Protein AF-0000000067868352 (afdb_homodimer)

Foldseek 3Di:
DDFAEADDDPDPPPDFFDKAWDDWAWKWWQAPNDTDIFTKTWIFGFPPHTFIKMKTKFAFPPRCVPCPDQFTWMQDPVRDIQGGWGWDDWDDDDGMIMTMTTRPDKDWDQQQDKFLKKKWFKKQQDAAFACKHAYPVGDIGRFWAWADADFKIKIKGFDPVLVVVVVVCAVPWTIDGTIMMMMHTPVRDIDGNNVVVVVQALVQLLSCQAQLARMGIPWMWGHHVDPVPPTITMDTDDDGDIHDRFDHFAFRHDSCSSRVLRRLSVVLCVDPVSVVLSVQLSVLRSCLSVQPVHLLSSLLSLLVNLLSLLCCVCCPPVNVDDPVRLVPDDSLVSSCVLCVVLLHDQADDVLLPLLVVVCVVVVPPGLSSSSVLLNCLRVVVDVVSVVVNVPRDPSNSVSSSQVSSQSSNSSVCSSSVHFAWTQGSRPHDDHPDIGTRNNNVVD/DDFAEADDDPDPPPDFFDKAWDDWAWKWWQAPNDTDIFTKTWIFGFPPHTFIKMKTKFAFPPRCVPCCPQFTWMQDPVRDIQGGWGWDDWDDDDGMIMTMTTRPDKDWDQQQDKFLKKKWFKKQQDAAFACKHAYPVGDIGRFWAWADADFKIKIKGFDPVLVVVVVVCAVPWTIDGTIMMMMHTPVRDIDGNNVVVVVQQLVQLLSCQAQLARMGIPWMWGHHVDPVPPTITMDTDDDGDTHDRFDHFAFRHDSCSSRVLRRLSVVLCVDPVSVVLSVQLSVLRSCLSVCPVHLLSSLLSLLVNLLSLLCCVCCPPVNVDDPVRLVPDDSLVSSCVLCVVLLHDQAQDVLLPLLVVVCVVVVPPGLSSSSVLLNCLRVVVDVVSVVVNVPRDPSNSVSSSQVSSQSSNSSVCSSSVHFAWTQGSRPHDDHPDIGTRNNNPVD

Organism: Synechococcus elongatus (strain ATCC 33912 / PCC 7942 / FACHB-805) (NCBI:txid1140)

Solvent-accessible surface area (backbone atoms only — not comparable to full-atom values): 45927 Å² total; per-residue (Å²): 134,94,53,53,71,52,70,74,74,87,66,86,62,83,48,76,48,57,64,46,79,77,42,79,46,56,26,29,38,66,45,95,90,37,74,44,75,29,45,25,38,31,30,38,35,47,67,68,59,68,38,33,33,36,38,37,39,70,31,56,66,71,63,55,74,75,55,79,50,65,50,46,46,38,26,40,78,88,63,48,75,45,72,61,26,33,53,64,39,73,46,80,57,93,74,28,26,31,43,32,30,35,55,76,60,76,43,61,49,60,47,75,44,64,18,43,32,34,38,30,28,29,43,52,60,74,79,46,37,37,46,61,27,20,41,95,85,65,54,68,47,48,30,34,44,68,39,61,34,100,63,35,31,36,39,36,26,56,35,89,62,37,68,60,52,49,53,48,32,58,69,56,31,34,44,40,67,30,29,24,35,40,40,33,36,65,84,61,49,67,40,40,42,49,60,53,50,52,50,45,51,52,48,16,52,51,49,14,64,45,50,34,42,48,28,30,60,37,59,44,32,31,35,54,81,57,82,84,59,74,59,37,40,42,53,62,60,63,68,59,53,64,37,69,93,53,83,35,51,44,46,41,72,40,39,60,54,61,35,62,42,45,32,40,47,53,57,43,48,71,34,70,75,46,30,55,51,50,52,52,32,48,50,23,46,34,28,24,68,65,35,31,58,40,68,67,34,11,36,47,32,30,49,32,27,44,47,28,50,24,37,48,42,38,36,66,67,66,51,77,34,51,73,68,60,52,71,72,48,52,72,33,55,46,40,40,52,40,36,52,71,51,46,41,79,52,61,63,58,78,80,40,52,58,42,48,55,47,29,60,75,70,68,41,88,31,37,33,40,45,50,44,54,55,38,43,28,64,60,50,35,34,70,71,26,41,53,55,48,68,68,49,48,70,61,32,53,50,42,44,39,50,53,43,50,43,50,49,53,50,45,52,38,44,75,36,68,53,64,55,52,30,21,40,79,77,76,42,86,53,91,72,45,60,44,68,42,73,53,48,77,77,111,134,93,53,54,73,53,71,75,74,88,63,86,60,85,47,75,49,56,65,46,78,78,42,78,44,56,27,28,37,64,47,96,90,38,74,44,74,31,45,25,37,32,30,38,35,46,67,69,59,69,36,31,32,36,38,35,38,69,31,56,64,73,66,62,69,75,56,81,48,64,48,45,46,39,27,39,80,88,63,47,75,44,71,61,27,33,52,66,38,73,46,80,55,92,74,27,25,31,42,33,31,36,55,76,60,75,44,62,49,62,47,75,45,64,18,45,33,34,39,28,28,28,42,52,60,75,79,48,36,36,44,61,26,20,42,98,88,64,54,67,46,48,29,34,45,67,38,61,34,101,64,35,32,36,39,36,25,57,35,88,64,37,68,59,52,49,52,47,31,57,70,55,32,33,43,38,69,29,29,25,34,39,40,33,36,66,87,60,50,67,41,38,40,49,58,53,50,52,51,46,52,52,49,16,53,52,50,15,62,46,49,36,40,49,28,28,61,37,58,44,31,30,35,54,80,57,82,82,60,74,59,35,40,42,53,61,62,62,67,59,52,63,38,70,95,51,84,34,53,42,46,40,72,40,41,60,56,62,34,64,42,46,31,41,46,53,57,44,47,72,33,70,74,48,29,55,52,50,52,52,32,49,49,22,45,33,28,24,65,63,35,31,58,41,69,66,34,11,37,48,31,28,51,32,28,43,46,27,50,24,36,48,43,38,38,67,67,67,51,77,34,52,72,67,60,53,71,72,48,52,72,33,56,47,41,41,52,41,35,50,70,51,46,42,80,52,61,63,58,76,80,40,53,59,42,48,53,48,28,62,74,72,65,42,87,32,37,33,42,45,47,44,53,56,37,43,27,63,60,50,35,34,71,71,26,41,53,54,47,69,68,49,49,70,62,30,55,50,43,44,41,48,52,44,50,45,49,49,53,50,45,53,37,44,74,34,68,53,64,56,51,32,21,42,79,77,77,42,86,52,90,71,46,61,44,68,39,74,53,47,76,79,111

pLDDT: mean 89.89, std 9.27, range [38.41, 98.31]

Radius of gyration: 28.46 Å; Cα contacts (8 Å, |Δi|>4): 1804; chains: 2; bounding box: 74×80×75 Å

InterPro domains:
  IPR058684 YopA, central domain [PF26308] (111-245)
  IPR059860 YopA, C-terminal domain [PF27216] (271-434)

Structure (mmCIF, N/CA/C/O backbone):
data_AF-0000000067868352-model_v1
#
loop_
_entity.id
_entity.type
_entity.pdbx_description
1 polymer 'Thiol methyltransferase 1-like'
#
loop_
_atom_site.group_PDB
_atom_site.id
_atom_site.type_symbol
_atom_site.label_atom_id
_atom_site.label_alt_id
_atom_site.label_comp_id
_atom_site.label_asym_id
_atom_site.label_entity_id
_atom_site.label_seq_id
_atom_site.pdbx_PDB_ins_code
_atom_site.Cartn_x
_atom_site.Cartn_y
_atom_site.Cartn_z
_atom_site.occupancy
_atom_site.B_iso_or_equiv
_atom_site.auth_seq_id
_atom_site.auth_comp_id
_atom_site.auth_asym_id
_atom_site.auth_atom_id
_atom_site.pdbx_PDB_model_num
ATOM 1 N N . MET A 1 1 ? -20.188 43.438 0.312 1 55.16 1 MET A N 1
ATOM 2 C CA . MET A 1 1 ? -19.5 42.719 1.396 1 55.16 1 MET A CA 1
ATOM 3 C C . MET A 1 1 ? -18.031 42.469 1.036 1 55.16 1 MET A C 1
ATOM 5 O O . MET A 1 1 ? -17.734 41.969 -0.054 1 55.16 1 MET A O 1
ATOM 9 N N . ASN A 1 2 ? -17 43.125 1.557 1 79.06 2 ASN A N 1
ATOM 10 C CA . ASN A 1 2 ? -15.594 43.188 1.202 1 79.06 2 ASN A CA 1
ATOM 11 C C . ASN A 1 2 ? -14.852 41.938 1.678 1 79.06 2 ASN A C 1
ATOM 13 O O . ASN A 1 2 ? -14.461 41.844 2.844 1 79.06 2 ASN A O 1
ATOM 17 N N . TYR A 1 3 ? -15 40.75 0.977 1 90 3 TYR A N 1
ATOM 18 C CA . TYR A 1 3 ? -14.297 39.531 1.333 1 90 3 TYR A CA 1
ATOM 19 C C . TYR A 1 3 ? -12.82 39.625 0.938 1 90 3 TYR A C 1
ATOM 21 O O . TYR A 1 3 ? -12.477 40.281 -0.049 1 90 3 TYR A O 1
ATOM 29 N N . PRO A 1 4 ? -11.961 39.062 1.825 1 93.5 4 PRO A N 1
ATOM 30 C CA . PRO A 1 4 ? -10.555 39.031 1.436 1 93.5 4 PRO A CA 1
ATOM 31 C C . PRO A 1 4 ? -10.328 38.312 0.11 1 93.5 4 PRO A C 1
ATOM 33 O O . PRO A 1 4 ? -11.102 37.406 -0.253 1 93.5 4 PRO A O 1
ATOM 36 N N . LEU A 1 5 ? -9.242 38.688 -0.524 1 94.44 5 LEU A N 1
ATOM 37 C CA . LEU A 1 5 ? -8.906 38.062 -1.804 1 94.44 5 LEU A CA 1
ATOM 38 C C . LEU A 1 5 ? -8.297 36.688 -1.599 1 94.44 5 LEU A C 1
ATOM 40 O O . LEU A 1 5 ? -7.508 36.5 -0.673 1 94.44 5 LEU A O 1
ATOM 44 N N . ALA A 1 6 ? -8.641 35.781 -2.506 1 94.69 6 ALA A N 1
ATOM 45 C CA . ALA A 1 6 ? -8.055 34.438 -2.496 1 94.69 6 ALA A CA 1
ATOM 46 C C . ALA A 1 6 ? -6.562 34.5 -2.803 1 94.69 6 ALA A C 1
ATOM 48 O O . ALA A 1 6 ? -6.098 35.406 -3.5 1 94.69 6 ALA A O 1
ATOM 49 N N . LEU A 1 7 ? -5.891 33.5 -2.242 1 94.19 7 LEU A N 1
ATOM 50 C CA . LEU A 1 7 ? -4.469 33.375 -2.549 1 94.19 7 LEU A CA 1
ATOM 51 C C . LEU A 1 7 ? -4.254 33.125 -4.035 1 94.19 7 LEU A C 1
ATOM 53 O O . LEU A 1 7 ? -5.055 32.438 -4.676 1 94.19 7 LEU A O 1
ATOM 57 N N . GLU A 1 8 ? -3.197 33.625 -4.496 1 85.69 8 GLU A N 1
ATOM 58 C CA . GLU A 1 8 ? -2.838 33.375 -5.887 1 85.69 8 GLU A CA 1
ATOM 59 C C . GLU A 1 8 ? -2.219 31.984 -6.043 1 85.69 8 GLU A C 1
ATOM 61 O O . GLU A 1 8 ? -1.467 31.531 -5.176 1 85.69 8 GLU A O 1
ATOM 66 N N . ASP A 1 9 ? -2.525 31.328 -7.168 1 82.38 9 ASP A N 1
ATOM 67 C CA . ASP A 1 9 ? -1.967 30.016 -7.441 1 82.38 9 ASP A CA 1
ATOM 68 C C . ASP A 1 9 ? -0.521 30.125 -7.918 1 82.38 9 ASP A C 1
ATOM 70 O O . ASP A 1 9 ? -0.203 30.938 -8.781 1 82.38 9 ASP A O 1
ATOM 74 N N . ILE A 1 10 ? 0.313 29.359 -7.312 1 77.88 10 ILE A N 1
ATOM 75 C CA . ILE A 1 10 ? 1.713 29.359 -7.723 1 77.88 10 ILE A CA 1
ATOM 76 C C . ILE A 1 10 ? 1.868 28.547 -9.008 1 77.88 10 ILE A C 1
ATOM 78 O O . ILE A 1 10 ? 2.715 28.859 -9.852 1 77.88 10 ILE A O 1
ATOM 82 N N . HIS A 1 11 ? 1.223 27.391 -9.016 1 72.12 11 HIS A N 1
ATOM 83 C CA . HIS A 1 11 ? 1.28 26.531 -10.188 1 72.12 11 HIS A CA 1
ATOM 84 C C . HIS A 1 11 ? -0.105 26.328 -10.797 1 72.12 11 HIS A C 1
ATOM 86 O O . HIS A 1 11 ? -1.053 25.984 -10.094 1 72.12 11 HIS A O 1
ATOM 92 N N . PHE A 1 12 ? -0.167 26.609 -12.039 1 63.91 12 PHE A N 1
ATOM 93 C CA . PHE A 1 12 ? -1.456 26.531 -12.711 1 63.91 12 PHE A CA 1
ATOM 94 C C . PHE A 1 12 ? -1.716 25.109 -13.219 1 63.91 12 PHE A C 1
ATOM 96 O O . PHE A 1 12 ? -1.436 24.797 -14.375 1 63.91 12 PHE A O 1
ATOM 103 N N . SER A 1 13 ? -1.279 24.25 -12.398 1 62.31 13 SER A N 1
ATOM 104 C CA . SER A 1 13 ? -1.595 22.922 -12.922 1 62.31 13 SER A CA 1
ATOM 105 C C . SER A 1 13 ? -3.098 22.672 -12.914 1 62.31 13 SER A C 1
ATOM 107 O O . SER A 1 13 ? -3.732 22.719 -11.852 1 62.31 13 SER A O 1
ATOM 109 N N . THR A 1 14 ? -3.691 22.703 -14.148 1 64.69 14 THR A N 1
ATOM 110 C CA . THR A 1 14 ? -5.145 22.562 -14.188 1 64.69 14 THR A CA 1
ATOM 111 C C . THR A 1 14 ? -5.543 21.125 -14.508 1 64.69 14 THR A C 1
ATOM 113 O O . THR A 1 14 ? -6.695 20.734 -14.305 1 64.69 14 THR A O 1
ATOM 116 N N . ASN A 1 15 ? -4.566 20.25 -14.773 1 79.62 15 ASN A N 1
ATOM 117 C CA . ASN A 1 15 ? -5.02 18.938 -15.203 1 79.62 15 ASN A CA 1
ATOM 118 C C . ASN A 1 15 ? -4.676 17.859 -14.18 1 79.62 15 ASN A C 1
ATOM 120 O O . ASN A 1 15 ? -3.631 17.938 -13.523 1 79.62 15 ASN A O 1
ATOM 124 N N . LEU A 1 16 ? -5.66 17.062 -14.062 1 87.88 16 LEU A N 1
ATOM 125 C CA . LEU A 1 16 ? -5.48 15.891 -13.203 1 87.88 16 LEU A CA 1
ATOM 126 C C . LEU A 1 16 ? -4.211 15.133 -13.578 1 87.88 16 LEU A C 1
ATOM 128 O O . LEU A 1 16 ? -3.959 14.883 -14.766 1 87.88 16 LEU A O 1
ATOM 132 N N . ASN A 1 17 ? -3.348 14.906 -12.672 1 89.06 17 ASN A N 1
ATOM 133 C CA . ASN A 1 17 ? -2.15 14.086 -12.805 1 89.06 17 ASN A CA 1
ATOM 134 C C . ASN A 1 17 ? -1.114 14.742 -13.711 1 89.06 17 ASN A C 1
ATOM 136 O O . ASN A 1 17 ? -0.272 14.055 -14.297 1 89.06 17 ASN A O 1
ATOM 140 N N . GLN A 1 18 ? -1.201 15.961 -13.875 1 89.19 18 GLN A N 1
ATOM 141 C CA . GLN A 1 18 ? -0.276 16.672 -14.75 1 89.19 18 GLN A CA 1
ATOM 142 C C . GLN A 1 18 ? 1.131 16.688 -14.164 1 89.19 18 GLN A C 1
ATOM 144 O O . GLN A 1 18 ? 1.308 16.969 -12.977 1 89.19 18 GLN A O 1
ATOM 149 N N . GLU A 1 19 ? 2.066 16.406 -15.008 1 89.06 19 GLU A N 1
ATOM 150 C CA . GLU A 1 19 ? 3.461 16.5 -14.586 1 89.06 19 GLU A CA 1
ATOM 151 C C . GLU A 1 19 ? 3.891 17.953 -14.414 1 89.06 19 GLU A C 1
ATOM 153 O O . GLU A 1 19 ? 3.334 18.844 -15.055 1 89.06 19 GLU A O 1
ATOM 158 N N . ILE A 1 20 ? 4.816 18.188 -13.594 1 89.06 20 ILE A N 1
ATOM 159 C CA . ILE A 1 20 ? 5.344 19.516 -13.367 1 89.06 20 ILE A CA 1
ATOM 160 C C . ILE A 1 20 ? 6.848 19.531 -13.625 1 89.06 20 ILE A C 1
ATOM 162 O O . ILE A 1 20 ? 7.613 18.859 -12.93 1 89.06 20 ILE A O 1
ATOM 166 N N . GLU A 1 21 ? 7.258 20.359 -14.539 1 91.25 21 GLU A N 1
ATOM 167 C CA . GLU A 1 21 ? 8.672 20.438 -14.906 1 91.25 21 GLU A CA 1
ATOM 168 C C . GLU A 1 21 ? 9.43 21.391 -13.969 1 91.25 21 GLU A C 1
ATOM 170 O O . GLU A 1 21 ? 9.008 22.531 -13.758 1 91.25 21 GLU A O 1
ATOM 175 N N . PHE A 1 22 ? 10.453 20.922 -13.344 1 88.94 22 PHE A N 1
ATOM 176 C CA . PHE A 1 22 ? 11.289 21.734 -12.469 1 88.94 22 PHE A CA 1
ATOM 177 C C . PHE A 1 22 ? 12.492 22.281 -13.219 1 88.94 22 PHE A C 1
ATOM 179 O O . PHE A 1 22 ? 12.953 23.391 -12.945 1 88.94 22 PHE A O 1
ATOM 186 N N . TYR A 1 23 ? 12.984 21.453 -14.117 1 92 23 TYR A N 1
ATOM 187 C CA . TYR A 1 23 ? 14.234 21.797 -14.789 1 92 23 TYR A CA 1
ATOM 188 C C . TYR A 1 23 ? 14.305 21.156 -16.172 1 92 23 TYR A C 1
ATOM 190 O O . TYR A 1 23 ? 13.891 20 -16.359 1 92 23 TYR A O 1
ATOM 198 N N . ASN A 1 24 ? 14.617 21.875 -17.141 1 94.5 24 ASN A N 1
ATOM 199 C CA . ASN A 1 24 ? 14.836 21.406 -18.5 1 94.5 24 ASN A CA 1
ATOM 200 C C . ASN A 1 24 ? 15.945 22.188 -19.188 1 94.5 24 ASN A C 1
ATOM 202 O O . ASN A 1 24 ? 15.672 23.172 -19.875 1 94.5 24 ASN A O 1
ATOM 206 N N . ASP A 1 25 ? 17.078 21.734 -18.906 1 94.56 25 ASP A N 1
ATOM 207 C CA . ASP A 1 25 ? 18.266 22.422 -19.438 1 94.56 25 ASP A CA 1
ATOM 208 C C . ASP A 1 25 ? 19.484 21.516 -19.391 1 94.56 25 ASP A C 1
ATOM 210 O O . ASP A 1 25 ? 19.359 20.312 -19.172 1 94.56 25 ASP A O 1
ATOM 214 N N . GLU A 1 26 ? 20.641 22.078 -19.656 1 93.69 26 GLU A N 1
ATOM 215 C CA . GLU A 1 26 ? 21.891 21.328 -19.641 1 93.69 26 GLU A CA 1
ATOM 216 C C . GLU A 1 26 ? 22.203 20.812 -18.234 1 93.69 26 GLU A C 1
ATOM 218 O O . GLU A 1 26 ? 21.969 21.516 -17.25 1 93.69 26 GLU A O 1
ATOM 223 N N . ILE A 1 27 ? 22.594 19.578 -18.156 1 92 27 ILE A N 1
ATOM 224 C CA . ILE A 1 27 ? 23.016 18.938 -16.906 1 92 27 ILE A CA 1
ATOM 225 C C . ILE A 1 27 ? 24.375 18.281 -17.078 1 92 27 ILE A C 1
ATOM 227 O O . ILE A 1 27 ? 24.766 17.938 -18.203 1 92 27 ILE A O 1
ATOM 231 N N . TYR A 1 28 ? 25.172 18.266 -16.047 1 89.31 28 TYR A N 1
ATOM 232 C CA . TYR A 1 28 ? 26.5 17.656 -16.078 1 89.31 28 TYR A CA 1
ATOM 233 C C . TYR A 1 28 ? 26.547 16.422 -15.188 1 89.31 28 TYR A C 1
ATOM 235 O O . TYR A 1 28 ? 26.047 16.438 -14.055 1 89.31 28 TYR A O 1
ATOM 243 N N . VAL A 1 29 ? 27.047 15.367 -15.742 1 86.06 29 VAL A N 1
ATOM 244 C CA . VAL A 1 29 ? 27.188 14.117 -15.008 1 86.06 29 VAL A CA 1
ATOM 245 C C . VAL A 1 29 ? 28.672 13.836 -14.766 1 86.06 29 VAL A C 1
ATOM 247 O O . VAL A 1 29 ? 29.5 13.969 -15.672 1 86.06 29 VAL A O 1
ATOM 250 N N . ASN A 1 30 ? 28.922 13.586 -13.523 1 78.12 30 ASN A N 1
ATOM 251 C CA . ASN A 1 30 ? 30.312 13.242 -13.195 1 78.12 30 ASN A CA 1
ATOM 252 C C . ASN A 1 30 ? 30.594 11.766 -13.445 1 78.12 30 ASN A C 1
ATOM 254 O O . ASN A 1 30 ? 30.031 10.898 -12.773 1 78.12 30 ASN A O 1
ATOM 258 N N . VAL A 1 31 ? 31.328 11.531 -14.438 1 71.12 31 VAL A N 1
ATOM 259 C CA . VAL A 1 31 ? 31.766 10.18 -14.758 1 71.12 31 VAL A CA 1
ATOM 260 C C . VAL A 1 31 ? 33.281 10.109 -14.719 1 71.12 31 VAL A C 1
ATOM 262 O O . VAL A 1 31 ? 33.969 10.711 -15.555 1 71.12 31 VAL A O 1
ATOM 265 N N . ASP A 1 32 ? 33.812 9.273 -13.781 1 70.19 32 ASP A N 1
ATOM 266 C CA . ASP A 1 32 ? 35.25 9.102 -13.648 1 70.19 32 ASP A CA 1
ATOM 267 C C . ASP A 1 32 ? 35.969 10.453 -13.547 1 70.19 32 ASP A C 1
ATOM 269 O O . ASP A 1 32 ? 36.906 10.719 -14.289 1 70.19 32 ASP A O 1
ATOM 273 N N . ASP A 1 33 ? 35.344 11.398 -12.742 1 74.19 33 ASP A N 1
ATOM 274 C CA . ASP A 1 33 ? 35.938 12.695 -12.414 1 74.19 33 ASP A CA 1
ATOM 275 C C . ASP A 1 33 ? 35.906 13.633 -13.625 1 74.19 33 ASP A C 1
ATOM 277 O O . ASP A 1 33 ? 36.625 14.617 -13.672 1 74.19 33 ASP A O 1
ATOM 281 N N . VAL A 1 34 ? 35.25 13.164 -14.703 1 77.62 34 VAL A N 1
ATOM 282 C CA . VAL A 1 34 ? 35.031 14.031 -15.859 1 77.62 34 VAL A CA 1
ATOM 283 C C . VAL A 1 34 ? 33.562 14.43 -15.945 1 77.62 34 VAL A C 1
ATOM 285 O O . VAL A 1 34 ? 32.656 13.578 -15.836 1 77.62 34 VAL A O 1
ATOM 288 N N . LEU A 1 35 ? 33.344 15.719 -16.094 1 82.94 35 LEU A N 1
ATOM 289 C CA . LEU A 1 35 ? 31.984 16.203 -16.25 1 82.94 35 LEU A CA 1
ATOM 290 C C . LEU A 1 35 ? 31.531 16.109 -17.703 1 82.94 35 LEU A C 1
ATOM 292 O O . LEU A 1 35 ? 32.156 16.703 -18.578 1 82.94 35 LEU A O 1
ATOM 296 N N . VAL A 1 36 ? 30.609 15.367 -17.891 1 86.88 36 VAL A N 1
ATOM 297 C CA . VAL A 1 36 ? 30.031 15.234 -19.219 1 86.88 36 VAL A CA 1
ATOM 298 C C . VAL A 1 36 ? 28.734 16.047 -19.312 1 86.88 36 VAL A C 1
ATOM 300 O O . VAL A 1 36 ? 27.812 15.844 -18.516 1 86.88 36 VAL A O 1
ATOM 303 N N . GLN A 1 37 ? 28.766 16.922 -20.281 1 89.12 37 GLN A N 1
ATOM 304 C CA . GLN A 1 37 ? 27.594 17.766 -20.5 1 89.12 37 GLN A CA 1
ATOM 305 C C . GLN A 1 37 ? 26.547 17.031 -21.344 1 89.12 37 GLN A C 1
ATOM 307 O O . GLN A 1 37 ? 26.875 16.359 -22.312 1 89.12 37 GLN A O 1
ATOM 312 N N . SER A 1 38 ? 25.297 17.156 -20.906 1 91.12 38 SER A N 1
ATOM 313 C CA . SER A 1 38 ? 24.188 16.531 -21.625 1 91.12 38 SER A CA 1
ATOM 314 C C . SER A 1 38 ? 22.875 17.281 -21.359 1 91.12 38 SER A C 1
ATOM 316 O O . SER A 1 38 ? 22.875 18.297 -20.672 1 91.12 38 SER A O 1
ATOM 318 N N . ASN A 1 39 ? 21.859 16.781 -22.062 1 92.56 39 ASN A N 1
ATOM 319 C CA . ASN A 1 39 ? 20.531 17.359 -21.828 1 92.56 39 ASN A CA 1
ATOM 320 C C . ASN A 1 39 ? 19.828 16.656 -20.672 1 92.56 39 ASN A C 1
ATOM 322 O O . ASN A 1 39 ? 19.734 15.43 -20.641 1 92.56 39 ASN A O 1
ATOM 326 N N . GLY A 1 40 ? 19.438 17.469 -19.734 1 93.88 40 GLY A N 1
ATOM 327 C CA . GLY A 1 40 ? 18.781 16.859 -18.578 1 93.88 40 GLY A CA 1
ATOM 328 C C . GLY A 1 40 ? 17.422 17.469 -18.281 1 93.88 40 GLY A C 1
ATOM 329 O O . GLY A 1 40 ? 17.188 18.641 -18.547 1 93.88 40 GLY A O 1
ATOM 330 N N . ARG A 1 41 ? 16.562 16.641 -17.812 1 94.31 41 ARG A N 1
ATOM 331 C CA . ARG A 1 41 ? 15.227 17.047 -17.375 1 94.31 41 ARG A CA 1
ATOM 332 C C . ARG A 1 41 ? 14.93 16.547 -15.961 1 94.31 41 ARG A C 1
ATOM 334 O O . ARG A 1 41 ? 15.32 15.438 -15.602 1 94.31 41 ARG A O 1
ATOM 341 N N . ILE A 1 42 ? 14.367 17.406 -15.117 1 93 42 ILE A N 1
ATOM 342 C CA . ILE A 1 42 ? 13.875 17.047 -13.797 1 93 42 ILE A CA 1
ATOM 343 C C . ILE A 1 42 ? 12.414 17.453 -13.656 1 93 42 ILE A C 1
ATOM 345 O O . ILE A 1 42 ? 12.055 18.594 -13.938 1 93 42 ILE A O 1
ATOM 349 N N . TRP A 1 43 ? 11.609 16.531 -13.32 1 92.12 43 TRP A N 1
ATOM 350 C CA . TRP A 1 43 ? 10.188 16.844 -13.234 1 92.12 43 TRP A CA 1
ATOM 351 C C . TRP A 1 43 ? 9.508 16 -12.156 1 92.12 43 TRP A C 1
ATOM 353 O O . TRP A 1 43 ? 10.055 14.984 -11.719 1 92.12 43 TRP A O 1
ATOM 363 N N . LEU A 1 44 ? 8.383 16.5 -11.703 1 91.81 44 LEU A N 1
ATOM 364 C CA . LEU A 1 44 ? 7.52 15.742 -10.797 1 91.81 44 LEU A CA 1
ATOM 365 C C . LEU A 1 44 ? 6.43 15.008 -11.562 1 91.81 44 LEU A C 1
ATOM 367 O O . LEU A 1 44 ? 5.742 15.602 -12.398 1 91.81 44 LEU A O 1
ATOM 371 N N . THR A 1 45 ? 6.41 13.734 -11.375 1 91.12 45 THR A N 1
ATOM 372 C CA . THR A 1 45 ? 5.316 12.938 -11.922 1 91.12 45 THR A CA 1
ATOM 373 C C . THR A 1 45 ? 4.453 12.367 -10.797 1 91.12 45 THR A C 1
ATOM 375 O O . THR A 1 45 ? 4.961 12.055 -9.719 1 91.12 45 THR A O 1
ATOM 378 N N . TRP A 1 46 ? 3.117 12.227 -11.094 1 90.62 46 TRP A N 1
ATOM 379 C CA . TRP A 1 46 ? 2.199 11.742 -10.07 1 90.62 46 TRP A CA 1
ATOM 380 C C . TRP A 1 46 ? 1.874 10.266 -10.289 1 90.62 46 TRP A C 1
ATOM 382 O O . TRP A 1 46 ? 1.561 9.547 -9.336 1 90.62 46 TRP A O 1
ATOM 392 N N . LEU A 1 47 ? 1.805 9.805 -11.477 1 87.94 47 LEU A N 1
ATOM 393 C CA . LEU A 1 47 ? 1.464 8.422 -11.805 1 87.94 47 LEU A CA 1
ATOM 394 C C . LEU A 1 47 ? 2.65 7.711 -12.445 1 87.94 47 LEU A C 1
ATOM 396 O O . LEU A 1 47 ? 3.434 8.32 -13.172 1 87.94 47 LEU A O 1
ATOM 400 N N . PRO A 1 48 ? 2.82 6.523 -12.258 1 85.5 48 PRO A N 1
ATOM 401 C CA . PRO A 1 48 ? 2.047 5.629 -11.398 1 85.5 48 PRO A CA 1
ATOM 402 C C . PRO A 1 48 ? 2.338 5.836 -9.914 1 85.5 48 PRO A C 1
ATOM 404 O O . PRO A 1 48 ? 1.51 5.5 -9.062 1 85.5 48 PRO A O 1
ATOM 407 N N . ILE A 1 49 ? 3.51 6.285 -9.609 1 84.06 49 ILE A N 1
ATOM 408 C CA . ILE A 1 49 ? 3.926 6.621 -8.25 1 84.06 49 ILE A CA 1
ATOM 409 C C . ILE A 1 49 ? 4.496 8.039 -8.219 1 84.06 49 ILE A C 1
ATOM 411 O O . ILE A 1 49 ? 5.348 8.391 -9.047 1 84.06 49 ILE A O 1
ATOM 415 N N . PRO A 1 50 ? 4.023 8.836 -7.297 1 89.75 50 PRO A N 1
ATOM 416 C CA . PRO A 1 50 ? 4.574 10.188 -7.223 1 89.75 50 PRO A CA 1
ATOM 417 C C . PRO A 1 50 ? 6.078 10.203 -6.977 1 89.75 50 PRO A C 1
ATOM 419 O O . PRO A 1 50 ? 6.57 9.5 -6.086 1 89.75 50 PRO A O 1
ATOM 422 N N . ALA A 1 51 ? 6.801 10.953 -7.789 1 91.12 51 ALA A N 1
ATOM 423 C CA . ALA A 1 51 ? 8.25 11.023 -7.637 1 91.12 51 ALA A CA 1
ATOM 424 C C . ALA A 1 51 ? 8.836 12.164 -8.461 1 91.12 51 ALA A C 1
ATOM 426 O O . ALA A 1 51 ? 8.234 12.594 -9.453 1 91.12 51 ALA A O 1
ATOM 427 N N . VAL A 1 52 ? 9.891 12.664 -7.926 1 92.75 52 VAL A N 1
ATOM 428 C CA . VAL A 1 52 ? 10.703 13.547 -8.758 1 92.75 52 VAL A CA 1
ATOM 429 C C . VAL A 1 52 ? 11.656 12.719 -9.617 1 92.75 52 VAL A C 1
ATOM 431 O O . VAL A 1 52 ? 12.5 11.992 -9.094 1 92.75 52 VAL A O 1
ATOM 434 N N . ARG A 1 53 ? 11.508 12.859 -10.867 1 92.19 53 ARG A N 1
ATOM 435 C CA . ARG A 1 53 ? 12.289 12.062 -11.805 1 92.19 53 ARG A CA 1
ATOM 436 C C . ARG A 1 53 ? 13.305 12.93 -12.547 1 92.19 53 ARG A C 1
ATOM 438 O O . ARG A 1 53 ? 13.203 14.156 -12.539 1 92.19 53 ARG A O 1
ATOM 445 N N . PHE A 1 54 ? 14.32 12.227 -13.07 1 91.94 54 PHE A N 1
ATOM 446 C CA . PHE A 1 54 ? 15.266 12.914 -13.945 1 91.94 54 PHE A CA 1
ATOM 447 C C . PHE A 1 54 ? 15.602 12.047 -15.156 1 91.94 54 PHE A C 1
ATOM 449 O O . PHE A 1 54 ? 15.453 10.828 -15.117 1 91.94 54 PHE A O 1
ATOM 456 N N . SER A 1 55 ? 15.867 12.656 -16.172 1 91.81 55 SER A N 1
ATOM 457 C CA . SER A 1 55 ? 16.359 12 -17.375 1 91.81 55 SER A CA 1
ATOM 458 C C . SER A 1 55 ? 17.547 12.766 -17.969 1 91.81 55 SER A C 1
ATOM 460 O O . SER A 1 55 ? 17.562 14 -17.953 1 91.81 55 SER A O 1
ATOM 462 N N . ILE A 1 56 ? 18.484 12.07 -18.312 1 91.75 56 ILE A N 1
ATOM 463 C CA . ILE A 1 56 ? 19.641 12.594 -19.031 1 91.75 56 ILE A CA 1
ATOM 464 C C . ILE A 1 56 ? 19.734 11.914 -20.406 1 91.75 56 ILE A C 1
ATOM 466 O O . ILE A 1 56 ? 19.859 10.695 -20.484 1 91.75 56 ILE A O 1
ATOM 470 N N . THR A 1 57 ? 19.703 12.703 -21.359 1 90.25 57 THR A N 1
ATOM 471 C CA . THR A 1 57 ? 19.719 12.141 -22.703 1 90.25 57 THR A CA 1
ATOM 472 C C . THR A 1 57 ? 20.906 12.68 -23.5 1 90.25 57 THR A C 1
ATOM 474 O O . THR A 1 57 ? 21.469 13.719 -23.156 1 90.25 57 THR A O 1
ATOM 477 N N . GLY A 1 58 ? 21.344 11.914 -24.469 1 86.56 58 GLY A N 1
ATOM 478 C CA . GLY A 1 58 ? 22.391 12.359 -25.375 1 86.56 58 GLY A CA 1
ATOM 479 C C . GLY A 1 58 ? 23.797 12.109 -24.844 1 86.56 58 GLY A C 1
ATOM 480 O O . GLY A 1 58 ? 24.734 12.812 -25.203 1 86.56 58 GLY A O 1
ATOM 481 N N . LEU A 1 59 ? 23.906 11.172 -23.938 1 87.19 59 LEU A N 1
ATOM 482 C CA . LEU A 1 59 ? 25.219 10.82 -23.438 1 87.19 59 LEU A CA 1
ATOM 483 C C . LEU A 1 59 ? 25.984 9.969 -24.438 1 87.19 59 LEU A C 1
ATOM 485 O O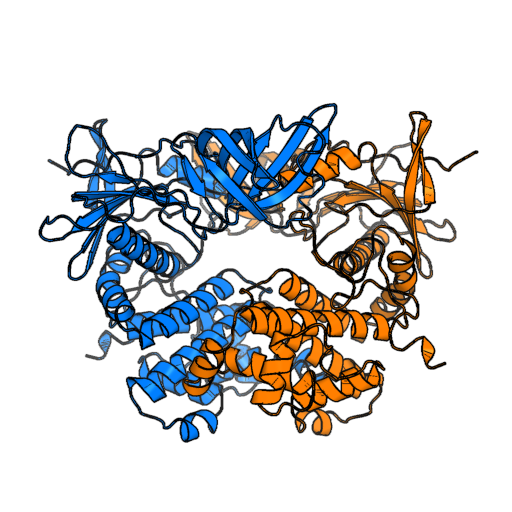 . LEU A 1 59 ? 25.406 9.086 -25.078 1 87.19 59 LEU A O 1
ATOM 489 N N . PRO A 1 60 ? 27.297 10.328 -24.609 1 81.75 60 PRO A N 1
ATOM 490 C CA . PRO A 1 60 ? 28.078 9.477 -25.516 1 81.75 60 PRO A CA 1
ATOM 491 C C . PRO A 1 60 ? 28.125 8.023 -25.047 1 81.75 60 PRO A C 1
ATOM 493 O O . PRO A 1 60 ? 28.172 7.754 -23.844 1 81.75 60 PRO A O 1
ATOM 496 N N . ILE A 1 61 ? 28.141 7.184 -26 1 76.94 61 ILE A N 1
ATOM 497 C CA . ILE A 1 61 ? 28.172 5.754 -25.719 1 76.94 61 ILE A CA 1
ATOM 498 C C . ILE A 1 61 ? 29.422 5.426 -24.891 1 76.94 61 ILE A C 1
ATOM 500 O O . ILE A 1 61 ? 30.5 5.938 -25.172 1 76.94 61 ILE A O 1
ATOM 504 N N . GLY A 1 62 ? 29.375 4.582 -23.859 1 71.81 62 GLY A N 1
ATOM 505 C CA . GLY A 1 62 ? 30.484 4.176 -23.016 1 71.81 62 GLY A CA 1
ATOM 506 C C . GLY A 1 62 ? 30.656 5.047 -21.781 1 71.81 62 GLY A C 1
ATOM 507 O O . GLY A 1 62 ? 31.484 4.77 -20.922 1 71.81 62 GLY A O 1
ATOM 508 N N . THR A 1 63 ? 29.844 6.105 -21.859 1 71.25 63 THR A N 1
ATOM 509 C CA . THR A 1 63 ? 29.938 6.992 -20.703 1 71.25 63 THR A CA 1
ATOM 510 C C . THR A 1 63 ? 29.531 6.254 -19.422 1 71.25 63 THR A C 1
ATOM 512 O O . THR A 1 63 ? 30.156 6.438 -18.375 1 71.25 63 THR A O 1
ATOM 515 N N . ILE A 1 64 ? 28.453 5.406 -19.547 1 65.12 64 ILE A N 1
ATOM 516 C CA . ILE A 1 64 ? 27.828 4.816 -18.359 1 65.12 64 ILE A CA 1
ATOM 517 C C . ILE A 1 64 ? 28.453 3.455 -18.078 1 65.12 64 ILE A C 1
ATOM 519 O O . ILE A 1 64 ? 28.078 2.781 -17.125 1 65.12 64 ILE A O 1
ATOM 523 N N . LYS A 1 65 ? 29.266 2.785 -19 1 56.5 65 LYS A N 1
ATOM 524 C CA . LYS A 1 65 ? 29.828 1.46 -18.75 1 56.5 65 LYS A CA 1
ATOM 525 C C . LYS A 1 65 ? 30.125 1.253 -17.266 1 56.5 65 LYS A C 1
ATOM 527 O O . LYS A 1 65 ? 29.875 0.17 -16.734 1 56.5 65 LYS A O 1
ATOM 532 N N . SER A 1 66 ? 30.781 2.271 -16.734 1 49.03 66 SER A N 1
ATOM 533 C CA . SER A 1 66 ? 31.234 2.061 -15.359 1 49.03 66 SER A CA 1
ATOM 534 C C . SER A 1 66 ? 30.109 2.316 -14.359 1 49.03 66 SER A C 1
ATOM 536 O O . SER A 1 66 ? 30.312 2.178 -13.148 1 49.03 66 SER A O 1
ATOM 538 N N . LEU A 1 67 ? 29.172 2.943 -14.852 1 49.5 67 LEU A N 1
ATOM 539 C CA . LEU A 1 67 ? 28.219 3.312 -13.805 1 49.5 67 LEU A CA 1
ATOM 540 C C . LEU A 1 67 ? 27.438 2.098 -13.328 1 49.5 67 LEU A C 1
ATOM 542 O O . LEU A 1 67 ? 26.359 1.799 -13.852 1 49.5 67 LEU A O 1
ATOM 546 N N . LEU A 1 68 ? 28.094 1.056 -13.188 1 48.31 68 LEU A N 1
ATOM 547 C CA . LEU A 1 68 ? 27.516 -0.009 -12.375 1 48.31 68 LEU A CA 1
ATOM 548 C C . LEU A 1 68 ? 26.734 0.567 -11.203 1 48.31 68 LEU A C 1
ATOM 550 O O . LEU A 1 68 ? 26.391 -0.158 -10.266 1 48.31 68 LEU A O 1
ATOM 554 N N . LEU A 1 69 ? 26.531 1.977 -11.242 1 57.53 69 LEU A N 1
ATOM 555 C CA . LEU A 1 69 ? 26.203 2.576 -9.961 1 57.53 69 LEU A CA 1
ATOM 556 C C . LEU A 1 69 ? 24.688 2.742 -9.812 1 57.53 69 LEU A C 1
ATOM 558 O O . LEU A 1 69 ? 24 2.994 -10.797 1 57.53 69 LEU A O 1
ATOM 562 N N . ASP A 1 70 ? 24.141 2.367 -8.727 1 72.62 70 ASP A N 1
ATOM 563 C CA . ASP A 1 70 ? 22.781 2.518 -8.234 1 72.62 70 ASP A CA 1
ATOM 564 C C . ASP A 1 70 ? 22.406 3.992 -8.094 1 72.62 70 ASP A C 1
ATOM 566 O O . ASP A 1 70 ? 21.219 4.34 -8.086 1 72.62 70 ASP A O 1
ATOM 570 N N . THR A 1 71 ? 23.5 4.945 -8.156 1 82.62 71 THR A N 1
ATOM 571 C CA . THR A 1 71 ? 23.234 6.367 -7.957 1 82.62 71 THR A CA 1
ATOM 572 C C . THR A 1 71 ? 24.172 7.215 -8.797 1 82.62 71 THR A C 1
ATOM 574 O O . THR A 1 71 ? 25.203 6.727 -9.266 1 82.62 71 THR A O 1
ATOM 577 N N . VAL A 1 72 ? 23.844 8.492 -9.141 1 84.81 72 VAL A N 1
ATOM 578 C CA . VAL A 1 72 ? 24.672 9.43 -9.891 1 84.81 72 VAL A CA 1
ATOM 579 C C . VAL A 1 72 ? 24.516 10.836 -9.305 1 84.81 72 VAL A C 1
ATOM 581 O O . VAL A 1 72 ? 23.469 11.164 -8.75 1 84.81 72 VAL A O 1
ATOM 584 N N . ASP A 1 73 ? 25.562 11.57 -9.32 1 87.25 73 ASP A N 1
ATOM 585 C CA . ASP A 1 73 ? 25.516 12.984 -8.953 1 87.25 73 ASP A CA 1
ATOM 586 C C . ASP A 1 73 ? 25.312 13.859 -10.188 1 87.25 73 ASP A C 1
ATOM 588 O O . ASP A 1 73 ? 25.891 13.602 -11.242 1 87.25 73 ASP A O 1
ATOM 592 N N . LEU A 1 74 ? 24.469 14.812 -10.031 1 89.25 74 LEU A N 1
ATOM 593 C CA . LEU A 1 74 ? 24.156 15.719 -11.133 1 89.25 74 LEU A CA 1
ATOM 594 C C . LEU A 1 74 ? 24.578 17.141 -10.805 1 89.25 74 LEU A C 1
ATOM 596 O O . LEU A 1 74 ? 24.469 17.578 -9.648 1 89.25 74 LEU A O 1
ATOM 600 N N . TYR A 1 75 ? 25.062 17.797 -11.789 1 89.88 75 TYR A N 1
ATOM 601 C CA . TYR A 1 75 ? 25.312 19.234 -11.695 1 89.88 75 TYR A CA 1
ATOM 602 C C . TYR A 1 75 ? 24.422 20.016 -12.656 1 89.88 75 TYR A C 1
ATOM 604 O O . TYR A 1 75 ? 24.422 19.75 -13.859 1 89.88 75 TYR A O 1
ATOM 612 N N . LEU A 1 76 ? 23.688 20.938 -12.039 1 90.12 76 LEU A N 1
ATOM 613 C CA . LEU A 1 76 ? 22.844 21.781 -12.867 1 90.12 76 LEU A CA 1
ATOM 614 C C . LEU A 1 76 ? 23.672 22.875 -13.547 1 90.12 76 LEU A C 1
ATOM 616 O O . LEU A 1 76 ? 24.844 23.062 -13.227 1 90.12 76 LEU A O 1
ATOM 620 N N . LYS A 1 77 ? 23.016 23.562 -14.469 1 87.06 77 LYS A N 1
ATOM 621 C CA . LYS A 1 77 ? 23.703 24.594 -15.242 1 87.06 77 LYS A CA 1
ATOM 622 C C . LYS A 1 77 ? 24.297 25.656 -14.328 1 87.06 77 LYS A C 1
ATOM 624 O O . LYS A 1 77 ? 25.391 26.172 -14.594 1 87.06 77 LYS A O 1
ATOM 629 N N . ASN A 1 78 ? 23.594 25.953 -13.258 1 80.12 78 ASN A N 1
ATOM 630 C CA . ASN A 1 78 ? 24.094 26.969 -12.328 1 80.12 78 ASN A CA 1
ATOM 631 C C . ASN A 1 78 ? 25.078 26.375 -11.32 1 80.12 78 ASN A C 1
ATOM 633 O O . ASN A 1 78 ? 25.312 26.953 -10.258 1 80.12 78 ASN A O 1
ATOM 637 N N . LYS A 1 79 ? 25.484 25.078 -11.562 1 78 79 LYS A N 1
ATOM 638 C CA . LYS A 1 79 ? 26.516 24.391 -10.797 1 78 79 LYS A CA 1
ATOM 639 C C . LYS A 1 79 ? 25.969 23.859 -9.484 1 78 79 LYS A C 1
ATOM 641 O O . LYS A 1 79 ? 26.719 23.5 -8.578 1 78 79 LYS A O 1
ATOM 646 N N . LYS A 1 80 ? 24.766 23.906 -9.453 1 84.31 80 LYS A N 1
ATOM 647 C CA . LYS A 1 80 ? 24.172 23.266 -8.273 1 84.31 80 LYS A CA 1
ATOM 648 C C . LYS A 1 80 ? 24.312 21.75 -8.336 1 84.31 80 LYS A C 1
ATOM 650 O O . LYS A 1 80 ? 23.938 21.125 -9.328 1 84.31 80 LYS A O 1
ATOM 655 N N . LEU A 1 81 ? 24.859 21.281 -7.246 1 86.56 81 LEU A N 1
ATOM 656 C CA . LEU A 1 81 ? 25.094 19.844 -7.156 1 86.56 81 LEU A CA 1
ATOM 657 C C . LEU A 1 81 ? 23.906 19.141 -6.504 1 86.56 81 LEU A C 1
ATOM 659 O O . LEU A 1 81 ? 23.422 19.578 -5.453 1 86.56 81 LEU A O 1
ATOM 663 N N . ILE A 1 82 ? 23.359 18.172 -7.191 1 88.44 82 ILE A N 1
ATOM 664 C CA . ILE A 1 82 ? 22.375 17.25 -6.633 1 88.44 82 ILE A CA 1
ATOM 665 C C . ILE A 1 82 ? 23 15.875 -6.438 1 88.44 82 ILE A C 1
ATOM 667 O O . ILE A 1 82 ? 23.328 15.188 -7.41 1 88.44 82 ILE A O 1
ATOM 671 N N . LYS A 1 83 ? 23.047 15.477 -5.234 1 86.19 83 LYS A N 1
ATOM 672 C CA . LYS A 1 83 ? 23.781 14.242 -4.926 1 86.19 83 LYS A CA 1
ATOM 673 C C . LYS A 1 83 ? 22.828 13.047 -4.867 1 86.19 83 LYS A C 1
ATOM 675 O O . LYS A 1 83 ? 21.656 13.195 -4.559 1 86.19 83 LYS A O 1
ATOM 680 N N . ASN A 1 84 ? 23.344 11.867 -5.176 1 86 84 ASN A N 1
ATOM 681 C CA . ASN A 1 84 ? 22.75 10.562 -4.906 1 86 84 ASN A CA 1
ATOM 682 C C . ASN A 1 84 ? 21.422 10.391 -5.637 1 86 84 ASN A C 1
ATOM 684 O O . ASN A 1 84 ? 20.422 10.008 -5.027 1 86 84 ASN A O 1
ATOM 688 N N . CYS A 1 85 ? 21.422 10.688 -6.883 1 88.06 85 CYS A N 1
ATOM 689 C CA . CYS A 1 85 ? 20.25 10.414 -7.715 1 88.06 85 CYS A CA 1
ATOM 690 C C . CYS A 1 85 ? 20.188 8.938 -8.078 1 88.06 85 CYS A C 1
ATOM 692 O O . CYS A 1 85 ? 21.141 8.383 -8.633 1 88.06 85 CYS A O 1
ATOM 694 N N . LYS A 1 86 ? 19.156 8.32 -7.805 1 86.62 86 LYS A N 1
ATOM 695 C CA . LYS A 1 86 ? 19.016 6.887 -8.023 1 86.62 86 LYS A CA 1
ATOM 696 C C . LYS A 1 86 ? 18.703 6.582 -9.492 1 86.62 86 LYS A C 1
ATOM 698 O O . LYS A 1 86 ? 17.734 7.102 -10.047 1 86.62 86 LYS A O 1
ATOM 703 N N . ILE A 1 87 ? 19.438 5.688 -10.086 1 84.06 87 ILE A N 1
ATOM 704 C CA . ILE A 1 87 ? 19.25 5.309 -11.484 1 84.06 87 ILE A CA 1
ATOM 705 C C . ILE A 1 87 ? 18.281 4.133 -11.57 1 84.06 87 ILE A C 1
ATOM 707 O O . ILE A 1 87 ? 18.469 3.109 -10.906 1 84.06 87 ILE A O 1
ATOM 711 N N . SER A 1 88 ? 17.281 4.309 -12.328 1 78.25 88 SER A N 1
ATOM 712 C CA . SER A 1 88 ? 16.312 3.232 -12.508 1 78.25 88 SER A CA 1
ATOM 713 C C . SER A 1 88 ? 16.547 2.479 -13.812 1 78.25 88 SER A C 1
ATOM 715 O O . SER A 1 88 ? 16.25 1.288 -13.914 1 78.25 88 SER A O 1
ATOM 717 N N . HIS A 1 89 ? 17.062 3.213 -14.828 1 78.75 89 HIS A N 1
ATOM 718 C CA . HIS A 1 89 ? 17.188 2.602 -16.141 1 78.75 89 HIS A CA 1
ATOM 719 C C . HIS A 1 89 ? 18.25 3.311 -16.984 1 78.75 89 HIS A C 1
ATOM 721 O O . HIS A 1 89 ? 18.375 4.535 -16.922 1 78.75 89 HIS A O 1
ATOM 727 N N . ILE A 1 90 ? 18.953 2.529 -17.609 1 80.75 90 ILE A N 1
ATOM 728 C CA . ILE A 1 90 ? 19.906 3.045 -18.594 1 80.75 90 ILE A CA 1
ATOM 729 C C . ILE A 1 90 ? 19.562 2.494 -19.969 1 80.75 90 ILE A C 1
ATOM 731 O O . ILE A 1 90 ? 19.406 1.284 -20.141 1 80.75 90 ILE A O 1
ATOM 735 N N . SER A 1 91 ? 19.266 3.348 -20.797 1 76.81 91 SER A N 1
ATOM 736 C CA . SER A 1 91 ? 18.938 2.949 -22.156 1 76.81 91 SER A CA 1
ATOM 737 C C . SER A 1 91 ? 20.094 3.23 -23.109 1 76.81 91 SER A C 1
ATOM 739 O O . SER A 1 91 ? 20.734 4.277 -23.016 1 76.81 91 SER A O 1
ATOM 741 N N . THR A 1 92 ? 20.438 2.082 -23.859 1 76.06 92 THR A N 1
ATOM 742 C CA . THR A 1 92 ? 21.5 2.225 -24.859 1 76.06 92 THR A CA 1
ATOM 743 C C . THR A 1 92 ? 20.922 2.096 -26.266 1 76.06 92 THR A C 1
ATOM 745 O O . THR A 1 92 ? 20.203 1.142 -26.562 1 76.06 92 THR A O 1
ATOM 748 N N . GLY A 1 93 ? 20.5 3.176 -26.891 1 63.84 93 GLY A N 1
ATOM 749 C CA . GLY A 1 93 ? 20.047 3.131 -28.281 1 63.84 93 GLY A CA 1
ATOM 750 C C . GLY A 1 93 ? 20.938 3.918 -29.219 1 63.84 93 GLY A C 1
ATOM 751 O O . GLY A 1 93 ? 21.188 5.105 -29 1 63.84 93 GLY A O 1
ATOM 752 N N . GLY A 1 94 ? 21.391 3.191 -30.281 1 65.94 94 GLY A N 1
ATOM 753 C CA . GLY A 1 94 ? 22.234 3.795 -31.312 1 65.94 94 GLY A CA 1
ATOM 754 C C . GLY A 1 94 ? 23.578 4.27 -30.766 1 65.94 94 GLY A C 1
ATOM 755 O O . GLY A 1 94 ? 24.297 3.498 -30.141 1 65.94 94 GLY A O 1
ATOM 756 N N . LEU A 1 95 ? 23.812 5.598 -30.922 1 73 95 LEU A N 1
ATOM 757 C CA . LEU A 1 95 ? 25.078 6.207 -30.562 1 73 95 LEU A CA 1
ATOM 758 C C . LEU A 1 95 ? 24.953 7.02 -29.266 1 73 95 LEU A C 1
ATOM 760 O O . LEU A 1 95 ? 25.812 7.867 -28.984 1 73 95 LEU A O 1
ATOM 764 N N . GLU A 1 96 ? 23.812 6.801 -28.594 1 82.81 96 GLU A N 1
ATOM 765 C CA . GLU A 1 96 ? 23.641 7.598 -27.391 1 82.81 96 GLU A CA 1
ATOM 766 C C . GLU A 1 96 ? 23.141 6.742 -26.219 1 82.81 96 GLU A C 1
ATOM 768 O O . GLU A 1 96 ? 22.578 5.664 -26.438 1 82.81 96 GLU A O 1
ATOM 773 N N . GLU A 1 97 ? 23.516 7.145 -25.031 1 84.62 97 GLU A N 1
ATOM 774 C CA . GLU A 1 97 ? 23.016 6.543 -23.797 1 84.62 97 GLU A CA 1
ATOM 775 C C . GLU A 1 97 ? 22.141 7.523 -23.016 1 84.62 97 GLU A C 1
ATOM 777 O O . GLU A 1 97 ? 22.359 8.734 -23.094 1 84.62 97 GLU A O 1
ATOM 782 N N . SER A 1 98 ? 21.094 7.055 -22.5 1 85.5 98 SER A N 1
ATOM 783 C CA . SER A 1 98 ? 20.234 7.871 -21.656 1 85.5 98 SER A CA 1
ATOM 784 C C . SER A 1 98 ? 20.062 7.254 -20.266 1 85.5 98 SER A C 1
ATOM 786 O O . SER A 1 98 ? 20.078 6.031 -20.125 1 85.5 98 SER A O 1
ATOM 788 N N . ILE A 1 99 ? 20.031 8.125 -19.281 1 86.5 99 ILE A N 1
ATOM 789 C CA . ILE A 1 99 ? 19.844 7.691 -17.906 1 86.5 99 ILE A CA 1
ATOM 790 C C . ILE A 1 99 ? 18.5 8.195 -17.375 1 86.5 99 ILE A C 1
ATOM 792 O O . ILE A 1 99 ? 18.141 9.359 -17.594 1 86.5 99 ILE A O 1
ATOM 796 N N . PHE A 1 100 ? 17.797 7.352 -16.812 1 86.5 100 PHE A N 1
ATOM 797 C CA . PHE A 1 100 ? 16.547 7.699 -16.141 1 86.5 100 PHE A CA 1
ATOM 798 C C . PHE A 1 100 ? 16.578 7.309 -14.672 1 86.5 100 PHE A C 1
ATOM 800 O O . PHE A 1 100 ? 17.203 6.301 -14.312 1 86.5 100 PHE A O 1
ATOM 807 N N . GLY A 1 101 ? 16 8.156 -13.844 1 88.69 101 GLY A N 1
ATOM 808 C CA . GLY A 1 101 ? 15.984 7.805 -12.438 1 88.69 101 GLY A CA 1
ATOM 809 C C . GLY A 1 101 ? 15.102 8.711 -11.602 1 88.69 101 GLY A C 1
ATOM 810 O O . GLY A 1 101 ? 14.188 9.352 -12.133 1 88.69 101 GLY A O 1
ATOM 811 N N . PHE A 1 102 ? 15.297 8.625 -10.266 1 89.31 102 PHE A N 1
ATOM 812 C CA . PHE A 1 102 ? 14.508 9.398 -9.312 1 89.31 102 PHE A CA 1
ATOM 813 C C . PHE A 1 102 ? 15.422 10.125 -8.328 1 89.31 102 PHE A C 1
ATOM 815 O O . PHE A 1 102 ? 16.516 9.656 -8.023 1 89.31 102 PHE A O 1
ATOM 822 N N . MET A 1 103 ? 14.883 11.266 -7.941 1 88.31 103 MET A N 1
ATOM 823 C CA . MET A 1 103 ? 15.594 12.008 -6.91 1 88.31 103 MET A CA 1
ATOM 824 C C . MET A 1 103 ? 15.219 11.508 -5.52 1 88.31 103 MET A C 1
ATOM 826 O O . MET A 1 103 ? 14.039 11.297 -5.227 1 88.31 103 MET A O 1
ATOM 830 N N . SER A 1 104 ? 16.156 11.234 -4.73 1 78.38 104 SER A N 1
ATOM 831 C CA . SER A 1 104 ? 15.898 10.672 -3.408 1 78.38 104 SER A CA 1
ATOM 832 C C . SER A 1 104 ? 15.812 11.766 -2.35 1 78.38 104 SER A C 1
ATOM 834 O O . SER A 1 104 ? 15.25 11.555 -1.272 1 78.38 104 SER A O 1
ATOM 836 N N . GLN A 1 105 ? 16.344 12.938 -2.607 1 81.5 105 GLN A N 1
ATOM 837 C CA . GLN A 1 105 ? 16.406 14 -1.607 1 81.5 105 GLN A CA 1
ATOM 838 C C . GLN A 1 105 ? 15.688 15.25 -2.09 1 81.5 105 GLN A C 1
ATOM 840 O O . GLN A 1 105 ? 15.508 15.445 -3.295 1 81.5 105 GLN A O 1
ATOM 845 N N . LYS A 1 106 ? 15.297 15.984 -1.063 1 86.25 106 LYS A N 1
ATOM 846 C CA . LYS A 1 106 ? 14.758 17.312 -1.356 1 86.25 106 LYS A CA 1
ATOM 847 C C . LYS A 1 106 ? 15.852 18.234 -1.89 1 86.25 106 LYS A C 1
ATOM 849 O O . LYS A 1 106 ? 16.984 18.203 -1.424 1 86.25 106 LYS A O 1
ATOM 854 N N . ILE A 1 107 ? 15.523 18.969 -2.855 1 85.38 107 ILE A N 1
ATOM 855 C CA . ILE A 1 107 ? 16.453 19.953 -3.395 1 85.38 107 ILE A CA 1
ATOM 856 C C . ILE A 1 107 ? 15.969 21.359 -3.051 1 85.38 107 ILE A C 1
ATOM 858 O O . ILE A 1 107 ? 14.938 21.812 -3.559 1 85.38 107 ILE A O 1
ATOM 862 N N . GLN A 1 108 ? 16.641 21.969 -2.137 1 83.06 108 GLN A N 1
ATOM 863 C CA . GLN A 1 108 ? 16.312 23.328 -1.737 1 83.06 108 GLN A CA 1
ATOM 864 C C . GLN A 1 108 ? 17.328 24.328 -2.311 1 83.06 108 GLN A C 1
ATOM 866 O O . GLN A 1 108 ? 18.531 24.203 -2.094 1 83.06 108 GLN A O 1
ATOM 871 N N . HIS A 1 109 ? 16.703 25.266 -2.914 1 81 109 HIS A N 1
ATOM 872 C CA . HIS A 1 109 ? 17.562 26.328 -3.414 1 81 109 HIS A CA 1
ATOM 873 C C . HIS A 1 109 ? 17.781 27.406 -2.359 1 81 109 HIS A C 1
ATOM 875 O O . HIS A 1 109 ? 16.844 28.125 -2 1 81 109 HIS A O 1
ATOM 881 N N . ASN A 1 110 ? 18.891 27.531 -1.738 1 82.31 110 ASN A N 1
ATOM 882 C CA . ASN A 1 110 ? 19.266 28.516 -0.737 1 82.31 110 ASN A CA 1
ATOM 883 C C . ASN A 1 110 ? 18.438 28.375 0.535 1 82.31 110 ASN A C 1
ATOM 885 O O . ASN A 1 110 ? 17.703 29.297 0.901 1 82.31 110 ASN A O 1
ATOM 889 N N . PRO A 1 111 ? 18.562 27.391 1.237 1 83.25 111 PRO A N 1
ATOM 890 C CA . PRO A 1 111 ? 17.75 27.094 2.412 1 83.25 111 PRO A CA 1
ATOM 891 C C . PRO A 1 111 ? 17.859 28.172 3.498 1 83.25 111 PRO A C 1
ATOM 893 O O . PRO A 1 111 ? 16.953 28.312 4.324 1 83.25 111 PRO A O 1
ATOM 896 N N . GLN A 1 112 ? 18.891 29.031 3.508 1 89.38 112 GLN A N 1
ATOM 897 C CA . GLN A 1 112 ? 19.109 30.016 4.559 1 89.38 112 GLN A CA 1
ATOM 898 C C . GLN A 1 112 ? 18.531 31.375 4.172 1 89.38 112 GLN A C 1
ATOM 900 O O . GLN A 1 112 ? 18.547 32.312 4.969 1 89.38 112 GLN A O 1
ATOM 905 N N . TYR A 1 113 ? 17.984 31.391 3.033 1 90.19 113 TYR A N 1
ATOM 906 C CA . TYR A 1 113 ? 17.391 32.625 2.559 1 90.19 113 TYR A CA 1
ATOM 907 C C . TYR A 1 113 ? 16.219 33.062 3.436 1 90.19 113 TYR A C 1
ATOM 909 O O . TYR A 1 113 ? 15.406 32.219 3.832 1 90.19 113 TYR A O 1
ATOM 917 N N . ARG A 1 114 ? 16.172 34.312 3.814 1 93.38 114 ARG A N 1
ATOM 918 C CA . ARG A 1 114 ? 15.094 34.812 4.652 1 93.38 114 ARG A CA 1
ATOM 919 C C . ARG A 1 114 ? 13.93 35.312 3.807 1 93.38 114 ARG A C 1
ATOM 921 O O . ARG A 1 114 ? 14.133 36.062 2.828 1 93.38 114 ARG A O 1
ATOM 928 N N . VAL A 1 115 ? 12.773 34.875 4.188 1 94.75 115 VAL A N 1
ATOM 929 C CA . VAL A 1 115 ? 11.602 35.219 3.389 1 94.75 115 VAL A CA 1
ATOM 930 C C . VAL A 1 115 ? 10.523 35.812 4.285 1 94.75 115 VAL A C 1
ATOM 932 O O . VAL A 1 115 ? 10.539 35.625 5.504 1 94.75 115 VAL A O 1
ATOM 935 N N . ASP A 1 116 ? 9.648 36.594 3.674 1 94.81 116 ASP A N 1
ATOM 936 C CA . ASP A 1 116 ? 8.492 37.125 4.371 1 94.81 116 ASP A CA 1
ATOM 937 C C . ASP A 1 116 ? 7.379 36.094 4.492 1 94.81 116 ASP A C 1
ATOM 939 O O . ASP A 1 116 ? 6.695 36.031 5.516 1 94.81 116 ASP A O 1
ATOM 943 N N . TYR A 1 117 ? 7.191 35.344 3.453 1 95.25 117 TYR A N 1
ATOM 944 C CA . TYR A 1 117 ? 6.184 34.281 3.436 1 95.25 117 TYR A CA 1
ATOM 945 C C . TYR A 1 117 ? 6.539 33.219 2.42 1 95.25 117 TYR A C 1
ATOM 947 O O . TYR A 1 117 ? 7.414 33.406 1.575 1 95.25 117 TYR A O 1
ATOM 955 N N . ILE A 1 118 ? 5.988 32 2.566 1 94.94 118 ILE A N 1
ATOM 956 C CA . ILE A 1 118 ? 6.117 30.906 1.623 1 94.94 118 ILE A CA 1
ATOM 957 C C . ILE A 1 118 ? 4.75 30.562 1.038 1 94.94 118 ILE A C 1
ATOM 959 O O . ILE A 1 118 ? 3.771 30.406 1.775 1 94.94 118 ILE A O 1
ATOM 963 N N . ASP A 1 119 ? 4.656 30.562 -0.272 1 94.62 119 ASP A N 1
ATOM 964 C CA . ASP A 1 119 ? 3.475 30.062 -0.969 1 94.62 119 ASP A CA 1
ATOM 965 C C . ASP A 1 119 ? 3.688 28.641 -1.467 1 94.62 119 ASP A C 1
ATOM 967 O O . ASP A 1 119 ? 4.785 28.281 -1.9 1 94.62 119 ASP A O 1
ATOM 971 N N . CYS A 1 120 ? 2.689 27.828 -1.331 1 94.5 120 CYS A N 1
ATOM 972 C CA . CYS A 1 120 ? 2.748 26.484 -1.879 1 94.5 120 CYS A CA 1
ATOM 973 C C . CYS A 1 120 ? 1.354 25.969 -2.217 1 94.5 120 CYS A C 1
ATOM 975 O O . CYS A 1 120 ? 0.386 26.734 -2.201 1 94.5 120 CYS A O 1
ATOM 977 N N . SER A 1 121 ? 1.238 24.766 -2.684 1 93.94 121 SER A N 1
ATOM 978 C CA . SER A 1 121 ? -0.036 24.141 -3.008 1 93.94 121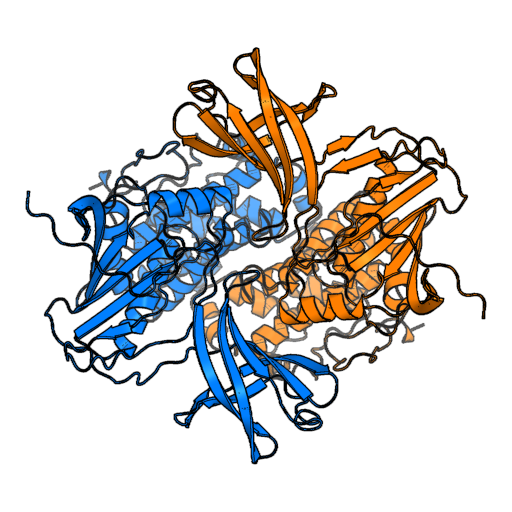 SER A CA 1
ATOM 979 C C . SER A 1 121 ? -0.243 22.859 -2.201 1 93.94 121 SER A C 1
ATOM 981 O O . SER A 1 121 ? 0.716 22.281 -1.682 1 93.94 121 SER A O 1
ATOM 983 N N . ILE A 1 122 ? -1.448 22.5 -1.987 1 95.44 122 ILE A N 1
ATOM 984 C CA . ILE A 1 122 ? -1.783 21.203 -1.417 1 95.44 122 ILE A CA 1
ATOM 985 C C . ILE A 1 122 ? -2.336 20.281 -2.508 1 95.44 122 ILE A C 1
ATOM 987 O O . ILE A 1 122 ? -3.133 20.719 -3.344 1 95.44 122 ILE A O 1
ATOM 991 N N . VAL A 1 123 ? -1.89 19.062 -2.48 1 93.44 123 VAL A N 1
ATOM 992 C CA . VAL A 1 123 ? -2.398 18.062 -3.414 1 93.44 123 VAL A CA 1
ATOM 993 C C . VAL A 1 123 ? -3.455 17.203 -2.727 1 93.44 123 VAL A C 1
ATOM 995 O O . VAL A 1 123 ? -3.225 16.672 -1.632 1 93.44 123 VAL A O 1
ATOM 998 N N . ASN A 1 124 ? -4.684 17.109 -3.336 1 93.44 124 ASN A N 1
ATOM 999 C CA . ASN A 1 124 ? -5.711 16.141 -3.014 1 93.44 124 ASN A CA 1
ATOM 1000 C C . ASN A 1 124 ? -6.395 16.453 -1.688 1 93.44 124 ASN A C 1
ATOM 1002 O O . ASN A 1 124 ? -6.777 15.547 -0.947 1 93.44 124 ASN A O 1
ATOM 1006 N N . LEU A 1 125 ? -6.426 17.688 -1.293 1 94.44 125 LEU A N 1
ATOM 1007 C CA . LEU A 1 125 ? -7.238 18.031 -0.131 1 94.44 125 LEU A CA 1
ATOM 1008 C C . LEU A 1 125 ? -8.719 18.094 -0.498 1 94.44 125 LEU A C 1
ATOM 1010 O O . LEU A 1 125 ? -9.078 18.641 -1.547 1 94.44 125 LEU A O 1
ATOM 1014 N N . HIS A 1 126 ? -9.578 17.5 0.233 1 89.75 126 HIS A N 1
ATOM 1015 C CA . HIS A 1 126 ? -11.008 17.547 -0.04 1 89.75 126 HIS A CA 1
ATOM 1016 C C . HIS A 1 126 ? -11.594 18.922 0.247 1 89.75 126 HIS A C 1
ATOM 1018 O O . HIS A 1 126 ? -10.898 19.797 0.761 1 89.75 126 HIS A O 1
ATOM 1024 N N . GLU A 1 127 ? -12.781 19.047 -0.098 1 88.94 127 GLU A N 1
ATOM 1025 C CA . GLU A 1 127 ? -13.453 20.328 0.117 1 88.94 127 GLU A CA 1
ATOM 1026 C C . GLU A 1 127 ? -13.789 20.531 1.591 1 88.94 127 GLU A C 1
ATOM 1028 O O . GLU A 1 127 ? -14.312 19.641 2.244 1 88.94 127 GLU A O 1
ATOM 1033 N N . ILE A 1 128 ? -13.344 21.641 2.111 1 92.88 128 ILE A N 1
ATOM 1034 C CA . ILE A 1 128 ? -13.711 22.078 3.459 1 92.88 128 ILE A CA 1
ATOM 1035 C C . ILE A 1 128 ? -14.211 23.516 3.43 1 92.88 128 ILE A C 1
ATOM 1037 O O . ILE A 1 128 ? -13.523 24.406 2.91 1 92.88 128 ILE A O 1
ATOM 1041 N N . TYR A 1 129 ? -15.352 23.734 3.959 1 94.88 129 TYR A N 1
ATOM 1042 C CA . TYR A 1 129 ? -15.922 25.078 3.963 1 94.88 129 TYR A CA 1
ATOM 1043 C C . TYR A 1 129 ? -15.344 25.906 5.102 1 94.88 129 TYR A C 1
ATOM 1045 O O . TYR A 1 129 ? -15.352 25.484 6.258 1 94.88 129 TYR A O 1
ATOM 1053 N N . GLY A 1 130 ? -14.773 27.031 4.734 1 96.19 130 GLY A N 1
ATOM 1054 C CA . GLY A 1 130 ? -14.195 27.938 5.715 1 96.19 130 GLY A CA 1
ATOM 1055 C C . GLY A 1 130 ? -14.711 29.359 5.594 1 96.19 130 GLY A C 1
ATOM 1056 O O . GLY A 1 130 ? -15.906 29.578 5.359 1 96.19 130 GLY A O 1
ATOM 1057 N N . ASP A 1 131 ? -13.938 30.328 5.859 1 96.06 131 ASP A N 1
ATOM 1058 C CA . ASP A 1 131 ? -14.297 31.734 5.754 1 96.06 131 ASP A CA 1
ATOM 1059 C C . ASP A 1 131 ? -14.477 32.156 4.297 1 96.06 131 ASP A C 1
ATOM 1061 O O . ASP A 1 131 ? -13.805 31.609 3.408 1 96.06 131 ASP A O 1
ATOM 1065 N N . PRO A 1 132 ? -15.312 33.062 4.039 1 96.12 132 PRO A N 1
ATOM 1066 C CA . PRO A 1 132 ? -15.539 33.469 2.658 1 96.12 132 PRO A CA 1
ATOM 1067 C C . PRO A 1 132 ? -14.359 34.25 2.07 1 96.12 132 PRO A C 1
ATOM 1069 O O . PRO A 1 132 ? -13.703 35 2.777 1 96.12 132 PRO A O 1
ATOM 1072 N N . ILE A 1 133 ? -14.141 33.969 0.848 1 96 133 ILE A N 1
ATOM 1073 C CA . ILE A 1 133 ? -13.125 34.688 0.091 1 96 133 ILE A CA 1
ATOM 1074 C C . ILE A 1 133 ? -13.68 35.062 -1.281 1 96 133 ILE A C 1
ATOM 1076 O O . ILE A 1 133 ? -14.734 34.562 -1.69 1 96 133 ILE A O 1
ATOM 1080 N N . MET A 1 134 ? -12.961 36.031 -1.904 1 95.25 134 MET A N 1
ATOM 1081 C CA . MET A 1 134 ? -13.281 36.438 -3.266 1 95.25 134 MET A CA 1
ATOM 1082 C C . MET A 1 134 ? -12.125 36.156 -4.215 1 95.25 134 MET A C 1
ATOM 1084 O O . MET A 1 134 ? -10.969 36.406 -3.898 1 95.25 134 MET A O 1
ATOM 1088 N N . TYR A 1 135 ? -12.445 35.562 -5.297 1 92.19 135 TYR A N 1
ATOM 1089 C CA . TYR A 1 135 ? -11.438 35.312 -6.32 1 92.19 135 TYR A CA 1
ATOM 1090 C C . TYR A 1 135 ? -11.234 36.531 -7.207 1 92.19 135 TYR A C 1
ATOM 1092 O O . TYR A 1 135 ? -12.031 37.469 -7.152 1 92.19 135 TYR A O 1
ATOM 1100 N N . ALA A 1 136 ? -10.203 36.469 -8.008 1 87.69 136 ALA A N 1
ATOM 1101 C CA . ALA A 1 136 ? -9.852 37.594 -8.859 1 87.69 136 ALA A CA 1
ATOM 1102 C C . ALA A 1 136 ? -10.992 37.938 -9.82 1 87.69 136 ALA A C 1
ATOM 1104 O O . ALA A 1 136 ? -11.18 39.125 -10.18 1 87.69 136 ALA A O 1
ATOM 1105 N N . ASP A 1 137 ? -11.789 37.062 -10.164 1 88.12 137 ASP A N 1
ATOM 1106 C CA . ASP A 1 137 ? -12.844 37.281 -11.141 1 88.12 137 ASP A CA 1
ATOM 1107 C C . ASP A 1 137 ? -14.117 37.781 -10.469 1 88.12 137 ASP A C 1
ATOM 1109 O O . ASP A 1 137 ? -15.141 38 -11.125 1 88.12 137 ASP A O 1
ATOM 1113 N N . GLY A 1 138 ? -14.117 37.875 -9.18 1 89.06 138 GLY A N 1
ATOM 1114 C CA . GLY A 1 138 ? -15.242 38.438 -8.469 1 89.06 138 GLY A CA 1
ATOM 1115 C C . GLY A 1 138 ? -16.125 37.406 -7.789 1 89.06 138 GLY A C 1
ATOM 1116 O O . GLY A 1 138 ? -16.969 37.75 -6.961 1 89.06 138 GLY A O 1
ATOM 1117 N N . THR A 1 139 ? -15.875 36.219 -8.117 1 91.25 139 THR A N 1
ATOM 1118 C CA . THR A 1 139 ? -16.688 35.188 -7.484 1 91.25 139 THR A CA 1
ATOM 1119 C C . THR A 1 139 ? -16.234 34.938 -6.047 1 91.25 139 THR A C 1
ATOM 1121 O O . THR A 1 139 ? -15.047 35.094 -5.734 1 91.25 139 THR A O 1
ATOM 1124 N N . SER A 1 140 ? -17.219 34.688 -5.223 1 92.19 140 SER A N 1
ATOM 1125 C CA . SER A 1 140 ? -16.891 34.438 -3.818 1 92.19 140 SER A CA 1
ATOM 1126 C C . SER A 1 140 ? -17.312 33.031 -3.396 1 92.19 140 SER A C 1
ATOM 1128 O O . SER A 1 140 ? -18.156 32.406 -4.039 1 92.19 140 SER A O 1
ATOM 1130 N N . CYS A 1 141 ? -16.625 32.469 -2.406 1 92.06 141 CYS A N 1
ATOM 1131 C CA . CYS A 1 141 ? -16.953 31.156 -1.857 1 92.06 141 CYS A CA 1
ATOM 1132 C C . CYS A 1 141 ? -16.375 31 -0.452 1 92.06 141 CYS A C 1
ATOM 1134 O O . CYS A 1 141 ? -15.508 31.766 -0.041 1 92.06 141 CYS A O 1
ATOM 1136 N N . ARG A 1 142 ? -16.984 30.141 0.26 1 93.75 142 ARG A N 1
ATOM 1137 C CA . ARG A 1 142 ? -16.453 29.781 1.576 1 93.75 142 ARG A CA 1
ATOM 1138 C C . ARG A 1 142 ? -15.312 28.781 1.458 1 93.75 142 ARG A C 1
ATOM 1140 O O . ARG A 1 142 ? -15.539 27.562 1.456 1 93.75 142 ARG A O 1
ATOM 1147 N N . ALA A 1 143 ? -14.094 29.344 1.409 1 93.81 143 ALA A N 1
ATOM 1148 C CA . ALA A 1 143 ? -13.039 28.422 1.007 1 93.81 143 ALA A CA 1
ATOM 1149 C C . ALA A 1 143 ? -11.781 28.641 1.84 1 93.81 143 ALA A C 1
ATOM 1151 O O . ALA A 1 143 ? -10.773 27.953 1.642 1 93.81 143 ALA A O 1
ATOM 1152 N N . ARG A 1 144 ? -11.75 29.594 2.795 1 96.88 144 ARG A N 1
ATOM 1153 C CA . ARG A 1 144 ? -10.5 29.875 3.492 1 96.88 144 ARG A CA 1
ATOM 1154 C C . ARG A 1 144 ? -10.453 29.172 4.848 1 96.88 144 ARG A C 1
ATOM 1156 O O . ARG A 1 144 ? -11.383 29.312 5.652 1 96.88 144 ARG A O 1
ATOM 1163 N N . LEU A 1 145 ? -9.375 28.453 5.039 1 97.69 145 LEU A N 1
ATOM 1164 C CA . LEU A 1 145 ? -9.016 27.875 6.328 1 97.69 145 LEU A CA 1
ATOM 1165 C C . LEU A 1 145 ? -7.852 28.641 6.957 1 97.69 145 LEU A C 1
ATOM 1167 O O . LEU A 1 145 ? -6.977 29.141 6.246 1 97.69 145 LEU A O 1
ATOM 1171 N N . LYS A 1 146 ? -7.883 28.781 8.227 1 97.69 146 LYS A N 1
ATOM 1172 C CA . LYS A 1 146 ? -6.84 29.516 8.953 1 97.69 146 LYS A CA 1
ATOM 1173 C C . LYS A 1 146 ? -6.297 28.672 10.109 1 97.69 146 LYS A C 1
ATOM 1175 O O . LYS A 1 146 ? -7.051 28.266 10.992 1 97.69 146 LYS A O 1
ATOM 1180 N N . PHE A 1 147 ? -5.023 28.391 10.078 1 97.81 147 PHE A N 1
ATOM 1181 C CA . PHE A 1 147 ? -4.34 27.656 11.133 1 97.81 147 PHE A CA 1
ATOM 1182 C C . PHE A 1 147 ? -3.332 28.562 11.852 1 97.81 147 PHE A C 1
ATOM 1184 O O . PHE A 1 147 ? -2.398 29.062 11.227 1 97.81 147 PHE A O 1
ATOM 1191 N N . ILE A 1 148 ? -3.52 28.75 13.039 1 95.94 148 ILE A N 1
ATOM 1192 C CA . ILE A 1 148 ? -2.641 29.609 13.836 1 95.94 148 ILE A CA 1
ATOM 1193 C C . ILE A 1 148 ? -1.96 28.781 14.922 1 95.94 148 ILE A C 1
ATOM 1195 O O . ILE A 1 148 ? -2.615 28.016 15.633 1 95.94 148 ILE A O 1
ATOM 1199 N N . CYS A 1 149 ? -0.668 28.828 14.953 1 91 149 CYS A N 1
ATOM 1200 C CA . CYS A 1 149 ? 0.099 28.188 16.016 1 91 149 CYS A CA 1
ATOM 1201 C C . CYS A 1 149 ? 1.229 29.078 16.5 1 91 149 CYS A C 1
ATOM 1203 O O . CYS A 1 149 ? 2.076 29.5 15.703 1 91 149 CYS A O 1
ATOM 1205 N N . SER A 1 150 ? 1.369 29.25 17.875 1 84.38 150 SER A N 1
ATOM 1206 C CA . SER A 1 150 ? 2.406 30.031 18.547 1 84.38 150 SER A CA 1
ATOM 1207 C C . SER A 1 150 ? 2.895 31.172 17.656 1 84.38 150 SER A C 1
ATOM 1209 O O . SER A 1 150 ? 2.199 32.188 17.5 1 84.38 150 SER A O 1
ATOM 1211 N N . ASP A 1 151 ? 3.961 30.812 16.656 1 89.88 151 ASP A N 1
ATOM 1212 C CA . ASP A 1 151 ? 4.602 31.922 15.945 1 89.88 151 ASP A CA 1
ATOM 1213 C C . ASP A 1 151 ? 4.215 31.922 14.469 1 89.88 151 ASP A C 1
ATOM 1215 O O . ASP A 1 151 ? 4.691 32.75 13.695 1 89.88 151 ASP A O 1
ATOM 1219 N N . TRP A 1 152 ? 3.299 31.031 14.07 1 96.75 152 TRP A N 1
ATOM 1220 C CA . TRP A 1 152 ? 3.066 30.875 12.641 1 96.75 152 TRP A CA 1
ATOM 1221 C C . TRP A 1 152 ? 1.59 31.062 12.305 1 96.75 152 TRP A C 1
ATOM 1223 O O . TRP A 1 152 ? 0.721 30.797 13.141 1 96.75 152 TRP A O 1
ATOM 1233 N N . LYS A 1 153 ? 1.339 31.562 11.125 1 97.62 153 LYS A N 1
ATOM 1234 C CA . LYS A 1 153 ? 0.011 31.625 10.523 1 97.62 153 LYS A CA 1
ATOM 1235 C C . LYS A 1 153 ? -0.006 30.953 9.156 1 97.62 153 LYS A C 1
ATOM 1237 O O . LYS A 1 153 ? 0.811 31.266 8.289 1 97.62 153 LYS A O 1
ATOM 1242 N N . ILE A 1 154 ? -0.894 30 8.953 1 98.06 154 ILE A N 1
ATOM 1243 C CA . ILE A 1 154 ? -1.05 29.312 7.68 1 98.06 154 ILE A CA 1
ATOM 1244 C C . ILE A 1 154 ? -2.455 29.547 7.133 1 98.06 154 ILE A C 1
ATOM 1246 O O . ILE A 1 154 ? -3.447 29.25 7.801 1 98.06 154 ILE A O 1
ATOM 1250 N N . ILE A 1 155 ? -2.486 30.094 5.973 1 98.06 155 ILE A N 1
ATOM 1251 C CA . ILE A 1 155 ? -3.75 30.312 5.273 1 98.06 155 ILE A CA 1
ATOM 1252 C C . ILE A 1 155 ? -3.881 29.312 4.121 1 98.06 155 ILE A C 1
ATOM 1254 O O . ILE A 1 155 ? -2.93 29.109 3.367 1 98.06 155 ILE A O 1
ATOM 1258 N N . VAL A 1 156 ? -5.031 28.656 4.004 1 97.81 156 VAL A N 1
ATOM 1259 C CA . VAL A 1 156 ? -5.305 27.688 2.945 1 97.81 156 VAL A CA 1
ATOM 1260 C C . VAL A 1 156 ? -6.578 28.078 2.201 1 97.81 156 VAL A C 1
ATOM 1262 O O . VAL A 1 156 ? -7.641 28.219 2.809 1 97.81 156 VAL A O 1
ATOM 1265 N N . ASP A 1 157 ? -6.48 28.266 0.933 1 96.62 157 ASP A N 1
ATOM 1266 C CA . ASP A 1 157 ? -7.637 28.594 0.099 1 96.62 157 ASP A CA 1
ATOM 1267 C C . ASP A 1 157 ? -7.863 27.516 -0.964 1 96.62 157 ASP A C 1
ATOM 1269 O O . ASP A 1 157 ? -6.91 27.031 -1.566 1 96.62 157 ASP A O 1
ATOM 1273 N N . SER A 1 158 ? -9.117 27.172 -1.158 1 94.19 158 SER A N 1
ATOM 1274 C CA . SER A 1 158 ? -9.414 26.344 -2.322 1 94.19 158 SER A CA 1
ATOM 1275 C C . SER A 1 158 ? -9.078 27.062 -3.619 1 94.19 158 SER A C 1
ATOM 1277 O O . SER A 1 158 ? -9.32 28.266 -3.74 1 94.19 158 SER A O 1
ATOM 1279 N N . LYS A 1 159 ? -8.516 26.359 -4.488 1 91.81 159 LYS A N 1
ATOM 1280 C CA . LYS A 1 159 ? -8.234 26.953 -5.785 1 91.81 159 LYS A CA 1
ATOM 1281 C C . LYS A 1 159 ? -9.531 27.234 -6.551 1 91.81 159 LYS A C 1
ATOM 1283 O O . LYS A 1 159 ? -10.547 26.594 -6.312 1 91.81 159 LYS A O 1
ATOM 1288 N N . LYS A 1 160 ? -9.352 28.172 -7.457 1 88.44 160 LYS A N 1
ATOM 1289 C CA . LYS A 1 160 ? -10.5 28.453 -8.32 1 88.44 160 LYS A CA 1
ATOM 1290 C C . LYS A 1 160 ? -10.875 27.219 -9.141 1 88.44 160 LYS A C 1
ATOM 1292 O O . LYS A 1 160 ? -10.008 26.531 -9.672 1 88.44 160 LYS A O 1
ATOM 1297 N N . GLY A 1 161 ? -12.18 26.953 -9.227 1 85.69 161 GLY A N 1
ATOM 1298 C CA . GLY A 1 161 ? -12.648 25.781 -9.945 1 85.69 161 GLY A CA 1
ATOM 1299 C C . GLY A 1 161 ? -12.5 24.5 -9.148 1 85.69 161 GLY A C 1
ATOM 1300 O O . GLY A 1 161 ? -12.453 23.406 -9.719 1 85.69 161 GLY A O 1
ATOM 1301 N N . HIS A 1 162 ? -12.328 24.656 -7.895 1 88.06 162 HIS A N 1
ATOM 1302 C CA . HIS A 1 162 ? -12.086 23.547 -6.988 1 88.06 162 HIS A CA 1
ATOM 1303 C C . HIS A 1 162 ? -13.156 22.469 -7.148 1 88.06 162 HIS A C 1
ATOM 1305 O O . HIS A 1 162 ? -12.852 21.266 -7.105 1 88.06 162 HIS A O 1
ATOM 1311 N N . LYS A 1 163 ? -14.336 22.859 -7.359 1 84.19 163 LYS A N 1
ATOM 1312 C CA . LYS A 1 163 ? -15.43 21.906 -7.508 1 84.19 163 LYS A CA 1
ATOM 1313 C C . LYS A 1 163 ? -15.188 20.984 -8.703 1 84.19 163 LYS A C 1
ATOM 1315 O O . LYS A 1 163 ? -15.391 19.766 -8.609 1 84.19 163 LYS A O 1
ATOM 1320 N N . ASN A 1 164 ? -14.773 21.562 -9.742 1 85.31 164 ASN A N 1
ATOM 1321 C CA . ASN A 1 164 ? -14.484 20.781 -10.938 1 85.31 164 ASN A CA 1
ATOM 1322 C C . ASN A 1 164 ? -13.297 19.844 -10.719 1 85.31 164 ASN A C 1
ATOM 1324 O O . ASN A 1 164 ? -13.305 18.703 -11.188 1 85.31 164 ASN A O 1
ATOM 1328 N N . ILE A 1 165 ? -12.375 20.359 -10.078 1 88.75 165 ILE A N 1
ATOM 1329 C CA . ILE A 1 165 ? -11.188 19.578 -9.766 1 88.75 165 ILE A CA 1
ATOM 1330 C C . ILE A 1 165 ? -11.57 18.375 -8.914 1 88.75 165 ILE A C 1
ATOM 1332 O O . ILE A 1 165 ? -11.172 17.234 -9.203 1 88.75 165 ILE A O 1
ATOM 1336 N N . LEU A 1 166 ? -12.375 18.625 -7.969 1 87.44 166 LEU A N 1
ATOM 1337 C CA . LEU A 1 166 ? -12.766 17.562 -7.047 1 87.44 166 LEU A CA 1
ATOM 1338 C C . LEU A 1 166 ? -13.641 16.531 -7.75 1 87.44 166 LEU A C 1
ATOM 1340 O O . LEU A 1 166 ? -13.531 15.336 -7.473 1 87.44 166 LEU A O 1
ATOM 1344 N N . ASN A 1 167 ? -14.5 17.016 -8.578 1 82.81 167 ASN A N 1
ATOM 1345 C CA . ASN A 1 167 ? -15.32 16.094 -9.344 1 82.81 167 ASN A CA 1
ATOM 1346 C C . ASN A 1 167 ? -14.461 15.148 -10.18 1 82.81 167 ASN A C 1
ATOM 1348 O O . ASN A 1 167 ? -14.727 13.945 -10.234 1 82.81 167 ASN A O 1
ATOM 1352 N N . SER A 1 168 ? -13.469 15.75 -10.781 1 83.94 168 SER A N 1
ATOM 1353 C CA . SER A 1 168 ? -12.562 14.938 -11.586 1 83.94 168 SER A CA 1
ATOM 1354 C C . SER A 1 168 ? -11.812 13.93 -10.719 1 83.94 168 SER A C 1
ATOM 1356 O O . SER A 1 168 ? -11.609 12.781 -11.125 1 83.94 168 SER A O 1
ATOM 1358 N N . LEU A 1 169 ? -11.43 14.359 -9.586 1 87 169 LEU A N 1
ATOM 1359 C CA . LEU A 1 169 ? -10.719 13.492 -8.648 1 87 169 LEU A CA 1
ATOM 1360 C C . LEU A 1 169 ? -11.617 12.352 -8.18 1 87 169 LEU A C 1
ATOM 1362 O O . LEU A 1 169 ? -11.164 11.211 -8.047 1 87 169 LEU A O 1
ATOM 1366 N N . CYS A 1 170 ? -12.836 12.672 -7.953 1 80.62 170 CYS A N 1
ATOM 1367 C CA . CYS A 1 170 ? -13.766 11.648 -7.496 1 80.62 170 CYS A CA 1
ATOM 1368 C C . CYS A 1 170 ? -14.039 10.633 -8.594 1 80.62 170 CYS A C 1
ATOM 1370 O O . CYS A 1 170 ? -14.242 9.445 -8.312 1 80.62 170 CYS A O 1
ATOM 1372 N N . GLU A 1 171 ? -14.023 11.148 -9.758 1 75.56 171 GLU A N 1
ATOM 1373 C CA . GLU A 1 171 ? -14.32 10.289 -10.906 1 75.56 171 GLU A CA 1
ATOM 1374 C C . GLU A 1 171 ? -13.133 9.398 -11.25 1 75.56 171 GLU A C 1
ATOM 1376 O O . GLU A 1 171 ? -13.305 8.195 -11.492 1 75.56 171 GLU A O 1
ATOM 1381 N N . GLN A 1 172 ? -11.969 9.977 -11.234 1 77.12 172 GLN A N 1
ATOM 1382 C CA . GLN A 1 172 ? -10.82 9.273 -11.797 1 77.12 172 GLN A CA 1
ATOM 1383 C C . GLN A 1 172 ? -9.773 8.969 -10.734 1 77.12 172 GLN A C 1
ATOM 1385 O O . GLN A 1 172 ? -8.867 8.156 -10.953 1 77.12 172 GLN A O 1
ATOM 1390 N N . SER A 1 173 ? -9.914 9.602 -9.586 1 86.44 173 SER A N 1
ATOM 1391 C CA . SER A 1 173 ? -8.867 9.555 -8.57 1 86.44 173 SER A CA 1
ATOM 1392 C C . SER A 1 173 ? -7.574 10.172 -9.086 1 86.44 173 SER A C 1
ATOM 1394 O O . SER A 1 173 ? -7.594 11.008 -9.992 1 86.44 173 SER A O 1
ATOM 1396 N N . GLY A 1 174 ? -6.492 9.961 -8.414 1 91.62 174 GLY A N 1
ATOM 1397 C CA . GLY A 1 174 ? -5.223 10.531 -8.82 1 91.62 174 GLY A CA 1
ATOM 1398 C C . GLY A 1 174 ? -4.812 11.734 -7.984 1 91.62 174 GLY A C 1
ATOM 1399 O O . GLY A 1 174 ? -4.957 11.719 -6.762 1 91.62 174 GLY A O 1
ATOM 1400 N N . TYR A 1 175 ? -4.191 12.672 -8.773 1 93 175 TYR A N 1
ATOM 1401 C CA . TYR A 1 175 ? -3.578 13.781 -8.055 1 93 175 TYR A CA 1
ATOM 1402 C C . TYR A 1 175 ? -3.889 15.109 -8.734 1 93 175 TYR A C 1
ATOM 1404 O O . TYR A 1 175 ? -3.848 15.211 -9.961 1 93 175 TYR A O 1
ATOM 1412 N N . ALA A 1 176 ? -4.262 16.078 -7.934 1 93.06 176 ALA A N 1
ATOM 1413 C CA . ALA A 1 176 ? -4.469 17.438 -8.422 1 93.06 176 ALA A CA 1
ATOM 1414 C C . ALA A 1 176 ? -4.148 18.469 -7.34 1 93.06 176 ALA A C 1
ATOM 1416 O O . ALA A 1 176 ? -4.289 18.188 -6.145 1 93.06 176 ALA A O 1
ATOM 1417 N N . LEU A 1 177 ? -3.668 19.594 -7.77 1 93.5 177 LEU A N 1
ATOM 1418 C CA . LEU A 1 177 ? -3.51 20.703 -6.844 1 93.5 177 LEU A CA 1
ATOM 1419 C C . LEU A 1 177 ? -4.863 21.297 -6.477 1 93.5 177 LEU A C 1
ATOM 1421 O O . LEU A 1 177 ? -5.547 21.875 -7.328 1 93.5 177 LEU A O 1
ATOM 1425 N N . THR A 1 178 ? -5.199 21.203 -5.285 1 93.69 178 THR A N 1
ATOM 1426 C CA . THR A 1 178 ? -6.57 21.531 -4.902 1 93.69 178 THR A CA 1
ATOM 1427 C C . THR A 1 178 ? -6.613 22.859 -4.133 1 93.69 178 THR A C 1
ATOM 1429 O O . THR A 1 178 ? -7.621 23.562 -4.164 1 93.69 178 THR A O 1
ATOM 1432 N N . HIS A 1 179 ? -5.523 23.188 -3.41 1 95.44 179 HIS A N 1
ATOM 1433 C CA . HIS A 1 179 ? -5.539 24.359 -2.559 1 95.44 179 HIS A CA 1
ATOM 1434 C C . HIS A 1 179 ? -4.23 25.141 -2.676 1 95.44 179 HIS A C 1
ATOM 1436 O O . HIS A 1 179 ? -3.199 24.578 -3.045 1 95.44 179 HIS A O 1
ATOM 1442 N N . SER A 1 180 ? -4.352 26.406 -2.379 1 95 180 SER A N 1
ATOM 1443 C CA . SER A 1 180 ? -3.199 27.281 -2.215 1 95 180 SER A CA 1
ATOM 1444 C C . SER A 1 180 ? -2.941 27.594 -0.743 1 95 180 SER A C 1
ATOM 1446 O O . SER A 1 180 ? -3.883 27.75 0.037 1 95 180 SER A O 1
ATOM 1448 N N . VAL A 1 181 ? -1.691 27.672 -0.413 1 97 181 VAL A N 1
ATOM 1449 C CA . VAL A 1 181 ? -1.302 27.859 0.98 1 97 181 VAL A CA 1
ATOM 1450 C C . VAL A 1 181 ? -0.314 29.016 1.088 1 97 181 VAL A C 1
ATOM 1452 O O . VAL A 1 181 ? 0.557 29.188 0.23 1 97 181 VAL A O 1
ATOM 1455 N N . ARG A 1 182 ? -0.422 29.844 2.154 1 97.25 182 ARG A N 1
ATOM 1456 C CA . ARG A 1 182 ? 0.572 30.859 2.512 1 97.25 182 ARG A CA 1
ATOM 1457 C C . ARG A 1 182 ? 0.981 30.734 3.975 1 97.25 182 ARG A C 1
ATOM 1459 O O . ARG A 1 182 ? 0.127 30.719 4.863 1 97.25 182 ARG A O 1
ATOM 1466 N N . LEU A 1 183 ? 2.195 30.547 4.168 1 97.5 183 LEU A N 1
ATOM 1467 C CA . LEU A 1 183 ? 2.781 30.5 5.5 1 97.5 183 LEU A CA 1
ATOM 1468 C C . LEU A 1 183 ? 3.484 31.797 5.844 1 97.5 183 LEU A C 1
ATOM 1470 O O . LEU A 1 183 ? 4.305 32.281 5.066 1 97.5 183 LEU A O 1
ATOM 1474 N N . THR A 1 184 ? 3.148 32.375 6.992 1 97.5 184 THR A N 1
ATOM 1475 C CA . THR A 1 184 ? 3.779 33.594 7.488 1 97.5 184 THR A CA 1
ATOM 1476 C C . THR A 1 184 ? 4.027 33.5 8.992 1 97.5 184 THR A C 1
ATOM 1478 O O . THR A 1 184 ? 3.459 32.625 9.664 1 97.5 184 THR A O 1
ATOM 1481 N N . ARG A 1 185 ? 4.898 34.375 9.414 1 97 185 ARG A N 1
ATOM 1482 C CA . ARG A 1 185 ? 4.98 34.562 10.859 1 97 185 ARG A CA 1
ATOM 1483 C C . ARG A 1 185 ? 3.822 35.438 11.352 1 97 185 ARG A C 1
ATOM 1485 O O . ARG A 1 185 ? 3.391 36.344 10.672 1 97 185 ARG A O 1
ATOM 1492 N N . LEU A 1 186 ? 3.389 35.125 12.562 1 94.94 186 LEU A N 1
ATOM 1493 C CA . LEU A 1 186 ? 2.277 35.875 13.141 1 94.94 186 LEU A CA 1
ATOM 1494 C C . LEU A 1 186 ? 2.641 37.344 13.312 1 94.94 186 LEU A C 1
ATOM 1496 O O . LEU A 1 186 ? 1.788 38.219 13.148 1 94.94 186 LEU A O 1
ATOM 1500 N N . ASP A 1 187 ? 3.898 37.625 13.617 1 94 187 ASP A N 1
ATOM 1501 C CA . ASP A 1 187 ? 4.328 39 13.867 1 94 187 ASP A CA 1
ATOM 1502 C C . ASP A 1 187 ? 4.812 39.688 12.586 1 94 187 ASP A C 1
ATOM 1504 O O . ASP A 1 187 ? 5.25 40.812 12.609 1 94 187 ASP A O 1
ATOM 1508 N N . GLY A 1 188 ? 4.844 38.969 11.555 1 92.12 188 GLY A N 1
ATOM 1509 C CA . GLY A 1 188 ? 5.203 39.531 10.258 1 92.12 188 GLY A CA 1
ATOM 1510 C C . GLY A 1 188 ? 6.703 39.562 10.023 1 92.12 188 GLY A C 1
ATOM 1511 O O . GLY A 1 188 ? 7.16 40.031 8.984 1 92.12 188 GLY A O 1
ATOM 1512 N N . SER A 1 189 ? 7.457 39 10.898 1 94.69 189 SER A N 1
ATOM 1513 C CA . SER A 1 189 ? 8.906 39 10.758 1 94.69 189 SER A CA 1
ATOM 1514 C C . SER A 1 189 ? 9.359 38 9.688 1 94.69 189 SER A C 1
ATOM 1516 O O . SER A 1 189 ? 8.641 37.062 9.375 1 94.69 189 SER A O 1
ATOM 1518 N N . LYS A 1 190 ? 10.477 38.25 9.188 1 94.88 190 LYS A N 1
ATOM 1519 C CA . LYS A 1 190 ? 11.07 37.312 8.234 1 94.88 190 LYS A CA 1
ATOM 1520 C C . LYS A 1 190 ? 11.57 36.062 8.938 1 94.88 190 LYS A C 1
ATOM 1522 O O . LYS A 1 190 ? 11.773 36.062 10.148 1 94.88 190 LYS A O 1
ATOM 1527 N N . PHE A 1 191 ? 11.672 35.062 8.164 1 95.31 191 PHE A N 1
ATOM 1528 C CA . PHE A 1 191 ? 12.164 33.781 8.68 1 95.31 191 PHE A CA 1
ATOM 1529 C C . PHE A 1 191 ? 12.961 33.031 7.617 1 95.31 191 PHE A C 1
ATOM 1531 O O . PHE A 1 191 ? 12.914 33.406 6.438 1 95.31 191 PHE A O 1
ATOM 1538 N N . GLN A 1 192 ? 13.703 32.094 8.047 1 95.19 192 GLN A N 1
ATOM 1539 C CA . GLN A 1 192 ? 14.492 31.281 7.117 1 95.19 192 GLN A CA 1
ATOM 1540 C C . GLN A 1 192 ? 13.602 30.359 6.309 1 95.19 192 GLN A C 1
ATOM 1542 O O . GLN A 1 192 ? 12.656 29.766 6.844 1 95.19 192 GLN A O 1
ATOM 1547 N N . PHE A 1 193 ? 13.898 30.188 5.047 1 94.94 193 PHE A N 1
ATOM 1548 C CA . PHE A 1 193 ? 13.133 29.328 4.156 1 94.94 193 PHE A CA 1
ATOM 1549 C C . PHE A 1 193 ? 13.078 27.906 4.699 1 94.94 193 PHE A C 1
ATOM 1551 O O . PHE A 1 193 ? 12.016 27.281 4.707 1 94.94 193 PHE A O 1
ATOM 1558 N N . SER A 1 194 ? 14.188 27.391 5.188 1 94.31 194 SER A N 1
ATOM 1559 C CA . SER A 1 194 ? 14.266 26.016 5.699 1 94.31 194 SER A CA 1
ATOM 1560 C C . SER A 1 194 ? 13.367 25.828 6.914 1 94.31 194 SER A C 1
ATOM 1562 O O . SER A 1 194 ? 12.773 24.766 7.098 1 94.31 194 SER A O 1
ATOM 1564 N N . GLU A 1 195 ? 13.281 26.859 7.684 1 94.56 195 GLU A N 1
ATOM 1565 C CA . GLU A 1 195 ? 12.406 26.797 8.852 1 94.56 195 GLU A CA 1
ATOM 1566 C C . GLU A 1 195 ? 10.938 26.688 8.438 1 94.56 195 GLU A C 1
ATOM 1568 O O . GLU A 1 195 ? 10.18 25.922 9.047 1 94.56 195 GLU A O 1
ATOM 1573 N N . GLY A 1 196 ? 10.617 27.5 7.469 1 95.25 196 GLY A N 1
ATOM 1574 C CA . GLY A 1 196 ? 9.258 27.438 6.957 1 95.25 196 GLY A CA 1
ATOM 1575 C C . GLY A 1 196 ? 8.898 26.094 6.363 1 95.25 196 GLY A C 1
ATOM 1576 O O . GLY A 1 196 ? 7.781 25.609 6.547 1 95.25 196 GLY A O 1
ATOM 1577 N N . ILE A 1 197 ? 9.852 25.5 5.707 1 95.12 197 ILE A N 1
ATOM 1578 C CA . ILE A 1 197 ? 9.641 24.188 5.098 1 95.12 197 ILE A CA 1
ATOM 1579 C C . ILE A 1 197 ? 9.359 23.156 6.184 1 95.12 197 ILE A C 1
ATOM 1581 O O . ILE A 1 197 ? 8.5 22.281 6.016 1 95.12 197 ILE A O 1
ATOM 1585 N N . GLN A 1 198 ? 10.016 23.219 7.262 1 94 198 GLN A N 1
ATOM 1586 C CA . GLN A 1 198 ? 9.789 22.312 8.367 1 94 198 GLN A CA 1
ATOM 1587 C C . GLN A 1 198 ? 8.375 22.438 8.914 1 94 198 GLN A C 1
ATOM 1589 O O . GLN A 1 198 ? 7.727 21.438 9.234 1 94 198 GLN A O 1
ATOM 1594 N N . VAL A 1 199 ? 7.953 23.656 9.008 1 96.19 199 VAL A N 1
ATOM 1595 C CA . VAL A 1 199 ? 6.598 23.906 9.484 1 96.19 199 VAL A CA 1
ATOM 1596 C C . VAL A 1 199 ? 5.586 23.297 8.523 1 96.19 199 VAL A C 1
ATOM 1598 O O . VAL A 1 199 ? 4.609 22.688 8.945 1 96.19 199 VAL A O 1
ATOM 1601 N N . LEU A 1 200 ? 5.848 23.453 7.238 1 96.25 200 LEU A N 1
ATOM 1602 C CA . LEU A 1 200 ? 4.938 22.922 6.223 1 96.25 200 LEU A CA 1
ATOM 1603 C C . LEU A 1 200 ? 4.93 21.406 6.23 1 96.25 200 LEU A C 1
ATOM 1605 O O . LEU A 1 200 ? 3.898 20.781 5.965 1 96.25 200 LEU A O 1
ATOM 1609 N N . ASP A 1 201 ? 6.043 20.844 6.562 1 95 201 ASP A N 1
ATOM 1610 C CA . ASP A 1 201 ? 6.109 19.391 6.68 1 95 201 ASP A CA 1
ATOM 1611 C C . ASP A 1 201 ? 5.23 18.891 7.82 1 95 201 ASP A C 1
ATOM 1613 O O . ASP A 1 201 ? 4.512 17.891 7.672 1 95 201 ASP A O 1
ATOM 1617 N N . VAL A 1 202 ? 5.336 19.531 8.922 1 96.19 202 VAL A N 1
ATOM 1618 C CA . VAL A 1 202 ? 4.52 19.156 10.07 1 96.19 202 VAL A CA 1
ATOM 1619 C C . VAL A 1 202 ? 3.045 19.422 9.766 1 96.19 202 VAL A C 1
ATOM 1621 O O . VAL A 1 202 ? 2.178 18.625 10.148 1 96.19 202 VAL A O 1
ATOM 1624 N N . PHE A 1 203 ? 2.83 20.547 9.117 1 97.06 203 PHE A N 1
ATOM 1625 C CA . PHE A 1 203 ? 1.471 20.875 8.711 1 97.06 203 PHE A CA 1
ATOM 1626 C C . PHE A 1 203 ? 0.899 19.797 7.801 1 97.06 203 PHE A C 1
ATOM 1628 O O . PHE A 1 203 ? -0.265 19.406 7.941 1 97.06 203 PHE A O 1
ATOM 1635 N N . SER A 1 204 ? 1.678 19.25 6.875 1 97.12 204 SER A N 1
ATOM 1636 C CA . SER A 1 204 ? 1.277 18.172 5.996 1 97.12 204 SER A CA 1
ATOM 1637 C C . SER A 1 204 ? 0.911 16.922 6.793 1 97.12 204 SER A C 1
ATOM 1639 O O . SER A 1 204 ? -0.055 16.219 6.465 1 97.12 204 SER A O 1
ATOM 1641 N N . LEU A 1 205 ? 1.703 16.656 7.797 1 97.06 205 LEU A N 1
ATOM 1642 C CA . LEU A 1 205 ? 1.428 15.516 8.664 1 97.06 205 LEU A CA 1
ATOM 1643 C C . LEU A 1 205 ? 0.099 15.695 9.391 1 97.06 205 LEU A C 1
ATOM 1645 O O . LEU A 1 205 ? -0.688 14.75 9.5 1 97.06 205 LEU A O 1
ATOM 1649 N N . TYR A 1 206 ? -0.107 16.906 9.883 1 97.75 206 TYR A N 1
ATOM 1650 C CA . TYR A 1 206 ? -1.358 17.203 10.57 1 97.75 206 TYR A CA 1
ATOM 1651 C C . TYR A 1 206 ? -2.549 17.047 9.633 1 97.75 206 TYR A C 1
ATOM 1653 O O . TYR A 1 206 ? -3.562 16.453 10.008 1 97.75 206 TYR A O 1
ATOM 1661 N N . LEU A 1 207 ? -2.414 17.562 8.43 1 97.44 207 LEU A N 1
ATOM 1662 C CA . LEU A 1 207 ? -3.488 17.438 7.449 1 97.44 207 LEU A CA 1
ATOM 1663 C C . LEU A 1 207 ? -3.736 15.977 7.102 1 97.44 207 LEU A C 1
ATOM 1665 O O . LEU A 1 207 ? -4.879 15.57 6.875 1 97.44 207 LEU A O 1
ATOM 1669 N N . SER A 1 208 ? -2.691 15.211 7 1 97.38 208 SER A N 1
ATOM 1670 C CA . SER A 1 208 ? -2.836 13.781 6.727 1 97.38 208 SER A CA 1
ATOM 1671 C C . SER A 1 208 ? -3.656 13.094 7.812 1 97.38 208 SER A C 1
ATOM 1673 O O . SER A 1 208 ? -4.5 12.242 7.516 1 97.38 208 SER A O 1
ATOM 1675 N N . PHE A 1 209 ? -3.398 13.484 9.086 1 97.81 209 PHE A N 1
ATOM 1676 C CA . PHE A 1 209 ? -4.203 12.977 10.188 1 97.81 209 PHE A CA 1
ATOM 1677 C C . PHE A 1 209 ? -5.664 13.367 10.016 1 97.81 209 PHE A C 1
ATOM 1679 O O . PHE A 1 209 ? -6.559 12.539 10.203 1 97.81 209 PHE A O 1
ATOM 1686 N N . ALA A 1 210 ? -5.824 14.555 9.602 1 96.75 210 ALA A N 1
ATOM 1687 C CA . ALA A 1 210 ? -7.164 15.125 9.523 1 96.75 210 ALA A CA 1
ATOM 1688 C C . ALA A 1 210 ? -7.969 14.492 8.398 1 96.75 210 ALA A C 1
ATOM 1690 O O . ALA A 1 210 ? -9.18 14.289 8.523 1 96.75 210 ALA A O 1
ATOM 1691 N N . VAL A 1 211 ? -7.328 14.164 7.32 1 94.75 211 VAL A N 1
ATOM 1692 C CA . VAL A 1 211 ? -8.086 13.711 6.156 1 94.75 211 VAL A CA 1
ATOM 1693 C C . VAL A 1 211 ? -7.984 12.188 6.039 1 94.75 211 VAL A C 1
ATOM 1695 O O . VAL A 1 211 ? -8.68 11.578 5.23 1 94.75 211 VAL A O 1
ATOM 1698 N N . GLY A 1 212 ? -7.078 11.539 6.793 1 95.75 212 GLY A N 1
ATOM 1699 C CA . GLY A 1 212 ? -7 10.094 6.879 1 95.75 212 GLY A CA 1
ATOM 1700 C C . GLY A 1 212 ? -6.168 9.477 5.773 1 95.75 212 GLY A C 1
ATOM 1701 O O . GLY A 1 212 ? -6.266 8.273 5.516 1 95.75 212 GLY A O 1
ATOM 1702 N N . ARG A 1 213 ? -5.445 10.188 5.043 1 95.38 213 ARG A N 1
ATOM 1703 C CA . ARG A 1 213 ? -4.512 9.742 4.012 1 95.38 213 ARG A CA 1
ATOM 1704 C C . ARG A 1 213 ? -3.324 10.695 3.904 1 95.38 213 ARG A C 1
ATOM 1706 O O . ARG A 1 213 ? -3.408 11.852 4.324 1 95.38 213 ARG A O 1
ATOM 1713 N N . TRP A 1 214 ? -2.264 10.211 3.332 1 95.62 214 TRP A N 1
ATOM 1714 C CA . TRP A 1 214 ? -1.087 11.062 3.18 1 95.62 214 TRP A CA 1
ATOM 1715 C C . TRP A 1 214 ? -1.36 12.195 2.201 1 95.62 214 TRP A C 1
ATOM 1717 O O . TRP A 1 214 ? -1.807 11.961 1.076 1 95.62 214 TRP A O 1
ATOM 1727 N N . ILE A 1 215 ? -1.17 13.352 2.615 1 94.56 215 ILE A N 1
ATOM 1728 C CA . ILE A 1 215 ? -1.245 14.547 1.783 1 94.56 215 ILE A CA 1
ATOM 1729 C C . ILE A 1 215 ? -0.09 15.484 2.125 1 94.56 215 ILE A C 1
ATOM 1731 O O . ILE A 1 215 ? 0.607 15.281 3.123 1 94.56 215 ILE A O 1
ATOM 1735 N N . GLY A 1 216 ? 0.2 16.438 1.294 1 92.62 216 GLY A N 1
ATOM 1736 C CA . GLY A 1 216 ? 1.332 17.297 1.61 1 92.62 216 GLY A CA 1
ATOM 1737 C C . GLY A 1 216 ? 1.358 18.578 0.793 1 92.62 216 GLY A C 1
ATOM 1738 O O . GLY A 1 216 ? 0.687 18.672 -0.235 1 92.62 216 GLY A O 1
ATOM 1739 N N . CYS A 1 217 ? 1.997 19.5 1.327 1 94.38 217 CYS A N 1
ATOM 1740 C CA . CYS A 1 217 ? 2.303 20.734 0.621 1 94.38 217 CYS A CA 1
ATOM 1741 C C . CYS A 1 217 ? 3.389 20.516 -0.425 1 94.38 217 CYS A C 1
ATOM 1743 O O . CYS A 1 217 ? 4.371 19.812 -0.168 1 94.38 217 CYS A O 1
ATOM 1745 N N . VAL A 1 218 ? 3.07 21.094 -1.577 1 92.19 218 VAL A N 1
ATOM 1746 C CA . VAL A 1 218 ? 4.016 20.875 -2.668 1 92.19 218 VAL A CA 1
ATOM 1747 C C . VAL A 1 218 ? 4.414 22.219 -3.283 1 92.19 218 VAL A C 1
ATOM 1749 O O . VAL A 1 218 ? 3.668 23.188 -3.197 1 92.19 218 VAL A O 1
ATOM 1752 N N . PHE A 1 219 ? 5.574 22.359 -3.752 1 89.88 219 PHE A N 1
ATOM 1753 C CA . PHE A 1 219 ? 6.113 23.484 -4.516 1 89.88 219 PHE A CA 1
ATOM 1754 C C . PHE A 1 219 ? 6.188 24.734 -3.656 1 89.88 219 PHE A C 1
ATOM 1756 O O . PHE A 1 219 ? 5.695 25.797 -4.051 1 89.88 219 PHE A O 1
ATOM 1763 N N . PRO A 1 220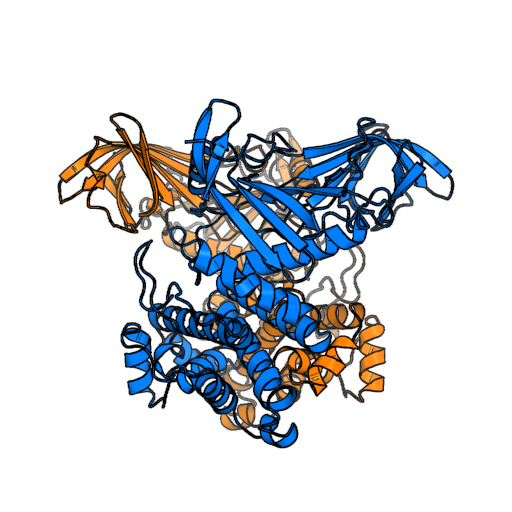 ? 6.77 24.578 -2.551 1 92.94 220 PRO A N 1
ATOM 1764 C CA . PRO A 1 220 ? 6.922 25.797 -1.763 1 92.94 220 PRO A CA 1
ATOM 1765 C C . PRO A 1 220 ? 7.828 26.828 -2.438 1 92.94 220 PRO A C 1
ATOM 1767 O O . PRO A 1 220 ? 8.891 26.469 -2.957 1 92.94 220 PRO A O 1
ATOM 1770 N N . VAL A 1 221 ? 7.41 28.047 -2.48 1 91.62 221 VAL A N 1
ATOM 1771 C CA . VAL A 1 221 ? 8.172 29.188 -3.016 1 91.62 221 VAL A CA 1
ATOM 1772 C C . VAL A 1 221 ? 8.305 30.266 -1.949 1 91.62 221 VAL A C 1
ATOM 1774 O O . VAL A 1 221 ? 7.301 30.75 -1.415 1 91.62 221 VAL A O 1
ATOM 1777 N N . GLY A 1 222 ? 9.523 30.562 -1.608 1 93.12 222 GLY A N 1
ATOM 1778 C CA . GLY A 1 222 ? 9.781 31.625 -0.66 1 93.12 222 GLY A CA 1
ATOM 1779 C C . GLY A 1 222 ? 9.789 33 -1.299 1 93.12 222 GLY A C 1
ATOM 1780 O O . GLY A 1 222 ? 10.43 33.219 -2.332 1 93.12 222 GLY A O 1
ATOM 1781 N N . ASN A 1 223 ? 9.031 33.906 -0.664 1 90.44 223 ASN A N 1
ATOM 1782 C CA . ASN A 1 223 ? 8.93 35.281 -1.175 1 90.44 223 ASN A CA 1
ATOM 1783 C C . ASN A 1 223 ? 9.477 36.281 -0.174 1 90.44 223 ASN A C 1
ATOM 1785 O O . ASN A 1 223 ? 9.156 36.219 1.014 1 90.44 223 ASN A O 1
ATOM 1789 N N . ASP A 1 224 ? 10.398 37.156 -0.568 1 87.06 224 ASP A N 1
ATOM 1790 C CA . ASP A 1 224 ? 11.008 38.156 0.33 1 87.06 224 ASP A CA 1
ATOM 1791 C C . ASP A 1 224 ? 10.414 39.531 0.111 1 87.06 224 ASP A C 1
ATOM 1793 O O . ASP A 1 224 ? 10.938 40.531 0.62 1 87.06 224 ASP A O 1
ATOM 1797 N N . GLY A 1 225 ? 9.383 39.656 -0.445 1 75.19 225 GLY A N 1
ATOM 1798 C CA . GLY A 1 225 ? 8.75 40.938 -0.664 1 75.19 225 GLY A CA 1
ATOM 1799 C C . GLY A 1 225 ? 9.367 41.719 -1.811 1 75.19 225 GLY A C 1
ATOM 1800 O O . GLY A 1 225 ? 8.82 42.75 -2.236 1 75.19 225 GLY A O 1
ATOM 1801 N N . SER A 1 226 ? 10.695 41.281 -2.049 1 68 226 SER A N 1
ATOM 1802 C CA . SER A 1 226 ? 11.375 42.094 -3.074 1 68 226 SER A CA 1
ATOM 1803 C C . SER A 1 226 ? 10.797 41.812 -4.457 1 68 226 SER A C 1
ATOM 1805 O O . SER A 1 226 ? 10.242 40.719 -4.699 1 68 226 SER A O 1
ATOM 1807 N N . SER A 1 227 ? 10.602 42.875 -5.125 1 57.38 227 SER A N 1
ATOM 1808 C CA . SER A 1 227 ? 10.109 42.812 -6.5 1 57.38 227 SER A CA 1
ATOM 1809 C C . SER A 1 227 ? 10.984 41.938 -7.371 1 57.38 227 SER A C 1
ATOM 1811 O O . SER A 1 227 ? 10.609 41.594 -8.5 1 57.38 227 SER A O 1
ATOM 1813 N N . SER A 1 228 ? 12.289 41.938 -6.977 1 52.12 228 SER A N 1
ATOM 1814 C CA . SER A 1 228 ? 13.203 41.281 -7.902 1 52.12 228 SER A CA 1
ATOM 1815 C C . SER A 1 228 ? 12.883 39.781 -8.047 1 52.12 228 SER A C 1
ATOM 1817 O O . SER A 1 228 ? 13.328 39.125 -8.992 1 52.12 228 SER A O 1
ATOM 1819 N N . GLY A 1 229 ? 11.922 39.281 -7.508 1 53.16 229 GLY A N 1
ATOM 1820 C CA . GLY A 1 229 ? 11.289 38 -7.789 1 53.16 229 GLY A CA 1
ATOM 1821 C C . GLY A 1 229 ? 12.109 36.812 -7.312 1 53.16 229 GLY A C 1
ATOM 1822 O O . GLY A 1 229 ? 12.008 35.719 -7.875 1 53.16 229 GLY A O 1
ATOM 1823 N N . LEU A 1 230 ? 13.367 37.094 -6.656 1 54.91 230 LEU A N 1
ATOM 1824 C CA . LEU A 1 230 ? 14.156 35.906 -6.402 1 54.91 230 LEU A CA 1
ATOM 1825 C C . LEU A 1 230 ? 13.414 34.938 -5.473 1 54.91 230 LEU A C 1
ATOM 1827 O O . LEU A 1 230 ? 13 35.344 -4.379 1 54.91 230 LEU A O 1
ATOM 1831 N N . SER A 1 231 ? 12.68 33.969 -6.102 1 70.69 231 SER A N 1
ATOM 1832 C CA . SER A 1 231 ? 11.875 33 -5.379 1 70.69 231 SER A CA 1
ATOM 1833 C C . SER A 1 231 ? 12.664 31.703 -5.129 1 70.69 231 SER A C 1
ATOM 1835 O O . SER A 1 231 ? 13.477 31.297 -5.961 1 70.69 231 SER A O 1
ATOM 1837 N N . VAL A 1 232 ? 13.133 31.547 -3.734 1 84.12 232 VAL A N 1
ATOM 1838 C CA . VAL A 1 232 ? 13.664 30.234 -3.375 1 84.12 232 VAL A CA 1
ATOM 1839 C C . VAL A 1 232 ? 12.562 29.188 -3.473 1 84.12 232 VAL A C 1
ATOM 1841 O O . VAL A 1 232 ? 11.398 29.469 -3.178 1 84.12 232 VAL A O 1
ATOM 1844 N N . MET A 1 233 ? 13.047 28.078 -4.098 1 85.81 233 MET A N 1
ATOM 1845 C CA . MET A 1 233 ? 12.062 27 -4.273 1 85.81 233 MET A CA 1
ATOM 1846 C C . MET A 1 233 ? 12.633 25.656 -3.848 1 85.81 233 MET A C 1
ATOM 1848 O O . MET A 1 233 ? 13.852 25.5 -3.76 1 85.81 233 MET A O 1
ATOM 1852 N N . GLU A 1 234 ? 11.758 24.781 -3.512 1 89 234 GLU A N 1
ATOM 1853 C CA . GLU A 1 234 ? 12.125 23.391 -3.213 1 89 234 GLU A CA 1
ATOM 1854 C C . GLU A 1 234 ? 11.555 22.438 -4.254 1 89 234 GLU A C 1
ATOM 1856 O O . GLU A 1 234 ? 10.391 22.547 -4.645 1 89 234 GLU A O 1
ATOM 1861 N N . TRP A 1 235 ? 12.477 21.609 -4.781 1 88.31 235 TRP A N 1
ATOM 1862 C CA . TRP A 1 235 ? 12.023 20.484 -5.609 1 88.31 235 TRP A CA 1
ATOM 1863 C C . TRP A 1 235 ? 11.898 19.219 -4.777 1 88.31 235 TRP A C 1
ATOM 1865 O O . TRP A 1 235 ? 12.906 18.656 -4.328 1 88.31 235 TRP A O 1
ATOM 1875 N N . SER A 1 236 ? 10.664 18.844 -4.52 1 88.25 236 SER A N 1
ATOM 1876 C CA . SER A 1 236 ? 10.438 17.625 -3.748 1 88.25 236 SER A CA 1
ATOM 1877 C C . SER A 1 236 ? 9.055 17.062 -4.012 1 88.25 236 SER A C 1
ATOM 1879 O O . SER A 1 236 ? 8.195 17.734 -4.578 1 88.25 236 SER A O 1
ATOM 1881 N N . CYS A 1 237 ? 8.945 15.828 -3.783 1 88 237 CYS A N 1
ATOM 1882 C CA . CYS A 1 237 ? 7.652 15.156 -3.775 1 88 237 CYS A CA 1
ATOM 1883 C C . CYS A 1 237 ? 7.348 14.578 -2.4 1 88 237 CYS A C 1
ATOM 1885 O O . CYS A 1 237 ? 8.039 13.664 -1.94 1 88 237 CYS A O 1
ATOM 1887 N N . PRO A 1 238 ? 6.438 15.258 -1.743 1 87.19 238 PRO A N 1
ATOM 1888 C CA . PRO A 1 238 ? 6.074 14.625 -0.471 1 87.19 238 PRO A CA 1
ATOM 1889 C C . PRO A 1 238 ? 5.32 13.312 -0.658 1 87.19 238 PRO A C 1
ATOM 1891 O O . PRO A 1 238 ? 4.93 12.977 -1.778 1 87.19 238 PRO A O 1
ATOM 1894 N N . ARG A 1 239 ? 5.262 12.578 0.443 1 89.19 239 ARG A N 1
ATOM 1895 C CA . ARG A 1 239 ? 4.418 11.383 0.426 1 89.19 239 ARG A CA 1
ATOM 1896 C C . ARG A 1 239 ? 2.945 11.766 0.31 1 89.19 239 ARG A C 1
ATOM 1898 O O . ARG A 1 239 ? 2.408 12.461 1.171 1 89.19 239 ARG A O 1
ATOM 1905 N N . VAL A 1 240 ? 2.334 11.344 -0.783 1 93.19 240 VAL A N 1
ATOM 1906 C CA . VAL A 1 240 ? 0.931 11.664 -1.019 1 93.19 240 VAL A CA 1
ATOM 1907 C C . VAL A 1 240 ? 0.219 10.461 -1.625 1 93.19 240 VAL A C 1
ATOM 1909 O O . VAL A 1 240 ? 0.775 9.773 -2.482 1 93.19 240 VAL A O 1
ATOM 1912 N N . ASP A 1 241 ? -0.911 10.156 -1.125 1 93 241 ASP A N 1
ATOM 1913 C CA . ASP A 1 241 ? -1.747 9.094 -1.669 1 93 241 ASP A CA 1
ATOM 1914 C C . ASP A 1 241 ? -2.684 9.625 -2.75 1 93 241 ASP A C 1
ATOM 1916 O O . ASP A 1 241 ? -3.027 10.812 -2.752 1 93 241 ASP A O 1
ATOM 1920 N N . PRO A 1 242 ? -3.068 8.727 -3.695 1 92.06 242 PRO A N 1
ATOM 1921 C CA . PRO A 1 242 ? -4.121 9.156 -4.621 1 92.06 242 PRO A CA 1
ATOM 1922 C C . PRO A 1 242 ? -5.402 9.578 -3.9 1 92.06 242 PRO A C 1
ATOM 1924 O O . PRO A 1 242 ? -5.688 9.094 -2.805 1 92.06 242 PRO A O 1
ATOM 1927 N N . PHE A 1 243 ? -6.113 10.398 -4.574 1 91.06 243 PHE A N 1
ATOM 1928 C CA . PHE A 1 243 ? -7.328 10.922 -3.965 1 91.06 243 PHE A CA 1
ATOM 1929 C C . PHE A 1 243 ? -8.336 9.805 -3.725 1 91.06 243 PHE A C 1
ATOM 1931 O O . PHE A 1 243 ? -8.547 8.953 -4.59 1 91.06 243 PHE A O 1
ATOM 1938 N N . ARG A 1 244 ? -8.828 9.781 -2.58 1 85.56 244 ARG A N 1
ATOM 1939 C CA . ARG A 1 244 ? -9.922 8.906 -2.176 1 85.56 244 ARG A CA 1
ATOM 1940 C C . ARG A 1 244 ? -10.727 9.531 -1.043 1 85.56 244 ARG A C 1
ATOM 1942 O O . ARG A 1 244 ? -10.172 10.203 -0.173 1 85.56 244 ARG A O 1
ATOM 1949 N N . ASN A 1 245 ? -11.961 9.297 -1.111 1 81.19 245 ASN A N 1
ATOM 1950 C CA . ASN A 1 245 ? -12.773 9.734 0.019 1 81.19 245 ASN A CA 1
ATOM 1951 C C . ASN A 1 245 ? -12.617 8.805 1.217 1 81.19 245 ASN A C 1
ATOM 1953 O O . ASN A 1 245 ? -12.938 7.613 1.134 1 81.19 245 ASN A O 1
ATOM 1957 N N . CYS A 1 246 ? -11.984 9.297 2.201 1 85.38 246 CYS A N 1
ATOM 1958 C CA . CYS A 1 246 ? -11.773 8.508 3.414 1 85.38 246 CYS A CA 1
ATOM 1959 C C . CYS A 1 246 ? -12.625 9.039 4.559 1 85.38 246 CYS A C 1
ATOM 1961 O O . CYS A 1 246 ? -12.852 10.242 4.668 1 85.38 246 CYS A O 1
ATOM 1963 N N . PHE A 1 247 ? -13.094 8.141 5.305 1 88.5 247 PHE A N 1
ATOM 1964 C CA . PHE A 1 247 ? -13.734 8.57 6.539 1 88.5 247 PHE A CA 1
ATOM 1965 C C . PHE A 1 247 ? -12.695 9.023 7.559 1 88.5 247 PHE A C 1
ATOM 1967 O O . PHE A 1 247 ? -11.648 8.391 7.703 1 88.5 247 PHE A O 1
ATOM 1974 N N . THR A 1 248 ? -12.938 10.141 8.141 1 93 248 THR A N 1
ATOM 1975 C CA . THR A 1 248 ? -12.062 10.688 9.172 1 93 248 THR A CA 1
ATOM 1976 C C . THR A 1 248 ? -12.867 11.438 10.234 1 93 248 THR A C 1
ATOM 1978 O O . THR A 1 248 ? -14.094 11.523 10.141 1 93 248 THR A O 1
ATOM 1981 N N . TRP A 1 249 ? -12.172 11.953 11.227 1 96.44 249 TRP A N 1
ATOM 1982 C CA . TRP A 1 249 ? -12.789 12.602 12.375 1 96.44 249 TRP A CA 1
ATOM 1983 C C . TRP A 1 249 ? -13.18 14.039 12.039 1 96.44 249 TRP A C 1
ATOM 1985 O O . TRP A 1 249 ? -13.852 14.703 12.828 1 96.44 249 TRP A O 1
ATOM 1995 N N . THR A 1 250 ? -12.789 14.539 10.852 1 96 250 THR A N 1
ATOM 1996 C CA . THR A 1 250 ? -13.133 15.891 10.43 1 96 250 THR A CA 1
ATOM 1997 C C . THR A 1 250 ? -14.352 15.875 9.5 1 96 250 THR A C 1
ATOM 1999 O O . THR A 1 250 ? -14.734 14.812 8.992 1 96 250 THR A O 1
ATOM 2002 N N . ASP A 1 251 ? -14.969 17.031 9.383 1 93.62 251 ASP A N 1
ATOM 2003 C CA . ASP A 1 251 ? -16.141 17.172 8.539 1 93.62 251 ASP A CA 1
ATOM 2004 C C . ASP A 1 251 ? -16.031 18.406 7.637 1 93.62 251 ASP A C 1
ATOM 2006 O O . ASP A 1 251 ? -15.586 19.469 8.078 1 93.62 251 ASP A O 1
ATOM 2010 N N . MET A 1 252 ? -16.453 18.297 6.48 1 91.44 252 MET A N 1
ATOM 2011 C CA . MET A 1 252 ? -16.266 19.328 5.465 1 91.44 252 MET A CA 1
ATOM 2012 C C . MET A 1 252 ? -17.062 20.578 5.816 1 91.44 252 MET A C 1
ATOM 2014 O O . MET A 1 252 ? -16.688 21.688 5.414 1 91.44 252 MET A O 1
ATOM 2018 N N . GLN A 1 253 ? -18.094 20.484 6.543 1 93.56 253 GLN A N 1
ATOM 2019 C CA . GLN A 1 253 ? -18.969 21.625 6.828 1 93.56 253 GLN A CA 1
ATOM 2020 C C . GLN A 1 253 ? -18.469 22.422 8.023 1 93.56 253 GLN A C 1
ATOM 2022 O O . GLN A 1 253 ? -18.906 23.547 8.25 1 93.56 253 GLN A O 1
ATOM 2027 N N . TYR A 1 254 ? -17.562 21.828 8.766 1 94.38 254 TYR A N 1
ATOM 2028 C CA . TYR A 1 254 ? -17.125 22.453 10.008 1 94.38 254 TYR A CA 1
ATOM 2029 C C . TYR A 1 254 ? -15.602 22.609 10.031 1 94.38 254 TYR A C 1
ATOM 2031 O O . TYR A 1 254 ? -14.898 21.812 10.656 1 94.38 254 TYR A O 1
ATOM 2039 N N . SER A 1 255 ? -15.125 23.688 9.508 1 95 255 SER A N 1
ATOM 2040 C CA . SER A 1 255 ? -13.688 23.906 9.375 1 95 255 SER A CA 1
ATOM 2041 C C . SER A 1 255 ? -13.016 24 10.742 1 95 255 SER A C 1
ATOM 2043 O O . SER A 1 255 ? -11.852 23.625 10.898 1 95 255 SER A O 1
ATOM 2045 N N . LYS A 1 256 ? -13.734 24.453 11.727 1 95.06 256 LYS A N 1
ATOM 2046 C CA . LYS A 1 256 ? -13.172 24.641 13.062 1 95.06 256 LYS A CA 1
ATOM 2047 C C . LYS A 1 256 ? -12.734 23.297 13.672 1 95.06 256 LYS A C 1
ATOM 2049 O O . LYS A 1 256 ? -11.789 23.25 14.461 1 95.06 256 LYS A O 1
ATOM 2054 N N . VAL A 1 257 ? -13.422 22.234 13.312 1 95.88 257 VAL A N 1
ATOM 2055 C CA . VAL A 1 257 ? -13.062 20.906 13.789 1 95.88 257 VAL A CA 1
ATOM 2056 C C . VAL A 1 257 ? -11.633 20.578 13.359 1 95.88 257 VAL A C 1
ATOM 2058 O O . VAL A 1 257 ? -10.891 19.922 14.102 1 95.88 257 VAL A O 1
ATOM 2061 N N . LEU A 1 258 ? -11.258 21.062 12.211 1 96.25 258 LEU A N 1
ATOM 2062 C CA . LEU A 1 258 ? -9.938 20.828 11.641 1 96.25 258 LEU A CA 1
ATOM 2063 C C . LEU A 1 258 ? -8.93 21.859 12.172 1 96.25 258 LEU A C 1
ATOM 2065 O O . LEU A 1 258 ? -7.781 21.516 12.445 1 96.25 258 LEU A O 1
ATOM 2069 N N . GLU A 1 259 ? -9.359 23.078 12.383 1 97.5 259 GLU A N 1
ATOM 2070 C CA . GLU A 1 259 ? -8.461 24.188 12.688 1 97.5 259 GLU A CA 1
ATOM 2071 C C . GLU A 1 259 ? -8.07 24.188 14.164 1 97.5 259 GLU A C 1
ATOM 2073 O O . GLU A 1 259 ? -6.91 24.438 14.5 1 97.5 259 GLU A O 1
ATOM 2078 N N . ASP A 1 260 ? -8.93 23.781 15 1 96.56 260 ASP A N 1
ATOM 2079 C CA . ASP A 1 260 ? -8.805 24.016 16.438 1 96.56 260 ASP A CA 1
ATOM 2080 C C . ASP A 1 260 ? -7.676 23.188 17.031 1 96.56 260 ASP A C 1
ATOM 2082 O O . ASP A 1 260 ? -6.906 23.688 17.859 1 96.56 260 ASP A O 1
ATOM 2086 N N . PRO A 1 261 ? -7.547 21.922 16.625 1 97.12 261 PRO A N 1
ATOM 2087 C CA . PRO A 1 261 ? -6.523 21.109 17.281 1 97.12 261 PRO A CA 1
ATOM 2088 C C . PRO A 1 261 ? -5.113 21.422 16.797 1 97.12 261 PRO A C 1
ATOM 2090 O O . PRO A 1 261 ? -4.133 20.938 17.375 1 97.12 261 PRO A O 1
ATOM 2093 N N . PHE A 1 262 ? -4.922 22.266 15.844 1 97.31 262 PHE A N 1
ATOM 2094 C CA . PHE A 1 262 ? -3.65 22.422 15.141 1 97.31 262 PHE A CA 1
ATOM 2095 C C . PHE A 1 262 ? -2.586 23 16.062 1 97.31 262 PHE A C 1
ATOM 2097 O O . PHE A 1 262 ? -1.446 22.531 16.078 1 97.31 262 PHE A O 1
ATOM 2104 N N . SER A 1 263 ? -2.922 23.969 16.781 1 96.62 263 SER A N 1
ATOM 2105 C CA . SER A 1 263 ? -1.947 24.625 17.656 1 96.62 263 SER A CA 1
ATOM 2106 C C . SER A 1 263 ? -1.391 23.641 18.688 1 96.62 263 SER A C 1
ATOM 2108 O O . SER A 1 263 ? -0.186 23.641 18.953 1 96.62 263 SER A O 1
ATOM 2110 N N . SER A 1 264 ? -2.256 22.828 19.281 1 96.44 264 SER A N 1
ATOM 2111 C CA . SER A 1 264 ? -1.819 21.812 20.234 1 96.44 264 SER A CA 1
ATOM 2112 C C . SER A 1 264 ? -0.948 20.766 19.547 1 96.44 264 SER A C 1
ATOM 2114 O O . SER A 1 264 ? -0.004 20.25 20.156 1 96.44 264 SER A O 1
ATOM 2116 N N . PHE A 1 265 ? -1.288 20.453 18.328 1 97.12 265 PHE A N 1
ATOM 2117 C CA . PHE A 1 265 ? -0.495 19.5 17.562 1 97.12 265 PHE A CA 1
ATOM 2118 C C . PHE A 1 265 ? 0.932 20 17.391 1 97.12 265 PHE A C 1
ATOM 2120 O O . PHE A 1 265 ? 1.891 19.25 17.609 1 97.12 265 PHE A O 1
ATOM 2127 N N . MET A 1 266 ? 1.054 21.281 17.062 1 95.88 266 MET A N 1
ATOM 2128 C CA . MET A 1 266 ? 2.367 21.875 16.844 1 95.88 266 MET A CA 1
ATOM 2129 C C . MET A 1 266 ? 3.158 21.938 18.141 1 95.88 266 MET A C 1
ATOM 2131 O O . MET A 1 266 ? 4.367 21.703 18.156 1 95.88 266 MET A O 1
ATOM 2135 N N . SER A 1 267 ? 2.449 22.234 19.156 1 94.44 267 SER A N 1
ATOM 2136 C CA . SER A 1 267 ? 3.1 22.281 20.453 1 94.44 267 SER A CA 1
ATOM 2137 C C . SER A 1 267 ? 3.625 20.906 20.859 1 94.44 267 SER A C 1
ATOM 2139 O O . SER A 1 267 ? 4.738 20.781 21.375 1 94.44 267 SER A O 1
ATOM 2141 N N . LEU A 1 268 ? 2.826 19.906 20.641 1 94.44 268 LEU A N 1
ATOM 2142 C CA . LEU A 1 268 ? 3.225 18.547 20.938 1 94.44 268 LEU A CA 1
ATOM 2143 C C . LEU A 1 268 ? 4.406 18.109 20.078 1 94.44 268 LEU A C 1
ATOM 2145 O O . LEU A 1 268 ? 5.309 17.422 20.547 1 94.44 268 LEU A O 1
ATOM 2149 N N . TRP A 1 269 ? 4.434 18.516 18.859 1 93.06 269 TRP A N 1
ATOM 2150 C CA . TRP A 1 269 ? 5.484 18.172 17.906 1 93.06 269 TRP A CA 1
ATOM 2151 C C . TRP A 1 269 ? 6.82 18.766 18.344 1 93.06 269 TRP A C 1
ATOM 2153 O O . TRP A 1 269 ? 7.879 18.188 18.047 1 93.06 269 TRP A O 1
ATOM 2163 N N . ASP A 1 270 ? 6.773 19.859 18.953 1 91.81 270 ASP A N 1
ATOM 2164 C CA . ASP A 1 270 ? 7.988 20.547 19.375 1 91.81 270 ASP A CA 1
ATOM 2165 C C . ASP A 1 270 ? 8.688 19.797 20.5 1 91.81 270 ASP A C 1
ATOM 2167 O O . ASP A 1 270 ? 9.867 20.031 20.781 1 91.81 270 ASP A O 1
ATOM 2171 N N . ASP A 1 271 ? 7.887 18.875 21.109 1 91.38 271 ASP A N 1
ATOM 2172 C CA . ASP A 1 271 ? 8.469 17.984 22.109 1 91.38 271 ASP A CA 1
ATOM 2173 C C . ASP A 1 271 ? 9.148 16.781 21.453 1 91.38 271 ASP A C 1
ATOM 2175 O O . ASP A 1 271 ? 8.492 15.984 20.797 1 91.38 271 ASP A O 1
ATOM 2179 N N . GLU A 1 272 ? 10.422 16.641 21.672 1 87.69 272 GLU A N 1
ATOM 2180 C CA . GLU A 1 272 ? 11.219 15.641 20.969 1 87.69 272 GLU A CA 1
ATOM 2181 C C . GLU A 1 272 ? 10.68 14.234 21.219 1 87.69 272 GLU A C 1
ATOM 2183 O O . GLU A 1 272 ? 10.602 13.422 20.297 1 87.69 272 GLU A O 1
ATOM 2188 N N . ASP A 1 273 ? 10.305 13.922 22.484 1 85.25 273 ASP A N 1
ATOM 2189 C CA . ASP A 1 273 ? 9.797 12.594 22.812 1 85.25 273 ASP A CA 1
ATOM 2190 C C . ASP A 1 273 ? 8.453 12.336 22.141 1 85.25 273 ASP A C 1
ATOM 2192 O O . ASP A 1 273 ? 8.227 11.266 21.578 1 85.25 273 ASP A O 1
ATOM 2196 N N . TRP A 1 274 ? 7.641 13.367 22.125 1 91.94 274 TRP A N 1
ATOM 2197 C CA . TRP A 1 274 ? 6.301 13.195 21.578 1 91.94 274 TRP A CA 1
ATOM 2198 C C . TRP A 1 274 ? 6.328 13.258 20.062 1 91.94 274 TRP A C 1
ATOM 2200 O O . TRP A 1 274 ? 5.445 12.703 19.391 1 91.94 274 TRP A O 1
ATOM 2210 N N . ARG A 1 275 ? 7.352 13.938 19.531 1 93.62 275 ARG A N 1
ATOM 2211 C CA . ARG A 1 275 ? 7.492 14.008 18.078 1 93.62 275 ARG A CA 1
ATOM 2212 C C . ARG A 1 275 ? 7.562 12.609 17.469 1 93.62 275 ARG A C 1
ATOM 2214 O O . ARG A 1 275 ? 6.82 12.297 16.531 1 93.62 275 ARG A O 1
ATOM 2221 N N . GLU A 1 276 ? 8.398 11.797 18.031 1 91.69 276 GLU A N 1
ATOM 2222 C CA . GLU A 1 276 ? 8.57 10.438 17.531 1 91.69 276 GLU A CA 1
ATOM 2223 C C . GLU A 1 276 ? 7.297 9.609 17.719 1 91.69 276 GLU A C 1
ATOM 2225 O O . GLU A 1 276 ? 6.91 8.844 16.844 1 91.69 276 GLU A O 1
ATOM 2230 N N . VAL A 1 277 ? 6.668 9.773 18.906 1 94.5 277 VAL A N 1
ATOM 2231 C CA . VAL A 1 277 ? 5.449 9.031 19.234 1 94.5 277 VAL A CA 1
ATOM 2232 C C . VAL A 1 277 ? 4.344 9.406 18.234 1 94.5 277 VAL A C 1
ATOM 2234 O O . VAL A 1 277 ? 3.689 8.523 17.672 1 94.5 277 VAL A O 1
ATOM 2237 N N . LEU A 1 278 ? 4.258 10.688 17.969 1 95.44 278 LEU A N 1
ATOM 2238 C CA . LEU A 1 278 ? 3.199 11.172 17.094 1 95.44 278 LEU A CA 1
ATOM 2239 C C . LEU A 1 278 ? 3.443 10.734 15.656 1 95.44 278 LEU A C 1
ATOM 2241 O O . LEU A 1 278 ? 2.514 10.305 14.961 1 95.44 278 LEU A O 1
ATOM 2245 N N . GLN A 1 279 ? 4.656 10.828 15.234 1 94.25 279 GLN A N 1
ATOM 2246 C CA . GLN A 1 279 ? 5.012 10.438 13.875 1 94.25 279 GLN A CA 1
ATOM 2247 C C . GLN A 1 279 ? 4.715 8.961 13.641 1 94.25 279 GLN A C 1
ATOM 2249 O O . GLN A 1 279 ? 4.133 8.602 12.609 1 94.25 279 GLN A O 1
ATOM 2254 N N . THR A 1 280 ? 5.098 8.125 14.57 1 94.44 280 THR A N 1
ATOM 2255 C CA . THR A 1 280 ? 4.906 6.688 14.438 1 94.44 280 THR A CA 1
ATOM 2256 C C . THR A 1 280 ? 3.428 6.324 14.547 1 94.44 280 THR A C 1
ATOM 2258 O O . THR A 1 280 ? 2.934 5.488 13.789 1 94.44 280 THR A O 1
ATOM 2261 N N . ALA A 1 281 ? 2.732 6.957 15.477 1 97.25 281 ALA A N 1
ATOM 2262 C CA . ALA A 1 281 ? 1.304 6.699 15.641 1 97.25 281 ALA A CA 1
ATOM 2263 C C . ALA A 1 281 ? 0.533 7.062 14.375 1 97.25 281 ALA A C 1
ATOM 2265 O O . ALA A 1 281 ? -0.342 6.309 13.938 1 97.25 281 ALA A O 1
ATOM 2266 N N . LEU A 1 282 ? 0.886 8.172 13.805 1 97.31 282 LEU A N 1
ATOM 2267 C CA . LEU A 1 282 ? 0.195 8.625 12.602 1 97.31 282 LEU A CA 1
ATOM 2268 C C . LEU A 1 282 ? 0.55 7.746 11.406 1 97.31 282 LEU A C 1
ATOM 2270 O O . LEU A 1 282 ? -0.29 7.5 10.539 1 97.31 282 LEU A O 1
ATOM 2274 N N . HIS A 1 283 ? 1.788 7.297 11.406 1 95.5 283 HIS A N 1
ATOM 2275 C CA . HIS A 1 283 ? 2.176 6.34 10.383 1 95.5 283 HIS A CA 1
ATOM 2276 C C . HIS A 1 283 ? 1.284 5.102 10.414 1 95.5 283 HIS A C 1
ATOM 2278 O O . HIS A 1 283 ? 0.77 4.672 9.375 1 95.5 283 HIS A O 1
ATOM 2284 N N . TRP A 1 284 ? 1.094 4.566 11.539 1 96.69 284 TRP A N 1
ATOM 2285 C CA . TRP A 1 284 ? 0.271 3.373 11.688 1 96.69 284 TRP A CA 1
ATOM 2286 C C . TRP A 1 284 ? -1.197 3.686 11.422 1 96.69 284 TRP A C 1
ATOM 2288 O O . TRP A 1 284 ? -1.904 2.893 10.797 1 96.69 284 TRP A O 1
ATOM 2298 N N . TYR A 1 285 ? -1.651 4.852 11.906 1 97.62 285 TYR A N 1
ATOM 2299 C CA . TYR A 1 285 ? -3.031 5.273 11.688 1 97.62 285 TYR A CA 1
ATOM 2300 C C . TYR A 1 285 ? -3.346 5.355 10.195 1 97.62 285 TYR A C 1
ATOM 2302 O O . TYR A 1 285 ? -4.348 4.805 9.734 1 97.62 285 TYR A O 1
ATOM 2310 N N . LEU A 1 286 ? -2.494 5.977 9.492 1 96.94 286 LEU A N 1
ATOM 2311 C CA . LEU A 1 286 ? -2.707 6.184 8.062 1 96.94 286 LEU A CA 1
ATOM 2312 C C . LEU A 1 286 ? -2.578 4.871 7.297 1 96.94 286 LEU A C 1
ATOM 2314 O O . LEU A 1 286 ? -3.336 4.617 6.359 1 96.94 286 LEU A O 1
ATOM 2318 N N . SER A 1 287 ? -1.63 4.039 7.715 1 94.75 287 SER A N 1
ATOM 2319 C CA . SER A 1 287 ? -1.478 2.729 7.094 1 94.75 287 SER A CA 1
ATOM 2320 C C . SER A 1 287 ? -2.709 1.858 7.324 1 94.75 287 SER A C 1
ATOM 2322 O O . SER A 1 287 ? -3.17 1.171 6.414 1 94.75 287 SER A O 1
ATOM 2324 N N . ALA A 1 288 ? -3.193 1.889 8.516 1 95.81 288 ALA A N 1
ATOM 2325 C CA . ALA A 1 288 ? -4.379 1.112 8.859 1 95.81 288 ALA A CA 1
ATOM 2326 C C . ALA A 1 288 ? -5.602 1.605 8.094 1 95.81 288 ALA A C 1
ATOM 2328 O O . ALA A 1 288 ? -6.398 0.803 7.598 1 95.81 288 ALA A O 1
ATOM 2329 N N . ASN A 1 289 ? -5.688 2.92 8.023 1 95 289 ASN A N 1
ATOM 2330 C CA . ASN A 1 289 ? -6.832 3.494 7.332 1 95 289 ASN A CA 1
ATOM 2331 C C . ASN A 1 289 ? -6.797 3.186 5.836 1 95 289 ASN A C 1
ATOM 2333 O O . ASN A 1 289 ? -7.84 3.139 5.184 1 95 289 ASN A O 1
ATOM 2337 N N . ALA A 1 290 ? -5.641 2.971 5.328 1 90.38 290 ALA A N 1
ATOM 2338 C CA . ALA A 1 290 ? -5.445 2.682 3.91 1 90.38 290 ALA A CA 1
ATOM 2339 C C . ALA A 1 290 ? -5.527 1.182 3.641 1 90.38 290 ALA A C 1
ATOM 2341 O O . ALA A 1 290 ? -5.289 0.732 2.518 1 90.38 290 ALA A O 1
ATOM 2342 N N . PHE A 1 291 ? -5.758 0.326 4.586 1 88.44 291 PHE A N 1
ATOM 2343 C CA . PHE A 1 291 ? -5.84 -1.123 4.445 1 88.44 291 PHE A CA 1
ATOM 2344 C C . PHE A 1 291 ? -4.504 -1.699 3.99 1 88.44 291 PHE A C 1
ATOM 2346 O O . PHE A 1 291 ? -4.465 -2.635 3.189 1 88.44 291 PHE A O 1
ATOM 2353 N N . SER A 1 292 ? -3.445 -1.046 4.445 1 84.75 292 SER A N 1
ATOM 2354 C CA . SER A 1 292 ? -2.135 -1.602 4.121 1 84.75 292 SER A CA 1
ATOM 2355 C C . SER A 1 292 ? -1.984 -3.016 4.672 1 84.75 292 SER A C 1
ATOM 2357 O O . SER A 1 292 ? -2.18 -3.246 5.867 1 84.75 292 SER A O 1
ATOM 2359 N N . GLY A 1 293 ? -1.615 -3.969 3.775 1 83.88 293 GLY A N 1
ATOM 2360 C CA . GLY A 1 293 ? -1.559 -5.359 4.199 1 83.88 293 GLY A CA 1
ATOM 2361 C C . GLY A 1 293 ? -2.928 -5.996 4.348 1 83.88 293 GLY A C 1
ATOM 2362 O O . GLY A 1 293 ? -3.096 -6.949 5.109 1 83.88 293 GLY A O 1
ATOM 2363 N N . GLY A 1 294 ? -3.947 -5.434 3.686 1 88.12 294 GLY A N 1
ATOM 2364 C CA . GLY A 1 294 ? -5.309 -5.922 3.814 1 88.12 294 GLY A CA 1
ATOM 2365 C C . GLY A 1 294 ? -5.969 -5.516 5.121 1 88.12 294 GLY A C 1
ATOM 2366 O O . GLY A 1 294 ? -5.398 -4.746 5.895 1 88.12 294 GLY A O 1
ATOM 2367 N N . LEU A 1 295 ? -7.086 -6.035 5.254 1 90.56 295 LEU A N 1
ATOM 2368 C CA . LEU A 1 295 ? -7.84 -5.762 6.473 1 90.56 295 LEU A CA 1
ATOM 2369 C C . LEU A 1 295 ? -7.098 -6.281 7.699 1 90.56 295 LEU A C 1
ATOM 2371 O O . LEU A 1 295 ? -7.047 -5.609 8.727 1 90.56 295 LEU A O 1
ATOM 2375 N N . GLU A 1 296 ? -6.449 -7.43 7.59 1 91.75 296 GLU A N 1
ATOM 2376 C CA . GLU A 1 296 ? -5.672 -8.031 8.664 1 91.75 296 GLU A CA 1
ATOM 2377 C C . GLU A 1 296 ? -4.488 -7.152 9.055 1 91.75 296 GLU A C 1
ATOM 2379 O O . GLU A 1 296 ? -4.273 -6.883 10.242 1 91.75 296 GLU A O 1
ATOM 2384 N N . GLY A 1 297 ? -3.791 -6.707 8.07 1 92 297 GLY A N 1
ATOM 2385 C CA . GLY A 1 297 ? -2.684 -5.801 8.336 1 92 297 GLY A CA 1
ATOM 2386 C C . GLY A 1 297 ? -3.119 -4.504 9 1 92 297 GLY A C 1
ATOM 2387 O O . GLY A 1 297 ? -2.438 -3.998 9.891 1 92 297 GLY A O 1
ATOM 2388 N N . ALA A 1 298 ? -4.266 -4.023 8.555 1 94.94 298 ALA A N 1
ATOM 2389 C CA . ALA A 1 298 ? -4.801 -2.777 9.094 1 94.94 298 ALA A CA 1
ATOM 2390 C C . ALA A 1 298 ? -5.105 -2.908 10.586 1 94.94 298 ALA A C 1
ATOM 2392 O O . ALA A 1 298 ? -4.816 -1.996 11.367 1 94.94 298 ALA A O 1
ATOM 2393 N N . ILE A 1 299 ? -5.637 -4.027 10.984 1 95.12 299 ILE A N 1
ATOM 2394 C CA . ILE A 1 299 ? -5.973 -4.27 12.383 1 95.12 299 ILE A CA 1
ATOM 2395 C C . ILE A 1 299 ? -4.695 -4.348 13.211 1 95.12 299 ILE A C 1
ATOM 2397 O O . ILE A 1 299 ? -4.609 -3.744 14.281 1 95.12 299 ILE A O 1
ATOM 2401 N N . ILE A 1 300 ? -3.682 -5.051 12.688 1 94.12 300 ILE A N 1
ATOM 2402 C CA . ILE A 1 300 ? -2.4 -5.18 13.375 1 94.12 300 ILE A CA 1
ATOM 2403 C C . ILE A 1 300 ? -1.774 -3.799 13.562 1 94.12 300 ILE A C 1
ATOM 2405 O O . ILE A 1 300 ? -1.313 -3.463 14.648 1 94.12 300 ILE A O 1
ATOM 2409 N N . GLN A 1 301 ? -1.797 -3.02 12.555 1 95.75 301 GLN A N 1
ATOM 2410 C CA . GLN A 1 301 ? -1.163 -1.706 12.562 1 95.75 301 GLN A CA 1
ATOM 2411 C C . GLN A 1 301 ? -1.876 -0.76 13.523 1 95.75 301 GLN A C 1
ATOM 2413 O O . GLN A 1 301 ? -1.229 -0.049 14.297 1 95.75 301 GLN A O 1
ATOM 2418 N N . ALA A 1 302 ? -3.211 -0.759 13.453 1 97.19 302 ALA A N 1
ATOM 2419 C CA . ALA A 1 302 ? -3.977 0.104 14.352 1 97.19 302 ALA A CA 1
ATOM 2420 C C . ALA A 1 302 ? -3.703 -0.239 15.812 1 97.19 302 ALA A C 1
ATOM 2422 O O . ALA A 1 302 ? -3.539 0.656 16.641 1 97.19 302 ALA A O 1
ATOM 2423 N N . GLN A 1 303 ? -3.639 -1.503 16.141 1 96.19 303 GLN A N 1
ATOM 2424 C CA . GLN A 1 303 ? -3.402 -1.909 17.516 1 96.19 303 GLN A CA 1
ATOM 2425 C C . GLN A 1 303 ? -1.967 -1.611 17.938 1 96.19 303 GLN A C 1
ATOM 2427 O O . GLN A 1 303 ? -1.711 -1.288 19.094 1 96.19 303 GLN A O 1
ATOM 2432 N N . THR A 1 304 ? -1 -1.726 16.984 1 95.38 304 THR A N 1
ATOM 2433 C CA . THR A 1 304 ? 0.374 -1.328 17.266 1 95.38 304 THR A CA 1
ATOM 2434 C C . THR A 1 304 ? 0.438 0.139 17.688 1 95.38 304 THR A C 1
ATOM 2436 O O . THR A 1 304 ? 1.153 0.494 18.625 1 95.38 304 THR A O 1
ATOM 2439 N N . ALA A 1 305 ? -0.317 0.965 16.984 1 97.56 305 ALA A N 1
ATOM 2440 C CA . ALA A 1 305 ? -0.384 2.385 17.328 1 97.56 305 ALA A CA 1
ATOM 2441 C C . ALA A 1 305 ? -1.009 2.59 18.703 1 97.56 305 ALA A C 1
ATOM 2443 O O . ALA A 1 305 ? -0.549 3.43 19.484 1 97.56 305 ALA A O 1
ATOM 2444 N N . LEU A 1 306 ? -2.074 1.82 19.016 1 98.12 306 LEU A N 1
ATOM 2445 C CA . LEU A 1 306 ? -2.74 1.943 20.312 1 98.12 306 LEU A CA 1
ATOM 2446 C C . LEU A 1 306 ? -1.808 1.535 21.438 1 98.12 306 LEU A C 1
ATOM 2448 O O . LEU A 1 306 ? -1.797 2.168 22.5 1 98.12 306 LEU A O 1
ATOM 2452 N N . GLU A 1 307 ? -1.047 0.48 21.203 1 96.44 307 GLU A N 1
ATOM 2453 C CA . GLU A 1 307 ? -0.084 0.05 22.219 1 96.44 307 GLU A CA 1
ATOM 2454 C C . GLU A 1 307 ? 1.018 1.088 22.406 1 96.44 307 GLU A C 1
ATOM 2456 O O . GLU A 1 307 ? 1.461 1.332 23.531 1 96.44 307 GLU A O 1
ATOM 2461 N N . LEU A 1 308 ? 1.476 1.661 21.328 1 96.75 308 LEU A N 1
ATOM 2462 C CA . LEU A 1 308 ? 2.453 2.74 21.406 1 96.75 308 LEU A CA 1
ATOM 2463 C C . LEU A 1 308 ? 1.928 3.891 22.266 1 96.75 308 LEU A C 1
ATOM 2465 O O . LEU A 1 308 ? 2.611 4.352 23.172 1 96.75 308 LEU A O 1
ATOM 2469 N N . LEU A 1 309 ? 0.704 4.297 21.953 1 97.94 309 LEU A N 1
ATOM 2470 C CA . LEU A 1 309 ? 0.114 5.426 22.656 1 97.94 309 LEU A CA 1
ATOM 2471 C C . LEU A 1 309 ? -0.145 5.074 24.125 1 97.94 309 LEU A C 1
ATOM 2473 O O . LEU A 1 309 ? -0.03 5.93 25 1 97.94 309 LEU A O 1
ATOM 2477 N N . SER A 1 310 ? -0.503 3.797 24.359 1 97.69 310 SER A N 1
ATOM 2478 C CA . SER A 1 310 ? -0.721 3.363 25.734 1 97.69 310 SER A CA 1
ATOM 2479 C C . SER A 1 310 ? 0.56 3.469 26.562 1 97.69 310 SER A C 1
ATOM 2481 O O . SER A 1 310 ? 0.539 3.957 27.688 1 97.69 310 SER A O 1
ATOM 2483 N N . SER A 1 311 ? 1.637 3.025 26 1 96.19 311 SER A N 1
ATOM 2484 C CA . SER A 1 311 ? 2.918 3.107 26.688 1 96.19 311 SER A CA 1
ATOM 2485 C C . SER A 1 311 ? 3.344 4.559 26.906 1 96.19 311 SER A C 1
ATOM 2487 O O . SER A 1 311 ? 3.771 4.934 28 1 96.19 311 SER A O 1
ATOM 2489 N N . ALA A 1 312 ? 3.234 5.387 25.859 1 95.94 312 ALA A N 1
ATOM 2490 C CA . ALA A 1 312 ? 3.646 6.785 25.906 1 95.94 312 ALA A CA 1
ATOM 2491 C C . ALA A 1 312 ? 2.84 7.559 26.953 1 95.94 312 ALA A C 1
ATOM 2493 O O . ALA A 1 312 ? 3.391 8.375 27.703 1 95.94 312 ALA A O 1
ATOM 2494 N N . VAL A 1 313 ? 1.555 7.254 27.031 1 97 313 VAL A N 1
ATOM 2495 C CA . VAL A 1 313 ? 0.672 8.008 27.906 1 97 313 VAL A CA 1
ATOM 2496 C C . VAL A 1 313 ? 0.792 7.477 29.344 1 97 313 VAL A C 1
ATOM 2498 O O . VAL A 1 313 ? 1.05 8.242 30.281 1 97 313 VAL A O 1
ATOM 2501 N N . LEU A 1 314 ? 0.682 6.148 29.531 1 96.88 314 LEU A N 1
ATOM 2502 C CA . LEU A 1 314 ? 0.521 5.562 30.859 1 96.88 314 LEU A CA 1
ATOM 2503 C C . LEU A 1 314 ? 1.86 5.48 31.594 1 96.88 314 LEU A C 1
ATOM 2505 O O . LEU A 1 314 ? 1.913 5.578 32.812 1 96.88 314 LEU A O 1
ATOM 2509 N N . VAL A 1 315 ? 2.896 5.348 30.859 1 95.12 315 VAL A N 1
ATOM 2510 C CA . VAL A 1 315 ? 4.199 5.121 31.469 1 95.12 315 VAL A CA 1
ATOM 2511 C C . VAL A 1 315 ? 5.023 6.406 31.438 1 95.12 315 VAL A C 1
ATOM 2513 O O . VAL A 1 315 ? 5.602 6.809 32.438 1 95.12 315 VAL A O 1
ATOM 2516 N N . GLU A 1 316 ? 5.059 7.043 30.328 1 93.5 316 GLU A N 1
ATOM 2517 C CA . GLU A 1 316 ? 5.988 8.156 30.156 1 93.5 316 GLU A CA 1
ATOM 2518 C C . GLU A 1 316 ? 5.359 9.477 30.594 1 93.5 316 GLU A C 1
ATOM 2520 O O . GLU A 1 316 ? 5.996 10.266 31.281 1 93.5 316 GLU A O 1
ATOM 2525 N N . ARG A 1 317 ? 4.176 9.703 30.141 1 93.12 317 ARG A N 1
ATOM 2526 C CA . ARG A 1 317 ? 3.564 11.008 30.406 1 93.12 317 ARG A CA 1
ATOM 2527 C C . ARG A 1 317 ? 2.938 11.047 31.797 1 93.12 317 ARG A C 1
ATOM 2529 O O . ARG A 1 317 ? 3.316 11.875 32.625 1 93.12 317 ARG A O 1
ATOM 2536 N N . GLU A 1 318 ? 1.986 10.125 32.062 1 94.19 318 GLU A N 1
ATOM 2537 C CA . GLU A 1 318 ? 1.23 10.133 33.312 1 94.19 318 GLU A CA 1
ATOM 2538 C C . GLU A 1 318 ? 1.993 9.414 34.438 1 94.19 318 GLU A C 1
ATOM 2540 O O . GLU A 1 318 ? 1.756 9.664 35.594 1 94.19 318 GLU A O 1
ATOM 2545 N N . LYS A 1 319 ? 2.885 8.477 34.031 1 94.38 319 LYS A N 1
ATOM 2546 C CA . LYS A 1 319 ? 3.662 7.676 34.969 1 94.38 319 LYS A CA 1
ATOM 2547 C C . LYS A 1 319 ? 2.75 6.922 35.938 1 94.38 319 LYS A C 1
ATOM 2549 O O . LYS A 1 319 ? 3.025 6.852 37.125 1 94.38 319 LYS A O 1
ATOM 2554 N N . TRP A 1 320 ? 1.632 6.516 35.375 1 93.06 320 TRP A N 1
ATOM 2555 C CA . TRP A 1 320 ? 0.697 5.699 36.156 1 93.06 320 TRP A CA 1
ATOM 2556 C C . TRP A 1 320 ? 1.248 4.293 36.375 1 93.06 320 TRP A C 1
ATOM 2558 O O . TRP A 1 320 ? 0.883 3.617 37.344 1 93.06 320 TRP A O 1
ATOM 2568 N N . LEU A 1 321 ? 2.021 3.848 35.438 1 93.25 321 LEU A N 1
ATOM 2569 C CA . LEU A 1 321 ? 2.629 2.521 35.469 1 93.25 321 LEU A CA 1
ATOM 2570 C C . LEU A 1 321 ? 4.141 2.609 35.281 1 93.25 321 LEU A C 1
ATOM 2572 O O . LEU A 1 321 ? 4.625 3.463 34.531 1 93.25 321 LEU A O 1
ATOM 2576 N N . SER A 1 322 ? 4.832 1.782 36.031 1 92.75 322 SER A N 1
ATOM 2577 C CA . SER A 1 322 ? 6.246 1.584 35.719 1 92.75 322 SER A CA 1
ATOM 2578 C C . SER A 1 322 ? 6.422 0.756 34.469 1 92.75 322 SER A C 1
ATOM 2580 O O . SER A 1 322 ? 5.48 0.108 34 1 92.75 322 SER A O 1
ATOM 2582 N N . ASN A 1 323 ? 7.605 0.8 33.906 1 90.25 323 ASN A N 1
ATOM 2583 C CA . ASN A 1 323 ? 7.902 -0.028 32.75 1 90.25 323 ASN A CA 1
ATOM 2584 C C . ASN A 1 323 ? 7.641 -1.505 33.031 1 90.25 323 ASN A C 1
ATOM 2586 O O . ASN A 1 323 ? 7.094 -2.215 32.188 1 90.25 323 ASN A O 1
ATOM 2590 N N . ASP A 1 324 ? 8.078 -1.906 34.125 1 89.94 324 ASP A N 1
ATOM 2591 C CA . ASP A 1 324 ? 7.895 -3.301 34.531 1 89.94 324 ASP A CA 1
ATOM 2592 C C . ASP A 1 324 ? 6.414 -3.631 34.688 1 89.94 324 ASP A C 1
ATOM 2594 O O . ASP A 1 324 ? 5.953 -4.684 34.25 1 89.94 324 ASP A O 1
ATOM 2598 N N . GLY A 1 325 ? 5.695 -2.75 35.438 1 90.44 325 GLY A N 1
ATOM 2599 C CA . GLY A 1 325 ? 4.266 -2.941 35.594 1 90.44 325 GLY A CA 1
ATOM 2600 C C . GLY A 1 325 ? 3.518 -3.002 34.281 1 90.44 325 GLY A C 1
ATOM 2601 O O . GLY A 1 325 ? 2.602 -3.811 34.094 1 90.44 325 GLY A O 1
ATOM 2602 N N . TYR A 1 326 ? 3.883 -2.164 33.344 1 93.62 326 TYR A N 1
ATOM 2603 C CA . TYR A 1 326 ? 3.254 -2.088 32.031 1 93.62 326 TYR A CA 1
ATOM 2604 C C . TYR A 1 326 ? 3.457 -3.385 31.266 1 93.62 326 TYR A C 1
ATOM 2606 O O . TYR A 1 326 ? 2.529 -3.881 30.625 1 93.62 326 TYR A O 1
ATOM 2614 N N . THR A 1 327 ? 4.664 -3.971 31.25 1 90.12 327 THR A N 1
ATOM 2615 C CA . THR A 1 327 ? 4.992 -5.141 30.453 1 90.12 327 THR A CA 1
ATOM 2616 C C . THR A 1 327 ? 4.348 -6.395 31.031 1 90.12 327 THR A C 1
ATOM 2618 O O . THR A 1 327 ? 4.195 -7.402 30.344 1 90.12 327 THR A O 1
ATOM 2621 N N . ARG A 1 328 ? 3.914 -6.332 32.281 1 90.12 328 ARG A N 1
ATOM 2622 C CA . ARG A 1 328 ? 3.355 -7.492 32.969 1 90.12 328 ARG A CA 1
ATOM 2623 C C . ARG A 1 328 ? 1.864 -7.633 32.688 1 90.12 328 ARG A C 1
ATOM 2625 O O . ARG A 1 328 ? 1.29 -8.711 32.875 1 90.12 328 ARG A O 1
ATOM 2632 N N . ILE A 1 329 ? 1.253 -6.52 32.312 1 92.19 329 ILE A N 1
ATOM 2633 C CA . ILE A 1 329 ? -0.178 -6.609 32.031 1 92.19 329 ILE A CA 1
ATOM 2634 C C . ILE A 1 329 ? -0.406 -6.867 30.547 1 92.19 329 ILE A C 1
ATOM 2636 O O . ILE A 1 329 ? 0.458 -6.566 29.719 1 92.19 329 ILE A O 1
ATOM 2640 N N . SER A 1 330 ? -1.592 -7.465 30.203 1 93.38 330 SER A N 1
ATOM 2641 C CA . SER A 1 330 ? -1.891 -7.891 28.844 1 93.38 330 SER A CA 1
ATOM 2642 C C . SER A 1 330 ? -2.131 -6.691 27.938 1 93.38 330 SER A C 1
ATOM 2644 O O . SER A 1 330 ? -2.383 -5.582 28.406 1 93.38 330 SER A O 1
ATOM 2646 N N . ALA A 1 331 ? -2.039 -6.965 26.656 1 93 331 ALA A N 1
ATOM 2647 C CA . ALA A 1 331 ? -2.309 -5.926 25.656 1 93 331 ALA A CA 1
ATOM 2648 C C . ALA A 1 331 ? -3.707 -5.344 25.844 1 93 331 ALA A C 1
ATOM 2650 O O . ALA A 1 331 ? -3.906 -4.133 25.703 1 93 331 ALA A O 1
ATOM 2651 N N . ALA A 1 332 ? -4.723 -6.18 26.156 1 96.62 332 ALA A N 1
ATOM 2652 C CA . ALA A 1 332 ? -6.098 -5.73 26.375 1 96.62 332 ALA A CA 1
ATOM 2653 C C . ALA A 1 332 ? -6.184 -4.777 27.562 1 96.62 332 ALA A C 1
ATOM 2655 O O . ALA A 1 332 ? -6.867 -3.754 27.484 1 96.62 332 ALA A O 1
ATOM 2656 N N . GLU A 1 333 ? -5.473 -5.105 28.641 1 96.38 333 GLU A N 1
ATOM 2657 C CA . GLU A 1 333 ? -5.477 -4.266 29.828 1 96.38 333 GLU A CA 1
ATOM 2658 C C . GLU A 1 333 ? -4.793 -2.928 29.562 1 96.38 333 GLU A C 1
ATOM 2660 O O . GLU A 1 333 ? -5.262 -1.884 30.031 1 96.38 333 GLU A O 1
ATOM 2665 N N . ARG A 1 334 ? -3.691 -2.959 28.891 1 96.75 334 ARG A N 1
ATOM 2666 C CA . ARG A 1 334 ? -2.986 -1.733 28.531 1 96.75 334 ARG A CA 1
ATOM 2667 C C . ARG A 1 334 ? -3.887 -0.799 27.719 1 96.75 334 ARG A C 1
ATOM 2669 O O . ARG A 1 334 ? -3.996 0.388 28.031 1 96.75 334 ARG A O 1
ATOM 2676 N N . ILE A 1 335 ? -4.551 -1.326 26.688 1 97.44 335 ILE A N 1
ATOM 2677 C CA . ILE A 1 335 ? -5.422 -0.545 25.812 1 97.44 335 ILE A CA 1
ATOM 2678 C C . ILE A 1 335 ? -6.645 -0.068 26.594 1 97.44 335 ILE A C 1
ATOM 2680 O O . ILE A 1 335 ? -7.082 1.074 26.438 1 97.44 335 ILE A O 1
ATOM 2684 N N . ARG A 1 336 ? -7.188 -0.938 27.469 1 97.31 336 ARG A N 1
ATOM 2685 C CA . ARG A 1 336 ? -8.328 -0.584 28.297 1 97.31 336 ARG A CA 1
ATOM 2686 C C . ARG A 1 336 ? -8.016 0.618 29.188 1 97.31 336 ARG A C 1
ATOM 2688 O O . ARG A 1 336 ? -8.82 1.548 29.281 1 97.31 336 ARG A O 1
ATOM 2695 N N . LEU A 1 337 ? -6.82 0.567 29.797 1 97.31 337 LEU A N 1
ATOM 2696 C CA . LEU A 1 337 ? -6.406 1.673 30.656 1 97.31 337 LEU A CA 1
ATOM 2697 C C . LEU A 1 337 ? -6.277 2.963 29.859 1 97.31 337 LEU A C 1
ATOM 2699 O O . LEU A 1 337 ? -6.648 4.035 30.328 1 97.31 337 LEU A O 1
ATOM 2703 N N . LEU A 1 338 ? -5.734 2.822 28.641 1 98 338 LEU A N 1
ATOM 2704 C CA . LEU A 1 338 ? -5.59 3.982 27.766 1 98 338 LEU A CA 1
ATOM 2705 C C . LEU A 1 338 ? -6.957 4.566 27.422 1 98 338 LEU A C 1
ATOM 2707 O O . LEU A 1 338 ? -7.133 5.789 27.422 1 98 338 LEU A O 1
ATOM 2711 N N . ILE A 1 339 ? -7.906 3.723 27.094 1 97.81 339 ILE A N 1
ATOM 2712 C CA . ILE A 1 339 ? -9.258 4.148 26.75 1 97.81 339 ILE A CA 1
ATOM 2713 C C . ILE A 1 339 ? -9.883 4.879 27.938 1 97.81 339 ILE A C 1
ATOM 2715 O O . ILE A 1 339 ? -10.445 5.961 27.781 1 97.81 339 ILE A O 1
ATOM 2719 N N . HIS A 1 340 ? -9.719 4.34 29.109 1 95.69 340 HIS A N 1
ATOM 2720 C CA . HIS A 1 340 ? -10.273 4.973 30.297 1 95.69 340 HIS A CA 1
ATOM 2721 C C . HIS A 1 340 ? -9.594 6.312 30.578 1 95.69 340 HIS A C 1
ATOM 2723 O O . HIS A 1 340 ? -10.25 7.273 30.984 1 95.69 340 HIS A O 1
ATOM 2729 N N . TRP A 1 341 ? -8.32 6.27 30.422 1 96.5 341 TRP A N 1
ATOM 2730 C CA . TRP A 1 341 ? -7.586 7.523 30.562 1 96.5 341 TRP A CA 1
ATOM 2731 C C . TRP A 1 341 ? -8.18 8.609 29.672 1 96.5 341 TRP A C 1
ATOM 2733 O O . TRP A 1 341 ? -8.273 9.773 30.078 1 96.5 341 TRP A O 1
ATOM 2743 N N . SER A 1 342 ? -8.562 8.297 28.453 1 96.06 342 SER A N 1
ATOM 2744 C CA . SER A 1 342 ? -9.062 9.266 27.484 1 96.06 342 SER A CA 1
ATOM 2745 C C . SER A 1 342 ? -10.469 9.742 27.844 1 96.06 342 SER A C 1
ATOM 2747 O O . SER A 1 342 ? -10.945 10.734 27.297 1 96.06 342 SER A O 1
ATOM 2749 N N . GLY A 1 343 ? -11.109 9.008 28.703 1 93.62 343 GLY A N 1
ATOM 2750 C CA . GLY A 1 343 ? -12.469 9.367 29.078 1 93.62 343 GLY A CA 1
ATOM 2751 C C . GLY A 1 343 ? -13.516 8.805 28.141 1 93.62 343 GLY A 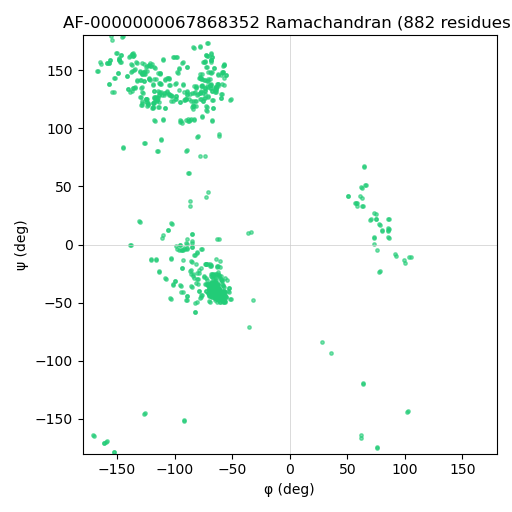C 1
ATOM 2752 O O . GLY A 1 343 ? -14.656 9.266 28.125 1 93.62 343 GLY A O 1
ATOM 2753 N N . VAL A 1 344 ? -13.164 7.902 27.312 1 95.25 344 VAL A N 1
ATOM 2754 C CA . VAL A 1 344 ? -14.078 7.242 26.391 1 95.25 344 VAL A CA 1
ATOM 2755 C C . VAL A 1 344 ? -14.531 5.906 26.984 1 95.25 344 VAL A C 1
ATOM 2757 O O . VAL A 1 344 ? -13.805 5.281 27.75 1 95.25 344 VAL A O 1
ATOM 2760 N N . SER A 1 345 ? -15.758 5.531 26.672 1 95.12 345 SER A N 1
ATOM 2761 C CA . SER A 1 345 ? -16.25 4.238 27.125 1 95.12 345 SER A CA 1
ATOM 2762 C C . SER A 1 345 ? -15.531 3.092 26.422 1 95.12 345 SER A C 1
ATOM 2764 O O . SER A 1 345 ? -15.266 3.156 25.219 1 95.12 345 SER A O 1
ATOM 2766 N N . ALA A 1 346 ? -15.18 2.068 27.203 1 96.69 346 ALA A N 1
ATOM 2767 C CA . ALA A 1 346 ? -14.539 0.89 26.625 1 96.69 346 ALA A CA 1
ATOM 2768 C C . ALA A 1 346 ? -15.578 -0.098 26.094 1 96.69 346 ALA A C 1
ATOM 2770 O O . ALA A 1 346 ? -15.227 -1.108 25.484 1 96.69 346 ALA A O 1
ATOM 2771 N N . ASP A 1 347 ? -16.844 0.232 26.266 1 96.31 347 ASP A N 1
ATOM 2772 C CA . ASP A 1 347 ? -17.906 -0.643 25.781 1 96.31 347 ASP A CA 1
ATOM 2773 C C . ASP A 1 347 ? -17.922 -0.691 24.25 1 96.31 347 ASP A C 1
ATOM 2775 O O . ASP A 1 347 ? -17.547 0.28 23.594 1 96.31 347 ASP A O 1
ATOM 2779 N N . ILE A 1 348 ? -18.312 -1.8 23.75 1 97.56 348 ILE A N 1
ATOM 2780 C CA . ILE A 1 348 ? -18.5 -1.898 22.312 1 97.56 348 ILE A CA 1
ATOM 2781 C C . ILE A 1 348 ? -19.734 -1.122 21.891 1 97.56 348 ILE A C 1
ATOM 2783 O O . ILE A 1 348 ? -20.844 -1.415 22.344 1 97.56 348 ILE A O 1
ATOM 2787 N N . PRO A 1 349 ? -19.578 -0.097 21.047 1 96.06 349 PRO A N 1
ATOM 2788 C CA . PRO A 1 349 ? -20.75 0.661 20.609 1 96.06 349 PRO A CA 1
ATOM 2789 C C . PRO A 1 349 ? -21.828 -0.225 19.969 1 96.06 349 PRO A C 1
ATOM 2791 O O . PRO A 1 349 ? -21.5 -1.165 19.234 1 96.06 349 PRO A O 1
ATOM 2794 N N . SER A 1 350 ? -23.031 0.131 20.172 1 94.19 350 SER A N 1
ATOM 2795 C CA . SER A 1 350 ? -24.156 -0.672 19.703 1 94.19 350 SER A CA 1
ATOM 2796 C C . SER A 1 350 ? -24.25 -0.667 18.172 1 94.19 350 SER A C 1
ATOM 2798 O O . SER A 1 350 ? -24.812 -1.587 17.578 1 94.19 350 SER A O 1
ATOM 2800 N N . GLU A 1 351 ? -23.734 0.367 17.578 1 94.38 351 GLU A N 1
ATOM 2801 C CA . GLU A 1 351 ? -23.75 0.491 16.125 1 94.38 351 GLU A CA 1
ATOM 2802 C C . GLU A 1 351 ? -22.953 -0.631 15.477 1 94.38 351 GLU A C 1
ATOM 2804 O O . GLU A 1 351 ? -23.156 -0.94 14.297 1 94.38 351 GLU A O 1
ATOM 2809 N N . LEU A 1 352 ? -22 -1.183 16.219 1 96.5 352 LEU A N 1
ATOM 2810 C CA . LEU A 1 352 ? -21.203 -2.295 15.719 1 96.5 352 LEU A CA 1
ATOM 2811 C C . LEU A 1 352 ? -21.859 -3.631 16.047 1 96.5 352 LEU A C 1
ATOM 2813 O O . LEU A 1 352 ? -21.375 -4.363 16.922 1 96.5 352 LEU A O 1
ATOM 2817 N N . VAL A 1 353 ? -22.781 -4.004 15.281 1 95.88 353 VAL A N 1
ATOM 2818 C CA . VAL A 1 353 ? -23.734 -5.074 15.578 1 95.88 353 VAL A CA 1
ATOM 2819 C C . VAL A 1 353 ? -23.016 -6.422 15.547 1 95.88 353 VAL A C 1
ATOM 2821 O O . VAL A 1 353 ? -23.156 -7.23 16.469 1 95.88 353 VAL A O 1
ATOM 2824 N N . GLU A 1 354 ? -22.266 -6.645 14.516 1 95.69 354 GLU A N 1
ATOM 2825 C CA . GLU A 1 354 ? -21.641 -7.949 14.336 1 95.69 354 GLU A CA 1
ATOM 2826 C C . GLU A 1 354 ? -20.547 -8.172 15.375 1 95.69 354 GLU A C 1
ATOM 2828 O O . GLU A 1 354 ? -20.375 -9.289 15.875 1 95.69 354 GLU A O 1
ATOM 2833 N N . LEU A 1 355 ? -19.812 -7.137 15.688 1 96.25 355 LEU A N 1
ATOM 2834 C CA . LEU A 1 355 ? -18.766 -7.238 16.703 1 96.25 355 LEU A CA 1
ATOM 2835 C C . LEU A 1 355 ? -19.375 -7.469 18.078 1 96.25 355 LEU A C 1
ATOM 2837 O O . LEU A 1 355 ? -18.844 -8.242 18.875 1 96.25 355 LEU A O 1
ATOM 2841 N N . SER A 1 356 ? -20.469 -6.809 18.328 1 96.25 356 SER A N 1
ATOM 2842 C CA . SER A 1 356 ? -21.172 -6.977 19.609 1 96.25 356 SER A CA 1
ATOM 2843 C C . SER A 1 356 ? -21.672 -8.406 19.781 1 96.25 356 SER A C 1
ATOM 2845 O O . SER A 1 356 ? -21.547 -8.984 20.859 1 96.25 356 SER A O 1
ATOM 2847 N N . LYS A 1 357 ? -22.219 -8.922 18.703 1 95.62 357 LYS A N 1
ATOM 2848 C CA . LYS A 1 357 ? -22.703 -10.297 18.734 1 95.62 357 LYS A CA 1
ATOM 2849 C C . LYS A 1 357 ? -21.578 -11.273 19.016 1 95.62 357 LYS A C 1
ATOM 2851 O O . LYS A 1 357 ? -21.719 -12.18 19.844 1 95.62 357 LYS A O 1
ATOM 2856 N N . LEU A 1 358 ? -20.5 -11.078 18.359 1 95.12 358 LEU A N 1
ATOM 2857 C CA . LEU A 1 358 ? -19.359 -11.961 18.562 1 95.12 358 LEU A CA 1
ATOM 2858 C C . LEU A 1 358 ? -18.797 -11.82 19.969 1 95.12 358 LEU A C 1
ATOM 2860 O O . LEU A 1 358 ? -18.406 -12.812 20.578 1 95.12 358 LEU A O 1
ATOM 2864 N N . ALA A 1 359 ? -18.719 -10.625 20.438 1 95.44 359 ALA A N 1
ATOM 2865 C CA . ALA A 1 359 ? -18.188 -10.367 21.766 1 95.44 359 ALA A CA 1
ATOM 2866 C C . ALA A 1 359 ? -19 -11.109 22.828 1 95.44 359 ALA A C 1
ATOM 2868 O O . ALA A 1 359 ? -18.422 -11.625 23.797 1 95.44 359 ALA A O 1
ATOM 2869 N N . LYS A 1 360 ? -20.234 -11.141 22.672 1 94.62 360 LYS A N 1
ATOM 2870 C CA . LYS A 1 360 ? -21.094 -11.867 23.594 1 94.62 360 LYS A CA 1
ATOM 2871 C C . LYS A 1 360 ? -20.828 -13.367 23.531 1 94.62 360 LYS A C 1
ATOM 2873 O O . LYS A 1 360 ? -20.719 -14.031 24.562 1 94.62 360 LYS A O 1
ATOM 2878 N N . SER A 1 361 ? -20.703 -13.812 22.344 1 93.5 361 SER A N 1
ATOM 2879 C CA . SER A 1 361 ? -20.484 -15.242 22.141 1 93.5 361 SER A CA 1
ATOM 2880 C C . SER A 1 361 ? -19.125 -15.68 22.688 1 93.5 361 SER A C 1
ATOM 2882 O O . SER A 1 361 ? -18.969 -16.797 23.188 1 93.5 361 SER A O 1
ATOM 2884 N N . GLU A 1 362 ? -18.125 -14.836 22.656 1 93.75 362 GLU A N 1
ATOM 2885 C CA . GLU A 1 362 ? -16.766 -15.156 23.078 1 93.75 362 GLU A CA 1
ATOM 2886 C C . GLU A 1 362 ? -16.516 -14.711 24.516 1 93.75 362 GLU A C 1
ATOM 2888 O O . GLU A 1 362 ? -15.438 -14.922 25.062 1 93.75 362 GLU A O 1
ATOM 2893 N N . ASN A 1 363 ? -17.5 -14.039 25.125 1 94.62 363 ASN A N 1
ATOM 2894 C CA . ASN A 1 363 ? -17.438 -13.531 26.5 1 94.62 363 ASN A CA 1
ATOM 2895 C C . ASN A 1 363 ? -16.328 -12.5 26.656 1 94.62 363 ASN A C 1
ATOM 2897 O O . ASN A 1 363 ? -15.539 -12.57 27.609 1 94.62 363 ASN A O 1
ATOM 2901 N N . TRP A 1 364 ? -16.188 -11.656 25.656 1 95.44 364 TRP A N 1
ATOM 2902 C CA . TRP A 1 364 ? -15.258 -10.539 25.766 1 95.44 364 TRP A CA 1
ATOM 2903 C C . TRP A 1 364 ? -15.836 -9.43 26.641 1 95.44 364 TRP A C 1
ATOM 2905 O O . TRP A 1 364 ? -17 -9.047 26.484 1 95.44 364 TRP A O 1
ATOM 2915 N N . MET A 1 365 ? -15 -8.883 27.531 1 94.56 365 MET A N 1
ATOM 2916 C CA . MET A 1 365 ? -15.445 -7.895 28.516 1 94.56 365 MET A CA 1
ATOM 2917 C C . MET A 1 365 ? -15.789 -6.574 27.828 1 94.56 365 MET A C 1
ATOM 2919 O O . MET A 1 365 ? -16.734 -5.883 28.25 1 94.56 365 MET A O 1
ATOM 2923 N N . ASP A 1 366 ? -15.031 -6.121 26.938 1 97.19 366 ASP A N 1
ATOM 2924 C CA . ASP A 1 366 ? -15.195 -4.812 26.328 1 97.19 366 ASP A CA 1
ATOM 2925 C C . ASP A 1 366 ? -14.469 -4.742 24.984 1 97.19 366 ASP A C 1
ATOM 2927 O O . ASP A 1 366 ? -14.062 -5.773 24.438 1 97.19 366 ASP A O 1
ATOM 2931 N N . SER A 1 367 ? -14.367 -3.537 24.422 1 97.75 367 SER A N 1
ATOM 2932 C CA . SER A 1 367 ? -13.75 -3.318 23.109 1 97.75 367 SER A CA 1
ATOM 2933 C C . SER A 1 367 ? -12.273 -3.697 23.125 1 97.75 367 SER A C 1
ATOM 2935 O O . SER A 1 367 ? -11.742 -4.191 22.125 1 97.75 367 SER A O 1
ATOM 2937 N N . ALA A 1 368 ? -11.609 -3.412 24.234 1 97.75 368 ALA A N 1
ATOM 2938 C CA . ALA A 1 368 ? -10.188 -3.744 24.344 1 97.75 368 ALA A CA 1
ATOM 2939 C C . ALA A 1 368 ? -9.961 -5.246 24.172 1 97.75 368 ALA A C 1
ATOM 2941 O O . ALA A 1 368 ? -9.047 -5.664 23.469 1 97.75 368 ALA A O 1
ATOM 2942 N N . ASP A 1 369 ? -10.805 -6.066 24.828 1 97.56 369 ASP A N 1
ATOM 2943 C CA . ASP A 1 369 ? -10.734 -7.516 24.672 1 97.56 369 ASP A CA 1
ATOM 2944 C C . ASP A 1 369 ? -10.984 -7.922 23.219 1 97.56 369 ASP A C 1
ATOM 2946 O O . ASP A 1 369 ? -10.266 -8.758 22.672 1 97.56 369 ASP A O 1
ATOM 2950 N N . ALA A 1 370 ? -12 -7.34 22.703 1 96.94 370 ALA A N 1
ATOM 2951 C CA . ALA A 1 370 ? -12.391 -7.695 21.344 1 96.94 370 ALA A CA 1
ATOM 2952 C C . ALA A 1 370 ? -11.281 -7.387 20.344 1 96.94 370 ALA A C 1
ATOM 2954 O O . ALA A 1 370 ? -10.93 -8.227 19.516 1 96.94 370 ALA A O 1
ATOM 2955 N N . MET A 1 371 ? -10.734 -6.18 20.391 1 97.31 371 MET A N 1
ATOM 2956 C CA . MET A 1 371 ? -9.68 -5.746 19.484 1 97.31 371 MET A CA 1
ATOM 2957 C C . MET A 1 371 ? -8.453 -6.637 19.594 1 97.31 371 MET A C 1
ATOM 2959 O O . MET A 1 371 ? -7.895 -7.078 18.594 1 97.31 371 MET A O 1
ATOM 2963 N N . THR A 1 372 ? -8.047 -6.926 20.828 1 96.44 372 THR A N 1
ATOM 2964 C CA . THR A 1 372 ? -6.82 -7.688 21.047 1 96.44 372 THR A CA 1
ATOM 2965 C C . THR A 1 372 ? -7.016 -9.148 20.672 1 96.44 372 THR A C 1
ATOM 2967 O O . THR A 1 372 ? -6.109 -9.781 20.125 1 96.44 372 THR A O 1
ATOM 2970 N N . ALA A 1 373 ? -8.188 -9.711 21 1 95.12 373 ALA A N 1
ATOM 2971 C CA . ALA A 1 373 ? -8.477 -11.086 20.609 1 95.12 373 ALA A CA 1
ATOM 2972 C C . ALA A 1 373 ? -8.43 -11.258 19.094 1 95.12 373 ALA A C 1
ATOM 2974 O O . ALA A 1 373 ? -7.863 -12.227 18.594 1 95.12 373 ALA A O 1
ATOM 2975 N N . MET A 1 374 ? -9.062 -10.305 18.422 1 94.25 374 MET A N 1
ATOM 2976 C CA . MET A 1 374 ? -9.078 -10.359 16.953 1 94.25 374 MET A CA 1
ATOM 2977 C C . MET A 1 374 ? -7.664 -10.258 16.406 1 94.25 374 MET A C 1
ATOM 2979 O O . MET A 1 374 ? -7.289 -11.016 15.5 1 94.25 374 MET A O 1
ATOM 2983 N N . ARG A 1 375 ? -6.918 -9.336 16.875 1 93.75 375 ARG A N 1
ATOM 2984 C CA . ARG A 1 375 ? -5.547 -9.172 16.406 1 93.75 375 ARG A CA 1
ATOM 2985 C C . ARG A 1 375 ? -4.73 -10.438 16.641 1 93.75 375 ARG A C 1
ATOM 2987 O O . ARG A 1 375 ? -3.934 -10.844 15.789 1 93.75 375 ARG A O 1
ATOM 2994 N N . ASN A 1 376 ? -4.898 -11.055 17.781 1 90.88 376 ASN A N 1
ATOM 2995 C CA . ASN A 1 376 ? -4.141 -12.25 18.156 1 90.88 376 ASN A CA 1
ATOM 2996 C C . ASN A 1 376 ? -4.426 -13.406 17.203 1 90.88 376 ASN A C 1
ATOM 2998 O O . ASN A 1 376 ? -3.533 -14.203 16.891 1 90.88 376 ASN A O 1
ATOM 3002 N N . THR A 1 377 ? -5.637 -13.461 16.75 1 91.19 377 THR A N 1
ATOM 3003 C CA . THR A 1 377 ? -5.973 -14.516 15.797 1 91.19 377 THR A CA 1
ATOM 3004 C C . THR A 1 377 ? -5.203 -14.328 14.492 1 91.19 377 THR A C 1
ATOM 3006 O O . THR A 1 377 ? -4.93 -15.297 13.781 1 91.19 377 THR A O 1
ATOM 3009 N N . ILE A 1 378 ? -4.836 -13.102 14.227 1 90.06 378 ILE A N 1
ATOM 3010 C CA . ILE A 1 378 ? -4.16 -12.781 12.977 1 90.06 378 ILE A CA 1
ATOM 3011 C C . ILE A 1 378 ? -2.65 -12.938 13.148 1 90.06 378 ILE A C 1
ATOM 3013 O O . ILE A 1 378 ? -1.98 -13.539 12.305 1 90.06 378 ILE A O 1
ATOM 3017 N N . THR A 1 379 ? -2.094 -12.461 14.219 1 88.25 379 THR A N 1
ATOM 3018 C CA . THR A 1 379 ? -0.651 -12.367 14.414 1 88.25 379 THR A CA 1
ATOM 3019 C C . THR A 1 379 ? -0.082 -13.695 14.906 1 88.25 379 THR A C 1
ATOM 3021 O O . THR A 1 379 ? 1.115 -13.953 14.773 1 88.25 379 THR A O 1
ATOM 3024 N N . HIS A 1 380 ? -0.901 -14.445 15.617 1 88 380 HIS A N 1
ATOM 3025 C CA . HIS A 1 380 ? -0.542 -15.789 16.062 1 88 380 HIS A CA 1
ATOM 3026 C C . HIS A 1 380 ? -1.419 -16.844 15.406 1 88 380 HIS A C 1
ATOM 3028 O O . HIS A 1 380 ? -2.312 -17.406 16.047 1 88 380 HIS A O 1
ATOM 3034 N N . PRO A 1 381 ? -1.096 -17.203 14.188 1 84.69 381 PRO A N 1
ATOM 3035 C CA . PRO A 1 381 ? -2.023 -17.984 13.367 1 84.69 381 PRO A CA 1
ATOM 3036 C C . PRO A 1 381 ? -1.875 -19.484 13.57 1 84.69 381 PRO A C 1
ATOM 3038 O O . PRO A 1 381 ? -1.688 -20.234 12.609 1 84.69 381 PRO A O 1
ATOM 3041 N N . THR A 1 382 ? -2.133 -19.859 14.859 1 85.56 382 THR A N 1
ATOM 3042 C CA . THR A 1 382 ? -2.254 -21.281 15.141 1 85.56 382 THR A CA 1
ATOM 3043 C C . THR A 1 382 ? -3.5 -21.859 14.477 1 85.56 382 THR A C 1
ATOM 3045 O O . THR A 1 382 ? -4.355 -21.125 14 1 85.56 382 THR A O 1
ATOM 3048 N N . GLN A 1 383 ? -3.527 -23.125 14.328 1 84.38 383 GLN A N 1
ATOM 3049 C CA . GLN A 1 383 ? -4.695 -23.75 13.719 1 84.38 383 GLN A CA 1
ATOM 3050 C C . GLN A 1 383 ? -5.984 -23.297 14.398 1 84.38 383 GLN A C 1
ATOM 3052 O O . GLN A 1 383 ? -6.961 -22.969 13.727 1 84.38 383 GLN A O 1
ATOM 3057 N N . LYS A 1 384 ? -5.93 -23.344 15.727 1 84.38 384 LYS A N 1
ATOM 3058 C CA . LYS A 1 384 ? -7.086 -22.922 16.5 1 84.38 384 LYS A CA 1
ATOM 3059 C C . LYS A 1 384 ? -7.492 -21.484 16.156 1 84.38 384 LYS A C 1
ATOM 3061 O O . LYS A 1 384 ? -8.672 -21.203 15.938 1 84.38 384 LYS A O 1
ATOM 3066 N N . ASN A 1 385 ? -6.535 -20.641 16.031 1 87.94 385 ASN A N 1
ATOM 3067 C CA . ASN A 1 385 ? -6.793 -19.234 15.758 1 87.94 385 ASN A CA 1
ATOM 3068 C C . ASN A 1 385 ? -7.25 -19.016 14.312 1 87.94 385 ASN A C 1
ATOM 3070 O O . ASN A 1 385 ? -8.062 -18.141 14.039 1 87.94 385 ASN A O 1
ATOM 3074 N N . ARG A 1 386 ? -6.73 -19.812 13.445 1 85.75 386 ARG A N 1
ATOM 3075 C CA . ARG A 1 386 ? -7.133 -19.688 12.047 1 85.75 386 ARG A CA 1
ATOM 3076 C C . ARG A 1 386 ? -8.586 -20.109 11.859 1 85.75 386 ARG A C 1
ATOM 3078 O O . ARG A 1 386 ? -9.328 -19.484 11.102 1 85.75 386 ARG A O 1
ATOM 3085 N N . VAL A 1 387 ? -8.906 -21.141 12.547 1 84.06 387 VAL A N 1
ATOM 3086 C CA . VAL A 1 387 ? -10.281 -21.609 12.484 1 84.06 387 VAL A CA 1
ATOM 3087 C C . VAL A 1 387 ? -11.219 -20.562 13.078 1 84.06 387 VAL A C 1
ATOM 3089 O O . VAL A 1 387 ? -12.273 -20.266 12.508 1 84.06 387 VAL A O 1
ATOM 3092 N N . LYS A 1 388 ? -10.797 -20.047 14.211 1 84.62 388 LYS A N 1
ATOM 3093 C CA . LYS A 1 388 ? -11.562 -18.984 14.844 1 84.62 388 LYS A CA 1
ATOM 3094 C C . LYS A 1 388 ? -11.703 -17.781 13.922 1 84.62 388 LYS A C 1
ATOM 3096 O O . LYS A 1 388 ? -12.789 -17.219 13.781 1 84.62 388 LYS A O 1
ATOM 3101 N N . TYR A 1 389 ? -10.633 -17.438 13.312 1 84.62 389 TYR A N 1
ATOM 3102 C CA . TYR A 1 389 ? -10.617 -16.297 12.406 1 84.62 389 TYR A CA 1
ATOM 3103 C C . TYR A 1 389 ? -11.531 -16.531 11.211 1 84.62 389 TYR A C 1
ATOM 3105 O O . TYR A 1 389 ? -12.258 -15.641 10.789 1 84.62 389 TYR A O 1
ATOM 3113 N N . ALA A 1 390 ? -11.438 -17.672 10.672 1 82.69 390 ALA A N 1
ATOM 3114 C CA . ALA A 1 390 ? -12.219 -18.016 9.484 1 82.69 390 ALA A CA 1
ATOM 3115 C C . ALA A 1 390 ? -13.711 -17.953 9.781 1 82.69 390 ALA A C 1
ATOM 3117 O O . ALA A 1 390 ? -14.516 -17.688 8.891 1 82.69 390 ALA A O 1
ATOM 3118 N N . ARG A 1 391 ? -14.031 -18.172 10.977 1 81.44 391 ARG A N 1
ATOM 3119 C CA . ARG A 1 391 ? -15.438 -18.156 11.375 1 81.44 391 ARG A CA 1
ATOM 3120 C C . ARG A 1 391 ? -15.961 -16.734 11.5 1 81.44 391 ARG A C 1
ATOM 3122 O O . ARG A 1 391 ? -17.172 -16.516 11.477 1 81.44 391 ARG A O 1
ATOM 3129 N N . HIS A 1 392 ? -15.016 -15.898 11.648 1 86.06 392 HIS A N 1
ATOM 3130 C CA . HIS A 1 392 ? -15.43 -14.5 11.75 1 86.06 392 HIS A CA 1
ATOM 3131 C C . HIS A 1 392 ? -15.828 -13.938 10.391 1 86.06 392 HIS A C 1
ATOM 3133 O O . HIS A 1 392 ? -15.133 -14.141 9.398 1 86.06 392 HIS A O 1
ATOM 3139 N N . SER A 1 393 ? -16.953 -13.336 10.359 1 84.69 393 SER A N 1
ATOM 3140 C CA . SER A 1 393 ? -17.438 -12.734 9.117 1 84.69 393 SER A CA 1
ATOM 3141 C C . SER A 1 393 ? -16.594 -11.531 8.719 1 84.69 393 SER A C 1
ATOM 3143 O O . SER A 1 393 ? -15.891 -10.953 9.547 1 84.69 393 SER A O 1
ATOM 3145 N N . SER A 1 394 ? -16.672 -11.227 7.516 1 87.5 394 SER A N 1
ATOM 3146 C CA . SER A 1 394 ? -16.016 -10.023 7.016 1 87.5 394 SER A CA 1
ATOM 3147 C C . SER A 1 394 ? -16.531 -8.773 7.723 1 87.5 394 SER A C 1
ATOM 3149 O O . SER A 1 394 ? -15.781 -7.82 7.934 1 87.5 394 SER A O 1
ATOM 3151 N N . ALA A 1 395 ? -17.734 -8.875 8.094 1 90.5 395 ALA A N 1
ATOM 3152 C CA . ALA A 1 395 ? -18.344 -7.746 8.789 1 90.5 395 ALA A CA 1
ATOM 3153 C C . ALA A 1 395 ? -17.719 -7.527 10.156 1 90.5 395 ALA A C 1
ATOM 3155 O O . ALA A 1 395 ? -17.469 -6.391 10.555 1 90.5 395 ALA A O 1
ATOM 3156 N N . VAL A 1 396 ? -17.422 -8.609 10.883 1 93.69 396 VAL A N 1
ATOM 3157 C CA . VAL A 1 396 ? -16.812 -8.516 12.203 1 93.69 396 VAL A CA 1
ATOM 3158 C C . VAL A 1 396 ? -15.406 -7.938 12.07 1 93.69 396 VAL A C 1
ATOM 3160 O O . VAL A 1 396 ? -14.992 -7.098 12.875 1 93.69 396 VAL A O 1
ATOM 3163 N N . ARG A 1 397 ? -14.703 -8.375 11.102 1 93.81 397 ARG A N 1
ATOM 3164 C CA . ARG A 1 397 ? -13.352 -7.891 10.875 1 93.81 397 ARG A CA 1
ATOM 3165 C C . ARG A 1 397 ? -13.352 -6.402 10.539 1 93.81 397 ARG A C 1
ATOM 3167 O O . ARG A 1 397 ? -12.523 -5.645 11.047 1 93.81 397 ARG A O 1
ATOM 3174 N N . THR A 1 398 ? -14.297 -6.016 9.734 1 94.38 398 THR A N 1
ATOM 3175 C CA . THR A 1 398 ? -14.422 -4.613 9.352 1 94.38 398 THR A CA 1
ATOM 3176 C C . THR A 1 398 ? -14.789 -3.752 10.555 1 94.38 398 THR A C 1
ATOM 3178 O O . THR A 1 398 ? -14.258 -2.656 10.727 1 94.38 398 THR A O 1
ATOM 3181 N N . GLU A 1 399 ? -15.648 -4.25 11.336 1 96.5 399 GLU A N 1
ATOM 3182 C CA . GLU A 1 399 ? -16.062 -3.504 12.516 1 96.5 399 GLU A CA 1
ATOM 3183 C C . GLU A 1 399 ? -14.922 -3.395 13.531 1 96.5 399 GLU A C 1
ATOM 3185 O O . GLU A 1 399 ? -14.797 -2.387 14.227 1 96.5 399 GLU A O 1
ATOM 3190 N N . THR A 1 400 ? -14.094 -4.457 13.609 1 96.81 400 THR A N 1
ATOM 3191 C CA . THR A 1 400 ? -12.914 -4.41 14.469 1 96.81 400 THR A CA 1
ATOM 3192 C C . THR A 1 400 ? -11.945 -3.334 14 1 96.81 400 THR A C 1
ATOM 3194 O O . THR A 1 400 ? -11.422 -2.562 14.812 1 96.81 400 THR A O 1
ATOM 3197 N N . TRP A 1 401 ? -11.734 -3.33 12.766 1 96.62 401 TRP A N 1
ATOM 3198 C CA . TRP A 1 401 ? -10.891 -2.309 12.156 1 96.62 401 TRP A CA 1
ATOM 3199 C C . TRP A 1 401 ? -11.43 -0.911 12.445 1 96.62 401 TRP A C 1
ATOM 3201 O O . TRP A 1 401 ? -10.68 -0.019 12.844 1 96.62 401 TRP A O 1
ATOM 3211 N N . LYS A 1 402 ? -12.727 -0.727 12.312 1 96.75 402 LYS A N 1
ATOM 3212 C CA . LYS A 1 402 ? -13.391 0.562 12.508 1 96.75 402 LYS A CA 1
ATOM 3213 C C . LYS A 1 402 ? -13.234 1.041 13.953 1 96.75 402 LYS A C 1
ATOM 3215 O O . LYS A 1 402 ? -12.93 2.213 14.195 1 96.75 402 LYS A O 1
ATOM 3220 N N . ILE A 1 403 ? -13.453 0.189 14.875 1 98 403 ILE A N 1
ATOM 3221 C CA . ILE A 1 403 ? -13.406 0.597 16.281 1 98 403 ILE A CA 1
ATOM 3222 C C . ILE A 1 403 ? -11.969 0.908 16.672 1 98 403 ILE A C 1
ATOM 3224 O O . ILE A 1 403 ? -11.727 1.796 17.5 1 98 403 ILE A O 1
ATOM 3228 N N . CYS A 1 404 ? -10.961 0.165 16.109 1 98.12 404 CYS A N 1
ATOM 3229 C CA . CYS A 1 404 ? -9.562 0.474 16.359 1 98.12 404 CYS A CA 1
ATOM 3230 C C . CYS A 1 404 ? -9.227 1.892 15.914 1 98.12 404 CYS A C 1
ATOM 3232 O O . CYS A 1 404 ? -8.609 2.656 16.656 1 98.12 404 CYS A O 1
ATOM 3234 N N . LEU A 1 405 ? -9.68 2.25 14.727 1 98.06 405 LEU A N 1
ATOM 3235 C CA . LEU A 1 405 ? -9.398 3.57 14.172 1 98.06 405 LEU A CA 1
ATOM 3236 C C . LEU A 1 405 ? -10.133 4.652 14.953 1 98.06 405 LEU A C 1
ATOM 3238 O O . LEU A 1 405 ? -9.602 5.75 15.148 1 98.06 405 LEU A O 1
ATOM 3242 N N . TRP A 1 406 ? -11.328 4.293 15.367 1 98.06 406 TRP A N 1
ATOM 3243 C CA . TRP A 1 406 ? -12.117 5.242 16.141 1 98.06 406 TRP A CA 1
ATOM 3244 C C . TRP A 1 406 ? -11.406 5.609 17.438 1 98.06 406 TRP A C 1
ATOM 3246 O O . TRP A 1 406 ? -11.281 6.793 17.766 1 98.06 406 TRP A O 1
ATOM 3256 N N . TYR A 1 407 ? -10.93 4.629 18.156 1 98.25 407 TYR A N 1
ATOM 3257 C CA . TYR A 1 407 ? -10.211 4.898 19.406 1 98.25 407 TYR A CA 1
ATOM 3258 C C . TYR A 1 407 ? -8.922 5.668 19.125 1 98.25 407 TYR A C 1
ATOM 3260 O O . TYR A 1 407 ? -8.539 6.555 19.891 1 98.25 407 TYR A O 1
ATOM 3268 N N . LEU A 1 408 ? -8.219 5.289 18.047 1 98.06 408 LEU A N 1
ATOM 3269 C CA . LEU A 1 408 ? -6.98 5.98 17.703 1 98.06 408 LEU A CA 1
ATOM 3270 C C . LEU A 1 408 ? -7.234 7.469 17.5 1 98.06 408 LEU A C 1
ATOM 3272 O O . LEU A 1 408 ? -6.48 8.312 18 1 98.06 408 LEU A O 1
ATOM 3276 N N . GLU A 1 409 ? -8.266 7.781 16.734 1 98.25 409 GLU A N 1
ATOM 3277 C CA . GLU A 1 409 ? -8.633 9.172 16.469 1 98.25 409 GLU A CA 1
ATOM 3278 C C . GLU A 1 409 ? -8.953 9.906 17.766 1 98.25 409 GLU A C 1
ATOM 3280 O O . GLU A 1 409 ? -8.422 10.992 18.016 1 98.25 409 GLU A O 1
ATOM 3285 N N . LEU A 1 410 ? -9.703 9.289 18.625 1 98 410 LEU A N 1
ATOM 3286 C CA . LEU A 1 410 ? -10.133 9.93 19.875 1 98 410 LEU A CA 1
ATOM 3287 C C . LEU A 1 410 ? -8.953 10.102 20.828 1 98 410 LEU A C 1
ATOM 3289 O O . LEU A 1 410 ? -8.82 11.141 21.469 1 98 410 LEU A O 1
ATOM 3293 N N . ILE A 1 411 ? -8.141 9.102 20.906 1 98.31 411 ILE A N 1
ATOM 3294 C CA . ILE A 1 411 ? -7.012 9.141 21.828 1 98.31 411 ILE A CA 1
ATOM 3295 C C . ILE A 1 411 ? -6.035 10.227 21.406 1 98.31 411 ILE A C 1
ATOM 3297 O O . ILE A 1 411 ? -5.516 10.977 22.234 1 98.31 411 ILE A O 1
ATOM 3301 N N . ILE A 1 412 ? -5.766 10.336 20.094 1 98.25 412 ILE A N 1
ATOM 3302 C CA . ILE A 1 412 ? -4.879 11.383 19.594 1 98.25 412 ILE A CA 1
ATOM 3303 C C . ILE A 1 412 ? -5.496 12.758 19.859 1 98.25 412 ILE A C 1
ATOM 3305 O O . ILE A 1 412 ? -4.809 13.672 20.312 1 98.25 412 ILE A O 1
ATOM 3309 N N . LEU A 1 413 ? -6.781 12.898 19.625 1 98.06 413 LEU A N 1
ATOM 3310 C CA . LEU A 1 413 ? -7.461 14.164 19.906 1 98.06 413 LEU A CA 1
ATOM 3311 C C . LEU A 1 413 ? -7.402 14.492 21.406 1 98.06 413 LEU A C 1
ATOM 3313 O O . LEU A 1 413 ? -7.273 15.656 21.781 1 98.06 413 LEU A O 1
ATOM 3317 N N . LYS A 1 414 ? -7.512 13.445 22.25 1 97.81 414 LYS A N 1
ATOM 3318 C CA . LYS A 1 414 ? -7.379 13.641 23.688 1 97.81 414 LYS A CA 1
ATOM 3319 C C . LYS A 1 414 ? -5.98 14.133 24.047 1 97.81 414 LYS A C 1
ATOM 3321 O O . LYS A 1 414 ? -5.828 15.039 24.875 1 97.81 414 LYS A O 1
ATOM 3326 N N . ILE A 1 415 ? -5.008 13.508 23.469 1 97.44 415 ILE A N 1
ATOM 3327 C CA . ILE A 1 415 ? -3.623 13.898 23.703 1 97.44 415 ILE A CA 1
ATOM 3328 C C . ILE A 1 415 ? -3.424 15.359 23.281 1 97.44 415 ILE A C 1
ATOM 3330 O O . ILE A 1 415 ? -2.664 16.094 23.906 1 97.44 415 ILE A O 1
ATOM 3334 N N . LEU A 1 416 ? -4.18 15.812 22.281 1 96.69 416 LEU A N 1
ATOM 3335 C CA . LEU A 1 416 ? -4.102 17.188 21.781 1 96.69 416 LEU A CA 1
ATOM 3336 C C . LEU A 1 416 ? -4.973 18.125 22.609 1 96.69 416 LEU A C 1
ATOM 3338 O O . LEU A 1 416 ? -5.121 19.297 22.266 1 96.69 416 LEU A O 1
ATOM 3342 N N . ASN A 1 417 ? -5.598 17.641 23.625 1 94.75 417 ASN A N 1
ATOM 3343 C CA . ASN A 1 417 ? -6.461 18.406 24.516 1 94.75 417 ASN A CA 1
ATOM 3344 C C . ASN A 1 417 ? -7.602 19.078 23.75 1 94.75 417 ASN A C 1
ATOM 3346 O O . ASN A 1 417 ? -7.93 20.234 24.016 1 94.75 417 ASN A O 1
ATOM 3350 N N . TYR A 1 418 ? -8.055 18.391 22.781 1 96.44 418 TYR A N 1
ATOM 3351 C CA . TYR A 1 418 ? -9.164 18.906 22 1 96.44 418 TYR A CA 1
ATOM 3352 C C . TYR A 1 418 ? -10.5 18.641 22.688 1 96.44 418 TYR A C 1
ATOM 3354 O O . TYR A 1 418 ? -10.75 17.516 23.141 1 96.44 418 TYR A O 1
ATOM 3362 N N . ASN A 1 419 ? -11.375 19.609 22.734 1 95.69 419 ASN A N 1
ATOM 3363 C CA . ASN A 1 419 ? -12.625 19.469 23.453 1 95.69 419 ASN A CA 1
ATOM 3364 C C . ASN A 1 419 ? -13.82 19.891 22.609 1 95.69 419 ASN A C 1
ATOM 3366 O O . ASN A 1 419 ? -14.891 20.203 23.125 1 95.69 419 ASN A O 1
ATOM 3370 N N . GLY A 1 420 ? -13.656 19.922 21.297 1 95.5 420 GLY A N 1
ATOM 3371 C CA . GLY A 1 420 ? -14.734 20.312 20.406 1 95.5 420 GLY A CA 1
ATOM 3372 C C . GLY A 1 420 ? -15.562 19.125 19.922 1 95.5 420 GLY A C 1
ATOM 3373 O O . GLY A 1 420 ? -15.82 18.203 20.688 1 95.5 420 GLY A O 1
ATOM 3374 N N . ALA A 1 421 ? -16.125 19.25 18.766 1 96.5 421 ALA A N 1
ATOM 3375 C CA . ALA A 1 421 ? -16.922 18.188 18.125 1 96.5 421 ALA A CA 1
ATOM 3376 C C . ALA A 1 421 ? -16.094 17.469 17.062 1 96.5 421 ALA A C 1
ATOM 3378 O O . ALA A 1 421 ? -15.031 17.922 16.672 1 96.5 421 ALA A O 1
ATOM 3379 N N . TYR A 1 422 ? -16.531 16.312 16.703 1 96.75 422 TYR A N 1
ATOM 3380 C CA . TYR A 1 422 ? -15.859 15.547 15.672 1 96.75 422 TYR A CA 1
ATOM 3381 C C . TYR A 1 422 ? -16.844 14.656 14.922 1 96.75 422 TYR A C 1
ATOM 3383 O O . TYR A 1 422 ? -18 14.5 15.336 1 96.75 422 TYR A O 1
ATOM 3391 N N . ARG A 1 423 ? -16.438 14.18 13.828 1 96.31 423 ARG A N 1
ATOM 3392 C CA . ARG A 1 423 ? -17.219 13.203 13.062 1 96.31 423 ARG A CA 1
ATOM 3393 C C . ARG A 1 423 ? -16.891 11.781 13.508 1 96.31 423 ARG A C 1
ATOM 3395 O O . ARG A 1 423 ? -15.836 11.242 13.148 1 96.31 423 ARG A O 1
ATOM 3402 N N . SER A 1 424 ? -17.797 11.164 14.195 1 96 424 SER A N 1
ATOM 3403 C CA . SER A 1 424 ? -17.578 9.828 14.734 1 96 424 SER A CA 1
ATOM 3404 C C . SER A 1 424 ? -17.672 8.766 13.641 1 96 424 SER A C 1
ATOM 3406 O O . SER A 1 424 ? -18.688 8.656 12.961 1 96 424 SER A O 1
ATOM 3408 N N . ARG A 1 425 ? -16.641 8.039 13.547 1 93.44 425 ARG A N 1
ATOM 3409 C CA . ARG A 1 425 ? -16.609 6.941 12.586 1 93.44 425 ARG A CA 1
ATOM 3410 C C . ARG A 1 425 ? -17.656 5.891 12.906 1 93.44 425 ARG A C 1
ATOM 3412 O O . ARG A 1 425 ? -18.031 5.094 12.047 1 93.44 425 ARG A O 1
ATOM 3419 N N . ILE A 1 426 ? -18.094 5.898 14.039 1 94.12 426 ILE A N 1
ATOM 3420 C CA . ILE A 1 426 ? -19.031 4.879 14.516 1 94.12 426 ILE A CA 1
ATOM 3421 C C . ILE A 1 426 ? -20.469 5.355 14.328 1 94.12 426 ILE A C 1
ATOM 3423 O O . ILE A 1 426 ? -21.312 4.605 13.844 1 94.12 426 ILE A O 1
ATOM 3427 N N . SER A 1 427 ? -20.703 6.578 14.594 1 91.31 427 SER A N 1
ATOM 3428 C CA . SER A 1 427 ? -22.094 6.992 14.734 1 91.31 427 SER A CA 1
ATOM 3429 C C . SER A 1 427 ? -22.5 7.941 13.617 1 91.31 427 SER A C 1
ATOM 3431 O O . SER A 1 427 ? -23.688 8.117 13.352 1 91.31 427 SER A O 1
ATOM 3433 N N . CYS A 1 428 ? -21.594 8.617 13 1 86.12 428 CYS A N 1
ATOM 3434 C CA . CYS A 1 428 ? -21.953 9.625 12.016 1 86.12 428 CYS A CA 1
ATOM 3435 C C . CYS A 1 428 ? -22.062 9.008 10.625 1 86.12 428 CYS A C 1
ATOM 3437 O O . CYS A 1 428 ? -21.109 8.383 10.141 1 86.12 428 CYS A O 1
ATOM 3439 N N . THR A 1 429 ? -23.156 9.258 9.953 1 81.25 429 THR A N 1
ATOM 3440 C CA . THR A 1 429 ? -23.422 8.531 8.711 1 81.25 429 THR A CA 1
ATOM 3441 C C . THR A 1 429 ? -23.547 9.5 7.535 1 81.25 429 THR A C 1
ATOM 3443 O O . THR A 1 429 ? -23.609 9.078 6.379 1 81.25 429 THR A O 1
ATOM 3446 N N . TRP A 1 430 ? -23.656 10.789 7.836 1 82.12 430 TRP A N 1
ATOM 3447 C CA . TRP A 1 430 ? -23.781 11.734 6.73 1 82.12 430 TRP A CA 1
ATOM 3448 C C . TRP A 1 430 ? -22.906 12.953 6.957 1 82.12 430 TRP A C 1
ATOM 3450 O O . TRP A 1 430 ? -22.484 13.219 8.086 1 82.12 430 TRP A O 1
ATOM 3460 N N . VAL A 1 431 ? -22.672 13.656 5.934 1 83.06 431 VAL A N 1
ATOM 3461 C CA . VAL A 1 431 ? -21.859 14.859 5.992 1 83.06 431 VAL A CA 1
ATOM 3462 C C . VAL A 1 431 ? -22.578 15.938 6.793 1 83.06 431 VAL A C 1
ATOM 3464 O O . VAL A 1 431 ? -23.781 16.172 6.586 1 83.06 431 VAL A O 1
ATOM 3467 N N . GLY A 1 432 ? -21.906 16.547 7.688 1 90.12 432 GLY A N 1
ATOM 3468 C CA . GLY A 1 432 ? -22.5 17.562 8.531 1 90.12 432 GLY A CA 1
ATOM 3469 C C . GLY A 1 432 ? -22.891 17.047 9.906 1 90.12 432 GLY A C 1
ATOM 3470 O O . GLY A 1 432 ? -23.125 17.844 10.82 1 90.12 432 GLY A O 1
ATOM 3471 N N . HIS A 1 433 ? -22.891 15.766 10.008 1 92.38 433 HIS A N 1
ATOM 3472 C CA . HIS A 1 433 ? -23.203 15.164 11.297 1 92.38 433 HIS A CA 1
ATOM 3473 C C . HIS A 1 433 ? -21.953 15.039 12.164 1 92.38 433 HIS A C 1
ATOM 3475 O O . HIS A 1 433 ? -21.078 14.227 11.867 1 92.38 433 HIS A O 1
ATOM 3481 N N . ILE A 1 434 ? -21.859 15.836 13.141 1 95.12 434 ILE A N 1
ATOM 3482 C CA . ILE A 1 434 ? -20.75 15.781 14.094 1 95.12 434 ILE A CA 1
ATOM 3483 C C . ILE A 1 434 ? -21.297 15.633 15.516 1 95.12 434 ILE A C 1
ATOM 3485 O O . ILE A 1 434 ? -22.453 15.977 15.773 1 95.12 434 ILE A O 1
ATOM 3489 N N . VAL A 1 435 ? -20.609 15.086 16.391 1 95.81 435 VAL A N 1
ATOM 3490 C CA . VAL A 1 435 ? -20.984 14.883 17.781 1 95.81 435 VAL A CA 1
ATOM 3491 C C . VAL A 1 435 ? -19.891 15.422 18.703 1 95.81 435 VAL A C 1
ATOM 3493 O O . VAL A 1 435 ? -18.734 15.508 18.312 1 95.81 435 VAL A O 1
ATOM 3496 N N . PRO A 1 436 ? -20.266 15.906 19.844 1 95.44 436 PRO A N 1
ATOM 3497 C CA . PRO A 1 436 ? -19.234 16.344 20.797 1 95.44 436 PRO A CA 1
ATOM 3498 C C . PRO A 1 436 ? -18.266 15.234 21.172 1 95.44 436 PRO A C 1
ATOM 3500 O O . PRO A 1 436 ? -18.641 14.062 21.203 1 95.44 436 PRO A O 1
ATOM 3503 N N . ILE A 1 437 ? -17.031 15.617 21.438 1 95.44 437 ILE A N 1
ATOM 3504 C CA . ILE A 1 437 ? -16.078 14.641 21.938 1 95.44 437 ILE A CA 1
ATOM 3505 C C . ILE A 1 437 ? -16.594 14.023 23.234 1 95.44 437 ILE A C 1
ATOM 3507 O O . ILE A 1 437 ? -17.234 14.703 24.031 1 95.44 437 ILE A O 1
ATOM 3511 N N . PRO A 1 438 ? -16.266 12.789 23.469 1 93.12 438 PRO A N 1
ATOM 3512 C CA . PRO A 1 438 ? -16.859 12.078 24.594 1 93.12 438 PRO A CA 1
ATOM 3513 C C . PRO A 1 438 ? -16.422 12.641 25.953 1 93.12 438 PRO A C 1
ATOM 3515 O O . PRO A 1 438 ? -17.156 12.531 26.938 1 93.12 438 PRO A O 1
ATOM 3518 N N . TRP A 1 439 ? -15.328 13.195 26.141 1 93.38 439 TRP A N 1
ATOM 3519 C CA . TRP A 1 439 ? -14.82 13.656 27.438 1 93.38 439 TRP A CA 1
ATOM 3520 C C . TRP A 1 439 ? -15.18 15.117 27.672 1 93.38 439 TRP A C 1
ATOM 3522 O O . TRP A 1 439 ? -14.859 15.68 28.719 1 93.38 439 TRP A O 1
ATOM 3532 N N . SER A 1 440 ? -15.797 15.875 26.734 1 83.81 440 SER A N 1
ATOM 3533 C CA . SER A 1 440 ? -16.172 17.281 26.922 1 83.81 440 SER A CA 1
ATOM 3534 C C . SER A 1 440 ? -17.312 17.422 27.922 1 83.81 440 SER A C 1
ATOM 3536 O O . SER A 1 440 ? -17.406 18.422 28.625 1 83.81 440 SER A O 1
ATOM 3538 N N . CYS A 1 441 ? -18.422 16.656 28.062 1 65.25 441 CYS A N 1
ATOM 3539 C CA . CYS A 1 441 ? -19.578 16.828 28.938 1 65.25 441 CYS A CA 1
ATOM 3540 C C . CYS A 1 441 ? -19.188 16.562 30.391 1 65.25 441 CYS A C 1
ATOM 3542 O O . CYS A 1 441 ? -20 16.75 31.297 1 65.25 441 CYS A O 1
ATOM 3544 N N . LYS A 1 442 ? -18.203 15.992 30.703 1 54.97 442 LYS A N 1
ATOM 3545 C CA . LYS A 1 442 ? -17.953 15.625 32.094 1 54.97 442 LYS A CA 1
ATOM 3546 C C . LYS A 1 442 ? -17.359 16.797 32.875 1 54.97 442 LYS A C 1
ATOM 3548 O O . LYS A 1 442 ? -17.125 16.688 34.094 1 54.97 442 LYS A O 1
ATOM 3553 N N . ASN A 1 443 ? -16.953 17.938 32.25 1 38.41 443 ASN A N 1
ATOM 3554 C CA . ASN A 1 443 ? -16.688 19.031 33.156 1 38.41 443 ASN A CA 1
ATOM 3555 C C . ASN A 1 443 ? -17.969 19.766 33.562 1 38.41 443 ASN A C 1
ATOM 3557 O O . ASN A 1 443 ? -18.781 20.078 32.688 1 38.41 443 ASN A O 1
ATOM 3561 N N . MET B 1 1 ? 15.734 -24.406 -38.531 1 55.47 1 MET B N 1
ATOM 3562 C CA . MET B 1 1 ? 15.344 -24.922 -37.219 1 55.47 1 MET B CA 1
ATOM 3563 C C . MET B 1 1 ? 13.875 -24.609 -36.906 1 55.47 1 MET B C 1
ATOM 3565 O O . MET B 1 1 ? 13.43 -23.484 -37.094 1 55.47 1 MET B O 1
ATOM 3569 N N . ASN B 1 2 ? 12.906 -25.531 -36.969 1 79.19 2 ASN B N 1
ATOM 3570 C CA . ASN B 1 2 ? 11.453 -25.422 -36.906 1 79.19 2 ASN B CA 1
ATOM 3571 C C . ASN B 1 2 ? 10.961 -25.125 -35.5 1 79.19 2 ASN B C 1
ATOM 3573 O O . ASN B 1 2 ? 10.836 -26.047 -34.688 1 79.19 2 ASN B O 1
ATOM 3577 N N . TYR B 1 3 ? 11.086 -23.875 -35 1 89.94 3 TYR B N 1
ATOM 3578 C CA . TYR B 1 3 ? 10.594 -23.5 -33.688 1 89.94 3 TYR B CA 1
ATOM 3579 C C . TYR B 1 3 ? 9.07 -23.375 -33.688 1 89.94 3 TYR B C 1
ATOM 3581 O O . TYR B 1 3 ? 8.469 -23.016 -34.688 1 89.94 3 TYR B O 1
ATOM 3589 N N . PRO B 1 4 ? 8.461 -23.828 -32.562 1 93.5 4 PRO B N 1
ATOM 3590 C CA . PRO B 1 4 ? 7.008 -23.641 -32.469 1 93.5 4 PRO B CA 1
ATOM 3591 C C . PRO B 1 4 ? 6.598 -22.172 -32.594 1 93.5 4 PRO B C 1
ATOM 3593 O O . PRO B 1 4 ? 7.375 -21.281 -32.25 1 93.5 4 PRO B O 1
ATOM 3596 N N . LEU B 1 5 ? 5.383 -22 -33.062 1 94.5 5 LEU B N 1
ATOM 3597 C CA . LEU B 1 5 ? 4.863 -20.641 -33.25 1 94.5 5 LEU B CA 1
ATOM 3598 C C . LEU B 1 5 ? 4.449 -20.047 -31.906 1 94.5 5 LEU B C 1
ATOM 3600 O O . LEU B 1 5 ? 3.881 -20.734 -31.062 1 94.5 5 LEU B O 1
ATOM 3604 N N . ALA B 1 6 ? 4.703 -18.75 -31.766 1 94.69 6 ALA B N 1
ATOM 3605 C CA . ALA B 1 6 ? 4.27 -18.016 -30.578 1 94.69 6 ALA B CA 1
ATOM 3606 C C . ALA B 1 6 ? 2.746 -17.953 -30.5 1 94.69 6 ALA B C 1
ATOM 3608 O O . ALA B 1 6 ? 2.062 -17.984 -31.516 1 94.69 6 ALA B O 1
ATOM 3609 N N . LEU B 1 7 ? 2.287 -17.859 -29.25 1 94.25 7 LEU B N 1
ATOM 3610 C CA . LEU B 1 7 ? 0.854 -17.672 -29.047 1 94.25 7 LEU B CA 1
ATOM 3611 C C . LEU B 1 7 ? 0.381 -16.359 -29.656 1 94.25 7 LEU B C 1
ATOM 3613 O O . LEU B 1 7 ? 1.108 -15.367 -29.641 1 94.25 7 LEU B O 1
ATOM 3617 N N . GLU B 1 8 ? -0.789 -16.406 -30.125 1 85.69 8 GLU B N 1
ATOM 3618 C CA . GLU B 1 8 ? -1.385 -15.172 -30.641 1 85.69 8 GLU B CA 1
ATOM 3619 C C . GLU B 1 8 ? -1.877 -14.281 -29.5 1 85.69 8 GLU B C 1
ATOM 3621 O O . GLU B 1 8 ? -2.391 -14.766 -28.5 1 85.69 8 GLU B O 1
ATOM 3626 N N . ASP B 1 9 ? -1.742 -12.969 -29.703 1 82.06 9 ASP B N 1
ATOM 3627 C CA . ASP B 1 9 ? -2.203 -12.016 -28.703 1 82.06 9 ASP B CA 1
ATOM 3628 C C . ASP B 1 9 ? -3.719 -11.844 -28.766 1 82.06 9 ASP B C 1
ATOM 3630 O O . ASP B 1 9 ? -4.285 -11.672 -29.844 1 82.06 9 ASP B O 1
ATOM 3634 N N . ILE B 1 10 ? -4.324 -11.945 -27.641 1 77.56 10 ILE B N 1
ATOM 3635 C CA . ILE B 1 10 ? -5.77 -11.758 -27.594 1 77.56 10 ILE B CA 1
ATOM 3636 C C . ILE B 1 10 ? -6.098 -10.266 -27.656 1 77.56 10 ILE B C 1
ATOM 3638 O O . ILE B 1 10 ? -7.113 -9.875 -28.219 1 77.56 10 ILE B O 1
ATOM 3642 N N . HIS B 1 11 ? -5.363 -9.516 -26.859 1 71.5 11 HIS B N 1
ATOM 3643 C CA . HIS B 1 11 ? -5.574 -8.07 -26.828 1 71.5 11 HIS B CA 1
ATOM 3644 C C . HIS B 1 11 ? -4.336 -7.324 -27.312 1 71.5 11 HIS B C 1
ATOM 3646 O O . HIS B 1 11 ? -3.225 -7.582 -26.844 1 71.5 11 HIS B O 1
ATOM 3652 N N . PHE B 1 12 ? -4.578 -6.496 -28.25 1 63.59 12 PHE B N 1
ATOM 3653 C CA . PHE B 1 12 ? -3.461 -5.781 -28.859 1 63.59 12 PHE B CA 1
ATOM 3654 C C . PHE B 1 12 ? -3.139 -4.516 -28.062 1 63.59 12 PHE B C 1
ATOM 3656 O O . PHE B 1 12 ? -3.494 -3.412 -28.484 1 63.59 12 PHE B O 1
ATOM 3663 N N . SER B 1 13 ? -3.359 -4.695 -26.828 1 62.31 13 SER B N 1
ATOM 3664 C CA . SER B 1 13 ? -3.008 -3.459 -26.125 1 62.31 13 SER B CA 1
ATOM 3665 C C . SER B 1 13 ? -1.504 -3.213 -26.172 1 62.31 13 SER B C 1
ATOM 3667 O O . SER B 1 13 ? -0.722 -4.039 -25.688 1 62.31 13 SER B O 1
ATOM 3669 N N . THR B 1 14 ? -1.124 -2.205 -27.031 1 64.56 14 THR B N 1
ATOM 3670 C CA . THR B 1 14 ? 0.31 -1.985 -27.172 1 64.56 14 THR B CA 1
ATOM 3671 C C . THR B 1 14 ? 0.772 -0.818 -26.312 1 64.56 14 THR B C 1
ATOM 3673 O O . THR B 1 14 ? 1.973 -0.631 -26.094 1 64.56 14 THR B O 1
ATOM 3676 N N . ASN B 1 15 ? -0.15 -0.167 -25.609 1 79.56 15 ASN B N 1
ATOM 3677 C CA . ASN B 1 15 ? 0.338 1.018 -24.906 1 79.56 15 ASN B CA 1
ATOM 3678 C C . ASN B 1 15 ? 0.318 0.825 -23.391 1 79.56 15 ASN B C 1
ATOM 3680 O O . ASN B 1 15 ? -0.577 0.169 -22.859 1 79.56 15 ASN B O 1
ATOM 3684 N N . LEU B 1 16 ? 1.381 1.312 -22.906 1 87.75 16 LEU B N 1
ATOM 3685 C CA . LEU B 1 16 ? 1.5 1.322 -21.438 1 87.75 16 LEU B CA 1
ATOM 3686 C C . LEU B 1 16 ? 0.271 1.956 -20.797 1 87.75 16 LEU B C 1
ATOM 3688 O O . LEU B 1 16 ? -0.183 3.018 -21.234 1 87.75 16 LEU B O 1
ATOM 3692 N N . ASN B 1 17 ? -0.362 1.276 -19.938 1 89.12 17 ASN B N 1
ATOM 3693 C CA . ASN B 1 17 ? -1.469 1.755 -19.109 1 89.12 17 ASN B CA 1
ATOM 3694 C C . ASN B 1 17 ? -2.727 1.986 -19.953 1 89.12 17 ASN B C 1
ATOM 3696 O O . ASN B 1 17 ? -3.586 2.785 -19.578 1 89.12 17 ASN B O 1
ATOM 3700 N N . GLN B 1 18 ? -2.809 1.4 -21.016 1 89.31 18 GLN B N 1
ATOM 3701 C CA . GLN B 1 18 ? -3.957 1.586 -21.906 1 89.31 18 GLN B CA 1
ATOM 3702 C C . GLN B 1 18 ? -5.215 0.969 -21.297 1 89.31 18 GLN B C 1
ATOM 3704 O O . GLN B 1 18 ? -5.18 -0.153 -20.797 1 89.31 18 GLN B O 1
ATOM 3709 N N . GLU B 1 19 ? -6.262 1.722 -21.375 1 89.06 19 GLU B N 1
ATOM 3710 C CA . GLU B 1 19 ? -7.547 1.199 -20.922 1 89.06 19 GLU B CA 1
ATOM 3711 C C . GLU B 1 19 ? -8.094 0.155 -21.891 1 89.06 19 GLU B C 1
ATOM 3713 O O . GLU B 1 19 ? -7.773 0.18 -23.078 1 89.06 19 GLU B O 1
ATOM 3718 N N . ILE B 1 20 ? -8.859 -0.728 -21.406 1 89.06 20 ILE B N 1
ATOM 3719 C CA . ILE B 1 20 ? -9.469 -1.766 -22.234 1 89.06 20 ILE B CA 1
ATOM 3720 C C . ILE B 1 20 ? -10.992 -1.708 -22.094 1 89.06 20 ILE B C 1
ATOM 3722 O O . ILE B 1 20 ? -11.523 -1.935 -21 1 89.06 20 ILE B O 1
ATOM 3726 N N . GLU B 1 21 ? -11.656 -1.508 -23.188 1 91.31 21 GLU B N 1
ATOM 3727 C CA . GLU B 1 21 ? -13.117 -1.403 -23.188 1 91.31 21 GLU B CA 1
ATOM 3728 C C . GLU B 1 21 ? -13.766 -2.781 -23.234 1 91.31 21 GLU B C 1
ATOM 3730 O O . GLU B 1 21 ? -13.438 -3.592 -24.109 1 91.31 21 GLU B O 1
ATOM 3735 N N . PHE B 1 22 ? -14.594 -3.107 -22.312 1 89.12 22 PHE B N 1
ATOM 3736 C CA . PHE B 1 22 ? -15.32 -4.371 -22.281 1 89.12 22 PHE B CA 1
ATOM 3737 C C . PHE B 1 22 ? -16.703 -4.215 -22.891 1 89.12 22 PHE B C 1
ATOM 3739 O O . PHE B 1 22 ? -17.219 -5.145 -23.531 1 89.12 22 PHE B O 1
ATOM 3746 N N . TYR B 1 23 ? -17.266 -3.049 -22.656 1 92.06 23 TYR B N 1
ATOM 3747 C CA . TYR B 1 23 ? -18.656 -2.84 -23.062 1 92.06 23 TYR B CA 1
ATOM 3748 C C . TYR B 1 23 ? -18.938 -1.365 -23.312 1 92.06 23 TYR B C 1
ATOM 3750 O O . TYR B 1 23 ? -18.453 -0.497 -22.594 1 92.06 23 TYR B O 1
ATOM 3758 N N . ASN B 1 24 ? -19.516 -1.06 -24.375 1 94.69 24 ASN B N 1
ATOM 3759 C CA . ASN B 1 24 ? -19.938 0.287 -24.734 1 94.69 24 ASN B CA 1
ATOM 3760 C C . ASN B 1 24 ? -21.25 0.263 -25.531 1 94.69 24 ASN B C 1
ATOM 3762 O O . ASN B 1 24 ? -21.219 0.248 -26.766 1 94.69 24 ASN B O 1
ATOM 3766 N N . ASP B 1 25 ? -22.25 0.185 -24.781 1 94.75 25 ASP B N 1
ATOM 3767 C CA . ASP B 1 25 ? -23.578 0.078 -25.391 1 94.75 25 ASP B CA 1
ATOM 3768 C C . ASP B 1 25 ? -24.672 0.461 -24.391 1 94.75 25 ASP B C 1
ATOM 3770 O O . ASP B 1 25 ? -24.375 1.018 -23.328 1 94.75 25 ASP B O 1
ATOM 3774 N N . GLU B 1 26 ? -25.891 0.226 -24.766 1 93.94 26 GLU B N 1
ATOM 3775 C CA . GLU B 1 26 ? -27.031 0.527 -23.891 1 93.94 26 GLU B CA 1
ATOM 3776 C C . GLU B 1 26 ? -27 -0.318 -22.625 1 93.94 26 GLU B C 1
ATOM 3778 O O . GLU B 1 26 ? -26.641 -1.499 -22.672 1 93.94 26 GLU B O 1
ATOM 3783 N N . ILE B 1 27 ? -27.25 0.321 -21.516 1 92.12 27 ILE B N 1
ATOM 3784 C CA . ILE B 1 27 ? -27.344 -0.329 -20.203 1 92.12 27 ILE B CA 1
ATOM 3785 C C . ILE B 1 27 ? -28.641 0.068 -19.516 1 92.12 27 ILE B C 1
ATOM 3787 O O . ILE B 1 27 ? -29.203 1.128 -19.797 1 92.12 27 ILE B O 1
ATOM 3791 N N . TYR B 1 28 ? -29.203 -0.82 -18.75 1 89.56 28 TYR B N 1
ATOM 3792 C CA . TYR B 1 28 ? -30.422 -0.556 -18 1 89.56 28 TYR B CA 1
ATOM 3793 C C . TYR B 1 28 ? -30.141 -0.53 -16.5 1 89.56 28 TYR B C 1
ATOM 3795 O O . TYR B 1 28 ? -29.453 -1.4 -15.969 1 89.56 28 TYR B O 1
ATOM 3803 N N . VAL B 1 29 ? -30.625 0.495 -15.875 1 86.31 29 VAL B N 1
ATOM 3804 C CA . VAL B 1 29 ? -30.484 0.641 -14.43 1 86.31 29 VAL B CA 1
ATOM 3805 C C . VAL B 1 29 ? -31.844 0.448 -13.75 1 86.31 29 VAL B C 1
ATOM 3807 O O . VAL B 1 29 ? -32.844 1.002 -14.203 1 86.31 29 VAL B O 1
ATOM 3810 N N . ASN B 1 30 ? -31.797 -0.409 -12.805 1 78.75 30 ASN B N 1
ATOM 3811 C CA . ASN B 1 30 ? -33.031 -0.628 -12.055 1 78.75 30 ASN B CA 1
ATOM 3812 C C . ASN B 1 30 ? -33.219 0.413 -10.953 1 78.75 30 ASN B C 1
ATOM 3814 O O . ASN B 1 30 ? -32.438 0.44 -9.984 1 78.75 30 ASN B O 1
ATOM 3818 N N . VAL B 1 31 ? -34.094 1.263 -11.172 1 71.69 31 VAL B N 1
ATOM 3819 C CA . VAL B 1 31 ? -34.469 2.273 -10.18 1 71.69 31 VAL B CA 1
ATOM 3820 C C . VAL B 1 31 ? -35.938 2.123 -9.789 1 71.69 31 VAL B C 1
ATOM 3822 O O . VAL B 1 31 ? -36.812 2.352 -10.602 1 71.69 31 VAL B O 1
ATOM 3825 N N . ASP B 1 32 ? -36.156 1.821 -8.477 1 70.62 32 ASP B N 1
ATOM 3826 C CA . ASP B 1 32 ? -37.5 1.663 -7.961 1 70.62 32 ASP B CA 1
ATOM 3827 C C . ASP B 1 32 ? -38.312 0.709 -8.836 1 70.62 32 ASP B C 1
ATOM 3829 O O . ASP B 1 32 ? -39.438 1.044 -9.266 1 70.62 32 ASP B O 1
ATOM 3833 N N . ASP B 1 33 ? -37.656 -0.404 -9.266 1 74.62 33 ASP B N 1
ATOM 3834 C CA . ASP B 1 33 ? -38.312 -1.496 -10 1 74.62 33 ASP B CA 1
ATOM 3835 C C . ASP B 1 33 ? -38.625 -1.08 -11.43 1 74.62 33 ASP B C 1
ATOM 3837 O O . ASP B 1 33 ? -39.469 -1.694 -12.086 1 74.62 33 ASP B O 1
ATOM 3841 N N . VAL B 1 34 ? -38.156 0.106 -11.805 1 77.75 34 VAL B N 1
ATOM 3842 C CA . VAL B 1 34 ? -38.281 0.541 -13.195 1 77.75 34 VAL B CA 1
ATOM 3843 C C . VAL B 1 34 ? -36.906 0.527 -13.867 1 77.75 34 VAL B C 1
ATOM 3845 O O . VAL B 1 34 ? -35.938 1.03 -13.312 1 77.75 34 VAL B O 1
ATOM 3848 N N . LEU B 1 35 ? -36.875 -0.097 -15.016 1 83.56 35 LEU B N 1
ATOM 3849 C CA . LEU B 1 35 ? -35.625 -0.124 -15.773 1 83.56 35 LEU B CA 1
ATOM 3850 C C . LEU B 1 35 ? -35.5 1.132 -16.625 1 83.56 35 LEU B C 1
ATOM 3852 O O . LEU B 1 35 ? -36.344 1.427 -17.453 1 83.56 35 LEU B O 1
ATOM 3856 N N . VAL B 1 36 ? -34.531 1.822 -16.344 1 87.12 36 VAL B N 1
ATOM 3857 C CA . VAL B 1 36 ? -34.25 3.025 -17.109 1 87.12 36 VAL B CA 1
ATOM 3858 C C . VAL B 1 36 ? -33.094 2.754 -18.078 1 87.12 36 VAL B C 1
ATOM 3860 O O . VAL B 1 36 ? -32 2.34 -17.656 1 87.12 36 VAL B O 1
ATOM 3863 N N . GLN B 1 37 ? -33.406 2.988 -19.328 1 89.44 37 GLN B N 1
ATOM 3864 C CA . GLN B 1 37 ? -32.406 2.785 -20.375 1 89.44 37 GLN B CA 1
ATOM 3865 C C . GLN B 1 37 ? -31.469 3.986 -20.469 1 89.44 37 GLN B C 1
ATOM 3867 O O . GLN B 1 37 ? -31.922 5.133 -20.406 1 89.44 37 GLN B O 1
ATOM 3872 N N . SER B 1 38 ? -30.188 3.697 -20.594 1 91.44 38 SER B N 1
ATOM 3873 C CA . SER B 1 38 ? -29.188 4.742 -20.75 1 91.44 38 SER B CA 1
ATOM 3874 C C . SER B 1 38 ? -27.938 4.219 -21.469 1 91.44 38 SER B C 1
ATOM 3876 O O . SER B 1 38 ? -27.922 3.078 -21.938 1 91.44 38 SER B O 1
ATOM 3878 N N . ASN B 1 39 ? -27.016 5.16 -21.641 1 92.75 39 ASN B N 1
ATOM 3879 C CA . ASN B 1 39 ? -25.75 4.758 -22.234 1 92.75 39 ASN B CA 1
ATOM 3880 C C . ASN B 1 39 ? -24.734 4.336 -21.172 1 92.75 39 ASN B C 1
ATOM 3882 O O . ASN B 1 39 ? -24.516 5.055 -20.203 1 92.75 39 ASN B O 1
ATOM 3886 N N . GLY B 1 40 ? -24.25 3.145 -21.359 1 94 40 GLY B N 1
ATOM 3887 C CA . GLY B 1 40 ? -23.312 2.652 -20.359 1 94 40 GLY B CA 1
ATOM 3888 C C . GLY B 1 40 ? -22 2.193 -20.953 1 94 40 GLY B C 1
ATOM 3889 O O . GLY B 1 40 ? -21.953 1.715 -22.078 1 94 40 GLY B O 1
ATOM 3890 N N . ARG B 1 41 ? -20.969 2.391 -20.188 1 94.44 41 ARG B N 1
ATOM 3891 C CA . ARG B 1 41 ? -19.625 1.938 -20.547 1 94.44 41 ARG B CA 1
ATOM 3892 C C . ARG B 1 41 ? -19 1.144 -19.406 1 94.44 41 ARG B C 1
ATOM 3894 O O . ARG B 1 41 ? -19.188 1.484 -18.234 1 94.44 41 ARG B O 1
ATOM 3901 N N . ILE B 1 42 ? -18.391 0.008 -19.719 1 93.12 42 ILE B N 1
ATOM 3902 C CA . ILE B 1 42 ? -17.609 -0.775 -18.766 1 93.12 42 ILE B CA 1
ATOM 3903 C C . ILE B 1 42 ? -16.188 -0.988 -19.312 1 93.12 42 ILE B C 1
ATOM 3905 O O . ILE B 1 42 ? -16.016 -1.409 -20.469 1 93.12 42 ILE B O 1
ATOM 3909 N N . TRP B 1 43 ? -15.242 -0.622 -18.547 1 92.31 43 TRP B N 1
ATOM 3910 C CA . TRP B 1 43 ? -13.867 -0.734 -19.031 1 92.31 43 TRP B CA 1
ATOM 3911 C C . TRP B 1 43 ? -12.906 -1.028 -17.891 1 92.31 43 TRP B C 1
ATOM 3913 O O . TRP B 1 43 ? -13.242 -0.825 -16.719 1 92.31 43 TRP B O 1
ATOM 3923 N N . LEU B 1 44 ? -11.766 -1.576 -18.266 1 91.94 44 LEU B N 1
ATOM 3924 C CA . LEU B 1 44 ? -10.664 -1.77 -17.328 1 91.94 44 LEU B CA 1
ATOM 3925 C C . LEU B 1 44 ? -9.68 -0.612 -17.406 1 91.94 44 LEU B C 1
ATOM 3927 O O . LEU B 1 44 ? -9.234 -0.236 -18.484 1 91.94 44 LEU B O 1
ATOM 3931 N N . THR B 1 45 ? -9.484 0.003 -16.281 1 91.25 45 THR B N 1
ATOM 3932 C CA . THR B 1 45 ? -8.438 1.016 -16.188 1 91.25 45 THR B CA 1
ATOM 3933 C C . THR B 1 45 ? -7.312 0.547 -15.266 1 91.25 45 THR B C 1
ATOM 3935 O O . THR B 1 45 ? -7.559 -0.172 -14.289 1 91.25 45 THR B O 1
ATOM 3938 N N . TRP B 1 46 ? -6.051 0.991 -15.594 1 90.69 46 TRP B N 1
ATOM 3939 C CA . TRP B 1 46 ? -4.898 0.557 -14.805 1 90.69 46 TRP B CA 1
ATOM 3940 C C . TRP B 1 46 ? -4.469 1.642 -13.828 1 90.69 46 TRP B C 1
ATOM 3942 O O . TRP B 1 46 ? -3.902 1.345 -12.773 1 90.69 46 TRP B O 1
ATOM 3952 N N . LEU B 1 47 ? -4.578 2.877 -14.164 1 88.06 47 LEU B N 1
ATOM 3953 C CA . LEU B 1 47 ? -4.164 3.994 -13.32 1 88.06 47 LEU B CA 1
ATOM 3954 C C . LEU B 1 47 ? -5.371 4.809 -12.867 1 88.06 47 LEU B C 1
ATOM 3956 O O . LEU B 1 47 ? -6.348 4.945 -13.609 1 88.06 47 LEU B O 1
ATOM 3960 N N . PRO B 1 48 ? -5.383 5.344 -11.781 1 85.5 48 PRO B N 1
ATOM 3961 C CA . PRO B 1 48 ? -4.355 5.27 -10.742 1 85.5 48 PRO B CA 1
ATOM 3962 C C . PRO B 1 48 ? -4.355 3.93 -10.008 1 85.5 48 PRO B C 1
ATOM 3964 O O . PRO B 1 48 ? -3.336 3.537 -9.43 1 85.5 48 PRO B O 1
ATOM 3967 N N . ILE B 1 49 ? -5.48 3.291 -9.953 1 84.19 49 ILE B N 1
ATOM 3968 C CA . ILE B 1 49 ? -5.641 1.963 -9.367 1 84.19 49 ILE B CA 1
ATOM 3969 C C . ILE B 1 49 ? -6.348 1.045 -10.359 1 84.19 49 ILE B C 1
ATOM 3971 O O . ILE B 1 49 ? -7.375 1.416 -10.93 1 84.19 49 ILE B O 1
ATOM 3975 N N . PRO B 1 50 ? -5.789 -0.126 -10.562 1 89.94 50 PRO B N 1
ATOM 3976 C CA . PRO B 1 50 ? -6.465 -1.046 -11.484 1 89.94 50 PRO B CA 1
ATOM 3977 C C . PRO B 1 50 ? -7.883 -1.391 -11.039 1 89.94 50 PRO B C 1
ATOM 3979 O O . PRO B 1 50 ? -8.102 -1.737 -9.875 1 89.94 50 PRO B O 1
ATOM 3982 N N . ALA B 1 51 ? -8.836 -1.247 -11.945 1 91.31 51 ALA B N 1
ATOM 3983 C CA . ALA B 1 51 ? -10.227 -1.551 -11.617 1 91.31 51 ALA B CA 1
ATOM 3984 C C . ALA B 1 51 ? -11.086 -1.63 -12.875 1 91.31 51 ALA B C 1
ATOM 3986 O O . ALA B 1 51 ? -10.742 -1.04 -13.906 1 91.31 51 ALA B O 1
ATOM 3987 N N . VAL B 1 52 ? -12.062 -2.449 -12.75 1 92.88 52 VAL B N 1
ATOM 3988 C CA . VAL B 1 52 ? -13.117 -2.393 -13.758 1 92.88 52 VAL B CA 1
ATOM 3989 C C . VAL B 1 52 ? -14.125 -1.304 -13.391 1 92.88 52 VAL B C 1
ATOM 3991 O O . VAL B 1 52 ? -14.758 -1.363 -12.336 1 92.88 52 VAL B O 1
ATOM 3994 N N . ARG B 1 53 ? -14.258 -0.377 -14.25 1 92.38 53 ARG B N 1
ATOM 3995 C CA . ARG B 1 53 ? -15.125 0.771 -14 1 92.38 53 ARG B CA 1
ATOM 3996 C C . ARG B 1 53 ? -16.359 0.739 -14.898 1 92.38 53 ARG B C 1
ATOM 3998 O O . ARG B 1 53 ? -16.375 0.013 -15.898 1 92.38 53 ARG B O 1
ATOM 4005 N N . PHE B 1 54 ? -17.375 1.482 -14.43 1 92.25 54 PHE B N 1
ATOM 4006 C CA . PHE B 1 54 ? -18.547 1.678 -15.281 1 92.25 54 PHE B CA 1
ATOM 4007 C C . PHE B 1 54 ? -19.031 3.123 -15.219 1 92.25 54 PHE B C 1
ATOM 4009 O O . PHE B 1 54 ? -18.75 3.834 -14.25 1 92.25 54 PHE B O 1
ATOM 4016 N N . SER B 1 55 ? -19.547 3.539 -16.234 1 92 55 SER B N 1
ATOM 4017 C CA . SER B 1 55 ? -20.203 4.84 -16.297 1 92 55 SER B CA 1
ATOM 4018 C C . SER B 1 55 ? -21.547 4.738 -17.016 1 92 55 SER B C 1
ATOM 4020 O O . SER B 1 55 ? -21.688 3.984 -17.969 1 92 55 SER B O 1
ATOM 4022 N N . ILE B 1 56 ? -22.469 5.336 -16.453 1 92 56 ILE B N 1
ATOM 4023 C CA . ILE B 1 56 ? -23.781 5.488 -17.062 1 92 56 ILE B CA 1
ATOM 4024 C C . ILE B 1 56 ? -24.094 6.969 -17.281 1 92 56 ILE B C 1
ATOM 4026 O O . ILE B 1 56 ? -24.078 7.758 -16.344 1 92 56 ILE B O 1
ATOM 4030 N N . THR B 1 57 ? -24.344 7.262 -18.484 1 90.44 57 THR B N 1
ATOM 4031 C CA . THR B 1 57 ? -24.562 8.664 -18.797 1 90.44 57 THR B CA 1
ATOM 4032 C C . THR B 1 57 ? -25.938 8.852 -19.438 1 90.44 57 THR B C 1
ATOM 4034 O O . THR B 1 57 ? -26.531 7.895 -19.938 1 90.44 57 THR B O 1
ATOM 4037 N N . GLY B 1 58 ? -26.469 10.031 -19.297 1 86.94 58 GLY B N 1
ATOM 4038 C CA . GLY B 1 58 ? -27.719 10.375 -19.969 1 86.94 58 GLY B CA 1
ATOM 4039 C C . GLY B 1 58 ? -28.953 9.969 -19.188 1 86.94 58 GLY B C 1
ATOM 4040 O O . GLY B 1 58 ? -30.016 9.75 -19.766 1 86.94 58 GLY B O 1
ATOM 4041 N N . LEU B 1 59 ? -28.797 9.797 -17.906 1 87.5 59 LEU B N 1
ATOM 4042 C CA . LEU B 1 59 ? -29.953 9.484 -17.078 1 87.5 59 LEU B CA 1
ATOM 4043 C C . LEU B 1 59 ? -30.797 10.727 -16.828 1 87.5 59 LEU B C 1
ATOM 4045 O O . LEU B 1 59 ? -30.266 11.812 -16.625 1 87.5 59 LEU B O 1
ATOM 4049 N N . PRO B 1 60 ? -32.125 10.516 -16.938 1 82.44 60 PRO B N 1
ATOM 4050 C CA . PRO B 1 60 ? -33 11.656 -16.609 1 82.44 60 PRO B CA 1
ATOM 4051 C C . PRO B 1 60 ? -32.781 12.18 -15.195 1 82.44 60 PRO B C 1
ATOM 4053 O O . PRO B 1 60 ? -32.562 11.391 -14.273 1 82.44 60 PRO B O 1
ATOM 4056 N N . ILE B 1 61 ? -32.875 13.445 -15.086 1 77.62 61 ILE B N 1
ATOM 4057 C CA . ILE B 1 61 ? -32.719 14.086 -13.789 1 77.62 61 ILE B CA 1
ATOM 4058 C C . ILE B 1 61 ? -33.719 13.523 -12.797 1 77.62 61 ILE B C 1
ATOM 4060 O O . ILE B 1 61 ? -34.875 13.336 -13.133 1 77.62 61 ILE B O 1
ATOM 4064 N N . GLY B 1 62 ? -33.406 13.227 -11.539 1 72.56 62 GLY B N 1
ATOM 4065 C CA . GLY B 1 62 ? -34.281 12.711 -10.492 1 72.56 62 GLY B CA 1
ATOM 4066 C C . GLY B 1 62 ? -34.281 11.195 -10.43 1 72.56 62 GLY B C 1
ATOM 4067 O O . GLY B 1 62 ? -34.906 10.617 -9.539 1 72.56 62 GLY B O 1
ATOM 4068 N N . THR B 1 63 ? -33.656 10.68 -11.477 1 72.56 63 THR B N 1
ATOM 4069 C CA . THR B 1 63 ? -33.594 9.219 -11.469 1 72.56 63 THR B CA 1
ATOM 4070 C C . THR B 1 63 ? -32.875 8.703 -10.234 1 72.56 63 THR B C 1
ATOM 4072 O O . THR B 1 63 ? -33.312 7.727 -9.617 1 72.56 63 THR B O 1
ATOM 4075 N N . ILE B 1 64 ? -31.734 9.383 -9.914 1 65.56 64 ILE B N 1
ATOM 4076 C CA . ILE B 1 64 ? -30.844 8.898 -8.867 1 65.56 64 ILE B CA 1
ATOM 4077 C C . ILE B 1 64 ? -31.266 9.477 -7.516 1 65.56 64 ILE B C 1
ATOM 4079 O O . ILE B 1 64 ? -30.609 9.25 -6.5 1 65.56 64 ILE B O 1
ATOM 4083 N N . LYS B 1 65 ? -32.406 10.258 -7.363 1 56.81 65 LYS B N 1
ATOM 4084 C CA . LYS B 1 65 ? -32.75 10.812 -6.055 1 56.81 65 LYS B CA 1
ATOM 4085 C C . LYS B 1 65 ? -32.375 9.836 -4.934 1 56.81 65 LYS B C 1
ATOM 4087 O O . LYS B 1 65 ? -31.797 10.234 -3.922 1 56.81 65 LYS B O 1
ATOM 4092 N N . SER B 1 66 ? -33.125 8.812 -4.906 1 49.09 66 SER B N 1
ATOM 4093 C CA . SER B 1 66 ? -33.125 7.875 -3.787 1 49.09 66 SER B CA 1
ATOM 4094 C C . SER B 1 66 ? -31.828 7.094 -3.705 1 49.09 66 SER B C 1
ATOM 4096 O O . SER B 1 66 ? -31.656 6.258 -2.816 1 49.09 66 SER B O 1
ATOM 4098 N N . LEU B 1 67 ? -31.156 7.105 -4.777 1 48.09 67 LEU B N 1
ATOM 4099 C CA . LEU B 1 67 ? -30.125 6.078 -4.648 1 48.09 67 LEU B CA 1
ATOM 4100 C C . LEU B 1 67 ? -29.062 6.5 -3.639 1 48.09 67 LEU B C 1
ATOM 4102 O O . LEU B 1 67 ? -28.125 7.223 -3.984 1 48.09 67 LEU B O 1
ATOM 4106 N N . LEU B 1 68 ? -29.5 6.98 -2.586 1 49.19 68 LEU B N 1
ATOM 4107 C CA . LEU B 1 68 ? -28.594 6.973 -1.433 1 49.19 68 LEU B CA 1
ATOM 4108 C C . LEU B 1 68 ? -27.703 5.742 -1.455 1 49.19 68 LEU B C 1
ATOM 4110 O O . LEU B 1 68 ? -27.016 5.445 -0.466 1 49.19 68 LEU B O 1
ATOM 4114 N N . LEU B 1 69 ? -27.766 5.004 -2.689 1 58 69 LEU B N 1
ATOM 4115 C CA . LEU B 1 69 ? -27.266 3.635 -2.582 1 58 69 LEU B CA 1
ATOM 4116 C C . LEU B 1 69 ? -25.781 3.568 -2.914 1 58 69 LEU B C 1
ATOM 4118 O O . LEU B 1 69 ? -25.312 4.266 -3.816 1 58 69 LEU B O 1
ATOM 4122 N N . ASP B 1 70 ? -25.016 2.959 -2.131 1 72.88 70 ASP B N 1
ATOM 4123 C CA . ASP B 1 70 ? -23.609 2.621 -2.254 1 72.88 70 ASP B CA 1
ATOM 4124 C C . ASP B 1 70 ? -23.359 1.65 -3.406 1 72.88 70 ASP B C 1
ATOM 4126 O O . ASP B 1 70 ? -22.25 1.541 -3.914 1 72.88 70 ASP B O 1
ATOM 4130 N N . THR B 1 71 ? -24.562 1.015 -3.99 1 82.81 71 THR B N 1
ATOM 4131 C CA . THR B 1 71 ? -24.422 0.029 -5.059 1 82.81 71 THR B CA 1
ATOM 4132 C C . THR B 1 71 ? -25.609 0.095 -6.016 1 82.81 71 THR B C 1
ATOM 4134 O O . THR B 1 71 ? -26.656 0.648 -5.68 1 82.81 71 THR B O 1
ATOM 4137 N N . VAL B 1 72 ? -25.484 -0.359 -7.293 1 84.94 72 VAL B N 1
ATOM 4138 C CA . VAL B 1 72 ? -26.547 -0.413 -8.289 1 84.94 72 VAL B CA 1
ATOM 4139 C C . VAL B 1 72 ? -26.422 -1.699 -9.109 1 84.94 72 VAL B C 1
ATOM 4141 O O . VAL B 1 72 ? -25.328 -2.232 -9.273 1 84.94 72 VAL B O 1
ATOM 4144 N N . ASP B 1 73 ? -27.531 -2.219 -9.477 1 87.44 73 ASP B N 1
ATOM 4145 C CA . ASP B 1 73 ? -27.562 -3.35 -10.406 1 87.44 73 ASP B CA 1
ATOM 4146 C C . ASP B 1 73 ? -27.703 -2.873 -11.844 1 87.44 73 ASP B C 1
ATOM 4148 O O . ASP B 1 73 ? -28.453 -1.933 -12.125 1 87.44 73 ASP B O 1
ATOM 4152 N N . LEU B 1 74 ? -26.969 -3.488 -12.688 1 89.38 74 LEU B N 1
ATOM 4153 C CA . LEU B 1 74 ? -26.969 -3.119 -14.102 1 89.38 74 LEU B CA 1
ATOM 4154 C C . LEU B 1 74 ? -27.453 -4.281 -14.961 1 89.38 74 LEU B C 1
ATOM 4156 O O . LEU B 1 74 ? -27.172 -5.441 -14.664 1 89.38 74 LEU B O 1
ATOM 4160 N N . TYR B 1 75 ? -28.188 -3.934 -15.969 1 90.12 75 TYR B N 1
ATOM 4161 C CA . TYR B 1 75 ? -28.562 -4.891 -17 1 90.12 75 TYR B CA 1
ATOM 4162 C C . TYR B 1 75 ? -27.953 -4.504 -18.344 1 90.12 75 TYR B C 1
ATOM 4164 O O . TYR B 1 75 ? -28.156 -3.383 -18.828 1 90.12 75 TYR B O 1
ATOM 4172 N N . LEU B 1 76 ? -27.219 -5.473 -18.875 1 90.5 76 LEU B N 1
ATOM 4173 C CA . LEU B 1 76 ? -26.641 -5.23 -20.203 1 90.5 76 LEU B CA 1
ATOM 4174 C C . LEU B 1 76 ? -27.703 -5.418 -21.281 1 90.5 76 LEU B C 1
ATOM 4176 O O . LEU B 1 76 ? -28.797 -5.898 -21.016 1 90.5 76 LEU B O 1
ATOM 4180 N N . LYS B 1 77 ? -27.328 -5.02 -22.484 1 87.56 77 LYS B N 1
ATOM 4181 C CA . LYS B 1 77 ? -28.25 -5.086 -23.609 1 87.56 77 LYS B CA 1
ATOM 4182 C C . LYS B 1 77 ? -28.766 -6.508 -23.812 1 87.56 77 LYS B C 1
ATOM 4184 O O . LYS B 1 77 ? -29.922 -6.715 -24.156 1 87.56 77 LYS B O 1
ATOM 4189 N N . ASN B 1 78 ? -27.891 -7.473 -23.578 1 80.25 78 ASN B N 1
ATOM 4190 C CA . ASN B 1 78 ? -28.297 -8.867 -23.75 1 80.25 78 ASN B CA 1
ATOM 4191 C C . ASN B 1 78 ? -28.984 -9.414 -22.516 1 80.25 78 ASN B C 1
ATOM 4193 O O . ASN B 1 78 ? -29.078 -10.625 -22.328 1 80.25 78 ASN B O 1
ATOM 4197 N N . LYS B 1 79 ? -29.297 -8.484 -21.531 1 78.38 79 LYS B N 1
ATOM 4198 C CA . LYS B 1 79 ? -30.078 -8.789 -20.344 1 78.38 79 LYS B CA 1
ATOM 4199 C C . LYS B 1 79 ? -29.234 -9.461 -19.281 1 78.38 79 LYS B C 1
ATOM 4201 O O . LYS B 1 79 ? -29.75 -10.047 -18.328 1 78.38 79 LYS B O 1
ATOM 4206 N N . LYS B 1 80 ? -28.062 -9.414 -19.531 1 84.5 80 LYS B N 1
ATOM 4207 C CA . LYS B 1 80 ? -27.188 -9.922 -18.469 1 84.5 80 LYS B CA 1
ATOM 4208 C C . LYS B 1 80 ? -27.172 -8.977 -17.266 1 84.5 80 LYS B C 1
ATOM 4210 O O . LYS B 1 80 ? -26.938 -7.781 -17.422 1 84.5 80 LYS B O 1
ATOM 4215 N N . LEU B 1 81 ? -27.438 -9.617 -16.156 1 86.69 81 LEU B N 1
ATOM 4216 C CA . LEU B 1 81 ? -27.484 -8.859 -14.922 1 86.69 81 LEU B CA 1
ATOM 4217 C C . LEU B 1 81 ? -26.125 -8.828 -14.234 1 86.69 81 LEU B C 1
ATOM 4219 O O . LEU B 1 81 ? -25.484 -9.875 -14.078 1 86.69 81 LEU B O 1
ATOM 4223 N N . ILE B 1 82 ? -25.625 -7.656 -13.969 1 88.62 82 ILE B N 1
ATOM 4224 C CA . ILE B 1 82 ? -24.453 -7.453 -13.125 1 88.62 82 ILE B CA 1
ATOM 4225 C C . ILE B 1 82 ? -24.875 -6.848 -11.789 1 88.62 82 ILE B C 1
ATOM 4227 O O . ILE B 1 82 ? -25.312 -5.699 -11.734 1 88.62 82 ILE B O 1
ATOM 4231 N N . LYS B 1 83 ? -24.625 -7.574 -10.766 1 86.38 83 LYS B N 1
ATOM 4232 C CA . LYS B 1 83 ? -25.141 -7.156 -9.461 1 86.38 83 LYS B CA 1
ATOM 4233 C C . LYS B 1 83 ? -24.094 -6.391 -8.672 1 86.38 83 LYS B C 1
ATOM 4235 O O . LYS B 1 83 ? -22.891 -6.598 -8.867 1 86.38 83 LYS B O 1
ATOM 4240 N N . ASN B 1 84 ? -24.547 -5.496 -7.812 1 86.25 84 ASN B N 1
ATOM 4241 C CA . ASN B 1 84 ? -23.781 -4.867 -6.746 1 86.25 84 ASN B CA 1
ATOM 4242 C C . ASN B 1 84 ? -22.609 -4.055 -7.297 1 86.25 84 ASN B C 1
ATOM 4244 O O . ASN B 1 84 ? -21.484 -4.211 -6.855 1 86.25 84 ASN B O 1
ATOM 4248 N N . CYS B 1 85 ? -22.906 -3.23 -8.25 1 88.25 85 CYS B N 1
ATOM 4249 C CA . CYS B 1 85 ? -21.922 -2.285 -8.742 1 88.25 85 CYS B CA 1
ATOM 4250 C C . CYS B 1 85 ? -21.766 -1.106 -7.789 1 88.25 85 CYS B C 1
ATOM 4252 O O . CYS B 1 85 ? -22.734 -0.432 -7.469 1 88.25 85 CYS B O 1
ATOM 4254 N N . LYS B 1 86 ? -20.625 -0.844 -7.359 1 86.69 86 LYS B N 1
ATOM 4255 C CA . LYS B 1 86 ? -20.375 0.199 -6.363 1 86.69 86 LYS B CA 1
ATOM 4256 C C . LYS B 1 86 ? -20.344 1.579 -7.016 1 86.69 86 LYS B C 1
ATOM 4258 O O . LYS B 1 86 ? -19.562 1.813 -7.938 1 86.69 86 LYS B O 1
ATOM 4263 N N . ILE B 1 87 ? -21.094 2.516 -6.504 1 84.31 87 ILE B N 1
ATOM 4264 C CA . ILE B 1 87 ? -21.141 3.873 -7.035 1 84.31 87 ILE B CA 1
ATOM 4265 C C . ILE B 1 87 ? -20.094 4.742 -6.344 1 84.31 87 ILE B C 1
ATOM 4267 O O . ILE B 1 87 ? -20.047 4.812 -5.113 1 84.31 87 ILE B O 1
ATOM 4271 N N . SER B 1 88 ? -19.281 5.34 -7.113 1 78.38 88 SER B N 1
ATOM 4272 C CA . SER B 1 88 ? -18.266 6.223 -6.551 1 78.38 88 SER B CA 1
ATOM 4273 C C . SER B 1 88 ? -18.688 7.688 -6.648 1 78.38 88 SER B C 1
ATOM 4275 O O . SER B 1 88 ? -18.297 8.508 -5.816 1 78.38 88 SER B O 1
ATOM 4277 N N . HIS B 1 89 ? -19.469 8 -7.711 1 79.25 89 HIS B N 1
ATOM 4278 C CA . HIS B 1 89 ? -19.797 9.398 -7.953 1 79.25 89 HIS B CA 1
ATOM 4279 C C . HIS B 1 89 ? -21.062 9.531 -8.781 1 79.25 89 HIS B C 1
ATOM 4281 O O . HIS B 1 89 ? -21.312 8.727 -9.688 1 79.25 89 HIS B O 1
ATOM 4287 N N . ILE B 1 90 ? -21.812 10.438 -8.375 1 81.06 90 ILE B N 1
ATOM 4288 C CA . ILE B 1 90 ? -22.969 10.812 -9.156 1 81.06 90 ILE B CA 1
ATOM 4289 C C . ILE B 1 90 ? -22.859 12.273 -9.586 1 81.06 90 ILE B C 1
ATOM 4291 O O . ILE B 1 90 ? -22.609 13.148 -8.75 1 81.06 90 ILE B O 1
ATOM 4295 N N . SER B 1 91 ? -22.828 12.461 -10.812 1 77 91 SER B N 1
ATOM 4296 C CA . SER B 1 91 ? -22.734 13.812 -11.336 1 77 91 SER B CA 1
ATOM 4297 C C . SER B 1 91 ? -24.078 14.281 -11.891 1 77 91 SER B C 1
ATOM 4299 O O . SER B 1 91 ? -24.797 13.516 -12.523 1 77 91 SER B O 1
ATOM 4301 N N . THR B 1 92 ? -24.438 15.547 -11.367 1 76.31 92 THR B N 1
ATOM 4302 C CA . THR B 1 92 ? -25.656 16.156 -11.875 1 76.31 92 THR B CA 1
ATOM 4303 C C . THR B 1 92 ? -25.359 17.391 -12.711 1 76.31 92 THR B C 1
ATOM 4305 O O . THR B 1 92 ? -24.609 18.266 -12.281 1 76.31 92 THR B O 1
ATOM 4308 N N . GLY B 1 93 ? -25.188 17.266 -14.008 1 64.12 93 GLY B N 1
ATOM 4309 C CA . GLY B 1 93 ? -25 18.406 -14.875 1 64.12 93 GLY B CA 1
ATOM 4310 C C . GLY B 1 93 ? -26.141 18.625 -15.844 1 64.12 93 GLY B C 1
ATOM 4311 O O . GLY B 1 93 ? -26.484 17.734 -16.625 1 64.12 93 GLY B O 1
ATOM 4312 N N . GLY B 1 94 ? -26.734 19.859 -15.766 1 66.94 94 GLY B N 1
ATOM 4313 C CA . GLY B 1 94 ? -27.828 20.234 -16.641 1 66.94 94 GLY B CA 1
ATOM 4314 C C . GLY B 1 94 ? -29.078 19.391 -16.438 1 66.94 94 GLY B C 1
ATOM 4315 O O . GLY B 1 94 ? -29.578 19.281 -15.32 1 66.94 94 GLY B O 1
ATOM 4316 N N . LEU B 1 95 ? -29.469 18.703 -17.531 1 74 95 LEU B N 1
ATOM 4317 C CA . LEU B 1 95 ? -30.703 17.922 -17.547 1 74 95 LEU B CA 1
ATOM 4318 C C . LEU B 1 95 ? -30.406 16.422 -17.469 1 74 95 LEU B C 1
ATOM 4320 O O . LEU B 1 95 ? -31.266 15.609 -17.812 1 74 95 LEU B O 1
ATOM 4324 N N . GLU B 1 96 ? -29.141 16.141 -17.141 1 83.5 96 GLU B N 1
ATOM 4325 C CA . GLU B 1 96 ? -28.828 14.727 -17.109 1 83.5 96 GLU B CA 1
ATOM 4326 C C . GLU B 1 96 ? -28.031 14.367 -15.859 1 83.5 96 GLU B C 1
ATOM 4328 O O . GLU B 1 96 ? -27.406 15.234 -15.242 1 83.5 96 GLU B O 1
ATOM 4333 N N . GLU B 1 97 ? -28.203 13.141 -15.414 1 85.25 97 GLU B N 1
ATOM 4334 C CA . GLU B 1 97 ? -27.406 12.57 -14.32 1 85.25 97 GLU B CA 1
ATOM 4335 C C . GLU B 1 97 ? -26.5 11.453 -14.828 1 85.25 97 GLU B C 1
ATOM 4337 O O . GLU B 1 97 ? -26.844 10.75 -15.781 1 85.25 97 GLU B O 1
ATOM 4342 N N . SER B 1 98 ? -25.312 11.406 -14.359 1 85.88 98 SER B N 1
ATOM 4343 C CA . SER B 1 98 ? -24.391 10.328 -14.695 1 85.88 98 SER B CA 1
ATOM 4344 C C . SER B 1 98 ? -23.906 9.609 -13.445 1 85.88 98 SER B C 1
ATOM 4346 O O . SER B 1 98 ? -23.75 10.227 -12.383 1 85.88 98 SER B O 1
ATOM 4348 N N . ILE B 1 99 ? -23.75 8.305 -13.57 1 87 99 ILE B N 1
ATOM 4349 C CA . ILE B 1 99 ? -23.25 7.492 -12.477 1 87 99 ILE B CA 1
ATOM 4350 C C . ILE B 1 99 ? -21.891 6.91 -12.852 1 87 99 ILE B C 1
ATOM 4352 O O . ILE B 1 99 ? -21.703 6.434 -13.969 1 87 99 ILE B O 1
ATOM 4356 N N . PHE B 1 100 ? -21 7.027 -11.984 1 86.75 100 PHE B N 1
ATOM 4357 C CA . PHE B 1 100 ? -19.688 6.418 -12.133 1 86.75 100 PHE B CA 1
ATOM 4358 C C . PHE B 1 100 ? -19.391 5.477 -10.969 1 86.75 100 PHE B C 1
ATOM 4360 O O . PHE B 1 100 ? -19.812 5.727 -9.844 1 86.75 100 PHE B O 1
ATOM 4367 N N . GLY B 1 101 ? -18.734 4.371 -11.297 1 88.81 101 GLY B N 1
ATOM 4368 C CA . GLY B 1 101 ? -18.391 3.459 -10.219 1 88.81 101 GLY B CA 1
ATOM 4369 C C . GLY B 1 101 ? -17.453 2.342 -10.641 1 88.81 101 GLY B C 1
ATOM 4370 O O . GLY B 1 101 ? -16.734 2.475 -11.633 1 88.81 101 GLY B O 1
ATOM 4371 N N . PHE B 1 102 ? -17.375 1.304 -9.781 1 89.5 102 PHE B N 1
ATOM 4372 C CA . PHE B 1 102 ? -16.5 0.161 -10.016 1 89.5 102 PHE B CA 1
ATOM 4373 C C . PHE B 1 102 ? -17.266 -1.147 -9.844 1 89.5 102 PHE B C 1
ATOM 4375 O O . PHE B 1 102 ? -18.234 -1.217 -9.078 1 89.5 102 PHE B O 1
ATOM 4382 N N . MET B 1 103 ? -16.766 -2.088 -10.625 1 88.5 103 MET B N 1
ATOM 4383 C CA . MET B 1 103 ? -17.328 -3.428 -10.484 1 88.5 103 MET B CA 1
ATOM 4384 C C . MET B 1 103 ? -16.625 -4.199 -9.383 1 88.5 103 MET B C 1
ATOM 4386 O O . MET B 1 103 ? -15.398 -4.211 -9.312 1 88.5 103 MET B O 1
ATOM 4390 N N . SER B 1 104 ? -17.328 -4.754 -8.516 1 78.81 104 SER B N 1
ATOM 4391 C CA . SER B 1 104 ? -16.75 -5.457 -7.383 1 78.81 104 SER B CA 1
ATOM 4392 C C . SER B 1 104 ? -16.594 -6.945 -7.676 1 78.81 104 SER B C 1
ATOM 4394 O O . SER B 1 104 ? -15.812 -7.637 -7.023 1 78.81 104 SER B O 1
ATOM 4396 N N . GLN B 1 105 ? -17.312 -7.473 -8.633 1 82 105 GLN B N 1
ATOM 4397 C CA . GLN B 1 105 ? -17.312 -8.906 -8.891 1 82 105 GLN B CA 1
ATOM 4398 C C . GLN B 1 105 ? -16.828 -9.211 -10.305 1 82 105 GLN B C 1
ATOM 4400 O O . GLN B 1 105 ? -16.891 -8.352 -11.188 1 82 105 GLN B O 1
ATOM 4405 N N . LYS B 1 106 ? -16.328 -10.445 -10.375 1 86.56 106 LYS B N 1
ATOM 4406 C CA . LYS B 1 106 ? -16 -10.953 -11.703 1 86.56 106 LYS B CA 1
ATOM 4407 C C . LYS B 1 106 ? -17.266 -11.195 -12.531 1 86.56 106 LYS B C 1
ATOM 4409 O O . LYS B 1 106 ? -18.281 -11.656 -12 1 86.56 106 LYS B O 1
ATOM 4414 N N . ILE B 1 107 ? -17.219 -10.82 -13.734 1 85.75 107 ILE B N 1
ATOM 4415 C CA . ILE B 1 107 ? -18.344 -11.07 -14.641 1 85.75 107 ILE B CA 1
ATOM 4416 C C . ILE B 1 107 ? -17.938 -12.133 -15.664 1 85.75 107 ILE B C 1
ATOM 4418 O O . ILE B 1 107 ? -17.109 -11.875 -16.531 1 85.75 107 ILE B O 1
ATOM 4422 N N . GLN B 1 108 ? -18.484 -13.289 -15.5 1 83.56 108 GLN B N 1
ATOM 4423 C CA . GLN B 1 108 ? -18.219 -14.383 -16.422 1 83.56 108 GLN B CA 1
ATOM 4424 C C . GLN B 1 108 ? -19.406 -14.617 -17.344 1 83.56 108 GLN B C 1
ATOM 4426 O O . GLN B 1 108 ? -20.531 -14.797 -16.891 1 83.56 108 GLN B O 1
ATOM 4431 N N . HIS B 1 109 ? -19.016 -14.648 -18.547 1 81.44 109 HIS B N 1
ATOM 4432 C CA . HIS B 1 109 ? -20.062 -14.961 -19.516 1 81.44 109 HIS B CA 1
ATOM 4433 C C . HIS B 1 109 ? -20.156 -16.469 -19.75 1 81.44 109 HIS B C 1
ATOM 4435 O O . HIS B 1 109 ? -19.25 -17.062 -20.344 1 81.44 109 HIS B O 1
ATOM 4441 N N . ASN B 1 110 ? -21.156 -17.141 -19.266 1 82.56 110 ASN B N 1
ATOM 4442 C CA . ASN B 1 110 ? -21.422 -18.562 -19.422 1 82.56 110 ASN B CA 1
ATOM 4443 C C . ASN B 1 110 ? -20.344 -19.406 -18.75 1 82.56 110 ASN B C 1
ATOM 4445 O O . ASN B 1 110 ? -19.641 -20.172 -19.422 1 82.56 110 ASN B O 1
ATOM 4449 N N . PRO B 1 111 ? -20.25 -19.375 -17.547 1 84.19 111 PRO B N 1
ATOM 4450 C CA . PRO B 1 111 ? -19.172 -20.047 -16.812 1 84.19 111 PRO B CA 1
ATOM 4451 C C . PRO B 1 111 ? -19.172 -21.547 -17 1 84.19 111 PRO B C 1
ATOM 4453 O O . PRO B 1 111 ? -18.141 -22.203 -16.844 1 84.19 111 PRO B O 1
ATOM 4456 N N . GLN B 1 112 ? -20.266 -22.203 -17.453 1 89.94 112 GLN B N 1
ATOM 4457 C CA . GLN B 1 112 ? -20.359 -23.656 -17.578 1 89.94 112 GLN B CA 1
ATOM 4458 C C . GLN B 1 112 ? -20.016 -24.109 -19 1 89.94 112 GLN B C 1
ATOM 4460 O O . GLN B 1 112 ? -19.969 -25.297 -19.281 1 89.94 112 GLN B O 1
ATOM 4465 N N . TYR B 1 113 ? -19.734 -23.141 -19.781 1 90.62 113 TYR B N 1
ATOM 4466 C CA . TYR B 1 113 ? -19.391 -23.469 -21.172 1 90.62 113 TYR B CA 1
ATOM 4467 C C . TYR B 1 113 ? -18.109 -24.281 -21.234 1 90.62 113 TYR B C 1
ATOM 4469 O O . TYR B 1 113 ? -17.156 -24 -20.516 1 90.62 113 TYR B O 1
ATOM 4477 N N . ARG B 1 114 ? -18.109 -25.344 -22.016 1 93.5 114 ARG B N 1
ATOM 4478 C CA . ARG B 1 114 ? -16.938 -26.203 -22.156 1 93.5 114 ARG B CA 1
ATOM 4479 C C . ARG B 1 114 ? -16.031 -25.703 -23.281 1 93.5 114 ARG B C 1
ATOM 4481 O O . ARG B 1 114 ? -16.5 -25.406 -24.375 1 93.5 114 ARG B O 1
ATOM 4488 N N . VAL B 1 115 ? -14.789 -25.609 -22.938 1 95 115 VAL B N 1
ATOM 4489 C CA . VAL B 1 115 ? -13.844 -25.062 -23.891 1 95 115 VAL B CA 1
ATOM 4490 C C . VAL B 1 115 ? -12.672 -26.016 -24.078 1 95 115 VAL B C 1
ATOM 4492 O O . VAL B 1 115 ? -12.422 -26.875 -23.234 1 95 115 VAL B O 1
ATOM 4495 N N . ASP B 1 116 ? -12.023 -25.922 -25.234 1 94.88 116 ASP B N 1
ATOM 4496 C CA . ASP B 1 116 ? -10.812 -26.688 -25.516 1 94.88 116 ASP B CA 1
ATOM 4497 C C . ASP B 1 116 ? -9.594 -26.047 -24.844 1 94.88 116 ASP B C 1
ATOM 4499 O O . ASP B 1 116 ? -8.719 -26.766 -24.328 1 94.88 116 ASP B O 1
ATOM 4503 N N . TYR B 1 117 ? -9.539 -24.766 -24.875 1 95.38 117 TYR B N 1
ATOM 4504 C CA . TYR B 1 117 ? -8.453 -24.031 -24.25 1 95.38 117 TYR B CA 1
ATOM 4505 C C . TYR B 1 117 ? -8.883 -22.609 -23.906 1 95.38 117 TYR B C 1
ATOM 4507 O O . TYR B 1 117 ? -9.922 -22.141 -24.375 1 95.38 117 TYR B O 1
ATOM 4515 N N . ILE B 1 118 ? -8.203 -21.938 -22.969 1 95.06 118 ILE B N 1
ATOM 4516 C CA . ILE B 1 118 ? -8.398 -20.547 -22.594 1 95.06 118 ILE B CA 1
ATOM 4517 C C . ILE B 1 118 ? -7.145 -19.75 -22.938 1 95.06 118 ILE B C 1
ATOM 4519 O O . ILE B 1 118 ? -6.031 -20.156 -22.594 1 95.06 118 ILE B O 1
ATOM 4523 N N . ASP B 1 119 ? -7.312 -18.688 -23.703 1 94.69 119 ASP B N 1
ATOM 4524 C CA . ASP B 1 119 ? -6.242 -17.719 -23.938 1 94.69 119 ASP B CA 1
ATOM 4525 C C . ASP B 1 119 ? -6.402 -16.5 -23.047 1 94.69 119 ASP B C 1
ATOM 4527 O O . ASP B 1 119 ? -7.52 -16.047 -22.797 1 94.69 119 ASP B O 1
ATOM 4531 N N . CYS B 1 120 ? -5.32 -16.031 -22.516 1 94.56 120 CYS B N 1
ATOM 4532 C CA . CYS B 1 120 ? -5.344 -14.797 -21.75 1 94.56 120 CYS B CA 1
ATOM 4533 C C . CYS B 1 120 ? -3.996 -14.094 -21.797 1 94.56 120 CYS B C 1
ATOM 4535 O O . CYS B 1 120 ? -3.129 -14.461 -22.594 1 94.56 120 CYS B O 1
ATOM 4537 N N . SER B 1 121 ? -3.85 -12.984 -21.141 1 94 121 SER B N 1
ATOM 4538 C CA . SER B 1 121 ? -2.604 -12.227 -21.078 1 94 121 SER B CA 1
ATOM 4539 C C . SER B 1 121 ? -2.113 -12.086 -19.641 1 94 121 SER B C 1
ATOM 4541 O O . SER B 1 121 ? -2.889 -12.25 -18.688 1 94 121 SER B O 1
ATOM 4543 N N . ILE B 1 122 ? -0.862 -11.938 -19.469 1 95.5 122 ILE B N 1
ATOM 4544 C CA . ILE B 1 122 ? -0.29 -11.578 -18.172 1 95.5 122 ILE B CA 1
ATOM 4545 C C . ILE B 1 122 ? 0.128 -10.109 -18.172 1 95.5 122 ILE B C 1
ATOM 4547 O O . ILE B 1 122 ? 0.693 -9.625 -19.156 1 95.5 122 ILE B O 1
ATOM 4551 N N . VAL B 1 123 ? -0.168 -9.438 -17.094 1 93.5 123 VAL B N 1
ATOM 4552 C CA . VAL B 1 123 ? 0.244 -8.047 -16.938 1 93.5 123 VAL B CA 1
ATOM 4553 C C . VAL B 1 123 ? 1.499 -7.973 -16.078 1 93.5 123 VAL B C 1
ATOM 4555 O O . VAL B 1 123 ? 1.547 -8.562 -14.992 1 93.5 123 VAL B O 1
ATOM 4558 N N . ASN B 1 124 ? 2.586 -7.324 -16.609 1 93.56 124 ASN B N 1
ATOM 4559 C CA . ASN B 1 124 ? 3.754 -6.887 -15.852 1 93.56 124 ASN B CA 1
ATOM 4560 C C . ASN B 1 124 ? 4.656 -8.062 -15.484 1 93.56 124 ASN B C 1
ATOM 4562 O O . ASN B 1 124 ? 5.273 -8.062 -14.422 1 93.56 124 ASN B O 1
ATOM 4566 N N . LEU B 1 125 ? 4.625 -9.117 -16.25 1 94.69 125 LEU B N 1
ATOM 4567 C CA . LEU B 1 125 ? 5.613 -10.164 -16.016 1 94.69 125 LEU B CA 1
ATOM 4568 C C . LEU B 1 125 ? 6.973 -9.766 -16.578 1 94.69 125 LEU B C 1
ATOM 4570 O O . LEU B 1 125 ? 7.055 -9.234 -17.688 1 94.69 125 LEU B O 1
ATOM 4574 N N . HIS B 1 126 ? 8.016 -9.891 -15.859 1 90.12 126 HIS B N 1
ATOM 4575 C CA . HIS B 1 126 ? 9.352 -9.547 -16.344 1 90.12 126 HIS B CA 1
ATOM 4576 C C . HIS B 1 126 ? 9.844 -10.57 -17.375 1 90.12 126 HIS B C 1
ATOM 4578 O O . HIS B 1 126 ? 9.18 -11.578 -17.609 1 90.12 126 HIS B O 1
ATOM 4584 N N . GLU B 1 127 ? 10.93 -10.258 -17.922 1 89.31 127 GLU B N 1
ATOM 4585 C CA . GLU B 1 127 ? 11.492 -11.141 -18.938 1 89.31 127 GLU B CA 1
ATOM 4586 C C . GLU B 1 127 ? 12.086 -12.398 -18.328 1 89.31 127 GLU B C 1
ATOM 4588 O O . GLU B 1 127 ? 12.82 -12.32 -17.328 1 89.31 127 GLU B O 1
ATOM 4593 N N . ILE B 1 128 ? 11.656 -13.523 -18.812 1 93.19 128 ILE B N 1
ATOM 4594 C CA . ILE B 1 128 ? 12.234 -14.812 -18.453 1 93.19 128 ILE B CA 1
ATOM 4595 C C . ILE B 1 128 ? 12.555 -15.602 -19.719 1 93.19 128 ILE B C 1
ATOM 4597 O O . ILE B 1 128 ? 11.695 -15.789 -20.578 1 93.19 128 ILE B O 1
ATOM 4601 N N . TYR B 1 129 ? 13.758 -16.047 -19.812 1 95.06 129 TYR B N 1
ATOM 4602 C CA . TYR B 1 129 ? 14.172 -16.797 -21 1 95.06 129 TYR B CA 1
ATOM 4603 C C . TYR B 1 129 ? 13.75 -18.25 -20.891 1 95.06 129 TYR B C 1
ATOM 4605 O O . TYR B 1 129 ? 14.039 -18.922 -19.891 1 95.06 129 TYR B O 1
ATOM 4613 N N . GLY B 1 130 ? 12.992 -18.688 -21.875 1 96.38 130 GLY B N 1
ATOM 4614 C CA . GLY B 1 130 ? 12.531 -20.078 -21.922 1 96.38 130 GLY B CA 1
ATOM 4615 C C . GLY B 1 130 ? 12.867 -20.781 -23.219 1 96.38 130 GLY B C 1
ATOM 4616 O O . GLY B 1 130 ? 13.961 -20.609 -23.75 1 96.38 130 GLY B O 1
ATOM 4617 N N . ASP B 1 131 ? 12.055 -21.625 -23.688 1 96.19 131 ASP B N 1
ATOM 4618 C CA . ASP B 1 131 ? 12.242 -22.344 -24.938 1 96.19 131 ASP B CA 1
ATOM 4619 C C . ASP B 1 131 ? 12.086 -21.422 -26.141 1 96.19 131 ASP B C 1
ATOM 4621 O O . ASP B 1 131 ? 11.312 -20.469 -26.094 1 96.19 131 ASP B O 1
ATOM 4625 N N . PRO B 1 132 ? 12.766 -21.672 -27.172 1 96.19 132 PRO B N 1
ATOM 4626 C CA . PRO B 1 132 ? 12.68 -20.812 -28.344 1 96.19 132 PRO B CA 1
ATOM 4627 C C . PRO B 1 132 ? 11.328 -20.906 -29.047 1 96.19 132 PRO B C 1
ATOM 4629 O O . PRO B 1 132 ? 10.75 -22 -29.141 1 96.19 132 PRO B O 1
ATOM 4632 N N . ILE B 1 133 ? 10.906 -19.797 -29.5 1 96 133 ILE B N 1
ATOM 4633 C CA . ILE B 1 133 ? 9.695 -19.734 -30.312 1 96 133 ILE B CA 1
ATOM 4634 C C . ILE B 1 133 ? 9.922 -18.812 -31.5 1 96 133 ILE B C 1
ATOM 4636 O O . ILE B 1 133 ? 10.922 -18.078 -31.547 1 96 133 ILE B O 1
ATOM 4640 N N . MET B 1 134 ? 8.992 -18.938 -32.469 1 95.25 134 MET B N 1
ATOM 4641 C CA . MET B 1 134 ? 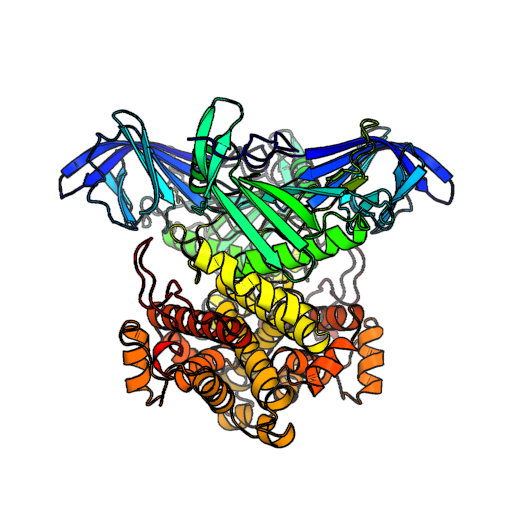9 -18.078 -33.656 1 95.25 134 MET B CA 1
ATOM 4642 C C . MET B 1 134 ? 7.715 -17.25 -33.719 1 95.25 134 MET B C 1
ATOM 4644 O O . MET B 1 134 ? 6.621 -17.781 -33.531 1 95.25 134 MET B O 1
ATOM 4648 N N . TYR B 1 135 ? 7.871 -16.016 -33.938 1 92.19 135 TYR B N 1
ATOM 4649 C CA . TYR B 1 135 ? 6.707 -15.148 -34.125 1 92.19 135 TYR B CA 1
ATOM 4650 C C . TYR B 1 135 ? 6.219 -15.195 -35.562 1 92.19 135 TYR B C 1
ATOM 4652 O O . TYR B 1 135 ? 6.906 -15.727 -36.438 1 92.19 135 TYR B O 1
ATOM 4660 N N . ALA B 1 136 ? 5.066 -14.617 -35.781 1 87.69 136 ALA B N 1
ATOM 4661 C CA . ALA B 1 136 ? 4.441 -14.656 -37.094 1 87.69 136 ALA B CA 1
ATOM 4662 C C . ALA B 1 136 ? 5.328 -13.984 -38.125 1 87.69 136 ALA B C 1
ATOM 4664 O O . ALA B 1 136 ? 5.316 -14.375 -39.312 1 87.69 136 ALA B O 1
ATOM 4665 N N . ASP B 1 137 ? 6.141 -13.094 -37.75 1 88 137 ASP B N 1
ATOM 4666 C CA . ASP B 1 137 ? 6.953 -12.359 -38.719 1 88 137 ASP B CA 1
ATOM 4667 C C . ASP B 1 137 ? 8.281 -13.07 -39 1 88 137 ASP B C 1
ATOM 4669 O O . ASP B 1 137 ? 9.133 -12.555 -39.719 1 88 137 ASP B O 1
ATOM 4673 N N . GLY B 1 138 ? 8.523 -14.141 -38.312 1 89.06 138 GLY B N 1
ATOM 4674 C CA . GLY B 1 138 ? 9.695 -14.953 -38.594 1 89.06 138 GLY B CA 1
ATOM 4675 C C . GLY B 1 138 ? 10.789 -14.789 -37.562 1 89.06 138 GLY B C 1
ATOM 4676 O O . GLY B 1 138 ? 11.742 -15.57 -37.531 1 89.06 138 GLY B O 1
ATOM 4677 N N . THR B 1 139 ? 10.602 -13.836 -36.75 1 91.31 139 THR B N 1
ATOM 4678 C CA . THR B 1 139 ? 11.625 -13.641 -35.719 1 91.31 139 THR B CA 1
ATOM 4679 C C . THR B 1 139 ? 11.484 -14.68 -34.625 1 91.31 139 THR B C 1
ATOM 4681 O O . THR B 1 139 ? 10.383 -15.133 -34.312 1 91.31 139 THR B O 1
ATOM 4684 N N . SER B 1 140 ? 12.633 -15.102 -34.156 1 92.19 140 SER B N 1
ATOM 4685 C CA . SER B 1 140 ? 12.625 -16.109 -33.094 1 92.19 140 SER B CA 1
ATOM 4686 C C . SER B 1 140 ? 13.258 -15.562 -31.812 1 92.19 140 SER B C 1
ATOM 4688 O O . SER B 1 140 ? 14.031 -14.602 -31.844 1 92.19 140 SER B O 1
ATOM 4690 N N . CYS B 1 141 ? 12.836 -16.078 -30.656 1 92.19 141 CYS B N 1
ATOM 4691 C CA . CYS B 1 141 ? 13.398 -15.695 -29.359 1 92.19 141 CYS B CA 1
ATOM 4692 C C . CYS B 1 141 ? 13.125 -16.781 -28.312 1 92.19 141 CYS B C 1
ATOM 4694 O O . CYS B 1 141 ? 12.266 -17.641 -28.516 1 92.19 141 CYS B O 1
ATOM 4696 N N . ARG B 1 142 ? 13.938 -16.766 -27.344 1 93.88 142 ARG B N 1
ATOM 4697 C CA . ARG B 1 142 ? 13.719 -17.641 -26.203 1 93.88 142 ARG B CA 1
ATOM 4698 C C . ARG B 1 142 ? 12.68 -17.062 -25.25 1 93.88 142 ARG B C 1
ATOM 4700 O O . ARG B 1 142 ? 13.023 -16.297 -24.344 1 93.88 142 ARG B O 1
ATOM 4707 N N . ALA B 1 143 ? 11.43 -17.484 -25.5 1 93.94 143 ALA B N 1
ATOM 4708 C CA . ALA B 1 143 ? 10.414 -16.719 -24.781 1 93.94 143 ALA B CA 1
ATOM 4709 C C . ALA B 1 143 ? 9.328 -17.625 -24.219 1 93.94 143 ALA B C 1
ATOM 4711 O O . ALA B 1 143 ? 8.383 -17.156 -23.578 1 93.94 143 ALA B O 1
ATOM 4712 N N . ARG B 1 144 ? 9.391 -18.953 -24.422 1 97 144 ARG B N 1
ATOM 4713 C CA . ARG B 1 144 ? 8.281 -19.812 -24 1 97 144 ARG B CA 1
ATOM 4714 C C . ARG B 1 144 ? 8.57 -20.469 -22.656 1 97 144 ARG B C 1
ATOM 4716 O O . ARG B 1 144 ? 9.617 -21.109 -22.484 1 97 144 ARG B O 1
ATOM 4723 N N . LEU B 1 145 ? 7.633 -20.312 -21.766 1 97.75 145 LEU B N 1
ATOM 4724 C CA . LEU B 1 145 ? 7.59 -21.031 -20.5 1 97.75 145 LEU B CA 1
ATOM 4725 C C . LEU B 1 145 ? 6.504 -22.094 -20.516 1 97.75 145 LEU B C 1
ATOM 4727 O O . LEU B 1 145 ? 5.461 -21.922 -21.141 1 97.75 145 LEU B O 1
ATOM 4731 N N . LYS B 1 146 ? 6.758 -23.188 -19.906 1 97.69 146 LYS B N 1
ATOM 4732 C CA . LYS B 1 146 ? 5.809 -24.297 -19.859 1 97.69 146 LYS B CA 1
ATOM 4733 C C . LYS B 1 146 ? 5.594 -24.781 -18.422 1 97.69 146 LYS B C 1
ATOM 4735 O O . LYS B 1 146 ? 6.547 -25.172 -17.75 1 97.69 146 LYS B O 1
ATOM 4740 N N . PHE B 1 147 ? 4.375 -24.719 -17.969 1 97.88 147 PHE B N 1
ATOM 4741 C CA . PHE B 1 147 ? 3.99 -25.203 -16.641 1 97.88 147 PHE B CA 1
ATOM 4742 C C . PHE B 1 147 ? 3.055 -26.391 -16.75 1 97.88 147 PHE B C 1
ATOM 4744 O O . PHE B 1 147 ? 1.97 -26.297 -17.328 1 97.88 147 PHE B O 1
ATOM 4751 N N . ILE B 1 148 ? 3.457 -27.453 -16.266 1 95.94 148 ILE B N 1
ATOM 4752 C CA . ILE B 1 148 ? 2.664 -28.672 -16.328 1 95.94 148 ILE B CA 1
ATOM 4753 C C . ILE B 1 148 ? 2.301 -29.109 -14.906 1 95.94 148 ILE B C 1
ATOM 4755 O O . ILE B 1 148 ? 3.162 -29.172 -14.023 1 95.94 148 ILE B O 1
ATOM 4759 N N . CYS B 1 149 ? 1.047 -29.281 -14.664 1 90.94 149 CYS B N 1
ATOM 4760 C CA . CYS B 1 149 ? 0.577 -29.797 -13.383 1 90.94 149 CYS B CA 1
ATOM 4761 C C . CYS B 1 149 ? -0.562 -30.797 -13.578 1 90.94 149 CYS B C 1
ATOM 4763 O O . CYS B 1 149 ? -1.612 -30.438 -14.117 1 90.94 149 CYS B O 1
ATOM 4765 N N . SER B 1 150 ? -0.449 -32 -12.898 1 84.06 150 SER B N 1
ATOM 4766 C CA . SER B 1 150 ? -1.485 -33.031 -12.93 1 84.06 150 SER B CA 1
ATOM 4767 C C . SER B 1 150 ? -2.162 -33.094 -14.297 1 84.06 150 SER B C 1
ATOM 4769 O O . SER B 1 150 ? -1.558 -33.562 -15.266 1 84.06 150 SER B O 1
ATOM 4771 N N . ASP B 1 151 ? -3.393 -32.25 -14.383 1 89.56 151 ASP B N 1
ATOM 4772 C CA . ASP B 1 151 ? -4.199 -32.438 -15.586 1 89.56 151 ASP B CA 1
ATOM 4773 C C . ASP B 1 151 ? -4.121 -31.203 -16.5 1 89.56 151 ASP B C 1
ATOM 4775 O O . ASP B 1 151 ? -4.809 -31.141 -17.516 1 89.56 151 ASP B O 1
ATOM 4779 N N . TRP B 1 152 ? -3.229 -30.281 -16.156 1 96.69 152 TRP B N 1
ATOM 4780 C CA . TRP B 1 152 ? -3.266 -29.031 -16.891 1 96.69 152 TRP B CA 1
ATOM 4781 C C . TRP B 1 152 ? -1.909 -28.719 -17.516 1 96.69 152 TRP B C 1
ATOM 4783 O O . TRP B 1 152 ? -0.873 -29.141 -17 1 96.69 152 TRP B O 1
ATOM 4793 N N . LYS B 1 153 ? -1.938 -28.047 -18.641 1 97.62 153 LYS B N 1
ATOM 4794 C CA . LYS B 1 153 ? -0.768 -27.469 -19.297 1 97.62 153 LYS B CA 1
ATOM 4795 C C . LYS B 1 153 ? -0.95 -25.969 -19.547 1 97.62 153 LYS B C 1
ATOM 4797 O O . LYS B 1 153 ? -1.947 -25.562 -20.125 1 97.62 153 LYS B O 1
ATOM 4802 N N . ILE B 1 154 ? -0.034 -25.172 -19.078 1 98.12 154 ILE B N 1
ATOM 4803 C CA . ILE B 1 154 ? -0.059 -23.719 -19.281 1 98.12 154 ILE B CA 1
ATOM 4804 C C . ILE B 1 154 ? 1.178 -23.297 -20.062 1 98.12 154 ILE B C 1
ATOM 4806 O O . ILE B 1 154 ? 2.309 -23.562 -19.656 1 98.12 154 ILE B O 1
ATOM 4810 N N . ILE B 1 155 ? 0.932 -22.688 -21.172 1 98.06 155 ILE B N 1
ATOM 4811 C CA . ILE B 1 155 ? 2.002 -22.141 -22 1 98.06 155 ILE B CA 1
ATOM 4812 C C . ILE B 1 155 ? 2.01 -20.609 -21.891 1 98.06 155 ILE B C 1
ATOM 4814 O O . ILE B 1 155 ? 0.958 -19.969 -21.953 1 98.06 155 ILE B O 1
ATOM 4818 N N . VAL B 1 156 ? 3.168 -20.016 -21.641 1 97.88 156 VAL B N 1
ATOM 4819 C CA . VAL B 1 156 ? 3.326 -18.578 -21.531 1 97.88 156 VAL B CA 1
ATOM 4820 C C . VAL B 1 156 ? 4.383 -18.094 -22.531 1 97.88 156 VAL B C 1
ATOM 4822 O O . VAL B 1 156 ? 5.523 -18.547 -22.5 1 97.88 156 VAL B O 1
ATOM 4825 N N . ASP B 1 157 ? 4.02 -17.203 -23.391 1 96.62 157 ASP B N 1
ATOM 4826 C CA . ASP B 1 157 ? 4.949 -16.609 -24.344 1 96.62 157 ASP B CA 1
ATOM 4827 C C . ASP B 1 157 ? 5.07 -15.102 -24.156 1 96.62 157 ASP B C 1
ATOM 4829 O O . ASP B 1 157 ? 4.07 -14.422 -23.922 1 96.62 157 ASP B O 1
ATOM 4833 N N . SER B 1 158 ? 6.293 -14.617 -24.219 1 94.25 158 SER B N 1
ATOM 4834 C CA . SER B 1 158 ? 6.434 -13.172 -24.281 1 94.25 158 SER B CA 1
ATOM 4835 C C . SER B 1 158 ? 5.785 -12.602 -25.547 1 94.25 158 SER B C 1
ATOM 4837 O O . SER B 1 158 ? 5.879 -13.203 -26.609 1 94.25 158 SER B O 1
ATOM 4839 N N . LYS B 1 159 ? 5.133 -11.539 -25.359 1 91.69 159 LYS B N 1
ATOM 4840 C CA . LYS B 1 159 ? 4.543 -10.898 -26.531 1 91.69 159 LYS B CA 1
ATOM 4841 C C . LYS B 1 159 ? 5.625 -10.328 -27.453 1 91.69 159 LYS B C 1
ATOM 4843 O O . LYS B 1 159 ? 6.734 -10.031 -27 1 91.69 159 LYS B O 1
ATOM 4848 N N . LYS B 1 160 ? 5.18 -10.164 -28.672 1 88.44 160 LYS B N 1
ATOM 4849 C CA . LYS B 1 160 ? 6.102 -9.539 -29.609 1 88.44 160 LYS B CA 1
ATOM 4850 C C . LYS B 1 160 ? 6.438 -8.109 -29.172 1 88.44 160 LYS B C 1
ATOM 4852 O O . LYS B 1 160 ? 5.555 -7.359 -28.766 1 88.44 160 LYS B O 1
ATOM 4857 N N . GLY B 1 161 ? 7.703 -7.766 -29.297 1 85.69 161 GLY B N 1
ATOM 4858 C CA . GLY B 1 161 ? 8.141 -6.445 -28.875 1 85.69 161 GLY B CA 1
ATOM 4859 C C . GLY B 1 161 ? 8.281 -6.328 -27.359 1 85.69 161 GLY B C 1
ATOM 4860 O O . GLY B 1 161 ? 8.234 -5.223 -26.812 1 85.69 161 GLY B O 1
ATOM 4861 N N . HIS B 1 162 ? 8.352 -7.438 -26.75 1 88.06 162 HIS B N 1
ATOM 4862 C CA . HIS B 1 162 ? 8.406 -7.512 -25.297 1 88.06 162 HIS B CA 1
ATOM 4863 C C . HIS B 1 162 ? 9.523 -6.637 -24.734 1 88.06 162 HIS B C 1
ATOM 4865 O O . HIS B 1 162 ? 9.359 -5.988 -23.703 1 88.06 162 HIS B O 1
ATOM 4871 N N . LYS B 1 163 ? 10.602 -6.59 -25.406 1 84.19 163 LYS B N 1
ATOM 4872 C CA . LYS B 1 163 ? 11.734 -5.793 -24.953 1 84.19 163 LYS B CA 1
ATOM 4873 C C . LYS B 1 163 ? 11.359 -4.316 -24.844 1 84.19 163 LYS B C 1
ATOM 4875 O O . LYS B 1 163 ? 11.703 -3.648 -23.875 1 84.19 163 LYS B O 1
ATOM 4880 N N . ASN B 1 164 ? 10.688 -3.867 -25.828 1 85.44 164 ASN B N 1
ATOM 4881 C CA . ASN B 1 164 ? 10.258 -2.475 -25.828 1 85.44 164 ASN B CA 1
ATOM 4882 C C . ASN B 1 164 ? 9.242 -2.209 -24.719 1 85.44 164 ASN B C 1
ATOM 4884 O O . ASN B 1 164 ? 9.273 -1.154 -24.078 1 85.44 164 ASN B O 1
ATOM 4888 N N . ILE B 1 165 ? 8.414 -3.127 -24.578 1 88.69 165 ILE B N 1
ATOM 4889 C CA . ILE B 1 165 ? 7.395 -3.02 -23.531 1 88.69 165 ILE B CA 1
ATOM 4890 C C . ILE B 1 165 ? 8.062 -2.947 -22.172 1 88.69 165 ILE B C 1
ATOM 4892 O O . ILE B 1 165 ? 7.734 -2.08 -21.359 1 88.69 165 ILE B O 1
ATOM 4896 N N . LEU B 1 166 ? 9.008 -3.777 -21.984 1 87.5 166 LEU B N 1
ATOM 4897 C CA . LEU B 1 166 ? 9.688 -3.844 -20.688 1 87.5 166 LEU B CA 1
ATOM 4898 C C . LEU B 1 166 ? 10.508 -2.58 -20.453 1 87.5 166 LEU B C 1
ATOM 4900 O O . LEU B 1 166 ? 10.578 -2.096 -19.312 1 87.5 166 LEU B O 1
ATOM 4904 N N . ASN B 1 167 ? 11.125 -2.129 -21.484 1 82.75 167 ASN B N 1
ATOM 4905 C CA . ASN B 1 167 ? 11.867 -0.879 -21.344 1 82.75 167 ASN B CA 1
ATOM 4906 C C . ASN B 1 167 ? 10.961 0.265 -20.906 1 82.75 167 ASN B C 1
ATOM 4908 O O . ASN B 1 167 ? 11.336 1.053 -20.031 1 82.75 167 ASN B O 1
ATOM 4912 N N . SER B 1 168 ? 9.812 0.287 -21.531 1 83.88 168 SER B N 1
ATOM 4913 C CA . SER B 1 168 ? 8.852 1.32 -21.156 1 83.88 168 SER B CA 1
ATOM 4914 C C . SER B 1 168 ? 8.398 1.161 -19.703 1 83.88 168 SER B C 1
ATOM 4916 O O . SER B 1 168 ? 8.234 2.15 -18.984 1 83.88 168 SER B O 1
ATOM 4918 N N . LEU B 1 169 ? 8.203 -0.038 -19.328 1 87 169 LEU B N 1
ATOM 4919 C CA . LEU B 1 169 ? 7.785 -0.331 -17.969 1 87 169 LEU B CA 1
ATOM 4920 C C . LEU B 1 169 ? 8.875 0.059 -16.969 1 87 169 LEU B C 1
ATOM 4922 O O . LEU B 1 169 ? 8.578 0.59 -15.891 1 87 169 LEU B O 1
ATOM 4926 N N . CYS B 1 170 ? 10.078 -0.194 -17.344 1 80.38 170 CYS B N 1
ATOM 4927 C CA . CYS B 1 170 ? 11.188 0.144 -16.453 1 80.38 170 CYS B CA 1
ATOM 4928 C C . CYS B 1 170 ? 11.336 1.654 -16.312 1 80.38 170 CYS B C 1
ATOM 4930 O O . CYS B 1 170 ? 11.703 2.152 -15.25 1 80.38 170 CYS B O 1
ATOM 4932 N N . GLU B 1 171 ? 11.031 2.289 -17.375 1 75.06 171 GLU B N 1
ATOM 4933 C CA . GLU B 1 171 ? 11.188 3.74 -17.406 1 75.06 171 GLU B CA 1
ATOM 4934 C C . GLU B 1 171 ? 10.047 4.426 -16.656 1 75.06 171 GLU B C 1
ATOM 4936 O O . GLU B 1 171 ? 10.281 5.352 -15.875 1 75.06 171 GLU B O 1
ATOM 4941 N N . GLN B 1 172 ? 8.852 3.947 -16.875 1 77.12 172 GLN B N 1
ATOM 4942 C CA . GLN B 1 172 ? 7.691 4.703 -16.406 1 77.12 172 GLN B CA 1
ATOM 4943 C C . GLN B 1 172 ? 6.914 3.926 -15.352 1 77.12 172 GLN B C 1
ATOM 4945 O O . GLN B 1 172 ? 6.07 4.492 -14.648 1 77.12 172 GLN B O 1
ATOM 4950 N N . SER B 1 173 ? 7.227 2.654 -15.227 1 86.5 173 SER B N 1
ATOM 4951 C CA . SER B 1 173 ? 6.406 1.764 -14.406 1 86.5 173 SER B CA 1
ATOM 4952 C C . SER B 1 173 ? 4.984 1.672 -14.945 1 86.5 173 SER B C 1
ATOM 4954 O O . SER B 1 173 ? 4.75 1.866 -16.141 1 86.5 173 SER B O 1
ATOM 4956 N N . GLY B 1 174 ? 4.07 1.188 -14.172 1 91.62 174 GLY B N 1
ATOM 4957 C CA . GLY B 1 174 ? 2.697 1.043 -14.625 1 91.62 174 GLY B CA 1
ATOM 4958 C C . GLY B 1 174 ? 2.342 -0.381 -15.008 1 91.62 174 GLY B C 1
ATOM 4959 O O . GLY B 1 174 ? 2.727 -1.328 -14.32 1 91.62 174 GLY B O 1
ATOM 4960 N N . TYR B 1 175 ? 1.483 -0.39 -16.078 1 93 175 TYR B N 1
ATOM 4961 C CA . TYR B 1 175 ? 0.913 -1.687 -16.422 1 93 175 TYR B CA 1
ATOM 4962 C C . TYR B 1 175 ? 0.942 -1.91 -17.938 1 93 175 TYR B C 1
ATOM 4964 O O . TYR B 1 175 ? 0.647 -0.997 -18.703 1 93 175 TYR B O 1
ATOM 4972 N N . ALA B 1 176 ? 1.363 -3.082 -18.328 1 93.06 176 ALA B N 1
ATOM 4973 C CA . ALA B 1 176 ? 1.327 -3.486 -19.734 1 93.06 176 ALA B CA 1
ATOM 4974 C C . ALA B 1 176 ? 1.116 -4.992 -19.859 1 93.06 176 ALA B C 1
ATOM 4976 O O . ALA B 1 176 ? 1.517 -5.762 -18.984 1 93.06 176 ALA B O 1
ATOM 4977 N N . LEU B 1 177 ? 0.44 -5.363 -20.906 1 93.56 177 LEU B N 1
ATOM 4978 C CA . LEU B 1 177 ? 0.352 -6.781 -21.25 1 93.56 177 LEU B CA 1
ATOM 4979 C C . LEU B 1 177 ? 1.684 -7.297 -21.781 1 93.56 177 LEU B C 1
ATOM 4981 O O . LEU B 1 177 ? 2.121 -6.895 -22.859 1 93.56 177 LEU B O 1
ATOM 4985 N N . THR B 1 178 ? 2.264 -8.164 -21.078 1 93.69 178 THR B N 1
ATOM 4986 C CA . THR B 1 178 ? 3.641 -8.523 -21.406 1 93.69 178 THR B CA 1
ATOM 4987 C C . THR B 1 178 ? 3.705 -9.922 -22.016 1 93.69 178 THR B C 1
ATOM 4989 O O . THR B 1 178 ? 4.609 -10.227 -22.797 1 93.69 178 THR B O 1
ATOM 4992 N N . HIS B 1 179 ? 2.76 -10.805 -21.641 1 95.38 179 HIS B N 1
ATOM 4993 C CA . HIS B 1 179 ? 2.818 -12.188 -22.094 1 95.38 179 HIS B CA 1
ATOM 4994 C C . HIS B 1 179 ? 1.442 -12.688 -22.516 1 95.38 179 HIS B C 1
ATOM 4996 O O . HIS B 1 179 ? 0.421 -12.164 -22.078 1 95.38 179 HIS B O 1
ATOM 5002 N N . SER B 1 180 ? 1.489 -13.656 -23.375 1 95 180 SER B N 1
ATOM 5003 C CA . SER B 1 180 ? 0.306 -14.422 -23.766 1 95 180 SER B CA 1
ATOM 5004 C C . SER B 1 180 ? 0.31 -15.805 -23.109 1 95 180 SER B C 1
ATOM 5006 O O . SER B 1 180 ? 1.364 -16.422 -22.969 1 95 180 SER B O 1
ATOM 5008 N N . VAL B 1 181 ? -0.845 -16.234 -22.734 1 97 181 VAL B N 1
ATOM 5009 C CA . VAL B 1 181 ? -0.973 -17.5 -22.016 1 97 181 VAL B CA 1
ATOM 5010 C C . VAL B 1 181 ? -2.033 -18.375 -22.672 1 97 181 VAL B C 1
ATOM 5012 O O . VAL B 1 181 ? -3.068 -17.875 -23.125 1 97 181 VAL B O 1
ATOM 5015 N N . ARG B 1 182 ? -1.804 -19.703 -22.75 1 97.31 182 ARG B N 1
ATOM 5016 C CA . ARG B 1 182 ? -2.807 -20.688 -23.141 1 97.31 182 ARG B CA 1
ATOM 5017 C C . ARG B 1 182 ? -2.904 -21.812 -22.125 1 97.31 182 ARG B C 1
ATOM 5019 O O . ARG B 1 182 ? -1.896 -22.438 -21.781 1 97.31 182 ARG B O 1
ATOM 5026 N N . LEU B 1 183 ? -4.031 -21.984 -21.641 1 97.62 183 LEU B N 1
ATOM 5027 C CA . LEU B 1 183 ? -4.336 -23.078 -20.719 1 97.62 183 LEU B CA 1
ATOM 5028 C C . LEU B 1 183 ? -5.09 -24.188 -21.422 1 97.62 183 LEU B C 1
ATOM 5030 O O . LEU B 1 183 ? -6.09 -23.938 -22.094 1 97.62 183 LEU B O 1
ATOM 5034 N N . THR B 1 184 ? -4.598 -25.406 -21.281 1 97.5 184 THR B N 1
ATOM 5035 C CA . THR B 1 184 ? -5.242 -26.594 -21.844 1 97.5 184 THR B CA 1
ATOM 5036 C C . THR B 1 184 ? -5.176 -27.766 -20.875 1 97.5 184 THR B C 1
ATOM 5038 O O . THR B 1 184 ? -4.406 -27.734 -19.906 1 97.5 184 THR B O 1
ATOM 5041 N N . ARG B 1 185 ? -6.031 -28.703 -21.141 1 97.06 185 ARG B N 1
ATOM 5042 C CA . ARG B 1 185 ? -5.852 -29.984 -20.469 1 97.06 185 ARG B CA 1
ATOM 5043 C C . ARG B 1 185 ? -4.707 -30.781 -21.094 1 97.06 185 ARG B C 1
ATOM 5045 O O . ARG B 1 185 ? -4.516 -30.75 -22.312 1 97.06 185 ARG B O 1
ATOM 5052 N N . LEU B 1 186 ? -4.02 -31.531 -20.25 1 94.94 186 LEU B N 1
ATOM 5053 C CA . LEU B 1 186 ? -2.9 -32.312 -20.734 1 94.94 186 LEU B CA 1
ATOM 5054 C C . LEU B 1 186 ? -3.371 -33.375 -21.75 1 94.94 186 LEU B C 1
ATOM 5056 O O . LEU B 1 186 ? -2.66 -33.688 -22.703 1 94.94 186 LEU B O 1
ATOM 5060 N N . ASP B 1 187 ? -4.566 -33.906 -21.562 1 93.94 187 ASP B N 1
ATOM 5061 C CA . ASP B 1 187 ? -5.074 -34.969 -22.438 1 93.94 187 ASP B CA 1
ATOM 5062 C C . ASP B 1 187 ? -5.867 -34.375 -23.594 1 93.94 187 ASP B C 1
ATOM 5064 O O . ASP B 1 187 ? -6.406 -35.125 -24.422 1 93.94 187 ASP B O 1
ATOM 5068 N N . GLY B 1 188 ? -6.027 -33.125 -23.609 1 92.12 188 GLY B N 1
ATOM 5069 C CA . GLY B 1 188 ? -6.691 -32.469 -24.719 1 92.12 188 GLY B CA 1
ATOM 5070 C C . GLY B 1 188 ? -8.203 -32.438 -24.578 1 92.12 188 GLY B C 1
ATOM 5071 O O . GLY B 1 188 ? -8.898 -31.953 -25.469 1 92.12 188 GLY B O 1
ATOM 5072 N N . SER B 1 189 ? -8.711 -32.875 -23.484 1 94.69 189 SER B N 1
ATOM 5073 C CA . SER B 1 189 ? -10.148 -32.906 -23.266 1 94.69 189 SER B CA 1
ATOM 5074 C C . SER B 1 189 ? -10.695 -31.516 -23 1 94.69 189 SER B C 1
ATOM 5076 O O . SER B 1 189 ? -9.961 -30.625 -22.562 1 94.69 189 SER B O 1
ATOM 5078 N N . LYS B 1 190 ? -11.922 -31.375 -23.25 1 95 190 LYS B N 1
ATOM 5079 C CA . LYS B 1 190 ? -12.594 -30.125 -22.938 1 95 190 LYS B CA 1
ATOM 5080 C C . LYS B 1 190 ? -12.812 -29.969 -21.422 1 95 190 LYS B C 1
ATOM 5082 O O . LYS B 1 190 ? -12.773 -30.969 -20.688 1 95 190 LYS B O 1
ATOM 5087 N N . PHE B 1 191 ? -12.953 -28.781 -21.047 1 95.31 191 PHE B N 1
ATOM 5088 C CA . PHE B 1 191 ? -13.195 -28.484 -19.641 1 95.31 191 PHE B CA 1
ATOM 5089 C C . PHE B 1 191 ? -14.102 -27.266 -19.484 1 95.31 191 PHE B C 1
ATOM 5091 O O . PHE B 1 191 ? -14.328 -26.531 -20.453 1 95.31 191 PHE B O 1
ATOM 5098 N N . GLN B 1 192 ? -14.656 -27.109 -18.328 1 95.25 192 GLN B N 1
ATOM 5099 C CA . GLN B 1 192 ? -15.523 -25.969 -18.062 1 95.25 192 GLN B CA 1
ATOM 5100 C C . GLN B 1 192 ? -14.711 -24.672 -17.969 1 95.25 192 GLN B C 1
ATOM 5102 O O . GLN B 1 192 ? -13.625 -24.656 -17.391 1 95.25 192 GLN B O 1
ATOM 5107 N N . PHE B 1 193 ? -15.25 -23.609 -18.516 1 95.06 193 PHE B N 1
ATOM 5108 C CA . PHE B 1 193 ? -14.586 -22.312 -18.5 1 95.06 193 PHE B CA 1
ATOM 5109 C C . PHE B 1 193 ? -14.273 -21.891 -17.078 1 95.06 193 PHE B C 1
ATOM 5111 O O . PHE B 1 193 ? -13.172 -21.422 -16.781 1 95.06 193 PHE B O 1
ATOM 5118 N N . SER B 1 194 ? -15.203 -22.062 -16.156 1 94.44 194 SER B N 1
ATOM 5119 C CA . SER B 1 194 ? -15.039 -21.656 -14.758 1 94.44 194 SER B CA 1
ATOM 5120 C C . SER B 1 194 ? -13.906 -22.422 -14.086 1 94.44 194 SER B C 1
ATOM 5122 O O . SER B 1 194 ? -13.18 -21.875 -13.258 1 94.44 194 SER B O 1
ATOM 5124 N N . GLU B 1 195 ? -13.773 -23.641 -14.477 1 94.69 195 GLU B N 1
ATOM 5125 C CA . GLU B 1 195 ? -12.688 -24.453 -13.938 1 94.69 195 GLU B CA 1
ATOM 5126 C C . GLU B 1 195 ? -11.328 -23.922 -14.375 1 94.69 195 GLU B C 1
ATOM 5128 O O . GLU B 1 195 ? -10.391 -23.875 -13.57 1 94.69 195 GLU B O 1
ATOM 5133 N N . GLY B 1 196 ? -11.289 -23.609 -15.641 1 95.38 196 GLY B N 1
ATOM 5134 C CA . GLY B 1 196 ? -10.055 -23.047 -16.156 1 95.38 196 GLY B CA 1
ATOM 5135 C C . GLY B 1 196 ? -9.68 -21.734 -15.508 1 95.38 196 GLY B C 1
ATOM 5136 O O . GLY B 1 196 ? -8.5 -21.469 -15.234 1 95.38 196 GLY B O 1
ATOM 5137 N N . ILE B 1 197 ? -10.68 -20.938 -15.219 1 95.25 197 ILE B N 1
ATOM 5138 C CA . ILE B 1 197 ? -10.453 -19.641 -14.57 1 95.25 197 ILE B CA 1
ATOM 5139 C C . ILE B 1 197 ? -9.859 -19.859 -13.18 1 95.25 197 ILE B C 1
ATOM 5141 O O . ILE B 1 197 ? -8.961 -19.125 -12.758 1 95.25 197 ILE B O 1
ATOM 5145 N N . GLN B 1 198 ? -10.297 -20.828 -12.484 1 94.06 198 GLN B N 1
ATOM 5146 C CA . GLN B 1 198 ? -9.766 -21.141 -11.164 1 94.06 198 GLN B CA 1
ATOM 5147 C C . GLN B 1 198 ? -8.289 -21.516 -11.242 1 94.06 198 GLN B C 1
ATOM 5149 O O . GLN B 1 198 ? -7.492 -21.125 -10.391 1 94.06 198 GLN B O 1
ATOM 5154 N N . VAL B 1 199 ? -7.988 -22.281 -12.234 1 96.25 199 VAL B N 1
ATOM 5155 C CA . VAL B 1 199 ? -6.602 -22.688 -12.438 1 96.25 199 VAL B CA 1
ATOM 5156 C C . VAL B 1 199 ? -5.738 -21.469 -12.703 1 96.25 199 VAL B C 1
ATOM 5158 O O . VAL B 1 199 ? -4.637 -21.344 -12.164 1 96.25 199 VAL B O 1
ATOM 5161 N N . LEU B 1 200 ? -6.258 -20.547 -13.5 1 96.44 200 LEU B N 1
ATOM 5162 C CA . LEU B 1 200 ? -5.516 -19.344 -13.852 1 96.44 200 LEU B CA 1
ATOM 5163 C C . LEU B 1 200 ? -5.348 -18.438 -12.633 1 96.44 200 LEU B C 1
ATOM 5165 O O . LEU B 1 200 ? -4.332 -17.75 -12.492 1 96.44 200 LEU B O 1
ATOM 5169 N N . ASP B 1 201 ? -6.312 -18.469 -11.781 1 95.12 201 ASP B N 1
ATOM 5170 C CA . ASP B 1 201 ? -6.207 -17.703 -10.539 1 95.12 201 ASP B CA 1
ATOM 5171 C C . ASP B 1 201 ? -5.074 -18.234 -9.664 1 95.12 201 ASP B C 1
ATOM 5173 O O . ASP B 1 201 ? -4.301 -17.453 -9.102 1 95.12 201 ASP B O 1
ATOM 5177 N N . VAL B 1 202 ? -5.031 -19.516 -9.539 1 96.25 202 VAL B N 1
ATOM 5178 C CA . VAL B 1 202 ? -3.971 -20.125 -8.742 1 96.25 202 VAL B CA 1
ATOM 5179 C C . VAL B 1 202 ? -2.619 -19.891 -9.422 1 96.25 202 VAL B C 1
ATOM 5181 O O . VAL B 1 202 ? -1.618 -19.641 -8.742 1 96.25 202 VAL B O 1
ATOM 5184 N N . PHE B 1 203 ? -2.645 -20.016 -10.727 1 97.12 203 PHE B N 1
ATOM 5185 C CA . PHE B 1 203 ? -1.434 -19.766 -11.5 1 97.12 203 PHE B CA 1
ATOM 5186 C C . PHE B 1 203 ? -0.942 -18.328 -11.266 1 97.12 203 PHE B C 1
ATOM 5188 O O . PHE B 1 203 ? 0.26 -18.109 -11.117 1 97.12 203 PHE B O 1
ATOM 5195 N N . SER B 1 204 ? -1.838 -17.359 -11.203 1 97.19 204 SER B N 1
ATOM 5196 C CA . SER B 1 204 ? -1.507 -15.969 -10.922 1 97.19 204 SER B CA 1
ATOM 5197 C C . SER B 1 204 ? -0.863 -15.828 -9.547 1 97.19 204 SER B C 1
ATOM 5199 O O . SER B 1 204 ? 0.084 -15.055 -9.375 1 97.19 204 SER B O 1
ATOM 5201 N N . LEU B 1 205 ? -1.406 -16.547 -8.602 1 97.12 205 LEU B N 1
ATOM 5202 C CA . LEU B 1 205 ? -0.85 -16.531 -7.254 1 97.12 205 LEU B CA 1
ATOM 5203 C C . LEU B 1 205 ? 0.569 -17.094 -7.246 1 97.12 205 LEU B C 1
ATOM 5205 O O . LEU B 1 205 ? 1.455 -16.531 -6.59 1 97.12 205 LEU B O 1
ATOM 5209 N N . TYR B 1 206 ? 0.743 -18.188 -7.969 1 97.75 206 TYR B N 1
ATOM 5210 C CA . TYR B 1 206 ? 2.066 -18.781 -8.062 1 97.75 206 TYR B CA 1
ATOM 5211 C C . TYR B 1 206 ? 3.061 -17.828 -8.703 1 97.75 206 TYR B C 1
ATOM 5213 O O . TYR B 1 206 ? 4.184 -17.672 -8.219 1 97.75 206 TYR B O 1
ATOM 5221 N N . LEU B 1 207 ? 2.637 -17.188 -9.781 1 97.56 207 LEU B N 1
ATOM 5222 C CA . LEU B 1 207 ? 3.506 -16.234 -10.453 1 97.56 207 LEU B CA 1
ATOM 5223 C C . LEU B 1 207 ? 3.83 -15.062 -9.539 1 97.56 207 LEU B C 1
ATOM 5225 O O . LEU B 1 207 ? 4.941 -14.531 -9.57 1 97.56 207 LEU B O 1
ATOM 5229 N N . SER B 1 208 ? 2.861 -14.625 -8.781 1 97.44 208 SER B N 1
ATOM 5230 C CA . SER B 1 208 ? 3.094 -13.547 -7.828 1 97.44 208 SER B CA 1
ATOM 5231 C C . SER B 1 208 ? 4.18 -13.922 -6.824 1 97.44 208 SER B C 1
ATOM 5233 O O . SER B 1 208 ? 5.027 -13.094 -6.484 1 97.44 208 SER B O 1
ATOM 5235 N N . PHE B 1 209 ? 4.152 -15.188 -6.363 1 97.88 209 PHE B N 1
ATOM 5236 C CA . PHE B 1 209 ? 5.207 -15.688 -5.488 1 97.88 209 PHE B CA 1
ATOM 5237 C C . PHE B 1 209 ? 6.562 -15.633 -6.191 1 97.88 209 PHE B C 1
ATOM 5239 O O . PHE B 1 209 ? 7.555 -15.195 -5.605 1 97.88 209 PHE B O 1
ATOM 5246 N N . ALA B 1 210 ? 6.508 -16 -7.398 1 96.88 210 ALA B N 1
ATOM 5247 C CA . ALA B 1 210 ? 7.742 -16.141 -8.164 1 96.88 210 ALA B CA 1
ATOM 5248 C C . ALA B 1 210 ? 8.367 -14.789 -8.461 1 96.88 210 ALA B C 1
ATOM 5250 O O . ALA B 1 210 ? 9.594 -14.656 -8.477 1 96.88 210 ALA B O 1
ATOM 5251 N N . VAL B 1 211 ? 7.562 -13.805 -8.688 1 94.94 211 VAL B N 1
ATOM 5252 C CA . VAL B 1 211 ? 8.117 -12.531 -9.141 1 94.94 211 VAL B CA 1
ATOM 5253 C C . VAL B 1 211 ? 8.148 -11.539 -7.98 1 94.94 211 VAL B C 1
ATOM 5255 O O . VAL B 1 211 ? 8.727 -10.453 -8.102 1 94.94 211 VAL B O 1
ATOM 5258 N N . GLY B 1 212 ? 7.492 -11.836 -6.852 1 95.88 212 GLY B N 1
ATOM 5259 C CA . GLY B 1 212 ? 7.586 -11.047 -5.637 1 95.88 212 GLY B CA 1
ATOM 5260 C C . GLY B 1 212 ? 6.621 -9.875 -5.609 1 95.88 212 GLY B C 1
ATOM 5261 O O . GLY B 1 212 ? 6.789 -8.945 -4.82 1 95.88 212 GLY B O 1
ATOM 5262 N N . ARG B 1 213 ? 5.699 -9.789 -6.453 1 95.5 213 ARG B N 1
ATOM 5263 C CA . ARG B 1 213 ? 4.633 -8.797 -6.5 1 95.5 213 ARG B CA 1
ATOM 5264 C C . ARG B 1 213 ? 3.355 -9.391 -7.086 1 95.5 213 ARG B C 1
ATOM 5266 O O . ARG B 1 213 ? 3.4 -10.406 -7.781 1 95.5 213 ARG B O 1
ATOM 5273 N N . TRP B 1 214 ? 2.248 -8.75 -6.809 1 95.75 214 TRP B N 1
ATOM 5274 C CA . TRP B 1 214 ? 0.983 -9.25 -7.34 1 95.75 214 TRP B CA 1
ATOM 5275 C C . TRP B 1 214 ? 0.943 -9.133 -8.859 1 95.75 214 TRP B C 1
ATOM 5277 O O . TRP B 1 214 ? 1.187 -8.055 -9.406 1 95.75 214 TRP B O 1
ATOM 5287 N N . ILE B 1 215 ? 0.71 -10.164 -9.5 1 94.75 215 ILE B N 1
ATOM 5288 C CA . ILE B 1 215 ? 0.503 -10.219 -10.938 1 94.75 215 ILE B CA 1
ATOM 5289 C C . ILE B 1 215 ? -0.668 -11.141 -11.258 1 94.75 215 ILE B C 1
ATOM 5291 O O . ILE B 1 215 ? -1.148 -11.867 -10.383 1 94.75 215 ILE B O 1
ATOM 5295 N N . GLY B 1 216 ? -1.203 -11.07 -12.438 1 92.88 216 GLY B N 1
ATOM 5296 C CA . GLY B 1 216 ? -2.348 -11.93 -12.719 1 92.88 216 GLY B CA 1
ATOM 5297 C C . GLY B 1 216 ? -2.656 -12.055 -14.195 1 92.88 216 GLY B C 1
ATOM 5298 O O . GLY B 1 216 ? -2.209 -11.234 -15 1 92.88 216 GLY B O 1
ATOM 5299 N N . CYS B 1 217 ? -3.271 -13.102 -14.492 1 94.56 217 CYS B N 1
ATOM 5300 C CA . CYS B 1 217 ? -3.834 -13.312 -15.828 1 94.56 217 CYS B CA 1
ATOM 5301 C C . CYS B 1 217 ? -5.078 -12.453 -16.031 1 94.56 217 CYS B C 1
ATOM 5303 O O . CYS B 1 217 ? -5.918 -12.344 -15.141 1 94.56 217 CYS B O 1
ATOM 5305 N N . VAL B 1 218 ? -5.051 -11.852 -17.219 1 92.31 218 VAL B N 1
ATOM 5306 C CA . VAL B 1 218 ? -6.164 -10.945 -17.484 1 92.31 218 VAL B CA 1
ATOM 5307 C C . VAL B 1 218 ? -6.809 -11.297 -18.812 1 92.31 218 VAL B C 1
ATOM 5309 O O . VAL B 1 218 ? -6.164 -11.867 -19.688 1 92.31 218 VAL B O 1
ATOM 5312 N N . PHE B 1 219 ? -8.047 -11.109 -18.969 1 90 219 PHE B N 1
ATOM 5313 C CA . PHE B 1 219 ? -8.844 -11.227 -20.203 1 90 219 PHE B CA 1
ATOM 5314 C C . PHE B 1 219 ? -8.867 -12.664 -20.688 1 90 219 PHE B C 1
ATOM 5316 O O . PHE B 1 219 ? -8.578 -12.93 -21.859 1 90 219 PHE B O 1
ATOM 5323 N N . PRO B 1 220 ? -9.203 -13.516 -19.812 1 93.12 220 PRO B N 1
ATOM 5324 C CA . PRO B 1 220 ? -9.32 -14.891 -20.312 1 93.12 220 PRO B CA 1
ATOM 5325 C C . PRO B 1 220 ? -10.445 -15.047 -21.344 1 93.12 220 PRO B C 1
ATOM 5327 O O . PRO B 1 220 ? -11.547 -14.531 -21.141 1 93.12 220 PRO B O 1
ATOM 5330 N N . VAL B 1 221 ? -10.164 -15.703 -22.422 1 91.75 221 VAL B N 1
ATOM 5331 C CA . VAL B 1 221 ? -11.125 -16.016 -23.469 1 91.75 221 VAL B CA 1
ATOM 5332 C C . VAL B 1 221 ? -11.164 -17.531 -23.703 1 91.75 221 VAL B C 1
ATOM 5334 O O . VAL B 1 221 ? -10.125 -18.141 -23.984 1 91.75 221 VAL B O 1
ATOM 5337 N N . GLY B 1 222 ? -12.305 -18.094 -23.484 1 93.19 222 GLY B N 1
ATOM 5338 C CA . GLY B 1 222 ? -12.484 -19.516 -23.734 1 93.19 222 GLY B CA 1
ATOM 5339 C C . GLY B 1 222 ? -12.758 -19.828 -25.203 1 93.19 222 GLY B C 1
ATOM 5340 O O . GLY B 1 222 ? -13.602 -19.188 -25.828 1 93.19 222 GLY B O 1
ATOM 5341 N N . ASN B 1 223 ? -12.008 -20.797 -25.719 1 90.62 223 ASN B N 1
ATOM 5342 C CA . ASN B 1 223 ? -12.156 -21.203 -27.109 1 90.62 223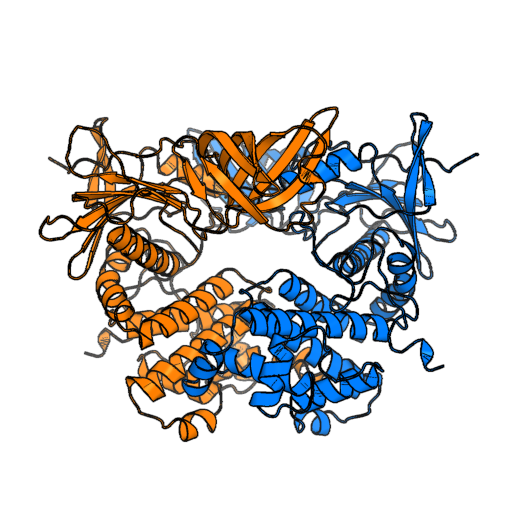 ASN B CA 1
ATOM 5343 C C . ASN B 1 223 ? -12.594 -22.656 -27.234 1 90.62 223 ASN B C 1
ATOM 5345 O O . ASN B 1 223 ? -12.047 -23.531 -26.562 1 90.62 223 ASN B O 1
ATOM 5349 N N . ASP B 1 224 ? -13.656 -22.969 -27.953 1 87.12 224 ASP B N 1
ATOM 5350 C CA . ASP B 1 224 ? -14.18 -24.328 -28.094 1 87.12 224 ASP B CA 1
ATOM 5351 C C . ASP B 1 224 ? -13.797 -24.922 -29.453 1 87.12 224 ASP B C 1
ATOM 5353 O O . ASP B 1 224 ? -14.305 -25.969 -29.844 1 87.12 224 ASP B O 1
ATOM 5357 N N . GLY B 1 225 ? -12.914 -24.453 -30.078 1 75.31 225 GLY B N 1
ATOM 5358 C CA . GLY B 1 225 ? -12.477 -24.984 -31.359 1 75.31 225 GLY B CA 1
ATOM 5359 C C . GLY B 1 225 ? -13.391 -24.594 -32.5 1 75.31 225 GLY B C 1
ATOM 5360 O O . GLY B 1 225 ? -13.047 -24.797 -33.656 1 75.31 225 GLY B O 1
ATOM 5361 N N . SER B 1 226 ? -14.688 -24.281 -32.031 1 68.25 226 SER B N 1
ATOM 5362 C CA . SER B 1 226 ? -15.633 -24 -33.094 1 68.25 226 SER B CA 1
ATOM 5363 C C . SER B 1 226 ? -15.328 -22.656 -33.75 1 68.25 226 SER B C 1
ATOM 5365 O O . SER B 1 226 ? -14.734 -21.766 -33.156 1 68.25 226 SER B O 1
ATOM 5367 N N . SER B 1 227 ? -15.398 -22.719 -35.031 1 57.22 227 SER B N 1
ATOM 5368 C CA . SER B 1 227 ? -15.195 -21.531 -35.844 1 57.22 227 SER B CA 1
ATOM 5369 C C . SER B 1 227 ? -16.141 -20.406 -35.469 1 57.22 227 SER B C 1
ATOM 5371 O O . SER B 1 227 ? -16 -19.281 -35.906 1 57.22 227 SER B O 1
ATOM 5373 N N . SER B 1 228 ? -17.312 -20.875 -34.969 1 52.12 228 SER B N 1
ATOM 5374 C CA . SER B 1 228 ? -18.359 -19.875 -34.781 1 52.12 228 SER B CA 1
ATOM 5375 C C . SER B 1 228 ? -17.938 -18.797 -33.781 1 52.12 228 SER B C 1
ATOM 5377 O O . SER B 1 228 ? -18.531 -17.719 -33.719 1 52.12 228 SER B O 1
ATOM 5379 N N . GLY B 1 229 ? -16.844 -18.734 -33.281 1 53 229 GLY B N 1
ATOM 5380 C CA . GLY B 1 229 ? -16.203 -17.625 -32.594 1 53 229 GLY B CA 1
ATOM 5381 C C . GLY B 1 229 ? -16.719 -17.406 -31.188 1 53 229 GLY B C 1
ATOM 5382 O O . GLY B 1 229 ? -16.656 -16.281 -30.672 1 53 229 GLY B O 1
ATOM 5383 N N . LEU B 1 230 ? -17.828 -18.25 -30.797 1 54.94 230 LEU B N 1
ATOM 5384 C CA . LEU B 1 230 ? -18.375 -17.844 -29.5 1 54.94 230 LEU B CA 1
ATOM 5385 C C . LEU B 1 230 ? -17.328 -17.969 -28.406 1 54.94 230 LEU B C 1
ATOM 5387 O O . LEU B 1 230 ? -16.734 -19.031 -28.203 1 54.94 230 LEU B O 1
ATOM 5391 N N . SER B 1 231 ? -16.656 -16.828 -28.141 1 70.31 231 SER B N 1
ATOM 5392 C CA . SER B 1 231 ? -15.617 -16.766 -27.109 1 70.31 231 SER B CA 1
ATOM 5393 C C . SER B 1 231 ? -16.188 -16.281 -25.781 1 70.31 231 SER B C 1
ATOM 5395 O O . SER B 1 231 ? -17.094 -15.453 -25.766 1 70.31 231 SER B O 1
ATOM 5397 N N . VAL B 1 232 ? -16.328 -17.328 -24.781 1 84.31 232 VAL B N 1
ATOM 5398 C CA . VAL B 1 232 ? -16.641 -16.906 -23.422 1 84.31 232 VAL B CA 1
ATOM 5399 C C . VAL B 1 232 ? -15.484 -16.094 -22.844 1 84.31 232 VAL B C 1
ATOM 5401 O O . VAL B 1 232 ? -14.32 -16.375 -23.141 1 84.31 232 VAL B O 1
ATOM 5404 N N . MET B 1 233 ? -15.969 -14.992 -22.203 1 85.94 233 MET B N 1
ATOM 5405 C CA . MET B 1 233 ? -14.938 -14.125 -21.641 1 85.94 233 MET B CA 1
ATOM 5406 C C . MET B 1 233 ? -15.281 -13.719 -20.203 1 85.94 233 MET B C 1
ATOM 5408 O O . MET B 1 233 ? -16.438 -13.828 -19.781 1 85.94 233 MET B O 1
ATOM 5412 N N . GLU B 1 234 ? -14.273 -13.367 -19.484 1 89.38 234 GLU B N 1
ATOM 5413 C CA . GLU B 1 234 ? -14.43 -12.82 -18.141 1 89.38 234 GLU B CA 1
ATOM 5414 C C . GLU B 1 234 ? -13.992 -11.359 -18.094 1 89.38 234 GLU B C 1
ATOM 5416 O O . GLU B 1 234 ? -12.953 -11 -18.641 1 89.38 234 GLU B O 1
ATOM 5421 N N . TRP B 1 235 ? -14.914 -10.539 -17.547 1 88.62 235 TRP B N 1
ATOM 5422 C CA . TRP B 1 235 ? -14.531 -9.164 -17.219 1 88.62 235 TRP B CA 1
ATOM 5423 C C . TRP B 1 235 ? -14.109 -9.055 -15.75 1 88.62 235 TRP B C 1
ATOM 5425 O O . TRP B 1 235 ? -14.938 -9.18 -14.844 1 88.62 235 TRP B O 1
ATOM 5435 N N . SER B 1 236 ? -12.82 -8.93 -15.555 1 88.62 236 SER B N 1
ATOM 5436 C CA . SER B 1 236 ? -12.312 -8.797 -14.188 1 88.62 236 SER B CA 1
ATOM 5437 C C . SER B 1 236 ? -10.945 -8.117 -14.172 1 88.62 236 SER B C 1
ATOM 5439 O O . SER B 1 236 ? -10.297 -7.992 -15.211 1 88.62 236 SER B O 1
ATOM 5441 N N . CYS B 1 237 ? -10.672 -7.555 -13.086 1 88.31 237 CYS B N 1
ATOM 5442 C CA . CYS B 1 237 ? -9.336 -7.039 -12.82 1 88.31 237 CYS B CA 1
ATOM 5443 C C . CYS B 1 237 ? -8.703 -7.758 -11.633 1 88.31 237 CYS B C 1
ATOM 5445 O O . CYS B 1 237 ? -9.188 -7.648 -10.508 1 88.31 237 CYS B O 1
ATOM 5447 N N . PRO B 1 238 ? -7.754 -8.594 -11.977 1 87.75 238 PRO B N 1
ATOM 5448 C CA . PRO B 1 238 ? -7.07 -9.188 -10.828 1 87.75 238 PRO B CA 1
ATOM 5449 C C . PRO B 1 238 ? -6.234 -8.18 -10.047 1 87.75 238 PRO B C 1
ATOM 5451 O O . PRO B 1 238 ? -6.039 -7.051 -10.5 1 87.75 238 PRO B O 1
ATOM 5454 N N . ARG B 1 239 ? -5.879 -8.602 -8.844 1 89.5 239 ARG B N 1
ATOM 5455 C CA . ARG B 1 239 ? -4.93 -7.793 -8.086 1 89.5 239 ARG B CA 1
ATOM 5456 C C . ARG B 1 239 ? -3.561 -7.777 -8.75 1 89.5 239 ARG B C 1
ATOM 5458 O O . ARG B 1 239 ? -2.943 -8.828 -8.938 1 89.5 239 ARG B O 1
ATOM 5465 N N . VAL B 1 240 ? -3.137 -6.602 -9.156 1 93.44 240 VAL B N 1
ATOM 5466 C CA . VAL B 1 240 ? -1.85 -6.469 -9.836 1 93.44 240 VAL B CA 1
ATOM 5467 C C . VAL B 1 240 ? -1.149 -5.195 -9.359 1 93.44 240 VAL B C 1
ATOM 5469 O O . VAL B 1 240 ? -1.788 -4.156 -9.195 1 93.44 240 VAL B O 1
ATOM 5472 N N . ASP B 1 241 ? 0.076 -5.301 -9.055 1 93.12 241 ASP B N 1
ATOM 5473 C CA . ASP B 1 241 ? 0.893 -4.148 -8.688 1 93.12 241 ASP B CA 1
ATOM 5474 C C . ASP B 1 241 ? 1.538 -3.516 -9.914 1 93.12 241 ASP B C 1
ATOM 5476 O O . ASP B 1 241 ? 1.752 -4.188 -10.93 1 93.12 241 ASP B O 1
ATOM 5480 N N . PRO B 1 242 ? 1.825 -2.197 -9.82 1 92.12 242 PRO B N 1
ATOM 5481 C CA . PRO B 1 242 ? 2.623 -1.614 -10.898 1 92.12 242 PRO B CA 1
ATOM 5482 C C . PRO B 1 242 ? 3.969 -2.312 -11.086 1 92.12 242 PRO B C 1
ATOM 5484 O O . PRO B 1 242 ? 4.512 -2.871 -10.125 1 92.12 242 PRO B O 1
ATOM 5487 N N . PHE B 1 243 ? 4.441 -2.197 -12.266 1 91.06 243 PHE B N 1
ATOM 5488 C CA . PHE B 1 243 ? 5.691 -2.875 -12.578 1 91.06 243 PHE B CA 1
ATOM 5489 C C . PHE B 1 243 ? 6.84 -2.305 -11.75 1 91.06 243 PHE B C 1
ATOM 5491 O O . PHE B 1 243 ? 6.957 -1.087 -11.602 1 91.06 243 PHE B O 1
ATOM 5498 N N . ARG B 1 244 ? 7.547 -3.156 -11.172 1 85.44 244 ARG B N 1
ATOM 5499 C CA . ARG B 1 244 ? 8.789 -2.854 -10.469 1 85.44 244 ARG B CA 1
ATOM 5500 C C . ARG B 1 244 ? 9.727 -4.051 -10.469 1 85.44 244 ARG B C 1
ATOM 5502 O O . ARG B 1 244 ? 9.289 -5.199 -10.383 1 85.44 244 ARG B O 1
ATOM 5509 N N . ASN B 1 245 ? 10.938 -3.744 -10.578 1 81.25 245 ASN B N 1
ATOM 5510 C CA . ASN B 1 245 ? 11.906 -4.828 -10.445 1 81.25 245 ASN B CA 1
ATOM 5511 C C . ASN B 1 245 ? 12.086 -5.242 -8.992 1 81.25 245 ASN B C 1
ATOM 5513 O O . ASN B 1 245 ? 12.5 -4.434 -8.156 1 81.25 245 ASN B O 1
ATOM 5517 N N . CYS B 1 246 ? 11.617 -6.391 -8.695 1 85.62 246 CYS B N 1
ATOM 5518 C CA . CYS B 1 246 ? 11.734 -6.91 -7.34 1 85.62 246 CYS B CA 1
ATOM 5519 C C . CYS B 1 246 ? 12.742 -8.047 -7.277 1 85.62 246 CYS B C 1
ATOM 5521 O O . CYS B 1 246 ? 12.852 -8.844 -8.211 1 85.62 246 CYS B O 1
ATOM 5523 N N . PHE B 1 247 ? 13.453 -8.047 -6.23 1 88.69 247 PHE B N 1
ATOM 5524 C CA . PHE B 1 247 ? 14.273 -9.227 -5.996 1 88.69 247 PHE B CA 1
ATOM 5525 C C . PHE B 1 247 ? 13.422 -10.406 -5.551 1 88.69 247 PHE B C 1
ATOM 5527 O O . PHE B 1 247 ? 12.5 -10.242 -4.75 1 88.69 247 PHE B O 1
ATOM 5534 N N . THR B 1 248 ? 13.633 -11.531 -6.156 1 93.19 248 THR B N 1
ATOM 5535 C CA . THR B 1 248 ? 12.922 -12.758 -5.812 1 93.19 248 THR B CA 1
ATOM 5536 C C . THR B 1 248 ? 13.828 -13.977 -5.965 1 93.19 248 THR B C 1
ATOM 5538 O O . THR B 1 248 ? 14.992 -13.844 -6.344 1 93.19 248 THR B O 1
ATOM 5541 N N . TRP B 1 249 ? 13.289 -15.133 -5.664 1 96.56 249 TRP B N 1
ATOM 5542 C CA . TRP B 1 249 ? 14.047 -16.375 -5.652 1 96.56 249 TRP B CA 1
ATOM 5543 C C . TRP B 1 249 ? 14.211 -16.922 -7.066 1 96.56 249 TRP B C 1
ATOM 5545 O O . TRP B 1 249 ? 14.953 -17.891 -7.281 1 96.56 249 TRP B O 1
ATOM 5555 N N . THR B 1 250 ? 13.555 -16.312 -8.062 1 96.19 250 THR B N 1
ATOM 5556 C CA . THR B 1 250 ? 13.672 -16.75 -9.453 1 96.19 250 THR B CA 1
ATOM 5557 C C . THR B 1 250 ? 14.672 -15.875 -10.211 1 96.19 250 THR B C 1
ATOM 5559 O O . THR B 1 250 ? 15.062 -14.812 -9.734 1 96.19 250 THR B O 1
ATOM 5562 N N . ASP B 1 251 ? 15.133 -16.406 -11.328 1 93.94 251 ASP B N 1
ATOM 5563 C CA . ASP B 1 251 ? 16.109 -15.703 -12.156 1 93.94 251 ASP B CA 1
ATOM 5564 C C . ASP B 1 251 ? 15.695 -15.734 -13.633 1 93.94 251 ASP B C 1
ATOM 5566 O O . ASP B 1 251 ? 15.242 -16.766 -14.133 1 93.94 251 ASP B O 1
ATOM 5570 N N . MET B 1 252 ? 15.883 -14.719 -14.289 1 92 252 MET B N 1
ATOM 5571 C CA . MET B 1 252 ? 15.398 -14.547 -15.656 1 92 252 MET B CA 1
ATOM 5572 C C . MET B 1 252 ? 16.109 -15.508 -16.609 1 92 252 MET B C 1
ATOM 5574 O O . MET B 1 252 ? 15.555 -15.891 -17.641 1 92 252 MET B O 1
ATOM 5578 N N . GLN B 1 253 ? 17.281 -15.93 -16.312 1 93.94 253 GLN B N 1
ATOM 5579 C CA . GLN B 1 253 ? 18.078 -16.75 -17.219 1 93.94 253 GLN B CA 1
ATOM 5580 C C . GLN B 1 253 ? 17.719 -18.234 -17.078 1 93.94 253 GLN B C 1
ATOM 5582 O O . GLN B 1 253 ? 18.094 -19.047 -17.922 1 93.94 253 GLN B O 1
ATOM 5587 N N . TYR B 1 254 ? 17.031 -18.547 -16 1 94.75 254 TYR B N 1
ATOM 5588 C CA . TYR B 1 254 ? 16.781 -19.953 -15.711 1 94.75 254 TYR B CA 1
ATOM 5589 C C . TYR B 1 254 ? 15.297 -20.219 -15.516 1 94.75 254 TYR B C 1
ATOM 5591 O O . TYR B 1 254 ? 14.82 -20.297 -14.383 1 94.75 254 TYR B O 1
ATOM 5599 N N . SER B 1 255 ? 14.609 -20.484 -16.578 1 95.31 255 SER B N 1
ATOM 5600 C CA . SER B 1 255 ? 13.164 -20.641 -16.531 1 95.31 255 SER B CA 1
ATOM 5601 C C . SER B 1 255 ? 12.766 -21.859 -15.703 1 95.31 255 SER B C 1
ATOM 5603 O O . SER B 1 255 ? 11.695 -21.859 -15.078 1 95.31 255 SER B O 1
ATOM 5605 N N . LYS B 1 256 ? 13.602 -22.828 -15.625 1 95.25 256 LYS B N 1
ATOM 5606 C CA . LYS B 1 256 ? 13.281 -24.062 -14.898 1 95.25 256 LYS B CA 1
ATOM 5607 C C . LYS B 1 256 ? 13.117 -23.797 -13.406 1 95.25 256 LYS B C 1
ATOM 5609 O O . LYS B 1 256 ? 12.359 -24.484 -12.727 1 95.25 256 LYS B O 1
ATOM 5614 N N . VAL B 1 257 ? 13.836 -22.828 -12.898 1 96.06 257 VAL B N 1
ATOM 5615 C CA . VAL B 1 257 ? 13.719 -22.438 -11.5 1 96.06 257 VAL B CA 1
ATOM 5616 C C . VAL B 1 257 ? 12.273 -22.031 -11.195 1 96.06 257 VAL B C 1
ATOM 5618 O O . VAL B 1 257 ? 11.766 -22.312 -10.109 1 96.06 257 VAL B O 1
ATOM 5621 N N . LEU B 1 258 ? 11.633 -21.438 -12.156 1 96.44 258 LEU B N 1
ATOM 5622 C CA . LEU B 1 258 ? 10.25 -20.969 -12.039 1 96.44 258 LEU B CA 1
ATOM 5623 C C . LEU B 1 258 ? 9.273 -22.094 -12.352 1 96.44 258 LEU B C 1
ATOM 5625 O O . LEU B 1 258 ? 8.242 -22.234 -11.695 1 96.44 258 LEU B O 1
ATOM 5629 N N . GLU B 1 259 ? 9.602 -22.953 -13.297 1 97.56 259 GLU B N 1
ATOM 5630 C CA . GLU B 1 259 ? 8.672 -23.953 -13.828 1 97.56 259 GLU B CA 1
ATOM 5631 C C . GLU B 1 259 ? 8.57 -25.156 -12.898 1 97.56 259 GLU B C 1
ATOM 5633 O O . GLU B 1 259 ? 7.48 -25.688 -12.68 1 97.56 259 GLU B O 1
ATOM 5638 N N . ASP B 1 260 ? 9.609 -25.5 -12.273 1 96.62 260 ASP B N 1
ATOM 5639 C CA . ASP B 1 260 ? 9.75 -26.812 -11.633 1 96.62 260 ASP B CA 1
ATOM 5640 C C . ASP B 1 260 ? 8.852 -26.906 -10.391 1 96.62 260 ASP B C 1
ATOM 5642 O O . ASP B 1 260 ? 8.203 -27.922 -10.164 1 96.62 260 ASP B O 1
ATOM 5646 N N . PRO B 1 261 ? 8.789 -25.828 -9.586 1 97.12 261 PRO B N 1
ATOM 5647 C CA . PRO B 1 261 ? 8.008 -25.969 -8.359 1 97.12 261 PRO B CA 1
ATOM 5648 C C . PRO B 1 261 ? 6.5 -25.906 -8.609 1 97.12 261 PRO B C 1
ATOM 5650 O O . PRO B 1 261 ? 5.711 -26.172 -7.699 1 97.12 261 PRO B O 1
ATOM 5653 N N . PHE B 1 262 ? 6.035 -25.672 -9.789 1 97.31 262 PHE B N 1
ATOM 5654 C CA . PHE B 1 262 ? 4.641 -25.312 -10.047 1 97.31 262 PHE B CA 1
ATOM 5655 C C . PHE B 1 262 ? 3.727 -26.5 -9.773 1 97.31 262 PHE B C 1
ATOM 5657 O O . PHE B 1 262 ? 2.662 -26.344 -9.172 1 97.31 262 PHE B O 1
ATOM 5664 N N . SER B 1 263 ? 4.098 -27.625 -10.211 1 96.62 263 SER B N 1
ATOM 5665 C CA . SER B 1 263 ? 3.254 -28.797 -10.039 1 96.62 263 SER B CA 1
ATOM 5666 C C . SER B 1 263 ? 3.012 -29.094 -8.555 1 96.62 263 SER B C 1
ATOM 5668 O O . SER B 1 263 ? 1.893 -29.422 -8.156 1 96.62 263 SER B O 1
ATOM 5670 N N . SER B 1 264 ? 4.062 -29 -7.742 1 96.38 264 SER B N 1
ATOM 5671 C CA . SER B 1 264 ? 3.928 -29.203 -6.301 1 96.38 264 SER B CA 1
ATOM 5672 C C . SER B 1 264 ? 3.053 -28.109 -5.68 1 96.38 264 SER B C 1
ATOM 5674 O O . SER B 1 264 ? 2.303 -28.375 -4.738 1 96.38 264 SER B O 1
ATOM 5676 N N . PHE B 1 265 ? 3.17 -26.922 -6.191 1 97.06 265 PHE B N 1
ATOM 5677 C CA . PHE B 1 265 ? 2.344 -25.812 -5.715 1 97.06 265 PHE B CA 1
ATOM 5678 C C . PHE B 1 265 ? 0.865 -26.109 -5.934 1 97.06 265 PHE B C 1
ATOM 5680 O O . PHE B 1 265 ? 0.05 -25.938 -5.023 1 97.06 265 PHE B O 1
ATOM 5687 N N . MET B 1 266 ? 0.555 -26.625 -7.113 1 95.88 266 MET B N 1
ATOM 5688 C CA . MET B 1 266 ? -0.83 -26.953 -7.449 1 95.88 266 MET B CA 1
ATOM 5689 C C . MET B 1 266 ? -1.351 -28.094 -6.59 1 95.88 266 MET B C 1
ATOM 5691 O O . MET B 1 266 ? -2.504 -28.078 -6.156 1 95.88 266 MET B O 1
ATOM 5695 N N . SER B 1 267 ? -0.493 -29 -6.398 1 94.44 267 SER B N 1
ATOM 5696 C CA . SER B 1 267 ? -0.875 -30.141 -5.559 1 94.44 267 SER B CA 1
ATOM 5697 C C . SER B 1 267 ? -1.167 -29.688 -4.129 1 94.44 267 SER B C 1
ATOM 5699 O O . SER B 1 267 ? -2.139 -30.141 -3.52 1 94.44 267 SER B O 1
ATOM 5701 N N . LEU B 1 268 ? -0.339 -28.844 -3.615 1 94.38 268 LEU B N 1
ATOM 5702 C CA . LEU B 1 268 ? -0.53 -28.328 -2.27 1 94.38 268 LEU B CA 1
ATOM 5703 C C . LEU B 1 268 ? -1.804 -27.484 -2.189 1 94.38 268 LEU B C 1
ATOM 5705 O O . LEU B 1 268 ? -2.52 -27.531 -1.187 1 94.38 268 LEU B O 1
ATOM 5709 N N . TRP B 1 269 ? -2.105 -26.75 -3.207 1 93 269 TRP B N 1
ATOM 5710 C CA . TRP B 1 269 ? -3.281 -25.891 -3.264 1 93 269 TRP B CA 1
ATOM 5711 C C . TRP B 1 269 ? -4.562 -26.719 -3.225 1 93 269 TRP B C 1
ATOM 5713 O O . TRP B 1 269 ? -5.59 -26.25 -2.721 1 93 269 TRP B O 1
ATOM 5723 N N . ASP B 1 270 ? -4.508 -27.844 -3.768 1 91.81 270 ASP B N 1
ATOM 5724 C CA . ASP B 1 270 ? -5.684 -28.719 -3.832 1 91.81 270 ASP B CA 1
ATOM 5725 C C . ASP B 1 270 ? -6.062 -29.219 -2.445 1 91.81 270 ASP B C 1
ATOM 5727 O O . ASP B 1 270 ? -7.184 -29.703 -2.24 1 91.81 270 ASP B O 1
ATOM 5731 N N . ASP B 1 271 ? -5.059 -29.094 -1.529 1 91.31 271 ASP B N 1
ATOM 5732 C CA . ASP B 1 271 ? -5.336 -29.406 -0.132 1 91.31 271 ASP B CA 1
ATOM 5733 C C . ASP B 1 271 ? -6.004 -28.234 0.579 1 91.31 271 ASP B C 1
ATOM 5735 O O . ASP B 1 271 ? -5.41 -27.156 0.701 1 91.31 271 ASP B O 1
ATOM 5739 N N . GLU B 1 272 ? -7.18 -28.453 1.072 1 87.62 272 GLU B N 1
ATOM 5740 C CA . GLU B 1 272 ? -7.988 -27.375 1.639 1 87.62 272 GLU B CA 1
ATOM 5741 C C . GLU B 1 272 ? -7.258 -26.672 2.781 1 87.62 272 GLU B C 1
ATOM 5743 O O . GLU B 1 272 ? -7.277 -25.453 2.877 1 87.62 272 GLU B O 1
ATOM 5748 N N . ASP B 1 273 ? -6.621 -27.453 3.674 1 85.12 273 ASP B N 1
ATOM 5749 C CA . ASP B 1 273 ? -5.914 -26.859 4.812 1 85.12 273 ASP B CA 1
ATOM 5750 C C . ASP B 1 273 ? -4.711 -26.047 4.352 1 85.12 273 ASP B C 1
ATOM 5752 O O . ASP B 1 273 ? -4.488 -24.938 4.836 1 85.12 273 ASP B O 1
ATOM 5756 N N . TRP B 1 274 ? -4.027 -26.594 3.367 1 91.81 274 TRP B N 1
ATOM 5757 C CA . TRP B 1 274 ? -2.816 -25.922 2.912 1 91.81 274 TRP B CA 1
ATOM 5758 C C . TRP B 1 274 ? -3.154 -24.75 1.996 1 91.81 274 TRP B C 1
ATOM 5760 O O . TRP B 1 274 ? -2.373 -23.797 1.874 1 91.81 274 TRP B O 1
ATOM 5770 N N . ARG B 1 275 ? -4.332 -24.844 1.365 1 93.56 275 ARG B N 1
ATOM 5771 C CA . ARG B 1 275 ? -4.77 -23.734 0.511 1 93.56 275 ARG B CA 1
ATOM 5772 C C . ARG B 1 275 ? -4.812 -22.422 1.286 1 93.56 275 ARG B C 1
ATOM 5774 O O . ARG B 1 275 ? -4.246 -21.422 0.852 1 93.56 275 ARG B O 1
ATOM 5781 N N . GLU B 1 276 ? -5.426 -22.453 2.424 1 91.69 276 GLU B N 1
ATOM 5782 C CA . GLU B 1 276 ? -5.551 -21.266 3.256 1 91.69 276 GLU B CA 1
ATOM 5783 C C . GLU B 1 276 ? -4.191 -20.797 3.768 1 91.69 276 GLU B C 1
ATOM 5785 O O . GLU B 1 276 ? -3.908 -19.609 3.795 1 91.69 276 GLU B O 1
ATOM 5790 N N . VAL B 1 277 ? -3.359 -21.781 4.184 1 94.44 277 VAL B N 1
ATOM 5791 C CA . VAL B 1 277 ? -2.033 -21.469 4.711 1 94.44 277 VAL B CA 1
ATOM 5792 C C . VAL B 1 277 ? -1.192 -20.797 3.629 1 94.44 277 VAL B C 1
ATOM 5794 O O . VAL B 1 277 ? -0.577 -19.75 3.875 1 94.44 277 VAL B O 1
ATOM 5797 N N . LEU B 1 278 ? -1.291 -21.328 2.428 1 95.44 278 LEU B N 1
ATOM 5798 C CA . LEU B 1 278 ? -0.486 -20.812 1.326 1 95.44 278 LEU B CA 1
ATOM 5799 C C . LEU B 1 278 ? -0.967 -19.422 0.906 1 95.44 278 LEU B C 1
ATOM 5801 O O . LEU B 1 278 ? -0.156 -18.531 0.666 1 95.44 278 LEU B O 1
ATOM 5805 N N . GLN B 1 279 ? -2.244 -19.281 0.847 1 94.12 279 GLN B N 1
ATOM 5806 C CA . GLN B 1 279 ? -2.824 -18 0.459 1 94.12 279 GLN B CA 1
ATOM 5807 C C . GLN B 1 279 ? -2.428 -16.891 1.438 1 94.12 279 GLN B C 1
ATOM 5809 O O . GLN B 1 279 ? -2.029 -15.805 1.025 1 94.12 279 GLN B O 1
ATOM 5814 N N . THR B 1 280 ? -2.529 -17.188 2.709 1 94.31 280 THR B N 1
ATOM 5815 C CA . THR B 1 280 ? -2.227 -16.203 3.744 1 94.31 280 THR B CA 1
ATOM 5816 C C . THR B 1 280 ? -0.728 -15.93 3.805 1 94.31 280 THR B C 1
ATOM 5818 O O . THR B 1 280 ? -0.312 -14.773 3.941 1 94.31 280 THR B O 1
ATOM 5821 N N . ALA B 1 281 ? 0.075 -16.969 3.695 1 97.19 281 ALA B N 1
ATOM 5822 C CA . ALA B 1 281 ? 1.525 -16.812 3.713 1 97.19 281 ALA B CA 1
ATOM 5823 C C . ALA B 1 281 ? 1.994 -15.938 2.549 1 97.19 281 ALA B C 1
ATOM 5825 O O . ALA B 1 281 ? 2.834 -15.055 2.727 1 97.19 281 ALA B O 1
ATOM 5826 N N . LEU B 1 282 ? 1.428 -16.172 1.406 1 97.31 282 LEU B N 1
ATOM 5827 C CA . LEU B 1 282 ? 1.823 -15.422 0.222 1 97.31 282 LEU B CA 1
ATOM 5828 C C . LEU B 1 282 ? 1.33 -13.984 0.304 1 97.31 282 LEU B C 1
ATOM 5830 O O . LEU B 1 282 ? 2.004 -13.062 -0.166 1 97.31 282 LEU B O 1
ATOM 5834 N N . HIS B 1 283 ? 0.175 -13.844 0.905 1 95.5 283 HIS B N 1
ATOM 5835 C CA . HIS B 1 283 ? -0.307 -12.484 1.151 1 95.5 283 HIS B CA 1
ATOM 5836 C C . HIS B 1 283 ? 0.695 -11.688 1.978 1 95.5 283 HIS B C 1
ATOM 5838 O O . HIS B 1 283 ? 1.038 -10.555 1.622 1 95.5 283 HIS B O 1
ATOM 5844 N N . TRP B 1 284 ? 1.156 -12.25 3.012 1 96.56 284 TRP B N 1
ATOM 5845 C CA . TRP B 1 284 ? 2.107 -11.578 3.887 1 96.56 284 TRP B CA 1
ATOM 5846 C C . TRP B 1 284 ? 3.457 -11.406 3.197 1 96.56 284 TRP B C 1
ATOM 5848 O O . TRP B 1 284 ? 4.102 -10.359 3.33 1 96.56 284 TRP B O 1
ATOM 5858 N N . TYR B 1 285 ? 3.873 -12.422 2.455 1 97.5 285 TYR B N 1
ATOM 5859 C CA . TYR B 1 285 ? 5.133 -12.367 1.723 1 97.5 285 TYR B CA 1
ATOM 5860 C C . TYR B 1 285 ? 5.141 -11.203 0.742 1 97.5 285 TYR B C 1
ATOM 5862 O O . TYR B 1 285 ? 6.086 -10.406 0.719 1 97.5 285 TYR B O 1
ATOM 5870 N N . LEU B 1 286 ? 4.109 -11.094 0.015 1 97.06 286 LEU B N 1
ATOM 5871 C CA . LEU B 1 286 ? 4.012 -10.062 -1.011 1 97.06 286 LEU B CA 1
ATOM 5872 C C . LEU B 1 286 ? 3.869 -8.68 -0.379 1 97.06 286 LEU B C 1
ATOM 5874 O O . LEU B 1 286 ? 4.449 -7.707 -0.864 1 97.06 286 LEU B O 1
ATOM 5878 N N . SER B 1 287 ? 3.102 -8.617 0.71 1 94.69 287 SER B N 1
ATOM 5879 C CA . SER B 1 287 ? 2.961 -7.352 1.427 1 94.69 287 SER B CA 1
ATOM 5880 C C . SER B 1 287 ? 4.293 -6.895 2.016 1 94.69 287 SER B C 1
ATOM 5882 O O . SER B 1 287 ? 4.633 -5.711 1.956 1 94.69 287 SER B O 1
ATOM 5884 N N . ALA B 1 288 ? 5.004 -7.812 2.57 1 95.75 288 ALA B N 1
ATOM 5885 C CA . ALA B 1 288 ? 6.309 -7.512 3.154 1 95.75 288 ALA B CA 1
ATOM 5886 C C . ALA B 1 288 ? 7.301 -7.07 2.082 1 95.75 288 ALA B C 1
ATOM 5888 O O . ALA B 1 288 ? 8.062 -6.121 2.285 1 95.75 288 ALA B O 1
ATOM 5889 N N . ASN B 1 289 ? 7.23 -7.789 0.976 1 94.94 289 ASN B N 1
ATOM 5890 C CA . ASN B 1 289 ? 8.148 -7.465 -0.106 1 94.94 289 ASN B CA 1
ATOM 5891 C C . ASN B 1 289 ? 7.848 -6.094 -0.708 1 94.94 289 ASN B C 1
ATOM 5893 O O . ASN B 1 289 ? 8.734 -5.441 -1.258 1 94.94 289 ASN B O 1
ATOM 5897 N N . ALA B 1 290 ? 6.637 -5.672 -0.591 1 90.31 290 ALA B N 1
ATOM 5898 C CA . ALA B 1 290 ? 6.191 -4.391 -1.13 1 90.31 290 ALA B CA 1
ATOM 5899 C C . ALA B 1 290 ? 6.367 -3.271 -0.106 1 90.31 290 ALA B C 1
ATOM 5901 O O . ALA B 1 290 ? 5.957 -2.133 -0.344 1 90.31 290 ALA B O 1
ATOM 5902 N N . PHE B 1 291 ? 6.875 -3.49 1.063 1 88.44 291 PHE B N 1
ATOM 5903 C CA . PHE B 1 291 ? 7.07 -2.508 2.121 1 88.44 291 PHE B CA 1
ATOM 5904 C C . PHE B 1 291 ? 5.734 -1.936 2.582 1 88.44 291 PHE B C 1
ATOM 5906 O O . PHE B 1 291 ? 5.633 -0.743 2.877 1 88.44 291 PHE B O 1
ATOM 5913 N N . SER B 1 292 ? 4.715 -2.797 2.535 1 84.62 292 SER B N 1
ATOM 5914 C CA . SER B 1 292 ? 3.43 -2.344 3.055 1 84.62 292 SER B CA 1
ATOM 5915 C C . SER B 1 292 ? 3.533 -1.948 4.523 1 84.62 292 SER B C 1
ATOM 5917 O O . SER B 1 292 ? 3.984 -2.74 5.355 1 84.62 292 SER B O 1
ATOM 5919 N N . GLY B 1 293 ? 3.092 -0.702 4.84 1 83.88 293 GLY B N 1
ATOM 5920 C CA . GLY B 1 293 ? 3.262 -0.212 6.199 1 83.88 293 GLY B CA 1
ATOM 5921 C C . GLY B 1 293 ? 4.691 0.184 6.516 1 83.88 293 GLY B C 1
ATOM 5922 O O . GLY B 1 293 ? 5.105 0.162 7.676 1 83.88 293 GLY B O 1
ATOM 5923 N N . GLY B 1 294 ? 5.5 0.476 5.473 1 88.06 294 GLY B N 1
ATOM 5924 C CA . GLY B 1 294 ? 6.902 0.801 5.664 1 88.06 294 GLY B CA 1
ATOM 5925 C C . GLY B 1 294 ? 7.762 -0.413 5.961 1 88.06 294 GLY B C 1
ATOM 5926 O O . GLY B 1 294 ? 7.285 -1.548 5.906 1 88.06 294 GLY B O 1
ATOM 5927 N N . LEU B 1 295 ? 8.93 -0.1 6.219 1 90.44 295 LEU B N 1
ATOM 5928 C CA . LEU B 1 295 ? 9.883 -1.157 6.551 1 90.44 295 LEU B CA 1
ATOM 5929 C C . LEU B 1 295 ? 9.445 -1.894 7.816 1 90.44 295 LEU B C 1
ATOM 5931 O O . LEU B 1 295 ? 9.531 -3.121 7.883 1 90.44 295 LEU B O 1
ATOM 5935 N N . GLU B 1 296 ? 8.914 -1.184 8.797 1 91.75 296 GLU B N 1
ATOM 5936 C CA . GLU B 1 296 ? 8.43 -1.755 10.047 1 91.75 296 GLU B CA 1
ATOM 5937 C C . GLU B 1 296 ? 7.262 -2.709 9.805 1 91.75 296 GLU B C 1
ATOM 5939 O O . GLU B 1 296 ? 7.258 -3.834 10.312 1 91.75 296 GLU B O 1
ATOM 5944 N N . GLY B 1 297 ? 6.344 -2.266 9.031 1 91.94 297 GLY B N 1
ATOM 5945 C CA . GLY B 1 297 ? 5.227 -3.131 8.68 1 91.94 297 GLY B CA 1
ATOM 5946 C C . GLY B 1 297 ? 5.652 -4.387 7.941 1 91.94 297 GLY B C 1
ATOM 5947 O O . GLY B 1 297 ? 5.117 -5.469 8.188 1 91.94 297 GLY B O 1
ATOM 5948 N N . ALA B 1 298 ? 6.629 -4.207 7.082 1 94.81 298 ALA B N 1
ATOM 5949 C CA . ALA B 1 298 ? 7.133 -5.328 6.293 1 94.81 298 ALA B CA 1
ATOM 5950 C C . ALA B 1 298 ? 7.734 -6.406 7.191 1 94.81 298 ALA B C 1
ATOM 5952 O O . ALA B 1 298 ? 7.52 -7.598 6.969 1 94.81 298 ALA B O 1
ATOM 5953 N N . ILE B 1 299 ? 8.453 -6 8.203 1 95.06 299 ILE B N 1
ATOM 5954 C CA . ILE B 1 299 ? 9.078 -6.934 9.125 1 95.06 299 ILE B CA 1
ATOM 5955 C C . ILE B 1 299 ? 8.008 -7.676 9.922 1 95.06 299 ILE B C 1
ATOM 5957 O O . ILE B 1 299 ? 8.078 -8.898 10.07 1 95.06 299 ILE B O 1
ATOM 5961 N N . ILE B 1 300 ? 6.98 -6.934 10.383 1 94.06 300 ILE B N 1
ATOM 5962 C CA . ILE B 1 300 ? 5.883 -7.531 11.133 1 94.06 300 ILE B CA 1
ATOM 5963 C C . ILE B 1 300 ? 5.168 -8.562 10.266 1 94.06 300 ILE B C 1
ATOM 5965 O O . ILE B 1 300 ? 4.902 -9.688 10.711 1 94.06 300 ILE B O 1
ATOM 5969 N N . GLN B 1 301 ? 4.914 -8.234 9.062 1 95.69 301 GLN B N 1
ATOM 5970 C CA . GLN B 1 301 ? 4.16 -9.094 8.156 1 95.69 301 GLN B CA 1
ATOM 5971 C C . GLN B 1 301 ? 4.953 -10.344 7.805 1 95.69 301 GLN B C 1
ATOM 5973 O O . GLN B 1 301 ? 4.406 -11.453 7.805 1 95.69 301 GLN B O 1
ATOM 5978 N N . ALA B 1 302 ? 6.238 -10.156 7.504 1 97.19 302 ALA B N 1
ATOM 5979 C CA . ALA B 1 302 ? 7.078 -11.305 7.172 1 97.19 302 ALA B CA 1
ATOM 5980 C C . ALA B 1 302 ? 7.133 -12.297 8.336 1 97.19 302 ALA B C 1
ATOM 5982 O O . ALA B 1 302 ? 7.047 -13.508 8.125 1 97.19 302 ALA B O 1
ATOM 5983 N N . GLN B 1 303 ? 7.27 -11.812 9.539 1 96.25 303 GLN B N 1
ATOM 5984 C CA . GLN B 1 303 ? 7.355 -12.695 10.695 1 96.25 303 GLN B CA 1
ATOM 5985 C C . GLN B 1 303 ? 6.008 -13.359 10.984 1 96.25 303 GLN B C 1
ATOM 5987 O O . GLN B 1 303 ? 5.957 -14.5 11.438 1 96.25 303 GLN B O 1
ATOM 5992 N N . THR B 1 304 ? 4.891 -12.625 10.719 1 95.25 304 THR B N 1
ATOM 5993 C CA . THR B 1 304 ? 3.566 -13.227 10.836 1 95.25 304 THR B CA 1
ATOM 5994 C C . THR B 1 304 ? 3.439 -14.438 9.922 1 95.25 304 THR B C 1
ATOM 5996 O O . THR B 1 304 ? 2.895 -15.469 10.32 1 95.25 304 THR B O 1
ATOM 5999 N N . ALA B 1 305 ? 3.949 -14.297 8.711 1 97.56 305 ALA B N 1
ATOM 6000 C CA . ALA B 1 305 ? 3.938 -15.406 7.766 1 97.56 305 ALA B CA 1
ATOM 6001 C C . ALA B 1 305 ? 4.797 -16.562 8.266 1 97.56 305 ALA B C 1
ATOM 6003 O O . ALA B 1 305 ? 4.422 -17.734 8.133 1 97.56 305 ALA B O 1
ATOM 6004 N N . LEU B 1 306 ? 5.984 -16.25 8.844 1 98.12 306 LEU B N 1
ATOM 6005 C CA . LEU B 1 306 ? 6.875 -17.297 9.352 1 98.12 306 LEU B CA 1
ATOM 6006 C C . LEU B 1 306 ? 6.227 -18.047 10.508 1 98.12 306 LEU B C 1
ATOM 6008 O O . LEU B 1 306 ? 6.355 -19.266 10.609 1 98.12 306 LEU B O 1
ATOM 6012 N N . GLU B 1 307 ? 5.547 -17.297 11.375 1 96.44 307 GLU B N 1
ATOM 6013 C CA . GLU B 1 307 ? 4.852 -17.953 12.484 1 96.44 307 GLU B CA 1
ATOM 6014 C C . GLU B 1 307 ? 3.709 -18.828 11.984 1 96.44 307 GLU B C 1
ATOM 6016 O O . GLU B 1 307 ? 3.471 -19.906 12.523 1 96.44 307 GLU B O 1
ATOM 6021 N N . LEU B 1 308 ? 2.998 -18.359 11 1 96.75 308 LEU B N 1
ATOM 6022 C CA . LEU B 1 308 ? 1.949 -19.156 10.383 1 96.75 308 LEU B CA 1
ATOM 6023 C C . LEU B 1 308 ? 2.512 -20.469 9.844 1 96.75 308 LEU B C 1
ATOM 6025 O O . LEU B 1 308 ? 1.976 -21.547 10.141 1 96.75 308 LEU B O 1
ATOM 6029 N N . LEU B 1 309 ? 3.596 -20.344 9.094 1 97.88 309 LEU B N 1
ATOM 6030 C CA . LEU B 1 309 ? 4.195 -21.531 8.484 1 97.88 309 LEU B CA 1
ATOM 6031 C C . LEU B 1 309 ? 4.766 -22.453 9.555 1 97.88 309 LEU B C 1
ATOM 6033 O O . LEU B 1 309 ? 4.738 -23.672 9.398 1 97.88 309 LEU B O 1
ATOM 6037 N N . SER B 1 310 ? 5.293 -21.844 10.633 1 97.69 310 SER B N 1
ATOM 6038 C CA . SER B 1 310 ? 5.812 -22.656 11.727 1 97.69 310 SER B CA 1
ATOM 6039 C C . SER B 1 310 ? 4.711 -23.5 12.359 1 97.69 310 SER B C 1
ATOM 6041 O O . SER B 1 310 ? 4.898 -24.688 12.609 1 97.69 310 SER B O 1
ATOM 6043 N N . SER B 1 311 ? 3.605 -22.891 12.609 1 96.19 311 SER B N 1
ATOM 6044 C CA . SER B 1 311 ? 2.48 -23.625 13.195 1 96.19 311 SER B CA 1
ATOM 6045 C C . SER B 1 311 ? 1.96 -24.688 12.242 1 96.19 311 SER B C 1
ATOM 6047 O O . SER B 1 311 ? 1.713 -25.828 12.656 1 96.19 311 SER B O 1
ATOM 6049 N N . ALA B 1 312 ? 1.784 -24.359 10.969 1 95.88 312 ALA B N 1
ATOM 6050 C CA . ALA B 1 312 ? 1.254 -25.266 9.969 1 95.88 312 ALA B CA 1
ATOM 6051 C C . ALA B 1 312 ? 2.166 -26.484 9.797 1 95.88 312 ALA B C 1
ATOM 6053 O O . ALA B 1 312 ? 1.691 -27.609 9.688 1 95.88 312 ALA B O 1
ATOM 6054 N N . VAL B 1 313 ? 3.465 -26.234 9.812 1 96.94 313 VAL B N 1
ATOM 6055 C CA . VAL B 1 313 ? 4.422 -27.297 9.555 1 96.94 313 VAL B CA 1
ATOM 6056 C C . VAL B 1 313 ? 4.633 -28.125 10.82 1 96.94 313 VAL B C 1
ATOM 6058 O O . VAL B 1 313 ? 4.488 -29.359 10.797 1 96.94 313 VAL B O 1
ATOM 6061 N N . LEU B 1 314 ? 4.898 -27.5 11.977 1 96.81 314 LEU B N 1
ATOM 6062 C CA . LEU B 1 314 ? 5.371 -28.188 13.172 1 96.81 314 LEU B CA 1
ATOM 6063 C C . LEU B 1 314 ? 4.211 -28.844 13.914 1 96.81 314 LEU B C 1
ATOM 6065 O O . LEU B 1 314 ? 4.387 -29.891 14.547 1 96.81 314 LEU B O 1
ATOM 6069 N N . VAL B 1 315 ? 3.074 -28.281 13.797 1 95 315 VAL B N 1
ATOM 6070 C CA . VAL B 1 315 ? 1.943 -28.766 14.578 1 95 315 VAL B CA 1
ATOM 6071 C C . VAL B 1 315 ? 1.007 -29.578 13.695 1 95 315 VAL B C 1
ATOM 6073 O O . VAL B 1 315 ? 0.587 -30.672 14.07 1 95 315 VAL B O 1
ATOM 6076 N N . GLU B 1 316 ? 0.701 -29.094 12.555 1 93.38 316 GLU B N 1
ATOM 6077 C CA . GLU B 1 316 ? -0.35 -29.703 11.742 1 93.38 316 GLU B CA 1
ATOM 6078 C C . GLU B 1 316 ? 0.219 -30.766 10.82 1 93.38 316 GLU B C 1
ATOM 6080 O O . GLU B 1 316 ? -0.342 -31.859 10.711 1 93.38 316 GLU B O 1
ATOM 6085 N N . ARG B 1 317 ? 1.266 -30.438 10.156 1 92.88 317 ARG B N 1
ATOM 6086 C CA . ARG B 1 317 ? 1.791 -31.359 9.156 1 92.88 317 ARG B CA 1
ATOM 6087 C C . ARG B 1 317 ? 2.662 -32.438 9.805 1 92.88 317 ARG B C 1
ATOM 6089 O O . ARG B 1 317 ? 2.371 -33.625 9.695 1 92.88 317 ARG B O 1
ATOM 6096 N N . GLU B 1 318 ? 3.727 -32 10.516 1 94.12 318 GLU B N 1
ATOM 6097 C CA . GLU B 1 318 ? 4.699 -32.938 11.086 1 94.12 318 GLU B CA 1
ATOM 6098 C C . GLU B 1 318 ? 4.23 -33.438 12.438 1 94.12 318 GLU B C 1
ATOM 6100 O O . GLU B 1 318 ? 4.656 -34.531 12.867 1 94.12 318 GLU B O 1
ATOM 6105 N N . LYS B 1 319 ? 3.381 -32.656 13.141 1 94.31 319 LYS B N 1
ATOM 6106 C CA . LYS B 1 319 ? 2.873 -33.031 14.461 1 94.31 319 LYS B CA 1
ATOM 6107 C C . LYS B 1 319 ? 4.016 -33.25 15.445 1 94.31 319 LYS B C 1
ATOM 6109 O O . LYS B 1 319 ? 3.975 -34.188 16.234 1 94.31 319 LYS B O 1
ATOM 6114 N N . TRP B 1 320 ? 5.051 -32.469 15.234 1 93 320 TRP B N 1
ATOM 6115 C CA . TRP B 1 320 ? 6.191 -32.531 16.156 1 93 320 TRP B CA 1
ATOM 6116 C C . TRP B 1 320 ? 5.832 -31.891 17.5 1 93 320 TRP B C 1
ATOM 6118 O O . TRP B 1 320 ? 6.438 -32.219 18.516 1 93 320 TRP B O 1
ATOM 6128 N N . LEU B 1 321 ? 4.945 -30.953 17.453 1 93.19 321 LEU B N 1
ATOM 6129 C CA . LEU B 1 321 ? 4.496 -30.25 18.641 1 93.19 321 LEU B CA 1
ATOM 6130 C C . LEU B 1 321 ? 2.977 -30.281 18.766 1 93.19 321 LEU B C 1
ATOM 6132 O O . LEU B 1 321 ? 2.271 -30.25 17.75 1 93.19 321 LEU B O 1
ATOM 6136 N N . SER B 1 322 ? 2.541 -30.453 20 1 92.75 322 SER B N 1
ATOM 6137 C CA . SER B 1 322 ? 1.122 -30.219 20.25 1 92.75 322 SER B CA 1
ATOM 6138 C C . SER B 1 322 ? 0.789 -28.734 20.219 1 92.75 322 SER B C 1
ATOM 6140 O O . SER B 1 322 ? 1.685 -27.891 20.281 1 92.75 322 SER B O 1
ATOM 6142 N N . ASN B 1 323 ? -0.479 -28.438 20.094 1 90.31 323 ASN B N 1
ATOM 6143 C CA . ASN B 1 323 ? -0.909 -27.047 20.156 1 90.31 323 ASN B CA 1
ATOM 6144 C C . ASN B 1 323 ? -0.451 -26.359 21.438 1 90.31 323 ASN B C 1
ATOM 6146 O O . ASN B 1 323 ? -0.003 -25.203 21.406 1 90.31 323 ASN B O 1
ATOM 6150 N N . ASP B 1 324 ? -0.625 -27.031 22.453 1 89.81 324 ASP B N 1
ATOM 6151 C CA . ASP B 1 324 ? -0.232 -26.484 23.75 1 89.81 324 ASP B CA 1
ATOM 6152 C C . ASP B 1 324 ? 1.28 -26.281 23.828 1 89.81 324 ASP B C 1
ATOM 6154 O O . ASP B 1 324 ? 1.752 -25.25 24.328 1 89.81 324 ASP B O 1
ATOM 6158 N N . GLY B 1 325 ? 2.031 -27.328 23.422 1 90.38 325 GLY B N 1
ATOM 6159 C CA . GLY B 1 325 ? 3.48 -27.219 23.391 1 90.38 325 GLY B CA 1
ATOM 6160 C C . GLY B 1 325 ? 3.963 -26.062 22.531 1 90.38 325 GLY B C 1
ATOM 6161 O O . GLY B 1 325 ? 4.906 -25.359 22.906 1 90.38 325 GLY B O 1
ATOM 6162 N N . TYR B 1 326 ? 3.342 -25.859 21.391 1 93.56 326 TYR B N 1
ATOM 6163 C CA . TYR B 1 326 ? 3.695 -24.797 20.453 1 93.56 326 TYR B CA 1
ATOM 6164 C C . TYR B 1 326 ? 3.475 -23.422 21.078 1 93.56 326 TYR B C 1
ATOM 6166 O O . TYR B 1 326 ? 4.305 -22.531 20.922 1 93.56 326 TYR B O 1
ATOM 6174 N N . THR B 1 327 ? 2.357 -23.188 21.781 1 90.25 327 THR B N 1
ATOM 6175 C CA . THR B 1 327 ? 1.994 -21.875 22.312 1 90.25 327 THR B CA 1
ATOM 6176 C C . THR B 1 327 ? 2.857 -21.516 23.516 1 90.25 327 THR B C 1
ATOM 6178 O O . THR B 1 327 ? 2.973 -20.344 23.891 1 90.25 327 THR B O 1
ATOM 6181 N N . ARG B 1 328 ? 3.518 -22.516 24.109 1 90.25 328 ARG B N 1
ATOM 6182 C CA . ARG B 1 328 ? 4.309 -22.297 25.312 1 90.25 328 ARG B CA 1
ATOM 6183 C C . ARG B 1 328 ? 5.723 -21.844 24.969 1 90.25 328 ARG B C 1
ATOM 6185 O O . ARG B 1 328 ? 6.422 -21.281 25.812 1 90.25 328 ARG B O 1
ATOM 6192 N N . ILE B 1 329 ? 6.148 -22.156 23.75 1 92.31 329 ILE B N 1
ATOM 6193 C CA . ILE B 1 329 ? 7.504 -21.75 23.391 1 92.31 329 ILE B CA 1
ATOM 6194 C C . ILE B 1 329 ? 7.461 -20.391 22.703 1 92.31 329 ILE B C 1
ATOM 6196 O O . ILE B 1 329 ? 6.43 -19.984 22.156 1 92.31 329 ILE B O 1
ATOM 6200 N N . SER B 1 330 ? 8.609 -19.656 22.734 1 93.38 330 SER B N 1
ATOM 6201 C CA . SER B 1 330 ? 8.68 -18.281 22.234 1 93.38 330 SER B CA 1
ATOM 6202 C C . SER B 1 330 ? 8.617 -18.25 20.719 1 93.38 330 SER B C 1
ATOM 6204 O O . SER B 1 330 ? 8.852 -19.266 20.062 1 93.38 330 SER B O 1
ATOM 6206 N N . ALA B 1 331 ? 8.312 -17.078 20.219 1 93 331 ALA B N 1
ATOM 6207 C CA . ALA B 1 331 ? 8.281 -16.875 18.781 1 93 331 ALA B CA 1
ATOM 6208 C C . ALA B 1 331 ? 9.625 -17.234 18.141 1 93 331 ALA B C 1
ATOM 6210 O O . ALA B 1 331 ? 9.672 -17.828 17.062 1 93 331 ALA B O 1
ATOM 6211 N N . ALA B 1 332 ? 10.758 -16.891 18.781 1 96.62 332 ALA B N 1
ATOM 6212 C CA . ALA B 1 332 ? 12.094 -17.188 18.281 1 96.62 332 ALA B CA 1
ATOM 6213 C C . ALA B 1 332 ? 12.312 -18.703 18.188 1 96.62 332 ALA B C 1
ATOM 6215 O O . ALA B 1 332 ? 12.867 -19.188 17.203 1 96.62 332 ALA B O 1
ATOM 6216 N N . GLU B 1 333 ? 11.852 -19.438 19.203 1 96.5 333 GLU B N 1
ATOM 6217 C CA . GLU B 1 333 ? 12 -20.891 19.219 1 96.5 333 GLU B CA 1
ATOM 6218 C C . GLU B 1 333 ? 11.148 -21.531 18.125 1 96.5 333 GLU B C 1
ATOM 6220 O O . GLU B 1 333 ? 11.594 -22.484 17.469 1 96.5 333 GLU B O 1
ATOM 6225 N N . ARG B 1 334 ? 9.945 -21.078 17.984 1 96.75 334 ARG B N 1
ATOM 6226 C CA . ARG B 1 334 ? 9.062 -21.594 16.938 1 96.75 334 ARG B CA 1
ATOM 6227 C C . ARG B 1 334 ? 9.695 -21.422 15.555 1 96.75 334 ARG B C 1
ATOM 6229 O O . ARG B 1 334 ? 9.742 -22.375 14.773 1 96.75 334 ARG B O 1
ATOM 6236 N N . ILE B 1 335 ? 10.195 -20.234 15.258 1 97.44 335 ILE B N 1
ATOM 6237 C CA . ILE B 1 335 ? 10.797 -19.906 13.969 1 97.44 335 ILE B CA 1
ATOM 6238 C C . ILE B 1 335 ? 12.094 -20.703 13.797 1 97.44 335 ILE B C 1
ATOM 6240 O O . ILE B 1 335 ? 12.375 -21.219 12.711 1 97.44 335 ILE B O 1
ATOM 6244 N N . ARG B 1 336 ? 12.883 -20.812 14.883 1 97.38 336 ARG B N 1
ATOM 6245 C CA . ARG B 1 336 ? 14.125 -21.578 14.852 1 97.38 336 ARG B CA 1
ATOM 6246 C C . ARG B 1 336 ? 13.867 -23.031 14.461 1 97.38 336 ARG B C 1
ATOM 6248 O O . ARG B 1 336 ? 14.578 -23.594 13.625 1 97.38 336 ARG B O 1
ATOM 6255 N N . LEU B 1 337 ? 12.828 -23.609 15.078 1 97.31 337 LEU B N 1
ATOM 6256 C CA . LEU B 1 337 ? 12.484 -25 14.773 1 97.31 337 LEU B CA 1
ATOM 6257 C C . LEU B 1 337 ? 12.07 -25.141 13.312 1 97.31 337 LEU B C 1
ATOM 6259 O O . LEU B 1 337 ? 12.422 -26.125 12.656 1 97.31 337 LEU B O 1
ATOM 6263 N N . LEU B 1 338 ? 11.32 -24.156 12.844 1 98 338 LEU B N 1
ATOM 6264 C CA . LEU B 1 338 ? 10.898 -24.156 11.445 1 98 338 LEU B CA 1
ATOM 6265 C C . LEU B 1 338 ? 12.102 -24.094 10.508 1 98 338 LEU B C 1
ATOM 6267 O O . LEU B 1 338 ? 12.148 -24.812 9.508 1 98 338 LEU B O 1
ATOM 6271 N N . ILE B 1 339 ? 13.047 -23.234 10.812 1 97.88 339 ILE B N 1
ATOM 6272 C CA . ILE B 1 339 ? 14.266 -23.078 10.016 1 97.88 339 ILE B CA 1
ATOM 6273 C C . ILE B 1 339 ? 15.031 -24.406 9.992 1 97.88 339 ILE B C 1
ATOM 6275 O O . ILE B 1 339 ? 15.445 -24.875 8.922 1 97.88 339 ILE B O 1
ATOM 6279 N N . HIS B 1 340 ? 15.148 -25.031 11.109 1 95.75 340 HIS B N 1
ATOM 6280 C CA . HIS B 1 340 ? 15.852 -26.297 11.188 1 95.75 340 HIS B CA 1
ATOM 6281 C C . HIS B 1 340 ? 15.117 -27.391 10.414 1 95.75 340 HIS B C 1
ATOM 6283 O O . HIS B 1 340 ? 15.734 -28.219 9.75 1 95.75 340 HIS B O 1
ATOM 6289 N N . TRP B 1 341 ? 13.852 -27.359 10.609 1 96.38 341 TRP B N 1
ATOM 6290 C CA . TRP B 1 341 ? 13.039 -28.312 9.836 1 96.38 341 TRP B CA 1
ATOM 6291 C C . TRP B 1 341 ? 13.336 -28.188 8.344 1 96.38 341 TRP B C 1
ATOM 6293 O O . TRP B 1 341 ? 13.391 -29.188 7.637 1 96.38 341 TRP B O 1
ATOM 6303 N N . SER B 1 342 ? 13.508 -26.984 7.812 1 96 342 SER B N 1
ATOM 6304 C CA . SER B 1 342 ? 13.711 -26.734 6.391 1 96 342 SER B CA 1
ATOM 6305 C C . SER B 1 342 ? 15.102 -27.172 5.941 1 96 342 SER B C 1
ATOM 6307 O O . SER B 1 342 ? 15.359 -27.281 4.742 1 96 342 SER B O 1
ATOM 6309 N N . GLY B 1 343 ? 15.969 -27.359 6.887 1 93.56 343 GLY B N 1
ATOM 6310 C CA . GLY B 1 343 ? 17.328 -27.734 6.547 1 93.56 343 GLY B CA 1
ATOM 6311 C C . GLY B 1 343 ? 18.219 -26.547 6.242 1 93.56 343 GLY B C 1
ATOM 6312 O O . GLY B 1 343 ? 19.281 -26.703 5.633 1 93.56 343 GLY B O 1
ATOM 6313 N N . VAL B 1 344 ? 17.797 -25.406 6.57 1 95.25 344 VAL B N 1
ATOM 6314 C CA . VAL B 1 344 ? 18.578 -24.188 6.383 1 95.25 344 VAL B CA 1
ATOM 6315 C C . VAL B 1 344 ? 19.281 -23.812 7.688 1 95.25 344 VAL B C 1
ATOM 6317 O O . VAL B 1 344 ? 18.781 -24.125 8.773 1 95.25 344 VAL B O 1
ATOM 6320 N N . SER B 1 345 ? 20.438 -23.203 7.562 1 95.12 345 SER B N 1
ATOM 6321 C CA . SER B 1 345 ? 21.141 -22.75 8.758 1 95.12 345 SER B CA 1
ATOM 6322 C C . SER B 1 345 ? 20.422 -21.594 9.414 1 95.12 345 SER B C 1
ATOM 6324 O O . SER B 1 345 ? 19.906 -20.688 8.734 1 95.12 345 SER B O 1
ATOM 6326 N N . ALA B 1 346 ? 20.328 -21.625 10.734 1 96.75 346 ALA B N 1
ATOM 6327 C CA . ALA B 1 346 ? 19.719 -20.531 11.477 1 96.75 346 ALA B CA 1
ATOM 6328 C C . ALA B 1 346 ? 20.719 -19.422 11.758 1 96.75 346 ALA B C 1
ATOM 6330 O O . ALA B 1 346 ? 20.359 -18.375 12.281 1 96.75 346 ALA B O 1
ATOM 6331 N N . ASP B 1 347 ? 21.953 -19.625 11.344 1 96.31 347 ASP B N 1
ATOM 6332 C CA . ASP B 1 347 ? 22.984 -18.609 11.555 1 96.31 347 ASP B CA 1
ATOM 6333 C C . ASP B 1 347 ? 22.719 -17.359 10.711 1 96.31 347 ASP B C 1
ATOM 6335 O O . ASP B 1 347 ? 22.141 -17.453 9.625 1 96.31 347 ASP B O 1
ATOM 6339 N N . ILE B 1 348 ? 23.094 -16.281 11.234 1 97.62 348 ILE B N 1
ATOM 6340 C CA . ILE B 1 348 ? 22.984 -15.055 10.453 1 97.62 348 ILE B CA 1
ATOM 6341 C C . ILE B 1 348 ? 24.047 -15.055 9.352 1 97.62 348 ILE B C 1
ATOM 6343 O O . ILE B 1 348 ? 25.25 -15.133 9.633 1 97.62 348 ILE B O 1
ATOM 6347 N N . PRO B 1 349 ? 23.641 -15.008 8.094 1 96.06 349 PRO B N 1
ATOM 6348 C CA . PRO B 1 349 ? 24.609 -14.992 7.008 1 96.06 349 PRO B CA 1
ATOM 6349 C C . PRO B 1 349 ? 25.625 -13.852 7.141 1 96.06 349 PRO B C 1
ATOM 6351 O O . PRO B 1 349 ? 25.25 -12.734 7.535 1 96.06 349 PRO B O 1
ATOM 6354 N N . SER B 1 350 ? 26.797 -14.094 6.734 1 94.19 350 SER B N 1
ATOM 6355 C CA . SER B 1 350 ? 27.891 -13.125 6.887 1 94.19 350 SER B CA 1
ATOM 6356 C C . SER B 1 350 ? 27.672 -11.914 5.996 1 94.19 350 SER B C 1
ATOM 6358 O O . SER B 1 350 ? 28.203 -10.828 6.273 1 94.19 350 SER B O 1
ATOM 6360 N N . GLU B 1 351 ? 26.969 -12.109 4.926 1 94.31 351 GLU B N 1
ATOM 6361 C CA . GLU B 1 351 ? 26.688 -11.023 3.992 1 94.31 351 GLU B CA 1
ATOM 6362 C C . GLU B 1 351 ? 25.875 -9.914 4.664 1 94.31 351 GLU B C 1
ATOM 6364 O O . GLU B 1 351 ? 25.891 -8.773 4.199 1 94.31 351 GLU B O 1
ATOM 6369 N N . LEU B 1 352 ? 25.156 -10.273 5.719 1 96.5 352 LEU B N 1
ATOM 6370 C CA . LEU B 1 352 ? 24.375 -9.289 6.473 1 96.5 352 LEU B CA 1
ATOM 6371 C C . LEU B 1 352 ? 25.219 -8.688 7.598 1 96.5 352 LEU B C 1
ATOM 6373 O O . LEU B 1 352 ? 24.984 -8.992 8.773 1 96.5 352 LEU B O 1
ATOM 6377 N N . VAL B 1 353 ? 26.016 -7.766 7.277 1 95.88 353 VAL B N 1
ATOM 6378 C CA . VAL B 1 353 ? 27.109 -7.262 8.109 1 95.88 353 VAL B CA 1
ATOM 6379 C C . VAL B 1 353 ? 26.531 -6.508 9.305 1 95.88 353 VAL B C 1
ATOM 6381 O O . VAL B 1 353 ? 26.922 -6.746 10.445 1 95.88 353 VAL B O 1
ATOM 6384 N N . GLU B 1 354 ? 25.625 -5.621 9.039 1 95.75 354 GLU B N 1
ATOM 6385 C CA . GLU B 1 354 ? 25.094 -4.762 10.102 1 95.75 354 GLU B CA 1
ATOM 6386 C C . GLU B 1 354 ? 24.25 -5.559 11.086 1 95.75 354 GLU B C 1
ATOM 6388 O O . GLU B 1 354 ? 24.297 -5.312 12.289 1 95.75 354 GLU B O 1
ATOM 6393 N N . LEU B 1 355 ? 23.5 -6.496 10.586 1 96.31 355 LEU B N 1
ATOM 6394 C CA . LEU B 1 355 ? 22.688 -7.348 11.453 1 96.31 355 LEU B CA 1
ATOM 6395 C C . LEU B 1 355 ? 23.578 -8.25 12.305 1 96.31 355 LEU B C 1
ATOM 6397 O O . LEU B 1 355 ? 23.281 -8.477 13.484 1 96.31 355 LEU B O 1
ATOM 6401 N N . SER B 1 356 ? 24.625 -8.734 11.711 1 96.25 356 SER B N 1
ATOM 6402 C CA . SER B 1 356 ? 25.562 -9.578 12.438 1 96.25 356 SER B CA 1
ATOM 6403 C C . SER B 1 356 ? 26.234 -8.812 13.578 1 96.25 356 SER B C 1
ATOM 6405 O O . SER B 1 356 ? 26.391 -9.344 14.68 1 96.25 356 SER B O 1
ATOM 6407 N N . LYS B 1 357 ? 26.609 -7.598 13.266 1 95.62 357 LYS B N 1
ATOM 6408 C CA . LYS B 1 357 ? 27.219 -6.75 14.281 1 95.62 357 LYS B CA 1
ATOM 6409 C C . LYS B 1 357 ? 26.266 -6.504 15.453 1 95.62 357 LYS B C 1
ATOM 6411 O O . LYS B 1 357 ? 26.672 -6.609 16.609 1 95.62 357 LYS B O 1
ATOM 6416 N N . LEU B 1 358 ? 25.078 -6.211 15.117 1 95.19 358 LEU B N 1
ATOM 6417 C CA . LEU B 1 358 ? 24.094 -5.957 16.156 1 95.19 358 LEU B CA 1
ATOM 6418 C C . LEU B 1 358 ? 23.812 -7.219 16.969 1 95.19 358 LEU B C 1
ATOM 6420 O O . LEU B 1 358 ? 23.641 -7.16 18.188 1 95.19 358 LEU B O 1
ATOM 6424 N N . ALA B 1 359 ? 23.703 -8.297 16.297 1 95.56 359 ALA B N 1
ATOM 6425 C CA . ALA B 1 359 ? 23.422 -9.57 16.953 1 95.56 359 ALA B CA 1
ATOM 6426 C C . ALA B 1 359 ? 24.5 -9.891 18 1 95.56 359 ALA B C 1
ATOM 6428 O O . ALA B 1 359 ? 24.188 -10.406 19.078 1 95.56 359 ALA B O 1
ATOM 6429 N N . LYS B 1 360 ? 25.672 -9.633 17.688 1 94.69 360 LYS B N 1
ATOM 6430 C CA . LYS B 1 360 ? 26.766 -9.852 18.625 1 94.69 360 LYS B CA 1
ATOM 6431 C C . LYS B 1 360 ? 26.656 -8.922 19.828 1 94.69 360 LYS B C 1
ATOM 6433 O O . LYS B 1 360 ? 26.812 -9.367 20.969 1 94.69 360 LYS B O 1
ATOM 6438 N N . SER B 1 361 ? 26.312 -7.723 19.531 1 93.62 361 SER B N 1
ATOM 6439 C CA . SER B 1 361 ? 26.203 -6.734 20.594 1 93.62 361 SER B CA 1
ATOM 6440 C C . SER B 1 361 ? 25.047 -7.051 21.531 1 93.62 361 SER B C 1
ATOM 6442 O O . SER B 1 361 ? 25.109 -6.789 22.734 1 93.62 361 SER B O 1
ATOM 6444 N N . GLU B 1 362 ? 23.969 -7.613 21.031 1 93.81 362 GLU B N 1
ATOM 6445 C CA . GLU B 1 362 ? 22.766 -7.906 21.797 1 93.81 362 GLU B CA 1
ATOM 6446 C C . GLU B 1 362 ? 22.781 -9.344 22.312 1 93.81 362 GLU B C 1
ATOM 6448 O O . GLU B 1 362 ? 21.844 -9.758 23.016 1 93.81 362 GLU B O 1
ATOM 6453 N N . ASN B 1 363 ? 23.781 -10.125 21.938 1 94.75 363 ASN B N 1
ATOM 6454 C CA . ASN B 1 363 ? 23.953 -11.523 22.312 1 94.75 363 ASN B CA 1
ATOM 6455 C C . ASN B 1 363 ? 22.797 -12.383 21.812 1 94.75 363 ASN B C 1
ATOM 6457 O O . ASN B 1 363 ? 22.219 -13.172 22.562 1 94.75 363 ASN B O 1
ATOM 6461 N N . TRP B 1 364 ? 22.391 -12.109 20.594 1 95.5 364 TRP B N 1
ATOM 6462 C CA . TRP B 1 364 ? 21.391 -12.953 19.953 1 95.5 364 TRP B CA 1
ATOM 6463 C C . TRP B 1 364 ? 22 -14.258 19.453 1 95.5 364 TRP B C 1
ATOM 6465 O O . TRP B 1 364 ? 23.062 -14.242 18.828 1 95.5 364 TRP B O 1
ATOM 6475 N N . MET B 1 365 ? 21.312 -15.367 19.688 1 94.62 365 MET B N 1
ATOM 6476 C CA . MET B 1 365 ? 21.844 -16.688 19.375 1 94.62 365 MET B CA 1
ATOM 6477 C C . MET B 1 365 ? 21.922 -16.906 17.875 1 94.62 365 MET B C 1
ATOM 6479 O O . MET B 1 365 ? 22.844 -17.562 17.375 1 94.62 365 MET B O 1
ATOM 6483 N N . ASP B 1 366 ? 20.953 -16.562 17.156 1 97.19 366 ASP B N 1
ATOM 6484 C CA . ASP B 1 366 ? 20.859 -16.828 15.727 1 97.19 366 ASP B CA 1
ATOM 6485 C C . ASP B 1 366 ? 19.875 -15.883 15.047 1 97.19 366 ASP B C 1
ATOM 6487 O O . ASP B 1 366 ? 19.484 -14.867 15.625 1 97.19 366 ASP B O 1
ATOM 6491 N N . SER B 1 367 ? 19.531 -16.156 13.781 1 97.81 367 SER B N 1
ATOM 6492 C CA . SER B 1 367 ? 18.656 -15.305 12.977 1 97.81 367 SER B CA 1
ATOM 6493 C C . SER B 1 367 ? 17.266 -15.234 13.578 1 97.81 367 SER B C 1
ATOM 6495 O O . SER B 1 367 ? 16.609 -14.188 13.5 1 97.81 367 SER B O 1
ATOM 6497 N N . ALA B 1 368 ? 16.797 -16.344 14.133 1 97.75 368 ALA B N 1
ATOM 6498 C CA . ALA B 1 368 ? 15.469 -16.359 14.734 1 97.75 368 ALA B CA 1
ATOM 6499 C C . ALA B 1 368 ? 15.367 -15.359 15.875 1 97.75 368 ALA B C 1
ATOM 6501 O O . ALA B 1 368 ? 14.383 -14.633 15.984 1 97.75 368 ALA B O 1
ATOM 6502 N N . ASP B 1 369 ? 16.406 -15.305 16.734 1 97.56 369 ASP B N 1
ATO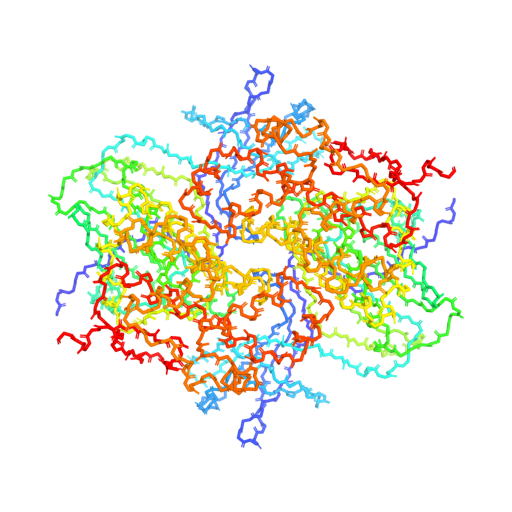M 6503 C CA . ASP B 1 369 ? 16.453 -14.32 17.812 1 97.56 369 ASP B CA 1
ATOM 6504 C C . ASP B 1 369 ? 16.453 -12.898 17.266 1 97.56 369 ASP B C 1
ATOM 6506 O O . ASP B 1 369 ? 15.734 -12.031 17.75 1 97.56 369 ASP B O 1
ATOM 6510 N N . ALA B 1 370 ? 17.281 -12.742 16.312 1 97 370 ALA B N 1
ATOM 6511 C CA . ALA B 1 370 ? 17.453 -11.414 15.734 1 97 370 ALA B CA 1
ATOM 6512 C C . ALA B 1 370 ? 16.141 -10.906 15.133 1 97 370 ALA B C 1
ATOM 6514 O O . ALA B 1 370 ? 15.719 -9.781 15.398 1 97 370 ALA B O 1
ATOM 6515 N N . MET B 1 371 ? 15.492 -11.719 14.312 1 97.31 371 MET B N 1
ATOM 6516 C CA . MET B 1 371 ? 14.242 -11.352 13.648 1 97.31 371 MET B CA 1
ATOM 6517 C C . MET B 1 371 ? 13.156 -11.039 14.664 1 97.31 371 MET B C 1
ATOM 6519 O O . MET B 1 371 ? 12.461 -10.023 14.547 1 97.31 371 MET B O 1
ATOM 6523 N N . THR B 1 372 ? 13.031 -11.867 15.68 1 96.5 372 THR B N 1
ATOM 6524 C CA . THR B 1 372 ? 11.953 -11.711 16.656 1 96.5 372 THR B CA 1
ATOM 6525 C C . THR B 1 372 ? 12.219 -10.508 17.562 1 96.5 372 THR B C 1
ATOM 6527 O O . THR B 1 372 ? 11.297 -9.789 17.922 1 96.5 372 THR B O 1
ATOM 6530 N N . ALA B 1 373 ? 13.477 -10.328 17.953 1 95.25 373 ALA B N 1
ATOM 6531 C CA . ALA B 1 373 ? 13.828 -9.172 18.781 1 95.25 373 ALA B CA 1
ATOM 6532 C C . ALA B 1 373 ? 13.508 -7.867 18.047 1 95.25 373 ALA B C 1
ATOM 6534 O O . ALA B 1 373 ? 12.953 -6.938 18.641 1 95.25 373 ALA B O 1
ATOM 6535 N N . MET B 1 374 ? 13.898 -7.84 16.781 1 94.31 374 MET B N 1
ATOM 6536 C CA . MET B 1 374 ? 13.641 -6.648 15.977 1 94.31 374 MET B CA 1
ATOM 6537 C C . MET B 1 374 ? 12.141 -6.395 15.852 1 94.31 374 MET B C 1
ATOM 6539 O O . MET B 1 374 ? 11.688 -5.258 16 1 94.31 374 MET B O 1
ATOM 6543 N N . ARG B 1 375 ? 11.414 -7.402 15.547 1 93.81 375 ARG B N 1
ATOM 6544 C CA . ARG B 1 375 ? 9.969 -7.254 15.414 1 93.81 375 ARG B CA 1
ATOM 6545 C C . ARG B 1 375 ? 9.344 -6.758 16.719 1 93.81 375 ARG B C 1
ATOM 6547 O O . ARG B 1 375 ? 8.438 -5.922 16.703 1 93.81 375 ARG B O 1
ATOM 6554 N N . ASN B 1 376 ? 9.781 -7.258 17.828 1 90.94 376 ASN B N 1
ATOM 6555 C CA . ASN B 1 376 ? 9.234 -6.91 19.141 1 90.94 376 ASN B CA 1
ATOM 6556 C C . ASN B 1 376 ? 9.453 -5.434 19.453 1 90.94 376 ASN B C 1
ATOM 6558 O O . ASN B 1 376 ? 8.609 -4.801 20.094 1 90.94 376 ASN B O 1
ATOM 6562 N N . THR B 1 377 ? 10.562 -4.941 19 1 91.25 377 THR B N 1
ATOM 6563 C CA . THR B 1 377 ? 10.812 -3.521 19.219 1 91.25 377 THR B CA 1
ATOM 6564 C C . THR B 1 377 ? 9.781 -2.668 18.484 1 91.25 377 THR B C 1
ATOM 6566 O O . THR B 1 377 ? 9.484 -1.549 18.906 1 91.25 377 THR B O 1
ATOM 6569 N N . ILE B 1 378 ? 9.234 -3.229 17.438 1 90.12 378 ILE B N 1
ATOM 6570 C CA . ILE B 1 378 ? 8.289 -2.492 16.609 1 90.12 378 ILE B CA 1
ATOM 6571 C C . ILE B 1 378 ? 6.867 -2.688 17.141 1 90.12 378 ILE B C 1
ATOM 6573 O O . ILE B 1 378 ? 6.109 -1.725 17.266 1 90.12 378 ILE B O 1
ATOM 6577 N N . THR B 1 379 ? 6.488 -3.877 17.484 1 88.31 379 THR B N 1
ATOM 6578 C CA . THR B 1 379 ? 5.109 -4.23 17.797 1 88.31 379 THR B CA 1
ATOM 6579 C C . THR B 1 379 ? 4.793 -3.902 19.266 1 88.31 379 THR B C 1
ATOM 6581 O O . THR B 1 379 ? 3.625 -3.766 19.625 1 88.31 379 THR B O 1
ATOM 6584 N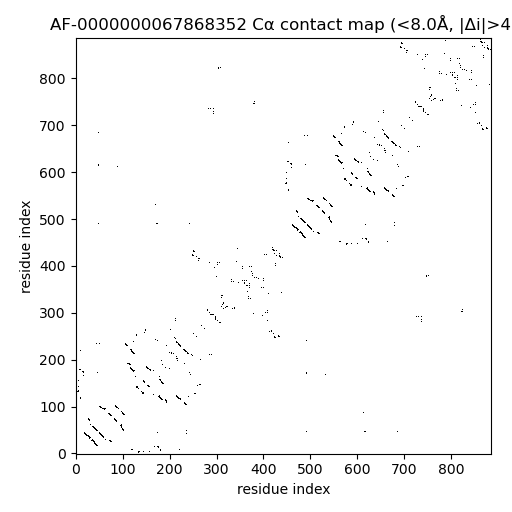 N . HIS B 1 380 ? 5.812 -3.922 20.109 1 88.06 380 HIS B N 1
ATOM 6585 C CA . HIS B 1 380 ? 5.691 -3.525 21.5 1 88.06 380 HIS B CA 1
ATOM 6586 C C . HIS B 1 380 ? 6.516 -2.279 21.797 1 88.06 380 HIS B C 1
ATOM 6588 O O . HIS B 1 380 ? 7.566 -2.363 22.438 1 88.06 380 HIS B O 1
ATOM 6594 N N . PRO B 1 381 ? 5.988 -1.131 21.453 1 84.62 381 PRO B N 1
ATOM 6595 C CA . PRO B 1 381 ? 6.809 0.084 21.422 1 84.62 381 PRO B CA 1
ATOM 6596 C C . PRO B 1 381 ? 6.852 0.802 22.766 1 84.62 381 PRO B C 1
ATOM 6598 O O . PRO B 1 381 ? 6.551 1.995 22.844 1 84.62 381 PRO B O 1
ATOM 6601 N N . THR B 1 382 ? 7.395 0.031 23.75 1 85.56 382 THR B N 1
ATOM 6602 C CA . THR B 1 382 ? 7.719 0.671 25.016 1 85.56 382 THR B CA 1
ATOM 6603 C C . THR B 1 382 ? 8.859 1.669 24.844 1 85.56 382 THR B C 1
ATOM 6605 O O . THR B 1 382 ? 9.523 1.689 23.812 1 85.56 382 THR B O 1
ATOM 6608 N N . GLN B 1 383 ? 8.992 2.539 25.766 1 84.56 383 GLN B N 1
ATOM 6609 C CA . GLN B 1 383 ? 10.07 3.518 25.688 1 84.56 383 GLN B CA 1
ATOM 6610 C C . GLN B 1 383 ? 11.414 2.834 25.453 1 84.56 383 GLN B C 1
ATOM 6612 O O . GLN B 1 383 ? 12.195 3.268 24.594 1 84.56 383 GLN B O 1
ATOM 6617 N N . LYS B 1 384 ? 11.625 1.789 26.25 1 84.56 384 LYS B N 1
ATOM 6618 C CA . LYS B 1 384 ? 12.859 1.024 26.125 1 84.56 384 LYS B CA 1
ATOM 6619 C C . LYS B 1 384 ? 13.039 0.499 24.703 1 84.56 384 LYS B C 1
ATOM 6621 O O . LYS B 1 384 ? 14.117 0.626 24.109 1 84.56 384 LYS B O 1
ATOM 6626 N N . ASN B 1 385 ? 11.992 -0.008 24.156 1 87.88 385 ASN B N 1
ATOM 6627 C CA . ASN B 1 385 ? 12.047 -0.602 22.828 1 87.88 385 ASN B CA 1
ATOM 6628 C C . ASN B 1 385 ? 12.18 0.465 21.734 1 87.88 385 ASN B C 1
ATOM 6630 O O . ASN B 1 385 ? 12.828 0.237 20.719 1 87.88 385 ASN B O 1
ATOM 6634 N N . ARG B 1 386 ? 11.578 1.572 21.969 1 85.94 386 ARG B N 1
ATOM 6635 C CA . ARG B 1 386 ? 11.688 2.652 21 1 85.94 386 ARG B CA 1
ATOM 6636 C C . ARG B 1 386 ? 13.109 3.197 20.938 1 85.94 386 ARG B C 1
ATOM 6638 O O . ARG B 1 386 ? 13.617 3.498 19.844 1 85.94 386 ARG B O 1
ATOM 6645 N N . VAL B 1 387 ? 13.656 3.305 22.078 1 84.12 387 VAL B N 1
ATOM 6646 C CA . VAL B 1 387 ? 15.039 3.77 22.141 1 84.12 387 VAL B CA 1
ATOM 6647 C C . VAL B 1 387 ? 15.953 2.766 21.453 1 84.12 387 VAL B C 1
ATOM 6649 O O . VAL B 1 387 ? 16.844 3.15 20.688 1 84.12 387 VAL B O 1
ATOM 6652 N N . LYS B 1 388 ? 15.719 1.516 21.781 1 84.75 388 LYS B N 1
ATOM 6653 C CA . LYS B 1 388 ? 16.484 0.451 21.141 1 84.75 388 LYS B CA 1
ATOM 6654 C C . LYS B 1 388 ? 16.297 0.487 19.625 1 84.75 388 LYS B C 1
ATOM 6656 O O . LYS B 1 388 ? 17.281 0.373 18.875 1 84.75 388 LYS B O 1
ATOM 6661 N N . TYR B 1 389 ? 15.117 0.67 19.219 1 85 389 TYR B N 1
ATOM 6662 C CA . TYR B 1 389 ? 14.805 0.71 17.797 1 85 389 TYR B CA 1
ATOM 6663 C C . TYR B 1 389 ? 15.484 1.896 17.125 1 85 389 TYR B C 1
ATOM 6665 O O . TYR B 1 389 ? 16.016 1.769 16.016 1 85 389 TYR B O 1
ATOM 6673 N N . ALA B 1 390 ? 15.406 2.994 17.734 1 82.88 390 ALA B N 1
ATOM 6674 C CA . ALA B 1 390 ? 15.969 4.219 17.188 1 82.88 390 ALA B CA 1
ATOM 6675 C C . ALA B 1 390 ? 17.484 4.098 17.016 1 82.88 390 ALA B C 1
ATOM 6677 O O . ALA B 1 390 ? 18.062 4.719 16.125 1 82.88 390 ALA B O 1
ATOM 6678 N N . ARG B 1 391 ? 18.047 3.291 17.797 1 81.56 391 ARG B N 1
ATOM 6679 C CA . ARG B 1 391 ? 19.5 3.104 17.734 1 81.56 391 ARG B CA 1
ATOM 6680 C C . ARG B 1 391 ? 19.891 2.199 16.562 1 81.56 391 ARG B C 1
ATOM 6682 O O . ARG B 1 391 ? 21.047 2.195 16.141 1 81.56 391 ARG B O 1
ATOM 6689 N N . HIS B 1 392 ? 18.922 1.472 16.188 1 86.12 392 HIS B N 1
ATOM 6690 C CA . HIS B 1 392 ? 19.188 0.59 15.062 1 86.12 392 HIS B CA 1
ATOM 6691 C C . HIS B 1 392 ? 19.266 1.373 13.758 1 86.12 392 HIS B C 1
ATOM 6693 O O . HIS B 1 392 ? 18.406 2.211 13.484 1 86.12 392 HIS B O 1
ATOM 6699 N N . SER B 1 393 ? 20.297 1.152 13.039 1 84.5 393 SER B N 1
ATOM 6700 C CA . SER B 1 393 ? 20.469 1.825 11.758 1 84.5 393 SER B CA 1
ATOM 6701 C C . SER B 1 393 ? 19.438 1.345 10.734 1 84.5 393 SER B C 1
ATOM 6703 O O . SER B 1 393 ? 18.859 0.269 10.891 1 84.5 393 SER B O 1
ATOM 6705 N N . SER B 1 394 ? 19.25 2.123 9.797 1 87.56 394 SER B N 1
ATOM 6706 C CA . SER B 1 394 ? 18.391 1.737 8.68 1 87.56 394 SER B CA 1
ATOM 6707 C C . SER B 1 394 ? 18.906 0.479 7.992 1 87.56 394 SER B C 1
ATOM 6709 O O . SER B 1 394 ? 18.125 -0.334 7.504 1 87.56 394 SER B O 1
ATOM 6711 N N . ALA B 1 395 ? 20.156 0.37 8.039 1 90.25 395 ALA B N 1
ATOM 6712 C CA . ALA B 1 395 ? 20.781 -0.793 7.414 1 90.25 395 ALA B CA 1
ATOM 6713 C C . ALA B 1 395 ? 20.406 -2.078 8.148 1 90.25 395 ALA B C 1
ATOM 6715 O O . ALA B 1 395 ? 20.125 -3.102 7.52 1 90.25 395 ALA B O 1
ATOM 6716 N N . VAL B 1 396 ? 20.391 -2.031 9.477 1 93.69 396 VAL B N 1
ATOM 6717 C CA . VAL B 1 396 ? 20.031 -3.195 10.281 1 93.69 396 VAL B CA 1
ATOM 6718 C C . VAL B 1 396 ? 18.578 -3.58 10.023 1 93.69 396 VAL B C 1
ATOM 6720 O O . VAL B 1 396 ? 18.266 -4.762 9.891 1 93.69 396 VAL B O 1
ATOM 6723 N N . ARG B 1 397 ? 17.75 -2.625 9.953 1 93.75 397 ARG B N 1
ATOM 6724 C CA . ARG B 1 397 ? 16.344 -2.869 9.703 1 93.75 397 ARG B CA 1
ATOM 6725 C C . ARG B 1 397 ? 16.125 -3.49 8.328 1 93.75 397 ARG B C 1
ATOM 6727 O O . ARG B 1 397 ? 15.344 -4.43 8.172 1 93.75 397 ARG B O 1
ATOM 6734 N N . THR B 1 398 ? 16.844 -2.988 7.367 1 94.31 398 THR B N 1
ATOM 6735 C CA . THR B 1 398 ? 16.766 -3.504 6.008 1 94.31 398 THR B CA 1
ATOM 6736 C C . THR B 1 398 ? 17.266 -4.941 5.938 1 94.31 398 THR B C 1
ATOM 6738 O O . THR B 1 398 ? 16.672 -5.785 5.266 1 94.31 398 THR B O 1
ATOM 6741 N N . GLU B 1 399 ? 18.312 -5.172 6.613 1 96.44 399 GLU B N 1
ATOM 6742 C CA . GLU B 1 399 ? 18.875 -6.516 6.617 1 96.44 399 GLU B CA 1
ATOM 6743 C C . GLU B 1 399 ? 17.953 -7.5 7.332 1 96.44 399 GLU B C 1
ATOM 6745 O O . GLU B 1 399 ? 17.859 -8.672 6.953 1 96.44 399 GLU B O 1
ATOM 6750 N N . THR B 1 400 ? 17.266 -7.012 8.391 1 96.81 400 THR B N 1
ATOM 6751 C CA . THR B 1 400 ? 16.281 -7.844 9.07 1 96.81 400 THR B CA 1
ATOM 6752 C C . THR B 1 400 ? 15.133 -8.211 8.133 1 96.81 400 THR B C 1
ATOM 6754 O O . THR B 1 400 ? 14.703 -9.367 8.086 1 96.81 400 THR B O 1
ATOM 6757 N N . TRP B 1 401 ? 14.68 -7.254 7.465 1 96.56 401 TRP B N 1
ATOM 6758 C CA . TRP B 1 401 ? 13.641 -7.461 6.465 1 96.56 401 TRP B CA 1
ATOM 6759 C C . TRP B 1 401 ? 14.086 -8.477 5.414 1 96.56 401 TRP B C 1
ATOM 6761 O O . TRP B 1 401 ? 13.344 -9.398 5.082 1 96.56 401 TRP B O 1
ATOM 6771 N N . LYS B 1 402 ? 15.305 -8.336 4.941 1 96.69 402 LYS B N 1
ATOM 6772 C CA . LYS B 1 402 ? 15.859 -9.195 3.902 1 96.69 402 LYS B CA 1
ATOM 6773 C C . LYS B 1 402 ? 15.945 -10.648 4.375 1 96.69 402 LYS B C 1
ATOM 6775 O O . LYS B 1 402 ? 15.578 -11.57 3.641 1 96.69 402 LYS B O 1
ATOM 6780 N N . ILE B 1 403 ? 16.438 -10.852 5.531 1 98 403 ILE B N 1
ATOM 6781 C CA . ILE B 1 403 ? 16.625 -12.219 6.016 1 98 403 ILE B CA 1
ATOM 6782 C C . ILE B 1 403 ? 15.266 -12.867 6.281 1 98 403 ILE B C 1
ATOM 6784 O O . ILE B 1 403 ? 15.102 -14.07 6.094 1 98 403 ILE B O 1
ATOM 6788 N N . CYS B 1 404 ? 14.25 -12.07 6.746 1 98.12 404 CYS B N 1
ATOM 6789 C CA . CYS B 1 404 ? 12.898 -12.594 6.918 1 98.12 404 CYS B CA 1
ATOM 6790 C C . CYS B 1 404 ? 12.344 -13.117 5.602 1 98.12 404 CYS B C 1
ATOM 6792 O O . CYS B 1 404 ? 11.812 -14.234 5.543 1 98.12 404 CYS B O 1
ATOM 6794 N N . LEU B 1 405 ? 12.508 -12.344 4.547 1 98.06 405 LEU B N 1
ATOM 6795 C CA . LEU B 1 405 ? 11.992 -12.727 3.236 1 98.06 405 LEU B CA 1
ATOM 6796 C C . LEU B 1 405 ? 12.75 -13.922 2.676 1 98.06 405 LEU B C 1
ATOM 6798 O O . LEU B 1 405 ? 12.164 -14.781 2.02 1 98.06 405 LEU B O 1
ATOM 6802 N N . TRP B 1 406 ? 14.031 -13.914 2.965 1 98.06 406 TRP B N 1
ATOM 6803 C CA . TRP B 1 406 ? 14.859 -15.023 2.5 1 98.06 406 TRP B CA 1
ATOM 6804 C C . TRP B 1 406 ? 14.391 -16.344 3.092 1 98.06 406 TRP B C 1
ATOM 6806 O O . TRP B 1 406 ? 14.211 -17.328 2.369 1 98.06 406 TRP B O 1
ATOM 6816 N N . TYR B 1 407 ? 14.172 -16.375 4.383 1 98.25 407 TYR B N 1
ATOM 6817 C CA . TYR B 1 407 ? 13.68 -17.594 5.02 1 98.25 407 TYR B CA 1
ATOM 6818 C C . TYR B 1 407 ? 12.289 -17.953 4.504 1 98.25 407 TYR B C 1
ATOM 6820 O O . TYR B 1 407 ? 11.984 -19.141 4.312 1 98.25 407 TYR B O 1
ATOM 6828 N N . LEU B 1 408 ? 11.43 -16.953 4.324 1 98.06 408 LEU B N 1
ATOM 6829 C CA . LEU B 1 408 ? 10.086 -17.219 3.822 1 98.06 408 LEU B CA 1
ATOM 6830 C C . LEU B 1 408 ? 10.141 -17.906 2.465 1 98.06 408 LEU B C 1
ATOM 6832 O O . LEU B 1 408 ? 9.422 -18.891 2.23 1 98.06 408 LEU B O 1
ATOM 6836 N N . GLU B 1 409 ? 10.969 -17.391 1.575 1 98.25 409 GLU B N 1
ATOM 6837 C CA . GLU B 1 409 ? 11.133 -17.969 0.249 1 98.25 409 GLU B CA 1
ATOM 6838 C C . GLU B 1 409 ? 11.625 -19.422 0.343 1 98.25 409 GLU B C 1
ATOM 6840 O O . GLU B 1 409 ? 11.047 -20.312 -0.273 1 98.25 409 GLU B O 1
ATOM 6845 N N . LEU B 1 410 ? 12.594 -19.656 1.174 1 98.06 410 LEU B N 1
ATOM 6846 C CA . LEU B 1 410 ? 13.188 -20.969 1.298 1 98.06 410 LEU B CA 1
ATOM 6847 C C . LEU B 1 410 ? 12.211 -21.953 1.936 1 98.06 410 LEU B C 1
ATOM 6849 O O . LEU B 1 410 ? 12.102 -23.109 1.502 1 98.06 410 LEU B O 1
ATOM 6853 N N . ILE B 1 411 ? 11.539 -21.516 2.949 1 98.31 411 ILE B N 1
ATOM 6854 C CA . ILE B 1 411 ? 10.609 -22.375 3.664 1 98.31 411 ILE B CA 1
ATOM 6855 C C . ILE B 1 411 ? 9.453 -22.781 2.742 1 98.31 411 ILE B C 1
ATOM 6857 O O . ILE B 1 411 ? 9.039 -23.938 2.727 1 98.31 411 ILE B O 1
ATOM 6861 N N . ILE B 1 412 ? 8.922 -21.828 1.961 1 98.25 412 ILE B N 1
ATOM 6862 C CA . ILE B 1 412 ? 7.852 -22.141 1.021 1 98.25 412 ILE B CA 1
ATOM 6863 C C . ILE B 1 412 ? 8.367 -23.125 -0.037 1 98.25 412 ILE B C 1
ATOM 6865 O O . ILE B 1 412 ? 7.691 -24.094 -0.374 1 98.25 412 ILE B O 1
ATOM 6869 N N . LEU B 1 413 ? 9.57 -22.891 -0.54 1 98.06 413 LEU B N 1
ATOM 6870 C CA . LEU B 1 413 ? 10.156 -23.797 -1.516 1 98.06 413 LEU B CA 1
ATOM 6871 C C . LEU B 1 413 ? 10.359 -25.188 -0.914 1 98.06 413 LEU B C 1
ATOM 6873 O O . LEU B 1 413 ? 10.18 -26.203 -1.601 1 98.06 413 LEU B O 1
ATOM 6877 N N . LYS B 1 414 ? 10.742 -25.234 0.377 1 97.81 414 LYS B N 1
ATOM 6878 C CA . LYS B 1 414 ? 10.875 -26.516 1.07 1 97.81 414 LYS B CA 1
ATOM 6879 C C . LYS B 1 414 ? 9.531 -27.234 1.162 1 97.81 414 LYS B C 1
ATOM 6881 O O . LYS B 1 414 ? 9.445 -28.438 0.945 1 97.81 414 LYS B O 1
ATOM 6886 N N . ILE B 1 415 ? 8.523 -26.484 1.518 1 97.38 415 ILE B N 1
ATOM 6887 C CA . ILE B 1 415 ? 7.18 -27.047 1.61 1 97.38 415 ILE B CA 1
ATOM 6888 C C . ILE B 1 415 ? 6.754 -27.594 0.253 1 97.38 415 ILE B C 1
ATOM 6890 O O . ILE B 1 415 ? 6.066 -28.609 0.18 1 97.38 415 ILE B O 1
ATOM 6894 N N . LEU B 1 416 ? 7.25 -27 -0.831 1 96.62 416 LEU B N 1
ATOM 6895 C CA . LEU B 1 416 ? 6.938 -27.422 -2.189 1 96.62 416 LEU B CA 1
ATOM 6896 C C . LEU B 1 416 ? 7.852 -28.562 -2.627 1 96.62 416 LEU B C 1
ATOM 6898 O O . LEU B 1 416 ? 7.809 -28.984 -3.783 1 96.62 416 LEU B O 1
ATOM 6902 N N . ASN B 1 417 ? 8.719 -29.016 -1.787 1 94.62 417 ASN B N 1
ATOM 6903 C CA . ASN B 1 417 ? 9.656 -30.094 -2.053 1 94.62 417 ASN B CA 1
ATOM 6904 C C . ASN B 1 417 ? 10.547 -29.781 -3.248 1 94.62 417 ASN B C 1
ATOM 6906 O O . ASN B 1 417 ? 10.797 -30.656 -4.086 1 94.62 417 ASN B O 1
ATOM 6910 N N . TYR B 1 418 ? 10.859 -28.578 -3.354 1 96.38 418 TYR B N 1
ATOM 6911 C CA . TYR B 1 418 ? 11.742 -28.141 -4.438 1 96.38 418 TYR B CA 1
ATOM 6912 C C . TYR B 1 418 ? 13.203 -28.406 -4.09 1 96.38 418 TYR B C 1
ATOM 6914 O O . TYR B 1 418 ? 13.656 -28.062 -2.994 1 96.38 418 TYR B O 1
ATOM 6922 N N . ASN B 1 419 ? 13.961 -28.938 -5.004 1 95.56 419 ASN B N 1
ATOM 6923 C CA . ASN B 1 419 ? 15.344 -29.312 -4.723 1 95.56 419 ASN B CA 1
ATOM 6924 C C . ASN B 1 419 ? 16.297 -28.766 -5.781 1 95.56 419 ASN B C 1
ATOM 6926 O O . ASN B 1 419 ? 17.406 -29.297 -5.949 1 95.56 419 ASN B O 1
ATOM 6930 N N . GLY B 1 420 ? 15.875 -27.766 -6.52 1 95.44 420 GLY B N 1
ATOM 6931 C CA . GLY B 1 420 ? 16.719 -27.188 -7.551 1 95.44 420 GLY B CA 1
ATOM 6932 C C . GLY B 1 420 ? 17.547 -26.016 -7.055 1 95.44 420 GLY B C 1
ATOM 6933 O O . GLY B 1 420 ? 18.047 -26.047 -5.926 1 95.44 420 GLY B O 1
ATOM 6934 N N . ALA B 1 421 ? 17.859 -25.094 -7.926 1 96.5 421 ALA B N 1
ATOM 6935 C CA . ALA B 1 421 ? 18.625 -23.875 -7.602 1 96.5 421 ALA B CA 1
ATOM 6936 C C . ALA B 1 421 ? 17.688 -22.672 -7.477 1 96.5 421 ALA B C 1
ATOM 6938 O O . ALA B 1 421 ? 16.516 -22.75 -7.859 1 96.5 421 ALA B O 1
ATOM 6939 N N . TYR B 1 422 ? 18.172 -21.672 -6.855 1 96.81 422 TYR B N 1
ATOM 6940 C CA . TYR B 1 422 ? 17.375 -20.453 -6.707 1 96.81 422 TYR B CA 1
ATOM 6941 C C . TYR B 1 422 ? 18.281 -19.219 -6.625 1 96.81 422 TYR B C 1
ATOM 6943 O O . TYR B 1 422 ? 19.5 -19.359 -6.492 1 96.81 422 TYR B O 1
ATOM 6951 N N . ARG B 1 423 ? 17.734 -18.109 -6.793 1 96.44 423 ARG B N 1
ATOM 6952 C CA . ARG B 1 423 ? 18.422 -16.844 -6.609 1 96.44 423 ARG B CA 1
ATOM 6953 C C . ARG B 1 423 ? 18.344 -16.375 -5.164 1 96.44 423 ARG B C 1
ATOM 6955 O O . ARG B 1 423 ? 17.297 -15.867 -4.734 1 96.44 423 ARG B O 1
ATOM 6962 N N . SER B 1 424 ? 19.422 -16.469 -4.461 1 96 424 SER B N 1
ATOM 6963 C CA . SER B 1 424 ? 19.453 -16.125 -3.045 1 96 424 SER B CA 1
ATOM 6964 C C . SER B 1 424 ? 19.438 -14.609 -2.846 1 96 424 SER B C 1
ATOM 6966 O O . SER B 1 424 ? 20.312 -13.906 -3.342 1 96 424 SER B O 1
ATOM 6968 N N . ARG B 1 425 ? 18.484 -14.195 -2.121 1 93.44 425 ARG B N 1
ATOM 6969 C CA . ARG B 1 425 ? 18.375 -12.781 -1.789 1 93.44 425 ARG B CA 1
ATOM 6970 C C . ARG B 1 425 ? 19.562 -12.305 -0.978 1 93.44 425 ARG B C 1
ATOM 6972 O O . ARG B 1 425 ? 19.844 -11.102 -0.91 1 93.44 425 ARG B O 1
ATOM 6979 N N . ILE B 1 426 ? 20.234 -13.156 -0.425 1 94.06 426 ILE B N 1
ATOM 6980 C CA . ILE B 1 426 ? 21.328 -12.836 0.48 1 94.06 426 ILE B CA 1
ATOM 6981 C C . ILE B 1 426 ? 22.641 -12.836 -0.291 1 94.06 426 ILE B C 1
ATOM 6983 O O . ILE B 1 426 ? 23.453 -11.914 -0.15 1 94.06 426 ILE B O 1
ATOM 6987 N N . SER B 1 427 ? 22.797 -13.758 -1.155 1 91.31 427 SER B N 1
ATOM 6988 C CA . SER B 1 427 ? 24.141 -13.984 -1.678 1 91.31 427 SER B CA 1
ATOM 6989 C C . SER B 1 427 ? 24.234 -13.625 -3.158 1 91.31 427 SER B C 1
ATOM 6991 O O . SER B 1 427 ? 25.312 -13.406 -3.688 1 91.31 427 SER B O 1
ATOM 6993 N N . CYS B 1 428 ? 23.141 -13.625 -3.857 1 86.56 428 CYS B N 1
ATOM 6994 C CA . CYS B 1 428 ? 23.188 -13.406 -5.297 1 86.56 428 CYS B CA 1
ATOM 6995 C C . CYS B 1 428 ? 23.094 -11.922 -5.629 1 86.56 428 CYS B C 1
ATOM 6997 O O . CYS B 1 428 ? 22.141 -11.258 -5.223 1 86.56 428 CYS B O 1
ATOM 6999 N N . THR B 1 429 ? 24 -11.422 -6.434 1 81.75 429 THR B N 1
ATOM 7000 C CA . THR B 1 429 ? 24.094 -9.977 -6.621 1 81.75 429 THR B CA 1
ATOM 7001 C C . THR B 1 429 ? 23.891 -9.609 -8.086 1 81.75 429 THR B C 1
ATOM 7003 O O . THR B 1 429 ? 23.781 -8.43 -8.422 1 81.75 429 THR B O 1
ATOM 7006 N N . TRP B 1 430 ? 23.938 -10.617 -8.961 1 82.62 430 TRP B N 1
ATOM 7007 C CA . TRP B 1 430 ? 23.75 -10.289 -10.375 1 82.62 430 TRP B CA 1
ATOM 7008 C C . TRP B 1 430 ? 22.812 -11.289 -11.047 1 82.62 430 TRP B C 1
ATOM 7010 O O . TRP B 1 430 ? 22.594 -12.383 -10.531 1 82.62 430 TRP B O 1
ATOM 7020 N N . VAL B 1 431 ? 22.312 -10.914 -12.141 1 83.75 431 VAL B N 1
ATOM 7021 C CA . VAL B 1 431 ? 21.406 -11.758 -12.914 1 83.75 431 VAL B CA 1
ATOM 7022 C C . VAL B 1 431 ? 22.172 -12.969 -13.453 1 83.75 431 VAL B C 1
ATOM 7024 O O . VAL B 1 431 ? 23.266 -12.828 -14 1 83.75 431 VAL B O 1
ATOM 7027 N N . GLY B 1 432 ? 21.609 -14.109 -13.281 1 90.31 432 GLY B N 1
ATOM 7028 C CA . GLY B 1 432 ? 22.266 -15.336 -13.727 1 90.31 432 GLY B CA 1
ATOM 7029 C C . GLY B 1 432 ? 22.953 -16.094 -12.602 1 90.31 432 GLY B C 1
ATOM 7030 O O . GLY B 1 432 ? 23.281 -17.266 -12.75 1 90.31 432 GLY B O 1
ATOM 7031 N N . HIS B 1 433 ? 23.125 -15.398 -11.531 1 92.56 433 HIS B N 1
ATOM 7032 C CA . HIS B 1 433 ? 23.734 -16.047 -10.375 1 92.56 433 HIS B CA 1
ATOM 7033 C C . HIS B 1 433 ? 22.688 -16.766 -9.531 1 92.56 433 HIS B C 1
ATOM 7035 O O . HIS B 1 433 ? 21.859 -16.125 -8.891 1 92.56 433 HIS B O 1
ATOM 7041 N N . ILE B 1 434 ? 22.703 -18.031 -9.578 1 95.12 434 ILE B N 1
ATOM 7042 C CA . ILE B 1 434 ? 21.812 -18.859 -8.766 1 95.12 434 ILE B CA 1
ATOM 7043 C C . ILE B 1 434 ? 22.641 -19.844 -7.945 1 95.12 434 ILE B C 1
ATOM 7045 O O . ILE B 1 434 ? 23.797 -20.141 -8.289 1 95.12 434 ILE B O 1
ATOM 7049 N N . VAL B 1 435 ? 22.188 -20.266 -6.859 1 95.88 435 VAL B N 1
ATOM 7050 C CA . VAL B 1 435 ? 22.859 -21.219 -5.973 1 95.88 435 VAL B CA 1
ATOM 7051 C C . VAL B 1 435 ? 21.922 -22.375 -5.664 1 95.88 435 VAL B C 1
ATOM 7053 O O . VAL B 1 435 ? 20.703 -22.234 -5.73 1 95.88 435 VAL B O 1
ATOM 7056 N N . PRO B 1 436 ? 22.453 -23.562 -5.457 1 95.5 436 PRO B N 1
ATOM 7057 C CA . PRO B 1 436 ? 21.594 -24.672 -5.066 1 95.5 436 PRO B CA 1
ATOM 7058 C C . PRO B 1 436 ? 20.828 -24.406 -3.777 1 95.5 436 PRO B C 1
ATOM 7060 O O . PRO B 1 436 ? 21.328 -23.703 -2.893 1 95.5 436 PRO B O 1
ATOM 7063 N N . ILE B 1 437 ? 19.641 -24.969 -3.701 1 95.38 437 ILE B N 1
ATOM 7064 C CA . ILE B 1 437 ? 18.891 -24.875 -2.453 1 95.38 437 ILE B CA 1
ATOM 7065 C C . ILE B 1 437 ? 19.703 -25.5 -1.318 1 95.38 437 ILE B C 1
ATOM 7067 O O . ILE B 1 437 ? 20.422 -26.484 -1.521 1 95.38 437 ILE B O 1
ATOM 7071 N N . PRO B 1 438 ? 19.562 -24.984 -0.129 1 93.06 438 PRO B N 1
ATOM 7072 C CA . PRO B 1 438 ? 20.438 -25.406 0.969 1 93.06 438 PRO B CA 1
ATOM 7073 C C . PRO B 1 438 ? 20.203 -26.859 1.385 1 93.06 438 PRO B C 1
ATOM 7075 O O . PRO B 1 438 ? 21.109 -27.5 1.896 1 93.06 438 PRO B O 1
ATOM 7078 N N . TRP B 1 439 ? 19.125 -27.453 1.261 1 93.19 439 TRP B N 1
ATOM 7079 C CA . TRP B 1 439 ? 18.828 -28.797 1.733 1 93.19 439 TRP B CA 1
ATOM 7080 C C . TRP B 1 439 ? 19.062 -29.828 0.632 1 93.19 439 TRP B C 1
ATOM 7082 O O . TRP B 1 439 ? 18.906 -31.031 0.848 1 93.19 439 TRP B O 1
ATOM 7092 N N . SER B 1 440 ? 19.406 -29.453 -0.62 1 83.38 440 SER B N 1
ATOM 7093 C CA . SER B 1 440 ? 19.672 -30.391 -1.708 1 83.38 440 SER B CA 1
ATOM 7094 C C . SER B 1 440 ? 20.953 -31.172 -1.478 1 83.38 440 SER B C 1
ATOM 7096 O O . SER B 1 440 ? 21.078 -32.312 -1.919 1 83.38 440 SER B O 1
ATOM 7098 N N . CYS B 1 441 ? 22.141 -30.734 -1.012 1 65.31 441 CYS B N 1
ATOM 7099 C CA . CYS B 1 441 ? 23.422 -31.422 -0.857 1 65.31 441 CYS B CA 1
ATOM 7100 C C . CYS B 1 441 ? 23.344 -32.469 0.24 1 65.31 441 CYS B C 1
ATOM 7102 O O . CYS B 1 441 ? 24.297 -33.219 0.456 1 65.31 441 CYS B O 1
ATOM 7104 N N . LYS B 1 442 ? 22.516 -32.5 1.08 1 55.34 442 LYS B N 1
ATOM 7105 C CA . LYS B 1 442 ? 22.594 -33.438 2.207 1 55.34 442 LYS B CA 1
ATOM 7106 C C . LYS B 1 442 ? 22.062 -34.812 1.815 1 55.34 442 LYS B C 1
ATOM 7108 O O . LYS B 1 442 ? 22.078 -35.75 2.627 1 55.34 442 LYS B O 1
ATOM 7113 N N . ASN B 1 443 ? 21.422 -35 0.604 1 38.41 443 ASN B N 1
ATOM 7114 C CA . ASN B 1 443 ? 21.25 -36.406 0.278 1 38.41 443 ASN B CA 1
ATOM 7115 C C . ASN B 1 443 ? 22.484 -37 -0.382 1 38.41 443 ASN B C 1
ATOM 7117 O O . ASN B 1 443 ? 23.062 -36.375 -1.283 1 38.41 443 ASN B O 1
#

Nearest PDB structures (foldseek):
  5zx9-assembly1_A  TM=4.233E-01  e=2.331E+00  Mycobacterium tuberculosis H37Rv
  4m54-assembly1_A-2  TM=3.755E-01  e=6.788E+00  Staphylococcus aureus subsp. aureus MW2
  6kyl-assembly1_B  TM=2.554E-01  e=7.969E+00  Saccharomyces cerevisiae S288C
  5fsh-assembly1_A  TM=2.016E-01  e=6.100E+00  Thermus thermophilus HB8
  5zx9-assembly1_A  TM=4.234E-01  e=2.361E+00  Mycobacterium tuberculosis H37Rv

Sequence (886 aa):
MNYPLALEDIHFSTNLNQEIEFYNDEIYVNVDDVLVQSNGRIWLTWLPIPAVRFSITGLPIGTIKSLLLDTVDLYLKNKKLIKNCKISHISTGGLEESIFGFMSQKIQHNPQYRVDYIDCSIVNLHEIYGDPIMYADGTSCRARLKFICSDWKIIVDSKKGHKNILNSLCEQSGYALTHSVRLTRLDGSKFQFSEGIQVLDVFSLYLSFAVGRWIGCVFPVGNDGSSSGLSVMEWSCPRVDPFRNCFTWTDMQYSKVLEDPFSSFMSLWDDEDWREVLQTALHWYLSANAFSGGLEGAIIQAQTALELLSSAVLVEREKWLSNDGYTRISAAERIRLLIHWSGVSADIPSELVELSKLAKSENWMDSADAMTAMRNTITHPTQKNRVKYARHSSAVRTETWKICLWYLELIILKILNYNGAYRSRISCTWVGHIVPIPWSCKNMNYPLALEDIHFSTNLNQEIEFYNDEIYVNVDDVLVQSNGRIWLTWLPIPAVRFSITGLPIGTIKSLLLDTVDLYLKNKKLIKNCKISHISTGGLEESIFGFMSQKIQHNPQYRVDYIDCSIVNLHEIYGDPIMYADGTSCRARLKFICSDWKIIVDSKKGHKNILNSLCEQSGYALTHSVRLTRLDGSKFQFSEGIQVLDVFSLYLSFAVGRWIGCVFPVGNDGSSSGLSVMEWSCPRVDPFRNCFTWTDMQYSKVLEDPFSSFMSLWDDEDWREVLQTALHWYLSANAFSGGLEGAIIQAQTALELLSSAVLVEREKWLSNDGYTRISAAERIRLLIHWSGVSADIPSELVELSKLAKSENWMDSADAMTAMRNTITHPTQKNRVKYARHSSAVRTETWKICLWYLELIILKILNYNGAYRSRISCTWVGHIVPIPWSCKN

Secondary structure (DSSP, 8-state):
--PPBPPPPS----STT--EEEEEEEEEEEETTEEEEEEEEEEEE-SSS-EEEEEEEEEETTSSTT---SEEEEEETT--EEEEEEEEEEEEETTEEEEEEE--S-EES-TT-EESEEEEEEESPPP---EEEE-TTS-EEEEEEEEEETTEEEEEEEPTTHHHHHHHHHHH-S--EEEEEEEEETT---EEHHHHHHHHHHHHHHHHHHHTS--EEEEEEEE-S-TT---EEEE-----PPP-----S--TT-HHHHHTTHHHHHHHHTSHHHHHHHHHHHHHHHHHHTTTTHHHHHHHHHHHHHHHHHHIIIIIIS--S-HHHHHHS-HHHHHHHHHHHHT---SPPTT-HHHHHHHHHHT--SHHHHHHHHHHHHHS--HHHHHHHHHS-HHHHHHHHHHHHHHHHHHHHHHTT--SEE--TTT--STT--EE-TTSTT-/--PPBPPPPS----STT--EEEEEEEEEEEETTEEEEEEEEEEEE-SSS-EEEEEEEEEETTTTTT---SEEEEEETT--EEEEEEEEEEEEETTEEEEEEE--S-EES-TT-EESEEEEEEESPPP---EEEE-TTS-EEEEEEEEEETTEEEEEEEPTTHHHHHHHHHHH-S--EEEEEEEEETT---EEHHHHHHHHHHHHHHHHHHHTS--EEEEEEEE-S-TT---EEEE-----PPP-----S--TT-HHHHHTTHHHHHHHHTSHHHHHHHHHHHHHHHHHHTTTTHHHHHHHHHHHHHHHHHHIIIIIIS--S-HHHHHHS-HHHHHHHHHHHHT---SPPTT-HHHHHHHHHHT--SHHHHHHHHHHHHHS--HHHHHHHHHS-HHHHHHHHHHHHHHHHHHHHHHTT--SEE--TTT--STT--EE-TTSTT-